Protein 1C55 (pdb70)

Nearest PDB structures (foldseek):
  1c56-assembly1_A  TM=9.780E-01  e=4.643E-08  Tityus serrulatus
  1c55-assembly1_A  TM=9.352E-01  e=1.983E-07  Tityus serrulatus
  6avc-assembly1_A  TM=7.714E-01  e=2.402E-03  Olivierus martensii
  1big-assembly1_A  TM=7.046E-01  e=4.475E-03  Olivierus martensii
  1lir-assembly1_A  TM=6.721E-01  e=3.637E-03  Leiurus hebraeus

Solvent-accessible surface area: 3285 Å² total; per-residue (Å²): 288,43,93,45,38,28,132,75,58,31,75,46,96,176,99,16,92,82,26,4,101,174,69,92,33,155,44,95,33,140,65,97,98,112,85,9,96,5,89,149

Structure (mmCIF, N/CA/C/O backbone):
data_1C55
#
_entry.id   1C55
#
_cell.length_a   1.000
_cell.length_b   1.000
_cell.length_c   1.000
_cell.angle_alpha   90.00
_cell.angle_beta   90.00
_cell.angle_gamma   90.00
#
_symmetry.space_group_name_H-M   'P 1'
#
loop_
_atom_site.group_PDB
_atom_site.id
_atom_site.type_symbol
_atom_site.label_atom_id
_atom_site.label_alt_id
_atom_site.label_comp_id
_atom_site.label_asym_id
_atom_site.label_entity_id
_atom_site.label_seq_id
_atom_site.pdbx_PDB_ins_code
_atom_site.Cartn_x
_atom_site.Cartn_y
_atom_site.Cartn_z
_atom_site.occupancy
_atom_site.B_iso_or_equiv
_atom_site.auth_seq_id
_atom_site.auth_comp_id
_atom_site.auth_asym_id
_atom_site.auth_atom_id
_atom_site.pdbx_PDB_model_num
ATOM 1 N N . TRP A 1 1 ? 10.142 12.760 -2.067 1.00 0.00 1 TRP A N 1
ATOM 2 C CA . TRP A 1 1 ? 9.798 11.498 -2.783 1.00 0.00 1 TRP A CA 1
ATOM 3 C C . TRP A 1 1 ? 8.305 11.182 -2.606 1.00 0.00 1 TRP A C 1
ATOM 4 O O . TRP A 1 1 ? 7.470 11.708 -3.314 1.00 0.00 1 TRP A O 1
ATOM 27 N N . CYS A 1 2 ? 7.954 10.335 -1.671 1.00 0.00 2 CYS A N 1
ATOM 28 C CA . CYS A 1 2 ? 6.510 10.012 -1.473 1.00 0.00 2 CYS A CA 1
ATOM 29 C C . CYS A 1 2 ? 6.145 10.093 0.016 1.00 0.00 2 CYS A C 1
ATOM 30 O O . CYS A 1 2 ? 6.885 10.625 0.819 1.00 0.00 2 CYS A O 1
ATOM 37 N N . SER A 1 3 ? 5.008 9.569 0.388 1.00 0.00 3 SER A N 1
ATOM 38 C CA . SER A 1 3 ? 4.598 9.616 1.822 1.00 0.00 3 SER A CA 1
ATOM 39 C C . SER A 1 3 ? 3.654 8.454 2.141 1.00 0.00 3 SER A C 1
ATOM 40 O O . SER A 1 3 ? 3.916 7.649 3.012 1.00 0.00 3 SER A O 1
ATOM 48 N N . THR A 1 4 ? 2.555 8.361 1.442 1.00 0.00 4 THR A N 1
ATOM 49 C CA . THR A 1 4 ? 1.594 7.251 1.708 1.00 0.00 4 THR A CA 1
ATOM 50 C C . THR A 1 4 ? 2.106 5.947 1.087 1.00 0.00 4 THR A C 1
ATOM 51 O O . THR A 1 4 ? 1.405 5.281 0.350 1.00 0.00 4 THR A O 1
ATOM 62 N N . CYS A 1 5 ? 3.323 5.577 1.380 1.00 0.00 5 CYS A N 1
ATOM 63 C CA . CYS A 1 5 ? 3.878 4.317 0.804 1.00 0.00 5 CYS A CA 1
ATOM 64 C C . CYS A 1 5 ? 4.210 3.328 1.925 1.00 0.00 5 CYS A C 1
ATOM 65 O O . CYS A 1 5 ? 4.727 3.700 2.959 1.00 0.00 5 CYS A O 1
ATOM 72 N N . LEU A 1 6 ? 3.922 2.070 1.727 1.00 0.00 6 LEU A N 1
ATOM 73 C CA . LEU A 1 6 ? 4.229 1.061 2.783 1.00 0.00 6 LEU A CA 1
ATOM 74 C C . LEU A 1 6 ? 5.496 0.290 2.419 1.00 0.00 6 LEU A C 1
ATOM 75 O O . LEU A 1 6 ? 5.836 0.144 1.262 1.00 0.00 6 LEU A O 1
ATOM 91 N N . ASP A 1 7 ? 6.191 -0.215 3.396 1.00 0.00 7 ASP A N 1
ATOM 92 C CA . ASP A 1 7 ? 7.427 -0.989 3.100 1.00 0.00 7 ASP A CA 1
ATOM 93 C C . ASP A 1 7 ? 7.056 -2.431 2.749 1.00 0.00 7 ASP A C 1
ATOM 94 O O . ASP A 1 7 ? 7.907 -3.291 2.630 1.00 0.00 7 ASP A O 1
ATOM 103 N N . LEU A 1 8 ? 5.788 -2.705 2.588 1.00 0.00 8 LEU A N 1
ATOM 104 C CA . LEU A 1 8 ? 5.365 -4.094 2.252 1.00 0.00 8 LEU A CA 1
ATOM 105 C C . LEU A 1 8 ? 5.421 -4.321 0.741 1.00 0.00 8 LEU A C 1
ATOM 106 O O . LEU A 1 8 ? 4.795 -3.618 -0.028 1.00 0.00 8 LEU A O 1
ATOM 122 N N . ALA A 1 9 ? 6.160 -5.304 0.311 1.00 0.00 9 ALA A N 1
ATOM 123 C CA . ALA A 1 9 ? 6.248 -5.586 -1.148 1.00 0.00 9 ALA A CA 1
ATOM 124 C C . ALA A 1 9 ? 4.912 -6.143 -1.641 1.00 0.00 9 ALA A C 1
ATOM 125 O O . ALA A 1 9 ? 4.485 -7.205 -1.233 1.00 0.00 9 ALA A O 1
ATOM 132 N N . CYS A 1 10 ? 4.239 -5.432 -2.502 1.00 0.00 10 CYS A N 1
ATOM 133 C CA . CYS A 1 10 ? 2.923 -5.927 -2.996 1.00 0.00 10 CYS A CA 1
ATOM 134 C C . CYS A 1 10 ? 3.033 -7.386 -3.453 1.00 0.00 10 CYS A C 1
ATOM 135 O O . CYS A 1 10 ? 4.093 -7.980 -3.430 1.00 0.00 10 CYS A O 1
ATOM 142 N N . GLY A 1 11 ? 1.938 -7.963 -3.858 1.00 0.00 11 GLY A N 1
ATOM 143 C CA . GLY A 1 11 ? 1.952 -9.382 -4.309 1.00 0.00 11 GLY A CA 1
ATOM 144 C C . GLY A 1 11 ? 0.618 -10.023 -3.931 1.00 0.00 11 GLY A C 1
ATOM 145 O O . GLY A 1 11 ? 0.147 -10.939 -4.576 1.00 0.00 11 GLY A O 1
ATOM 149 N N . ALA A 1 12 ? 0.003 -9.534 -2.889 1.00 0.00 12 ALA A N 1
ATOM 150 C CA . ALA A 1 12 ? -1.309 -10.090 -2.454 1.00 0.00 12 ALA A CA 1
ATOM 151 C C . ALA A 1 12 ? -2.201 -8.957 -1.936 1.00 0.00 12 ALA A C 1
ATOM 152 O O . ALA A 1 12 ? -1.799 -8.167 -1.105 1.00 0.00 12 ALA A O 1
ATOM 159 N N . SER A 1 13 ? -3.405 -8.865 -2.428 1.00 0.00 13 SER A N 1
ATOM 160 C CA . SER A 1 13 ? -4.320 -7.775 -1.975 1.00 0.00 13 SER A CA 1
ATOM 161 C C . SER A 1 13 ? -4.425 -7.748 -0.445 1.00 0.00 13 SER A C 1
ATOM 162 O O . SER A 1 13 ? -3.966 -6.828 0.203 1.00 0.00 13 SER A O 1
ATOM 170 N N . ARG A 1 14 ? -5.037 -8.743 0.133 1.00 0.00 14 ARG A N 1
ATOM 171 C CA . ARG A 1 14 ? -5.192 -8.777 1.618 1.00 0.00 14 ARG A CA 1
ATOM 172 C C . ARG A 1 14 ? -3.885 -8.393 2.322 1.00 0.00 14 ARG A C 1
ATOM 173 O O . ARG A 1 14 ? -3.892 -7.685 3.309 1.00 0.00 14 ARG A O 1
ATOM 194 N N . GLU A 1 15 ? -2.766 -8.852 1.834 1.00 0.00 15 GLU A N 1
ATOM 195 C CA . GLU A 1 15 ? -1.473 -8.506 2.494 1.00 0.00 15 GLU A CA 1
ATOM 196 C C . GLU A 1 15 ? -1.287 -6.985 2.537 1.00 0.00 15 GLU A C 1
ATOM 197 O O . GLU A 1 15 ? -0.863 -6.432 3.532 1.00 0.00 15 GLU A O 1
ATOM 209 N N . CYS A 1 16 ? -1.603 -6.305 1.469 1.00 0.00 16 CYS A N 1
ATOM 210 C CA . CYS A 1 16 ? -1.446 -4.821 1.456 1.00 0.00 16 CYS A CA 1
ATOM 211 C C . CYS A 1 16 ? -2.737 -4.146 1.928 1.00 0.00 16 CYS A C 1
ATOM 212 O O . CYS A 1 16 ? -2.750 -2.982 2.274 1.00 0.00 16 CYS A O 1
ATOM 219 N N . TYR A 1 17 ? -3.822 -4.870 1.943 1.00 0.00 17 TYR A N 1
ATOM 220 C CA . TYR A 1 17 ? -5.114 -4.274 2.391 1.00 0.00 17 TYR A CA 1
ATOM 221 C C . TYR A 1 17 ? -5.153 -4.202 3.922 1.00 0.00 17 TYR A C 1
ATOM 222 O O . TYR A 1 17 ? -5.527 -3.200 4.499 1.00 0.00 17 TYR A O 1
ATOM 240 N N . ASP A 1 18 ? -4.765 -5.259 4.578 1.00 0.00 18 ASP A N 1
ATOM 241 C CA . ASP A 1 18 ? -4.770 -5.267 6.069 1.00 0.00 18 ASP A CA 1
ATOM 242 C C . ASP A 1 18 ? -3.917 -4.121 6.636 1.00 0.00 18 ASP A C 1
ATOM 243 O O . ASP A 1 18 ? -4.348 -3.422 7.532 1.00 0.00 18 ASP A O 1
ATOM 252 N N . PRO A 1 19 ? -2.727 -3.969 6.108 1.00 0.00 19 PRO A N 1
ATOM 253 C CA . PRO A 1 19 ? -1.814 -2.900 6.595 1.00 0.00 19 PRO A CA 1
ATOM 254 C C . PRO A 1 19 ? -2.312 -1.511 6.182 1.00 0.00 19 PRO A C 1
ATOM 255 O O . PRO A 1 19 ? -2.483 -0.633 7.004 1.00 0.00 19 PRO A O 1
ATOM 266 N N . CYS A 1 20 ? -2.535 -1.305 4.916 1.00 0.00 20 CYS A N 1
ATOM 267 C CA . CYS A 1 20 ? -3.011 0.027 4.445 1.00 0.00 20 CYS A CA 1
ATOM 268 C C . CYS A 1 20 ? -4.274 0.437 5.202 1.00 0.00 20 CYS A C 1
ATOM 269 O O . CYS A 1 20 ? -4.460 1.588 5.547 1.00 0.00 20 CYS A O 1
ATOM 276 N N . PHE A 1 21 ? -5.142 -0.499 5.460 1.00 0.00 21 PHE A N 1
ATOM 277 C CA . PHE A 1 21 ? -6.400 -0.171 6.192 1.00 0.00 21 PHE A CA 1
ATOM 278 C C . PHE A 1 21 ? -6.108 0.054 7.678 1.00 0.00 21 PHE A C 1
ATOM 279 O O . PHE A 1 21 ? -6.787 0.808 8.347 1.00 0.00 21 PHE A O 1
ATOM 296 N N . LYS A 1 22 ? -5.106 -0.597 8.201 1.00 0.00 22 LYS A N 1
ATOM 297 C CA . LYS A 1 22 ? -4.774 -0.423 9.644 1.00 0.00 22 LYS A CA 1
ATOM 298 C C . LYS A 1 22 ? -3.766 0.716 9.834 1.00 0.00 22 LYS A C 1
ATOM 299 O O . LYS A 1 22 ? -3.692 1.321 10.885 1.00 0.00 22 LYS A O 1
ATOM 318 N N . ALA A 1 23 ? -2.981 1.008 8.832 1.00 0.00 23 ALA A N 1
ATOM 319 C CA . ALA A 1 23 ? -1.972 2.101 8.970 1.00 0.00 23 ALA A CA 1
ATOM 320 C C . ALA A 1 23 ? -2.563 3.448 8.544 1.00 0.00 23 ALA A C 1
ATOM 321 O O . ALA A 1 23 ? -2.666 4.367 9.332 1.00 0.00 23 ALA A O 1
ATOM 328 N N . PHE A 1 24 ? -2.945 3.578 7.303 1.00 0.00 24 PHE A N 1
ATOM 329 C CA . PHE A 1 24 ? -3.519 4.872 6.835 1.00 0.00 24 PHE A CA 1
ATOM 330 C C . PHE A 1 24 ? -4.975 5.003 7.289 1.00 0.00 24 PHE A C 1
ATOM 331 O O . PHE A 1 24 ? -5.404 6.050 7.734 1.00 0.00 24 PHE A O 1
ATOM 348 N N . GLY A 1 25 ? -5.738 3.950 7.184 1.00 0.00 25 GLY A N 1
ATOM 349 C CA . GLY A 1 25 ? -7.163 4.020 7.613 1.00 0.00 25 GLY A CA 1
ATOM 350 C C . GLY A 1 25 ? -8.042 3.297 6.592 1.00 0.00 25 GLY A C 1
ATOM 351 O O . GLY A 1 25 ? -8.672 2.303 6.894 1.00 0.00 25 GLY A O 1
ATOM 355 N N . ARG A 1 26 ? -8.093 3.790 5.385 1.00 0.00 26 ARG A N 1
ATOM 356 C CA . ARG A 1 26 ? -8.935 3.129 4.347 1.00 0.00 26 ARG A CA 1
ATOM 357 C C . ARG A 1 26 ? -8.084 2.190 3.485 1.00 0.00 26 ARG A C 1
ATOM 358 O O . ARG A 1 26 ? -6.902 2.401 3.303 1.00 0.00 26 ARG A O 1
ATOM 379 N N . ALA A 1 27 ? -8.680 1.158 2.952 1.00 0.00 27 ALA A N 1
ATOM 380 C CA . ALA A 1 27 ? -7.908 0.209 2.098 1.00 0.00 27 ALA A CA 1
ATOM 381 C C . ALA A 1 27 ? -7.957 0.659 0.636 1.00 0.00 27 ALA A C 1
ATOM 382 O O . ALA A 1 27 ? -8.783 0.212 -0.134 1.00 0.00 27 ALA A O 1
ATOM 389 N N . HIS A 1 28 ? -7.081 1.544 0.248 1.00 0.00 28 HIS A N 1
ATOM 390 C CA . HIS A 1 28 ? -7.080 2.025 -1.164 1.00 0.00 28 HIS A CA 1
ATOM 391 C C . HIS A 1 28 ? -5.654 2.372 -1.601 1.00 0.00 28 HIS A C 1
ATOM 392 O O . HIS A 1 28 ? -5.199 3.486 -1.437 1.00 0.00 28 HIS A O 1
ATOM 406 N N . GLY A 1 29 ? -4.944 1.426 -2.154 1.00 0.00 29 GLY A N 1
ATOM 407 C CA . GLY A 1 29 ? -3.548 1.708 -2.596 1.00 0.00 29 GLY A CA 1
ATOM 408 C C . GLY A 1 29 ? -3.211 0.864 -3.826 1.00 0.00 29 GLY A C 1
ATOM 409 O O . GLY A 1 29 ? -4.046 0.158 -4.357 1.00 0.00 29 GLY A O 1
ATOM 413 N N . LYS A 1 30 ? -1.990 0.935 -4.284 1.00 0.00 30 LYS A N 1
ATOM 414 C CA . LYS A 1 30 ? -1.592 0.142 -5.484 1.00 0.00 30 LYS A CA 1
ATOM 415 C C . LYS A 1 30 ? -0.196 -0.455 -5.283 1.00 0.00 30 LYS A C 1
ATOM 416 O O . LYS A 1 30 ? 0.456 -0.203 -4.292 1.00 0.00 30 LYS A O 1
ATOM 435 N N . CYS A 1 31 ? 0.271 -1.239 -6.218 1.00 0.00 31 CYS A N 1
ATOM 436 C CA . CYS A 1 31 ? 1.631 -1.840 -6.077 1.00 0.00 31 CYS A CA 1
ATOM 437 C C . CYS A 1 31 ? 2.623 -1.093 -6.976 1.00 0.00 31 CYS A C 1
ATOM 438 O O . CYS A 1 31 ? 2.725 -1.361 -8.157 1.00 0.00 31 CYS A O 1
ATOM 445 N N . MET A 1 32 ? 3.357 -0.163 -6.428 1.00 0.00 32 MET A N 1
ATOM 446 C CA . MET A 1 32 ? 4.340 0.591 -7.257 1.00 0.00 32 MET A CA 1
ATOM 447 C C . MET A 1 32 ? 5.769 0.197 -6.872 1.00 0.00 32 MET A C 1
ATOM 448 O O . MET A 1 32 ? 6.082 0.018 -5.712 1.00 0.00 32 MET A O 1
ATOM 462 N N . ASN A 1 33 ? 6.637 0.062 -7.837 1.00 0.00 33 ASN A N 1
ATOM 463 C CA . ASN A 1 33 ? 8.044 -0.320 -7.524 1.00 0.00 33 ASN A CA 1
ATOM 464 C C . ASN A 1 33 ? 8.069 -1.619 -6.713 1.00 0.00 33 ASN A C 1
ATOM 465 O O . ASN A 1 33 ? 8.906 -1.807 -5.854 1.00 0.00 33 ASN A O 1
ATOM 476 N N . ASN A 1 34 ? 7.153 -2.512 -6.981 1.00 0.00 34 ASN A N 1
ATOM 477 C CA . ASN A 1 34 ? 7.111 -3.804 -6.229 1.00 0.00 34 ASN A CA 1
ATOM 478 C C . ASN A 1 34 ? 6.655 -3.561 -4.786 1.00 0.00 34 ASN A C 1
ATOM 479 O O . ASN A 1 34 ? 6.586 -4.472 -3.984 1.00 0.00 34 ASN A O 1
ATOM 490 N N . LYS A 1 35 ? 6.333 -2.340 -4.452 1.00 0.00 35 LYS A N 1
ATOM 491 C CA . LYS A 1 35 ? 5.873 -2.038 -3.067 1.00 0.00 35 LYS A CA 1
ATOM 492 C C . LYS A 1 35 ? 4.468 -1.432 -3.113 1.00 0.00 35 LYS A C 1
ATOM 493 O O . LYS A 1 35 ? 4.161 -0.620 -3.963 1.00 0.00 35 LYS A O 1
ATOM 512 N N . CYS A 1 36 ? 3.610 -1.823 -2.213 1.00 0.00 36 CYS A N 1
ATOM 513 C CA . CYS A 1 36 ? 2.224 -1.273 -2.221 1.00 0.00 36 CYS A CA 1
ATOM 514 C C . CYS A 1 36 ? 2.221 0.199 -1.805 1.00 0.00 36 CYS A C 1
ATOM 515 O O . CYS A 1 36 ? 2.571 0.543 -0.694 1.00 0.00 36 CYS A O 1
ATOM 522 N N . ARG A 1 37 ? 1.819 1.069 -2.690 1.00 0.00 37 ARG A N 1
ATOM 523 C CA . ARG A 1 37 ? 1.781 2.519 -2.353 1.00 0.00 37 ARG A CA 1
ATOM 524 C C . ARG A 1 37 ? 0.336 2.957 -2.103 1.00 0.00 37 ARG A C 1
ATOM 525 O O . ARG A 1 37 ? -0.462 3.047 -3.016 1.00 0.00 37 ARG A O 1
ATOM 546 N N . CYS A 1 38 ? -0.009 3.225 -0.874 1.00 0.00 38 CYS A N 1
ATOM 547 C CA . CYS A 1 38 ? -1.404 3.651 -0.567 1.00 0.00 38 CYS A CA 1
ATOM 548 C C . CYS A 1 38 ? -1.614 5.115 -0.962 1.00 0.00 38 CYS A C 1
ATOM 549 O O . CYS A 1 38 ? -0.806 5.971 -0.663 1.00 0.00 38 CYS A O 1
ATOM 556 N N . TYR A 1 39 ? -2.697 5.407 -1.626 1.00 0.00 39 TYR A N 1
ATOM 557 C CA . TYR A 1 39 ? -2.967 6.815 -2.036 1.00 0.00 39 TYR A CA 1
ATOM 558 C C . TYR A 1 39 ? -4.443 7.148 -1.805 1.00 0.00 39 TYR A C 1
ATOM 559 O O . TYR A 1 39 ? -5.257 6.274 -1.584 1.00 0.00 39 TYR A O 1
ATOM 577 N N . THR A 1 40 ? -4.796 8.403 -1.851 1.00 0.00 40 THR A N 1
ATOM 578 C CA . THR A 1 40 ? -6.222 8.781 -1.631 1.00 0.00 40 THR A CA 1
ATOM 579 C C . THR A 1 40 ? -6.688 9.748 -2.723 1.00 0.00 40 THR A C 1
ATOM 580 O O . THR A 1 40 ? -5.962 9.915 -3.688 1.00 0.00 40 THR A O 1
ATOM 592 N N . TRP A 1 1 ? -10.093 10.231 0.701 1.00 0.00 1 TRP A N 2
ATOM 593 C CA . TRP A 1 1 ? -10.464 9.171 -0.282 1.00 0.00 1 TRP A CA 2
ATOM 594 C C . TRP A 1 1 ? -9.258 8.286 -0.596 1.00 0.00 1 TRP A C 2
ATOM 595 O O . TRP A 1 1 ? -9.314 7.077 -0.496 1.00 0.00 1 TRP A O 2
ATOM 618 N N . CYS A 1 2 ? -8.174 8.886 -0.993 1.00 0.00 2 CYS A N 2
ATOM 619 C CA . CYS A 1 2 ? -6.960 8.098 -1.338 1.00 0.00 2 CYS A CA 2
ATOM 620 C C . CYS A 1 2 ? -5.710 8.928 -1.022 1.00 0.00 2 CYS A C 2
ATOM 621 O O . CYS A 1 2 ? -5.135 9.561 -1.885 1.00 0.00 2 CYS A O 2
ATOM 628 N N . SER A 1 3 ? -5.302 8.942 0.220 1.00 0.00 3 SER A N 2
ATOM 629 C CA . SER A 1 3 ? -4.106 9.745 0.614 1.00 0.00 3 SER A CA 2
ATOM 630 C C . SER A 1 3 ? -2.826 8.906 0.528 1.00 0.00 3 SER A C 2
ATOM 631 O O . SER A 1 3 ? -2.090 8.980 -0.436 1.00 0.00 3 SER A O 2
ATOM 639 N N . THR A 1 4 ? -2.552 8.113 1.531 1.00 0.00 4 THR A N 2
ATOM 640 C CA . THR A 1 4 ? -1.314 7.278 1.504 1.00 0.00 4 THR A CA 2
ATOM 641 C C . THR A 1 4 ? -1.552 5.996 0.701 1.00 0.00 4 THR A C 2
ATOM 642 O O . THR A 1 4 ? -0.777 5.060 0.760 1.00 0.00 4 THR A O 2
ATOM 653 N N . CYS A 1 5 ? -2.614 5.950 -0.054 1.00 0.00 5 CYS A N 2
ATOM 654 C CA . CYS A 1 5 ? -2.897 4.736 -0.872 1.00 0.00 5 CYS A CA 2
ATOM 655 C C . CYS A 1 5 ? -1.889 4.645 -2.020 1.00 0.00 5 CYS A C 2
ATOM 656 O O . CYS A 1 5 ? -1.643 5.609 -2.717 1.00 0.00 5 CYS A O 2
ATOM 663 N N . LEU A 1 6 ? -1.297 3.500 -2.218 1.00 0.00 6 LEU A N 2
ATOM 664 C CA . LEU A 1 6 ? -0.299 3.362 -3.317 1.00 0.00 6 LEU A CA 2
ATOM 665 C C . LEU A 1 6 ? -1.000 3.145 -4.657 1.00 0.00 6 LEU A C 2
ATOM 666 O O . LEU A 1 6 ? -2.117 2.670 -4.718 1.00 0.00 6 LEU A O 2
ATOM 682 N N . ASP A 1 7 ? -0.342 3.474 -5.733 1.00 0.00 7 ASP A N 2
ATOM 683 C CA . ASP A 1 7 ? -0.957 3.270 -7.072 1.00 0.00 7 ASP A CA 2
ATOM 684 C C . ASP A 1 7 ? -0.808 1.803 -7.480 1.00 0.00 7 ASP A C 2
ATOM 685 O O . ASP A 1 7 ? -1.185 1.408 -8.565 1.00 0.00 7 ASP A O 2
ATOM 694 N N . LEU A 1 8 ? -0.256 0.992 -6.615 1.00 0.00 8 LEU A N 2
ATOM 695 C CA . LEU A 1 8 ? -0.076 -0.450 -6.952 1.00 0.00 8 LEU A CA 2
ATOM 696 C C . LEU A 1 8 ? -1.235 -1.276 -6.399 1.00 0.00 8 LEU A C 2
ATOM 697 O O . LEU A 1 8 ? -1.746 -1.013 -5.328 1.00 0.00 8 LEU A O 2
ATOM 713 N N . ALA A 1 9 ? -1.649 -2.279 -7.121 1.00 0.00 9 ALA A N 2
ATOM 714 C CA . ALA A 1 9 ? -2.771 -3.131 -6.641 1.00 0.00 9 ALA A CA 2
ATOM 715 C C . ALA A 1 9 ? -2.314 -3.973 -5.446 1.00 0.00 9 ALA A C 2
ATOM 716 O O . ALA A 1 9 ? -1.167 -4.368 -5.357 1.00 0.00 9 ALA A O 2
ATOM 723 N N . CYS A 1 10 ? -3.196 -4.247 -4.525 1.00 0.00 10 CYS A N 2
ATOM 724 C CA . CYS A 1 10 ? -2.803 -5.058 -3.338 1.00 0.00 10 CYS A CA 2
ATOM 725 C C . CYS A 1 10 ? -3.426 -6.454 -3.414 1.00 0.00 10 CYS A C 2
ATOM 726 O O . CYS A 1 10 ? -4.371 -6.688 -4.141 1.00 0.00 10 CYS A O 2
ATOM 733 N N . GLY A 1 11 ? -2.900 -7.382 -2.664 1.00 0.00 11 GLY A N 2
ATOM 734 C CA . GLY A 1 11 ? -3.452 -8.766 -2.683 1.00 0.00 11 GLY A CA 2
ATOM 735 C C . GLY A 1 11 ? -2.891 -9.540 -1.491 1.00 0.00 11 GLY A C 2
ATOM 736 O O . GLY A 1 11 ? -3.578 -10.321 -0.863 1.00 0.00 11 GLY A O 2
ATOM 740 N N . ALA A 1 12 ? -1.645 -9.321 -1.175 1.00 0.00 12 ALA A N 2
ATOM 741 C CA . ALA A 1 12 ? -1.023 -10.031 -0.022 1.00 0.00 12 ALA A CA 2
ATOM 742 C C . ALA A 1 12 ? -0.173 -9.051 0.790 1.00 0.00 12 ALA A C 2
ATOM 743 O O . ALA A 1 12 ? 0.197 -7.996 0.313 1.00 0.00 12 ALA A O 2
ATOM 750 N N . SER A 1 13 ? 0.136 -9.381 2.014 1.00 0.00 13 SER A N 2
ATOM 751 C CA . SER A 1 13 ? 0.956 -8.456 2.847 1.00 0.00 13 SER A CA 2
ATOM 752 C C . SER A 1 13 ? 2.313 -8.200 2.183 1.00 0.00 13 SER A C 2
ATOM 753 O O . SER A 1 13 ? 2.732 -7.071 2.022 1.00 0.00 13 SER A O 2
ATOM 761 N N . ARG A 1 14 ? 3.004 -9.239 1.800 1.00 0.00 14 ARG A N 2
ATOM 762 C CA . ARG A 1 14 ? 4.336 -9.056 1.151 1.00 0.00 14 ARG A CA 2
ATOM 763 C C . ARG A 1 14 ? 4.204 -8.202 -0.114 1.00 0.00 14 ARG A C 2
ATOM 764 O O . ARG A 1 14 ? 4.961 -7.276 -0.329 1.00 0.00 14 ARG A O 2
ATOM 785 N N . GLU A 1 15 ? 3.254 -8.506 -0.955 1.00 0.00 15 GLU A N 2
ATOM 786 C CA . GLU A 1 15 ? 3.086 -7.709 -2.205 1.00 0.00 15 GLU A CA 2
ATOM 787 C C . GLU A 1 15 ? 3.037 -6.213 -1.884 1.00 0.00 15 GLU A C 2
ATOM 788 O O . GLU A 1 15 ? 3.688 -5.413 -2.525 1.00 0.00 15 GLU A O 2
ATOM 800 N N . CYS A 1 16 ? 2.269 -5.824 -0.902 1.00 0.00 16 CYS A N 2
ATOM 801 C CA . CYS A 1 16 ? 2.186 -4.375 -0.555 1.00 0.00 16 CYS A CA 2
ATOM 802 C C . CYS A 1 16 ? 3.327 -3.989 0.392 1.00 0.00 16 CYS A C 2
ATOM 803 O O . CYS A 1 16 ? 3.662 -2.830 0.535 1.00 0.00 16 CYS A O 2
ATOM 810 N N . TYR A 1 17 ? 3.927 -4.951 1.038 1.00 0.00 17 TYR A N 2
ATOM 811 C CA . TYR A 1 17 ? 5.046 -4.639 1.975 1.00 0.00 17 TYR A CA 2
ATOM 812 C C . TYR A 1 17 ? 6.266 -4.138 1.196 1.00 0.00 17 TYR A C 2
ATOM 813 O O . TYR A 1 17 ? 6.887 -3.157 1.555 1.00 0.00 17 TYR A O 2
ATOM 831 N N . ASP A 1 18 ? 6.612 -4.807 0.132 1.00 0.00 18 ASP A N 2
ATOM 832 C CA . ASP A 1 18 ? 7.790 -4.378 -0.675 1.00 0.00 18 ASP A CA 2
ATOM 833 C C . ASP A 1 18 ? 7.627 -2.926 -1.155 1.00 0.00 18 ASP A C 2
ATOM 834 O O . ASP A 1 18 ? 8.503 -2.110 -0.951 1.00 0.00 18 ASP A O 2
ATOM 843 N N . PRO A 1 19 ? 6.515 -2.651 -1.789 1.00 0.00 19 PRO A N 2
ATOM 844 C CA . PRO A 1 19 ? 6.256 -1.283 -2.312 1.00 0.00 19 PRO A CA 2
ATOM 845 C C . PRO A 1 19 ? 6.019 -0.281 -1.176 1.00 0.00 19 PRO A C 2
ATOM 846 O O . PRO A 1 19 ? 6.693 0.725 -1.076 1.00 0.00 19 PRO A O 2
ATOM 857 N N . CYS A 1 20 ? 5.067 -0.539 -0.324 1.00 0.00 20 CYS A N 2
ATOM 858 C CA . CYS A 1 20 ? 4.794 0.413 0.792 1.00 0.00 20 CYS A CA 2
ATOM 859 C C . CYS A 1 20 ? 6.100 0.774 1.500 1.00 0.00 20 CYS A C 2
ATOM 860 O O . CYS A 1 20 ? 6.232 1.835 2.080 1.00 0.00 20 CYS A O 2
ATOM 867 N N . PHE A 1 21 ? 7.069 -0.098 1.453 1.00 0.00 21 PHE A N 2
ATOM 868 C CA . PHE A 1 21 ? 8.372 0.200 2.122 1.00 0.00 21 PHE A CA 2
ATOM 869 C C . PHE A 1 21 ? 9.275 1.016 1.194 1.00 0.00 21 PHE A C 2
ATOM 870 O O . PHE A 1 21 ? 9.948 1.935 1.617 1.00 0.00 21 PHE A O 2
ATOM 887 N N . LYS A 1 22 ? 9.298 0.687 -0.070 1.00 0.00 22 LYS A N 2
ATOM 888 C CA . LYS A 1 22 ? 10.162 1.446 -1.020 1.00 0.00 22 LYS A CA 2
ATOM 889 C C . LYS A 1 22 ? 9.516 2.791 -1.356 1.00 0.00 22 LYS A C 2
ATOM 890 O O . LYS A 1 22 ? 10.189 3.762 -1.638 1.00 0.00 22 LYS A O 2
ATOM 909 N N . ALA A 1 23 ? 8.213 2.853 -1.333 1.00 0.00 23 ALA A N 2
ATOM 910 C CA . ALA A 1 23 ? 7.520 4.133 -1.657 1.00 0.00 23 ALA A CA 2
ATOM 911 C C . ALA A 1 23 ? 7.494 5.053 -0.432 1.00 0.00 23 ALA A C 2
ATOM 912 O O . ALA A 1 23 ? 7.930 6.185 -0.487 1.00 0.00 23 ALA A O 2
ATOM 919 N N . PHE A 1 24 ? 6.983 4.578 0.671 1.00 0.00 24 PHE A N 2
ATOM 920 C CA . PHE A 1 24 ? 6.928 5.430 1.894 1.00 0.00 24 PHE A CA 2
ATOM 921 C C . PHE A 1 24 ? 8.198 5.248 2.728 1.00 0.00 24 PHE A C 2
ATOM 922 O O . PHE A 1 24 ? 9.015 6.140 2.841 1.00 0.00 24 PHE A O 2
ATOM 939 N N . GLY A 1 25 ? 8.362 4.096 3.317 1.00 0.00 25 GLY A N 2
ATOM 940 C CA . GLY A 1 25 ? 9.568 3.841 4.151 1.00 0.00 25 GLY A CA 2
ATOM 941 C C . GLY A 1 25 ? 9.263 2.703 5.125 1.00 0.00 25 GLY A C 2
ATOM 942 O O . GLY A 1 25 ? 9.993 1.737 5.216 1.00 0.00 25 GLY A O 2
ATOM 946 N N . ARG A 1 26 ? 8.180 2.807 5.846 1.00 0.00 26 ARG A N 2
ATOM 947 C CA . ARG A 1 26 ? 7.816 1.726 6.806 1.00 0.00 26 ARG A CA 2
ATOM 948 C C . ARG A 1 26 ? 6.681 0.878 6.223 1.00 0.00 26 ARG A C 2
ATOM 949 O O . ARG A 1 26 ? 5.615 1.376 5.920 1.00 0.00 26 ARG A O 2
ATOM 970 N N . ALA A 1 27 ? 6.906 -0.395 6.054 1.00 0.00 27 ALA A N 2
ATOM 971 C CA . ALA A 1 27 ? 5.845 -1.272 5.480 1.00 0.00 27 ALA A CA 2
ATOM 972 C C . ALA A 1 27 ? 4.687 -1.448 6.470 1.00 0.00 27 ALA A C 2
ATOM 973 O O . ALA A 1 27 ? 4.436 -2.532 6.959 1.00 0.00 27 ALA A O 2
ATOM 980 N N . HIS A 1 28 ? 3.972 -0.394 6.760 1.00 0.00 28 HIS A N 2
ATOM 981 C CA . HIS A 1 28 ? 2.825 -0.509 7.706 1.00 0.00 28 HIS A CA 2
ATOM 982 C C . HIS A 1 28 ? 1.534 -0.067 7.011 1.00 0.00 28 HIS A C 2
ATOM 983 O O . HIS A 1 28 ? 0.989 0.982 7.296 1.00 0.00 28 HIS A O 2
ATOM 997 N N . GLY A 1 29 ? 1.048 -0.859 6.095 1.00 0.00 29 GLY A N 2
ATOM 998 C CA . GLY A 1 29 ? -0.201 -0.488 5.373 1.00 0.00 29 GLY A CA 2
ATOM 999 C C . GLY A 1 29 ? -1.076 -1.728 5.191 1.00 0.00 29 GLY A C 2
ATOM 1000 O O . GLY A 1 29 ? -0.970 -2.688 5.928 1.00 0.00 29 GLY A O 2
ATOM 1004 N N . LYS A 1 30 ? -1.944 -1.716 4.215 1.00 0.00 30 LYS A N 2
ATOM 1005 C CA . LYS A 1 30 ? -2.828 -2.897 3.992 1.00 0.00 30 LYS A CA 2
ATOM 1006 C C . LYS A 1 30 ? -3.332 -2.931 2.547 1.00 0.00 30 LYS A C 2
ATOM 1007 O O . LYS A 1 30 ? -2.893 -2.173 1.704 1.00 0.00 30 LYS A O 2
ATOM 1026 N N . CYS A 1 31 ? -4.257 -3.806 2.258 1.00 0.00 31 CYS A N 2
ATOM 1027 C CA . CYS A 1 31 ? -4.801 -3.896 0.874 1.00 0.00 31 CYS A CA 2
ATOM 1028 C C . CYS A 1 31 ? -6.223 -3.329 0.833 1.00 0.00 31 CYS A C 2
ATOM 1029 O O . CYS A 1 31 ? -7.181 -4.009 1.143 1.00 0.00 31 CYS A O 2
ATOM 1036 N N . MET A 1 32 ? -6.368 -2.089 0.457 1.00 0.00 32 MET A N 2
ATOM 1037 C CA . MET A 1 32 ? -7.730 -1.483 0.402 1.00 0.00 32 MET A CA 2
ATOM 1038 C C . MET A 1 32 ? -7.978 -0.860 -0.974 1.00 0.00 32 MET A C 2
ATOM 1039 O O . MET A 1 32 ? -7.057 -0.592 -1.719 1.00 0.00 32 MET A O 2
ATOM 1053 N N . ASN A 1 33 ? -9.216 -0.626 -1.314 1.00 0.00 33 ASN A N 2
ATOM 1054 C CA . ASN A 1 33 ? -9.521 -0.018 -2.641 1.00 0.00 33 ASN A CA 2
ATOM 1055 C C . ASN A 1 33 ? -8.744 -0.738 -3.746 1.00 0.00 33 ASN A C 2
ATOM 1056 O O . ASN A 1 33 ? -8.369 -0.147 -4.738 1.00 0.00 33 ASN A O 2
ATOM 1067 N N . ASN A 1 34 ? -8.497 -2.010 -3.581 1.00 0.00 34 ASN A N 2
ATOM 1068 C CA . ASN A 1 34 ? -7.741 -2.766 -4.623 1.00 0.00 34 ASN A CA 2
ATOM 1069 C C . ASN A 1 34 ? -6.299 -2.258 -4.697 1.00 0.00 34 ASN A C 2
ATOM 1070 O O . ASN A 1 34 ? -5.583 -2.530 -5.640 1.00 0.00 34 ASN A O 2
ATOM 1081 N N . LYS A 1 35 ? -5.868 -1.522 -3.709 1.00 0.00 35 LYS A N 2
ATOM 1082 C CA . LYS A 1 35 ? -4.472 -0.996 -3.722 1.00 0.00 35 LYS A CA 2
ATOM 1083 C C . LYS A 1 35 ? -3.854 -1.098 -2.325 1.00 0.00 35 LYS A C 2
ATOM 1084 O O . LYS A 1 35 ? -4.548 -1.238 -1.337 1.00 0.00 35 LYS A O 2
ATOM 1103 N N . CYS A 1 36 ? -2.555 -1.020 -2.235 1.00 0.00 36 CYS A N 2
ATOM 1104 C CA . CYS A 1 36 ? -1.893 -1.104 -0.901 1.00 0.00 36 CYS A CA 2
ATOM 1105 C C . CYS A 1 36 ? -2.009 0.242 -0.179 1.00 0.00 36 CYS A C 2
ATOM 1106 O O . CYS A 1 36 ? -1.372 1.209 -0.545 1.00 0.00 36 CYS A O 2
ATOM 1113 N N . ARG A 1 37 ? -2.825 0.313 0.837 1.00 0.00 37 ARG A N 2
ATOM 1114 C CA . ARG A 1 37 ? -2.989 1.599 1.573 1.00 0.00 37 ARG A CA 2
ATOM 1115 C C . ARG A 1 37 ? -2.099 1.623 2.819 1.00 0.00 37 ARG A C 2
ATOM 1116 O O . ARG A 1 37 ? -2.233 0.803 3.706 1.00 0.00 37 ARG A O 2
ATOM 1137 N N . CYS A 1 38 ? -1.192 2.562 2.895 1.00 0.00 38 CYS A N 2
ATOM 1138 C CA . CYS A 1 38 ? -0.298 2.639 4.088 1.00 0.00 38 CYS A CA 2
ATOM 1139 C C . CYS A 1 38 ? -0.704 3.827 4.966 1.00 0.00 38 CYS A C 2
ATOM 1140 O O . CYS A 1 38 ? -1.262 4.794 4.493 1.00 0.00 38 CYS A O 2
ATOM 1147 N N . TYR A 1 39 ? -0.440 3.762 6.243 1.00 0.00 39 TYR A N 2
ATOM 1148 C CA . TYR A 1 39 ? -0.828 4.897 7.133 1.00 0.00 39 TYR A CA 2
ATOM 1149 C C . TYR A 1 39 ? 0.260 5.162 8.179 1.00 0.00 39 TYR A C 2
ATOM 1150 O O . TYR A 1 39 ? 1.085 4.315 8.461 1.00 0.00 39 TYR A O 2
ATOM 1168 N N . THR A 1 40 ? 0.265 6.335 8.759 1.00 0.00 40 THR A N 2
ATOM 1169 C CA . THR A 1 40 ? 1.297 6.658 9.790 1.00 0.00 40 THR A CA 2
ATOM 1170 C C . THR A 1 40 ? 0.656 7.380 10.979 1.00 0.00 40 THR A C 2
ATOM 1171 O O . THR A 1 40 ? -0.530 7.657 10.911 1.00 0.00 40 THR A O 2
ATOM 1183 N N . TRP A 1 1 ? 3.525 13.794 -5.646 1.00 0.00 1 TRP A N 3
ATOM 1184 C CA . TRP A 1 1 ? 4.542 12.703 -5.631 1.00 0.00 1 TRP A CA 3
ATOM 1185 C C . TRP A 1 1 ? 3.986 11.462 -4.921 1.00 0.00 1 TRP A C 3
ATOM 1186 O O . TRP A 1 1 ? 3.553 10.518 -5.550 1.00 0.00 1 TRP A O 3
ATOM 1209 N N . CYS A 1 2 ? 4.000 11.456 -3.615 1.00 0.00 2 CYS A N 3
ATOM 1210 C CA . CYS A 1 2 ? 3.477 10.274 -2.868 1.00 0.00 2 CYS A CA 3
ATOM 1211 C C . CYS A 1 2 ? 2.900 10.713 -1.519 1.00 0.00 2 CYS A C 3
ATOM 1212 O O . CYS A 1 2 ? 3.572 11.330 -0.718 1.00 0.00 2 CYS A O 3
ATOM 1219 N N . SER A 1 3 ? 1.658 10.404 -1.265 1.00 0.00 3 SER A N 3
ATOM 1220 C CA . SER A 1 3 ? 1.040 10.808 0.030 1.00 0.00 3 SER A CA 3
ATOM 1221 C C . SER A 1 3 ? 0.927 9.605 0.970 1.00 0.00 3 SER A C 3
ATOM 1222 O O . SER A 1 3 ? 1.780 9.372 1.804 1.00 0.00 3 SER A O 3
ATOM 1230 N N . THR A 1 4 ? -0.125 8.844 0.845 1.00 0.00 4 THR A N 3
ATOM 1231 C CA . THR A 1 4 ? -0.302 7.659 1.735 1.00 0.00 4 THR A CA 3
ATOM 1232 C C . THR A 1 4 ? 0.424 6.442 1.156 1.00 0.00 4 THR A C 3
ATOM 1233 O O . THR A 1 4 ? -0.182 5.437 0.843 1.00 0.00 4 THR A O 3
ATOM 1244 N N . CYS A 1 5 ? 1.719 6.525 1.014 1.00 0.00 5 CYS A N 3
ATOM 1245 C CA . CYS A 1 5 ? 2.487 5.372 0.458 1.00 0.00 5 CYS A CA 3
ATOM 1246 C C . CYS A 1 5 ? 3.130 4.580 1.602 1.00 0.00 5 CYS A C 3
ATOM 1247 O O . CYS A 1 5 ? 3.706 5.146 2.509 1.00 0.00 5 CYS A O 3
ATOM 1254 N N . LEU A 1 6 ? 3.033 3.278 1.575 1.00 0.00 6 LEU A N 3
ATOM 1255 C CA . LEU A 1 6 ? 3.640 2.473 2.674 1.00 0.00 6 LEU A CA 3
ATOM 1256 C C . LEU A 1 6 ? 5.094 2.137 2.358 1.00 0.00 6 LEU A C 3
ATOM 1257 O O . LEU A 1 6 ? 5.626 2.506 1.331 1.00 0.00 6 LEU A O 3
ATOM 1273 N N . ASP A 1 7 ? 5.725 1.411 3.234 1.00 0.00 7 ASP A N 3
ATOM 1274 C CA . ASP A 1 7 ? 7.135 1.006 3.002 1.00 0.00 7 ASP A CA 3
ATOM 1275 C C . ASP A 1 7 ? 7.213 -0.520 3.011 1.00 0.00 7 ASP A C 3
ATOM 1276 O O . ASP A 1 7 ? 8.273 -1.101 3.135 1.00 0.00 7 ASP A O 3
ATOM 1285 N N . LEU A 1 8 ? 6.085 -1.172 2.888 1.00 0.00 8 LEU A N 3
ATOM 1286 C CA . LEU A 1 8 ? 6.074 -2.662 2.897 1.00 0.00 8 LEU A CA 3
ATOM 1287 C C . LEU A 1 8 ? 5.953 -3.202 1.473 1.00 0.00 8 LEU A C 3
ATOM 1288 O O . LEU A 1 8 ? 5.675 -2.475 0.540 1.00 0.00 8 LEU A O 3
ATOM 1304 N N . ALA A 1 9 ? 6.175 -4.472 1.302 1.00 0.00 9 ALA A N 3
ATOM 1305 C CA . ALA A 1 9 ? 6.092 -5.067 -0.058 1.00 0.00 9 ALA A CA 3
ATOM 1306 C C . ALA A 1 9 ? 4.645 -5.427 -0.409 1.00 0.00 9 ALA A C 3
ATOM 1307 O O . ALA A 1 9 ? 3.879 -5.854 0.432 1.00 0.00 9 ALA A O 3
ATOM 1314 N N . CYS A 1 10 ? 4.269 -5.257 -1.649 1.00 0.00 10 CYS A N 3
ATOM 1315 C CA . CYS A 1 10 ? 2.874 -5.589 -2.060 1.00 0.00 10 CYS A CA 3
ATOM 1316 C C . CYS A 1 10 ? 2.863 -6.866 -2.906 1.00 0.00 10 CYS A C 3
ATOM 1317 O O . CYS A 1 10 ? 3.896 -7.434 -3.203 1.00 0.00 10 CYS A O 3
ATOM 1324 N N . GLY A 1 11 ? 1.704 -7.324 -3.295 1.00 0.00 11 GLY A N 3
ATOM 1325 C CA . GLY A 1 11 ? 1.631 -8.564 -4.120 1.00 0.00 11 GLY A CA 3
ATOM 1326 C C . GLY A 1 11 ? 0.226 -8.705 -4.711 1.00 0.00 11 GLY A C 3
ATOM 1327 O O . GLY A 1 11 ? 0.058 -9.062 -5.860 1.00 0.00 11 GLY A O 3
ATOM 1331 N N . ALA A 1 12 ? -0.784 -8.427 -3.933 1.00 0.00 12 ALA A N 3
ATOM 1332 C CA . ALA A 1 12 ? -2.179 -8.544 -4.448 1.00 0.00 12 ALA A CA 3
ATOM 1333 C C . ALA A 1 12 ? -3.102 -7.580 -3.699 1.00 0.00 12 ALA A C 3
ATOM 1334 O O . ALA A 1 12 ? -2.798 -7.133 -2.611 1.00 0.00 12 ALA A O 3
ATOM 1341 N N . SER A 1 13 ? -4.229 -7.257 -4.272 1.00 0.00 13 SER A N 3
ATOM 1342 C CA . SER A 1 13 ? -5.171 -6.323 -3.591 1.00 0.00 13 SER A CA 3
ATOM 1343 C C . SER A 1 13 ? -5.322 -6.706 -2.115 1.00 0.00 13 SER A C 3
ATOM 1344 O O . SER A 1 13 ? -5.143 -5.892 -1.231 1.00 0.00 13 SER A O 3
ATOM 1352 N N . ARG A 1 14 ? -5.652 -7.939 -1.842 1.00 0.00 14 ARG A N 3
ATOM 1353 C CA . ARG A 1 14 ? -5.816 -8.374 -0.425 1.00 0.00 14 ARG A CA 3
ATOM 1354 C C . ARG A 1 14 ? -4.519 -8.149 0.361 1.00 0.00 14 ARG A C 3
ATOM 1355 O O . ARG A 1 14 ? -4.539 -7.737 1.507 1.00 0.00 14 ARG A O 3
ATOM 1376 N N . GLU A 1 15 ? -3.394 -8.425 -0.240 1.00 0.00 15 GLU A N 3
ATOM 1377 C CA . GLU A 1 15 ? -2.101 -8.241 0.475 1.00 0.00 15 GLU A CA 3
ATOM 1378 C C . GLU A 1 15 ? -1.922 -6.790 0.927 1.00 0.00 15 GLU A C 3
ATOM 1379 O O . GLU A 1 15 ? -1.539 -6.536 2.047 1.00 0.00 15 GLU A O 3
ATOM 1391 N N . CYS A 1 16 ? -2.192 -5.836 0.077 1.00 0.00 16 CYS A N 3
ATOM 1392 C CA . CYS A 1 16 ? -2.030 -4.411 0.496 1.00 0.00 16 CYS A CA 3
ATOM 1393 C C . CYS A 1 16 ? -3.219 -3.995 1.367 1.00 0.00 16 CYS A C 3
ATOM 1394 O O . CYS A 1 16 ? -3.175 -3.004 2.068 1.00 0.00 16 CYS A O 3
ATOM 1401 N N . TYR A 1 17 ? -4.279 -4.754 1.326 1.00 0.00 17 TYR A N 3
ATOM 1402 C CA . TYR A 1 17 ? -5.478 -4.423 2.148 1.00 0.00 17 TYR A CA 3
ATOM 1403 C C . TYR A 1 17 ? -5.148 -4.550 3.637 1.00 0.00 17 TYR A C 3
ATOM 1404 O O . TYR A 1 17 ? -5.457 -3.684 4.431 1.00 0.00 17 TYR A O 3
ATOM 1422 N N . ASP A 1 18 ? -4.529 -5.632 4.016 1.00 0.00 18 ASP A N 3
ATOM 1423 C CA . ASP A 1 18 ? -4.179 -5.838 5.452 1.00 0.00 18 ASP A CA 3
ATOM 1424 C C . ASP A 1 18 ? -3.318 -4.684 5.991 1.00 0.00 18 ASP A C 3
ATOM 1425 O O . ASP A 1 18 ? -3.648 -4.088 6.997 1.00 0.00 18 ASP A O 3
ATOM 1434 N N . PRO A 1 19 ? -2.234 -4.413 5.311 1.00 0.00 19 PRO A N 3
ATOM 1435 C CA . PRO A 1 19 ? -1.312 -3.327 5.740 1.00 0.00 19 PRO A CA 3
ATOM 1436 C C . PRO A 1 19 ? -1.949 -1.950 5.541 1.00 0.00 19 PRO A C 3
ATOM 1437 O O . PRO A 1 19 ? -2.085 -1.183 6.470 1.00 0.00 19 PRO A O 3
ATOM 1448 N N . CYS A 1 20 ? -2.341 -1.627 4.340 1.00 0.00 20 CYS A N 3
ATOM 1449 C CA . CYS A 1 20 ? -2.967 -0.297 4.101 1.00 0.00 20 CYS A CA 3
ATOM 1450 C C . CYS A 1 20 ? -4.039 -0.047 5.157 1.00 0.00 20 CYS A C 3
ATOM 1451 O O . CYS A 1 20 ? -4.220 1.058 5.633 1.00 0.00 20 CYS A O 3
ATOM 1458 N N . PHE A 1 21 ? -4.746 -1.078 5.528 1.00 0.00 21 PHE A N 3
ATOM 1459 C CA . PHE A 1 21 ? -5.814 -0.928 6.558 1.00 0.00 21 PHE A CA 3
ATOM 1460 C C . PHE A 1 21 ? -5.189 -0.768 7.949 1.00 0.00 21 PHE A C 3
ATOM 1461 O O . PHE A 1 21 ? -5.729 -0.102 8.809 1.00 0.00 21 PHE A O 3
ATOM 1478 N N . LYS A 1 22 ? -4.056 -1.376 8.173 1.00 0.00 22 LYS A N 3
ATOM 1479 C CA . LYS A 1 22 ? -3.396 -1.263 9.506 1.00 0.00 22 LYS A CA 3
ATOM 1480 C C . LYS A 1 22 ? -2.441 -0.066 9.531 1.00 0.00 22 LYS A C 3
ATOM 1481 O O . LYS A 1 22 ? -2.125 0.467 10.576 1.00 0.00 22 LYS A O 3
ATOM 1500 N N . ALA A 1 23 ? -1.973 0.353 8.387 1.00 0.00 23 ALA A N 3
ATOM 1501 C CA . ALA A 1 23 ? -1.029 1.506 8.339 1.00 0.00 23 ALA A CA 3
ATOM 1502 C C . ALA A 1 23 ? -1.792 2.830 8.430 1.00 0.00 23 ALA A C 3
ATOM 1503 O O . ALA A 1 23 ? -1.650 3.574 9.379 1.00 0.00 23 ALA A O 3
ATOM 1510 N N . PHE A 1 24 ? -2.597 3.135 7.448 1.00 0.00 24 PHE A N 3
ATOM 1511 C CA . PHE A 1 24 ? -3.358 4.416 7.490 1.00 0.00 24 PHE A CA 3
ATOM 1512 C C . PHE A 1 24 ? -4.713 4.206 8.167 1.00 0.00 24 PHE A C 3
ATOM 1513 O O . PHE A 1 24 ? -5.126 4.988 9.000 1.00 0.00 24 PHE A O 3
ATOM 1530 N N . GLY A 1 25 ? -5.406 3.154 7.827 1.00 0.00 25 GLY A N 3
ATOM 1531 C CA . GLY A 1 25 ? -6.727 2.902 8.468 1.00 0.00 25 GLY A CA 3
ATOM 1532 C C . GLY A 1 25 ? -7.679 2.243 7.469 1.00 0.00 25 GLY A C 3
ATOM 1533 O O . GLY A 1 25 ? -7.968 1.067 7.556 1.00 0.00 25 GLY A O 3
ATOM 1537 N N . ARG A 1 26 ? -8.176 2.994 6.526 1.00 0.00 26 ARG A N 3
ATOM 1538 C CA . ARG A 1 26 ? -9.118 2.412 5.528 1.00 0.00 26 ARG A CA 3
ATOM 1539 C C . ARG A 1 26 ? -8.347 1.653 4.445 1.00 0.00 26 ARG A C 3
ATOM 1540 O O . ARG A 1 26 ? -7.360 2.130 3.922 1.00 0.00 26 ARG A O 3
ATOM 1561 N N . ALA A 1 27 ? -8.794 0.476 4.098 1.00 0.00 27 ALA A N 3
ATOM 1562 C CA . ALA A 1 27 ? -8.089 -0.304 3.042 1.00 0.00 27 ALA A CA 3
ATOM 1563 C C . ALA A 1 27 ? -8.378 0.304 1.668 1.00 0.00 27 ALA A C 3
ATOM 1564 O O . ALA A 1 27 ? -9.469 0.189 1.146 1.00 0.00 27 ALA A O 3
ATOM 1571 N N . HIS A 1 28 ? -7.412 0.955 1.082 1.00 0.00 28 HIS A N 3
ATOM 1572 C CA . HIS A 1 28 ? -7.640 1.573 -0.255 1.00 0.00 28 HIS A CA 3
ATOM 1573 C C . HIS A 1 28 ? -6.302 1.935 -0.904 1.00 0.00 28 HIS A C 3
ATOM 1574 O O . HIS A 1 28 ? -5.888 3.078 -0.901 1.00 0.00 28 HIS A O 3
ATOM 1588 N N . GLY A 1 29 ? -5.624 0.970 -1.461 1.00 0.00 29 GLY A N 3
ATOM 1589 C CA . GLY A 1 29 ? -4.316 1.260 -2.109 1.00 0.00 29 GLY A CA 3
ATOM 1590 C C . GLY A 1 29 ? -4.026 0.204 -3.175 1.00 0.00 29 GLY A C 3
ATOM 1591 O O . GLY A 1 29 ? -4.887 -0.566 -3.551 1.00 0.00 29 GLY A O 3
ATOM 1595 N N . LYS A 1 30 ? -2.819 0.164 -3.667 1.00 0.00 30 LYS A N 3
ATOM 1596 C CA . LYS A 1 30 ? -2.475 -0.842 -4.714 1.00 0.00 30 LYS A CA 3
ATOM 1597 C C . LYS A 1 30 ? -1.091 -1.445 -4.443 1.00 0.00 30 LYS A C 3
ATOM 1598 O O . LYS A 1 30 ? -0.705 -1.655 -3.310 1.00 0.00 30 LYS A O 3
ATOM 1617 N N . CYS A 1 31 ? -0.344 -1.723 -5.477 1.00 0.00 31 CYS A N 3
ATOM 1618 C CA . CYS A 1 31 ? 1.014 -2.311 -5.291 1.00 0.00 31 CYS A CA 3
ATOM 1619 C C . CYS A 1 31 ? 1.998 -1.641 -6.254 1.00 0.00 31 CYS A C 3
ATOM 1620 O O . CYS A 1 31 ? 2.069 -1.978 -7.419 1.00 0.00 31 CYS A O 3
ATOM 1627 N N . MET A 1 32 ? 2.750 -0.686 -5.778 1.00 0.00 32 MET A N 3
ATOM 1628 C CA . MET A 1 32 ? 3.719 0.014 -6.672 1.00 0.00 32 MET A CA 3
ATOM 1629 C C . MET A 1 32 ? 5.160 -0.271 -6.238 1.00 0.00 32 MET A C 3
ATOM 1630 O O . MET A 1 32 ? 5.447 -0.434 -5.069 1.00 0.00 32 MET A O 3
ATOM 1644 N N . ASN A 1 33 ? 6.068 -0.329 -7.175 1.00 0.00 33 ASN A N 3
ATOM 1645 C CA . ASN A 1 33 ? 7.491 -0.600 -6.824 1.00 0.00 33 ASN A CA 3
ATOM 1646 C C . ASN A 1 33 ? 7.577 -1.772 -5.845 1.00 0.00 33 ASN A C 3
ATOM 1647 O O . ASN A 1 33 ? 8.251 -1.705 -4.837 1.00 0.00 33 ASN A O 3
ATOM 1658 N N . ASN A 1 34 ? 6.895 -2.846 -6.133 1.00 0.00 34 ASN A N 3
ATOM 1659 C CA . ASN A 1 34 ? 6.935 -4.021 -5.217 1.00 0.00 34 ASN A CA 3
ATOM 1660 C C . ASN A 1 34 ? 6.496 -3.598 -3.813 1.00 0.00 34 ASN A C 3
ATOM 1661 O O . ASN A 1 34 ? 6.787 -4.259 -2.838 1.00 0.00 34 ASN A O 3
ATOM 1672 N N . LYS A 1 35 ? 5.801 -2.497 -3.706 1.00 0.00 35 LYS A N 3
ATOM 1673 C CA . LYS A 1 35 ? 5.343 -2.025 -2.365 1.00 0.00 35 LYS A CA 3
ATOM 1674 C C . LYS A 1 35 ? 3.853 -1.670 -2.404 1.00 0.00 35 LYS A C 3
ATOM 1675 O O . LYS A 1 35 ? 3.295 -1.414 -3.453 1.00 0.00 35 LYS A O 3
ATOM 1694 N N . CYS A 1 36 ? 3.206 -1.638 -1.269 1.00 0.00 36 CYS A N 3
ATOM 1695 C CA . CYS A 1 36 ? 1.755 -1.284 -1.249 1.00 0.00 36 CYS A CA 3
ATOM 1696 C C . CYS A 1 36 ? 1.596 0.241 -1.200 1.00 0.00 36 CYS A C 3
ATOM 1697 O O . CYS A 1 36 ? 2.250 0.916 -0.429 1.00 0.00 36 CYS A O 3
ATOM 1704 N N . ARG A 1 37 ? 0.738 0.791 -2.017 1.00 0.00 37 ARG A N 3
ATOM 1705 C CA . ARG A 1 37 ? 0.551 2.272 -2.010 1.00 0.00 37 ARG A CA 3
ATOM 1706 C C . ARG A 1 37 ? -0.931 2.623 -1.869 1.00 0.00 37 ARG A C 3
ATOM 1707 O O . ARG A 1 37 ? -1.767 2.127 -2.595 1.00 0.00 37 ARG A O 3
ATOM 1728 N N . CYS A 1 38 ? -1.263 3.479 -0.942 1.00 0.00 38 CYS A N 3
ATOM 1729 C CA . CYS A 1 38 ? -2.692 3.859 -0.766 1.00 0.00 38 CYS A CA 3
ATOM 1730 C C . CYS A 1 38 ? -2.902 5.323 -1.162 1.00 0.00 38 CYS A C 3
ATOM 1731 O O . CYS A 1 38 ? -1.984 6.119 -1.145 1.00 0.00 38 CYS A O 3
ATOM 1738 N N . TYR A 1 39 ? -4.104 5.683 -1.521 1.00 0.00 39 TYR A N 3
ATOM 1739 C CA . TYR A 1 39 ? -4.372 7.093 -1.919 1.00 0.00 39 TYR A CA 3
ATOM 1740 C C . TYR A 1 39 ? -5.718 7.560 -1.356 1.00 0.00 39 TYR A C 3
ATOM 1741 O O . TYR A 1 39 ? -6.709 6.863 -1.429 1.00 0.00 39 TYR A O 3
ATOM 1759 N N . THR A 1 40 ? -5.756 8.738 -0.796 1.00 0.00 40 THR A N 3
ATOM 1760 C CA . THR A 1 40 ? -7.036 9.258 -0.227 1.00 0.00 40 THR A CA 3
ATOM 1761 C C . THR A 1 40 ? -7.185 10.750 -0.536 1.00 0.00 40 THR A C 3
ATOM 1762 O O . THR A 1 40 ? -6.574 11.544 0.161 1.00 0.00 40 THR A O 3
ATOM 1774 N N . TRP A 1 1 ? 10.942 9.623 1.995 1.00 0.00 1 TRP A N 4
ATOM 1775 C CA . TRP A 1 1 ? 10.505 9.456 0.581 1.00 0.00 1 TRP A CA 4
ATOM 1776 C C . TRP A 1 1 ? 8.973 9.522 0.491 1.00 0.00 1 TRP A C 4
ATOM 1777 O O . TRP A 1 1 ? 8.369 10.505 0.871 1.00 0.00 1 TRP A O 4
ATOM 1800 N N . CYS A 1 2 ? 8.334 8.495 -0.008 1.00 0.00 2 CYS A N 4
ATOM 1801 C CA . CYS A 1 2 ? 6.846 8.531 -0.111 1.00 0.00 2 CYS A CA 4
ATOM 1802 C C . CYS A 1 2 ? 6.228 8.866 1.250 1.00 0.00 2 CYS A C 4
ATOM 1803 O O . CYS A 1 2 ? 6.836 8.674 2.285 1.00 0.00 2 CYS A O 4
ATOM 1810 N N . SER A 1 3 ? 5.022 9.364 1.254 1.00 0.00 3 SER A N 4
ATOM 1811 C CA . SER A 1 3 ? 4.360 9.712 2.544 1.00 0.00 3 SER A CA 4
ATOM 1812 C C . SER A 1 3 ? 3.357 8.622 2.929 1.00 0.00 3 SER A C 4
ATOM 1813 O O . SER A 1 3 ? 3.611 7.809 3.795 1.00 0.00 3 SER A O 4
ATOM 1821 N N . THR A 1 4 ? 2.217 8.601 2.291 1.00 0.00 4 THR A N 4
ATOM 1822 C CA . THR A 1 4 ? 1.195 7.565 2.620 1.00 0.00 4 THR A CA 4
ATOM 1823 C C . THR A 1 4 ? 1.532 6.247 1.918 1.00 0.00 4 THR A C 4
ATOM 1824 O O . THR A 1 4 ? 0.712 5.669 1.233 1.00 0.00 4 THR A O 4
ATOM 1835 N N . CYS A 1 5 ? 2.734 5.768 2.083 1.00 0.00 5 CYS A N 4
ATOM 1836 C CA . CYS A 1 5 ? 3.123 4.487 1.425 1.00 0.00 5 CYS A CA 4
ATOM 1837 C C . CYS A 1 5 ? 3.436 3.422 2.480 1.00 0.00 5 CYS A C 4
ATOM 1838 O O . CYS A 1 5 ? 3.645 3.725 3.639 1.00 0.00 5 CYS A O 4
ATOM 1845 N N . LEU A 1 6 ? 3.470 2.176 2.092 1.00 0.00 6 LEU A N 4
ATOM 1846 C CA . LEU A 1 6 ? 3.771 1.099 3.079 1.00 0.00 6 LEU A CA 4
ATOM 1847 C C . LEU A 1 6 ? 5.126 0.457 2.773 1.00 0.00 6 LEU A C 4
ATOM 1848 O O . LEU A 1 6 ? 5.719 0.695 1.740 1.00 0.00 6 LEU A O 4
ATOM 1864 N N . ASP A 1 7 ? 5.619 -0.353 3.668 1.00 0.00 7 ASP A N 4
ATOM 1865 C CA . ASP A 1 7 ? 6.937 -1.014 3.440 1.00 0.00 7 ASP A CA 4
ATOM 1866 C C . ASP A 1 7 ? 6.743 -2.368 2.754 1.00 0.00 7 ASP A C 4
ATOM 1867 O O . ASP A 1 7 ? 7.663 -3.154 2.643 1.00 0.00 7 ASP A O 4
ATOM 1876 N N . LEU A 1 8 ? 5.554 -2.651 2.299 1.00 0.00 8 LEU A N 4
ATOM 1877 C CA . LEU A 1 8 ? 5.307 -3.960 1.631 1.00 0.00 8 LEU A CA 4
ATOM 1878 C C . LEU A 1 8 ? 5.202 -3.782 0.116 1.00 0.00 8 LEU A C 4
ATOM 1879 O O . LEU A 1 8 ? 4.634 -2.824 -0.377 1.00 0.00 8 LEU A O 4
ATOM 1895 N N . ALA A 1 9 ? 5.746 -4.707 -0.625 1.00 0.00 9 ALA A N 4
ATOM 1896 C CA . ALA A 1 9 ? 5.687 -4.610 -2.109 1.00 0.00 9 ALA A CA 4
ATOM 1897 C C . ALA A 1 9 ? 4.251 -4.829 -2.585 1.00 0.00 9 ALA A C 4
ATOM 1898 O O . ALA A 1 9 ? 3.490 -5.554 -1.975 1.00 0.00 9 ALA A O 4
ATOM 1905 N N . CYS A 1 10 ? 3.868 -4.204 -3.662 1.00 0.00 10 CYS A N 4
ATOM 1906 C CA . CYS A 1 10 ? 2.475 -4.377 -4.157 1.00 0.00 10 CYS A CA 4
ATOM 1907 C C . CYS A 1 10 ? 2.373 -5.595 -5.078 1.00 0.00 10 CYS A C 4
ATOM 1908 O O . CYS A 1 10 ? 3.270 -5.895 -5.839 1.00 0.00 10 CYS A O 4
ATOM 1915 N N . GLY A 1 11 ? 1.275 -6.298 -5.004 1.00 0.00 11 GLY A N 4
ATOM 1916 C CA . GLY A 1 11 ? 1.088 -7.502 -5.861 1.00 0.00 11 GLY A CA 4
ATOM 1917 C C . GLY A 1 11 ? -0.215 -8.197 -5.461 1.00 0.00 11 GLY A C 4
ATOM 1918 O O . GLY A 1 11 ? -0.945 -8.699 -6.291 1.00 0.00 11 GLY A O 4
ATOM 1922 N N . ALA A 1 12 ? -0.512 -8.220 -4.189 1.00 0.00 12 ALA A N 4
ATOM 1923 C CA . ALA A 1 12 ? -1.771 -8.870 -3.724 1.00 0.00 12 ALA A CA 4
ATOM 1924 C C . ALA A 1 12 ? -2.611 -7.862 -2.934 1.00 0.00 12 ALA A C 4
ATOM 1925 O O . ALA A 1 12 ? -2.205 -7.379 -1.896 1.00 0.00 12 ALA A O 4
ATOM 1932 N N . SER A 1 13 ? -3.775 -7.532 -3.424 1.00 0.00 13 SER A N 4
ATOM 1933 C CA . SER A 1 13 ? -4.632 -6.544 -2.705 1.00 0.00 13 SER A CA 4
ATOM 1934 C C . SER A 1 13 ? -4.734 -6.893 -1.216 1.00 0.00 13 SER A C 4
ATOM 1935 O O . SER A 1 13 ? -4.670 -6.028 -0.366 1.00 0.00 13 SER A O 4
ATOM 1943 N N . ARG A 1 14 ? -4.900 -8.147 -0.887 1.00 0.00 14 ARG A N 4
ATOM 1944 C CA . ARG A 1 14 ? -5.013 -8.523 0.553 1.00 0.00 14 ARG A CA 4
ATOM 1945 C C . ARG A 1 14 ? -3.688 -8.267 1.282 1.00 0.00 14 ARG A C 4
ATOM 1946 O O . ARG A 1 14 ? -3.670 -7.931 2.452 1.00 0.00 14 ARG A O 4
ATOM 1967 N N . GLU A 1 15 ? -2.579 -8.409 0.605 1.00 0.00 15 GLU A N 4
ATOM 1968 C CA . GLU A 1 15 ? -1.266 -8.163 1.270 1.00 0.00 15 GLU A CA 4
ATOM 1969 C C . GLU A 1 15 ? -1.104 -6.670 1.556 1.00 0.00 15 GLU A C 4
ATOM 1970 O O . GLU A 1 15 ? -0.548 -6.274 2.561 1.00 0.00 15 GLU A O 4
ATOM 1982 N N . CYS A 1 16 ? -1.599 -5.838 0.683 1.00 0.00 16 CYS A N 4
ATOM 1983 C CA . CYS A 1 16 ? -1.491 -4.370 0.903 1.00 0.00 16 CYS A CA 4
ATOM 1984 C C . CYS A 1 16 ? -2.710 -3.879 1.684 1.00 0.00 16 CYS A C 4
ATOM 1985 O O . CYS A 1 16 ? -2.739 -2.772 2.183 1.00 0.00 16 CYS A O 4
ATOM 1992 N N . TYR A 1 17 ? -3.715 -4.704 1.794 1.00 0.00 17 TYR A N 4
ATOM 1993 C CA . TYR A 1 17 ? -4.938 -4.306 2.545 1.00 0.00 17 TYR A CA 4
ATOM 1994 C C . TYR A 1 17 ? -4.651 -4.320 4.048 1.00 0.00 17 TYR A C 4
ATOM 1995 O O . TYR A 1 17 ? -4.854 -3.343 4.741 1.00 0.00 17 TYR A O 4
ATOM 2013 N N . ASP A 1 18 ? -4.171 -5.422 4.553 1.00 0.00 18 ASP A N 4
ATOM 2014 C CA . ASP A 1 18 ? -3.860 -5.507 6.009 1.00 0.00 18 ASP A CA 4
ATOM 2015 C C . ASP A 1 18 ? -3.078 -4.270 6.485 1.00 0.00 18 ASP A C 4
ATOM 2016 O O . ASP A 1 18 ? -3.428 -3.672 7.483 1.00 0.00 18 ASP A O 4
ATOM 2025 N N . PRO A 1 19 ? -2.033 -3.931 5.767 1.00 0.00 19 PRO A N 4
ATOM 2026 C CA . PRO A 1 19 ? -1.196 -2.759 6.148 1.00 0.00 19 PRO A CA 4
ATOM 2027 C C . PRO A 1 19 ? -1.941 -1.431 5.949 1.00 0.00 19 PRO A C 4
ATOM 2028 O O . PRO A 1 19 ? -2.240 -0.734 6.899 1.00 0.00 19 PRO A O 4
ATOM 2039 N N . CYS A 1 20 ? -2.237 -1.067 4.731 1.00 0.00 20 CYS A N 4
ATOM 2040 C CA . CYS A 1 20 ? -2.950 0.222 4.495 1.00 0.00 20 CYS A CA 4
ATOM 2041 C C . CYS A 1 20 ? -4.193 0.294 5.377 1.00 0.00 20 CYS A C 4
ATOM 2042 O O . CYS A 1 20 ? -4.545 1.336 5.896 1.00 0.00 20 CYS A O 4
ATOM 2049 N N . PHE A 1 21 ? -4.857 -0.813 5.551 1.00 0.00 21 PHE A N 4
ATOM 2050 C CA . PHE A 1 21 ? -6.082 -0.823 6.403 1.00 0.00 21 PHE A CA 4
ATOM 2051 C C . PHE A 1 21 ? -5.714 -0.510 7.855 1.00 0.00 21 PHE A C 4
ATOM 2052 O O . PHE A 1 21 ? -6.377 0.258 8.523 1.00 0.00 21 PHE A O 4
ATOM 2069 N N . LYS A 1 22 ? -4.658 -1.098 8.347 1.00 0.00 22 LYS A N 4
ATOM 2070 C CA . LYS A 1 22 ? -4.244 -0.835 9.755 1.00 0.00 22 LYS A CA 4
ATOM 2071 C C . LYS A 1 22 ? -3.320 0.385 9.814 1.00 0.00 22 LYS A C 4
ATOM 2072 O O . LYS A 1 22 ? -2.952 0.846 10.876 1.00 0.00 22 LYS A O 4
ATOM 2091 N N . ALA A 1 23 ? -2.937 0.905 8.680 1.00 0.00 23 ALA A N 4
ATOM 2092 C CA . ALA A 1 23 ? -2.030 2.088 8.671 1.00 0.00 23 ALA A CA 4
ATOM 2093 C C . ALA A 1 23 ? -2.832 3.395 8.672 1.00 0.00 23 ALA A C 4
ATOM 2094 O O . ALA A 1 23 ? -2.880 4.101 9.660 1.00 0.00 23 ALA A O 4
ATOM 2101 N N . PHE A 1 24 ? -3.446 3.731 7.569 1.00 0.00 24 PHE A N 4
ATOM 2102 C CA . PHE A 1 24 ? -4.226 5.004 7.508 1.00 0.00 24 PHE A CA 4
ATOM 2103 C C . PHE A 1 24 ? -5.683 4.777 7.921 1.00 0.00 24 PHE A C 4
ATOM 2104 O O . PHE A 1 24 ? -6.384 5.701 8.281 1.00 0.00 24 PHE A O 4
ATOM 2121 N N . GLY A 1 25 ? -6.148 3.561 7.862 1.00 0.00 25 GLY A N 4
ATOM 2122 C CA . GLY A 1 25 ? -7.563 3.287 8.242 1.00 0.00 25 GLY A CA 4
ATOM 2123 C C . GLY A 1 25 ? -8.340 2.865 6.994 1.00 0.00 25 GLY A C 4
ATOM 2124 O O . GLY A 1 25 ? -9.124 1.938 7.021 1.00 0.00 25 GLY A O 4
ATOM 2128 N N . ARG A 1 26 ? -8.117 3.534 5.896 1.00 0.00 26 ARG A N 4
ATOM 2129 C CA . ARG A 1 26 ? -8.829 3.169 4.638 1.00 0.00 26 ARG A CA 4
ATOM 2130 C C . ARG A 1 26 ? -7.860 2.451 3.693 1.00 0.00 26 ARG A C 4
ATOM 2131 O O . ARG A 1 26 ? -6.846 2.993 3.300 1.00 0.00 26 ARG A O 4
ATOM 2152 N N . ALA A 1 27 ? -8.154 1.232 3.339 1.00 0.00 27 ALA A N 4
ATOM 2153 C CA . ALA A 1 27 ? -7.236 0.479 2.435 1.00 0.00 27 ALA A CA 4
ATOM 2154 C C . ALA A 1 27 ? -7.469 0.866 0.971 1.00 0.00 27 ALA A C 4
ATOM 2155 O O . ALA A 1 27 ? -8.008 0.100 0.196 1.00 0.00 27 ALA A O 4
ATOM 2162 N N . HIS A 1 28 ? -7.056 2.040 0.581 1.00 0.00 28 HIS A N 4
ATOM 2163 C CA . HIS A 1 28 ? -7.243 2.461 -0.837 1.00 0.00 28 HIS A CA 4
ATOM 2164 C C . HIS A 1 28 ? -5.912 2.953 -1.412 1.00 0.00 28 HIS A C 4
ATOM 2165 O O . HIS A 1 28 ? -5.554 4.107 -1.274 1.00 0.00 28 HIS A O 4
ATOM 2179 N N . GLY A 1 29 ? -5.171 2.086 -2.048 1.00 0.00 29 GLY A N 4
ATOM 2180 C CA . GLY A 1 29 ? -3.860 2.509 -2.618 1.00 0.00 29 GLY A CA 4
ATOM 2181 C C . GLY A 1 29 ? -3.596 1.790 -3.942 1.00 0.00 29 GLY A C 4
ATOM 2182 O O . GLY A 1 29 ? -4.409 1.024 -4.420 1.00 0.00 29 GLY A O 4
ATOM 2186 N N . LYS A 1 30 ? -2.459 2.036 -4.537 1.00 0.00 30 LYS A N 4
ATOM 2187 C CA . LYS A 1 30 ? -2.131 1.375 -5.834 1.00 0.00 30 LYS A CA 4
ATOM 2188 C C . LYS A 1 30 ? -0.800 0.629 -5.731 1.00 0.00 30 LYS A C 4
ATOM 2189 O O . LYS A 1 30 ? -0.258 0.445 -4.658 1.00 0.00 30 LYS A O 4
ATOM 2208 N N . CYS A 1 31 ? -0.270 0.203 -6.842 1.00 0.00 31 CYS A N 4
ATOM 2209 C CA . CYS A 1 31 ? 1.027 -0.530 -6.821 1.00 0.00 31 CYS A CA 4
ATOM 2210 C C . CYS A 1 31 ? 2.055 0.221 -7.672 1.00 0.00 31 CYS A C 4
ATOM 2211 O O . CYS A 1 31 ? 2.018 0.181 -8.886 1.00 0.00 31 CYS A O 4
ATOM 2218 N N . MET A 1 32 ? 2.964 0.914 -7.044 1.00 0.00 32 MET A N 4
ATOM 2219 C CA . MET A 1 32 ? 3.985 1.676 -7.819 1.00 0.00 32 MET A CA 4
ATOM 2220 C C . MET A 1 32 ? 5.396 1.224 -7.433 1.00 0.00 32 MET A C 4
ATOM 2221 O O . MET A 1 32 ? 5.729 1.118 -6.270 1.00 0.00 32 MET A O 4
ATOM 2235 N N . ASN A 1 33 ? 6.229 0.959 -8.402 1.00 0.00 33 ASN A N 4
ATOM 2236 C CA . ASN A 1 33 ? 7.618 0.515 -8.091 1.00 0.00 33 ASN A CA 4
ATOM 2237 C C . ASN A 1 33 ? 7.589 -0.754 -7.235 1.00 0.00 33 ASN A C 4
ATOM 2238 O O . ASN A 1 33 ? 8.300 -0.871 -6.257 1.00 0.00 33 ASN A O 4
ATOM 2249 N N . ASN A 1 34 ? 6.769 -1.706 -7.592 1.00 0.00 34 ASN A N 4
ATOM 2250 C CA . ASN A 1 34 ? 6.695 -2.963 -6.793 1.00 0.00 34 ASN A CA 4
ATOM 2251 C C . ASN A 1 34 ? 6.355 -2.637 -5.337 1.00 0.00 34 ASN A C 4
ATOM 2252 O O . ASN A 1 34 ? 6.649 -3.394 -4.434 1.00 0.00 34 ASN A O 4
ATOM 2263 N N . LYS A 1 35 ? 5.735 -1.512 -5.105 1.00 0.00 35 LYS A N 4
ATOM 2264 C CA . LYS A 1 35 ? 5.369 -1.130 -3.709 1.00 0.00 35 LYS A CA 4
ATOM 2265 C C . LYS A 1 35 ? 3.937 -0.589 -3.672 1.00 0.00 35 LYS A C 4
ATOM 2266 O O . LYS A 1 35 ? 3.469 0.011 -4.618 1.00 0.00 35 LYS A O 4
ATOM 2285 N N . CYS A 1 36 ? 3.234 -0.797 -2.591 1.00 0.00 36 CYS A N 4
ATOM 2286 C CA . CYS A 1 36 ? 1.832 -0.291 -2.514 1.00 0.00 36 CYS A CA 4
ATOM 2287 C C . CYS A 1 36 ? 1.790 1.121 -1.926 1.00 0.00 36 CYS A C 4
ATOM 2288 O O . CYS A 1 36 ? 2.239 1.363 -0.822 1.00 0.00 36 CYS A O 4
ATOM 2295 N N . ARG A 1 37 ? 1.240 2.052 -2.655 1.00 0.00 37 ARG A N 4
ATOM 2296 C CA . ARG A 1 37 ? 1.149 3.450 -2.138 1.00 0.00 37 ARG A CA 4
ATOM 2297 C C . ARG A 1 37 ? -0.322 3.849 -1.978 1.00 0.00 37 ARG A C 4
ATOM 2298 O O . ARG A 1 37 ? -1.069 3.894 -2.935 1.00 0.00 37 ARG A O 4
ATOM 2319 N N . CYS A 1 38 ? -0.745 4.129 -0.775 1.00 0.00 38 CYS A N 4
ATOM 2320 C CA . CYS A 1 38 ? -2.170 4.512 -0.559 1.00 0.00 38 CYS A CA 4
ATOM 2321 C C . CYS A 1 38 ? -2.352 6.022 -0.722 1.00 0.00 38 CYS A C 4
ATOM 2322 O O . CYS A 1 38 ? -1.560 6.810 -0.245 1.00 0.00 38 CYS A O 4
ATOM 2329 N N . TYR A 1 39 ? -3.392 6.429 -1.398 1.00 0.00 39 TYR A N 4
ATOM 2330 C CA . TYR A 1 39 ? -3.626 7.886 -1.598 1.00 0.00 39 TYR A CA 4
ATOM 2331 C C . TYR A 1 39 ? -5.077 8.239 -1.269 1.00 0.00 39 TYR A C 4
ATOM 2332 O O . TYR A 1 39 ? -5.994 7.513 -1.599 1.00 0.00 39 TYR A O 4
ATOM 2350 N N . THR A 1 40 ? -5.292 9.349 -0.619 1.00 0.00 40 THR A N 4
ATOM 2351 C CA . THR A 1 40 ? -6.685 9.749 -0.268 1.00 0.00 40 THR A CA 4
ATOM 2352 C C . THR A 1 40 ? -7.256 10.676 -1.345 1.00 0.00 40 THR A C 4
ATOM 2353 O O . THR A 1 40 ? -6.964 10.453 -2.508 1.00 0.00 40 THR A O 4
ATOM 2365 N N . TRP A 1 1 ? 8.535 9.109 -0.362 1.00 0.00 1 TRP A N 5
ATOM 2366 C CA . TRP A 1 1 ? 8.101 10.076 -1.412 1.00 0.00 1 TRP A CA 5
ATOM 2367 C C . TRP A 1 1 ? 6.657 10.521 -1.160 1.00 0.00 1 TRP A C 5
ATOM 2368 O O . TRP A 1 1 ? 6.407 11.458 -0.428 1.00 0.00 1 TRP A O 5
ATOM 2391 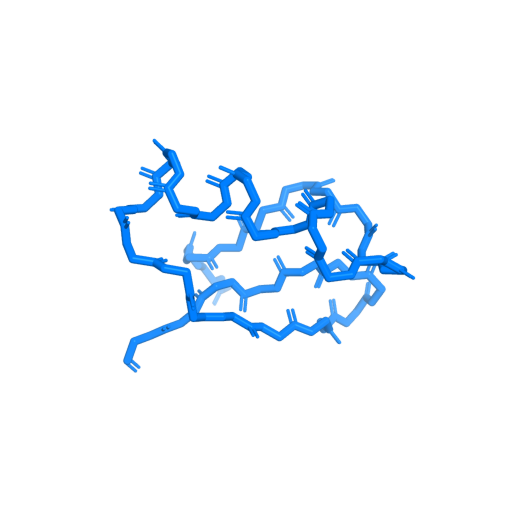N N . CYS A 1 2 ? 5.704 9.860 -1.761 1.00 0.00 2 CYS A N 5
ATOM 2392 C CA . CYS A 1 2 ? 4.280 10.253 -1.552 1.00 0.00 2 CYS A CA 5
ATOM 2393 C C . CYS A 1 2 ? 3.926 10.193 -0.064 1.00 0.00 2 CYS A C 5
ATOM 2394 O O . CYS A 1 2 ? 4.722 9.786 0.759 1.00 0.00 2 CYS A O 5
ATOM 2401 N N . SER A 1 3 ? 2.738 10.603 0.285 1.00 0.00 3 SER A N 5
ATOM 2402 C CA . SER A 1 3 ? 2.331 10.581 1.719 1.00 0.00 3 SER A CA 5
ATOM 2403 C C . SER A 1 3 ? 1.805 9.198 2.114 1.00 0.00 3 SER A C 5
ATOM 2404 O O . SER A 1 3 ? 2.548 8.342 2.552 1.00 0.00 3 SER A O 5
ATOM 2412 N N . THR A 1 4 ? 0.527 8.978 1.975 1.00 0.00 4 THR A N 5
ATOM 2413 C CA . THR A 1 4 ? -0.048 7.656 2.355 1.00 0.00 4 THR A CA 5
ATOM 2414 C C . THR A 1 4 ? 0.601 6.528 1.545 1.00 0.00 4 THR A C 5
ATOM 2415 O O . THR A 1 4 ? 0.088 6.099 0.531 1.00 0.00 4 THR A O 5
ATOM 2426 N N . CYS A 1 5 ? 1.724 6.040 1.992 1.00 0.00 5 CYS A N 5
ATOM 2427 C CA . CYS A 1 5 ? 2.405 4.934 1.259 1.00 0.00 5 CYS A CA 5
ATOM 2428 C C . CYS A 1 5 ? 3.137 4.030 2.252 1.00 0.00 5 CYS A C 5
ATOM 2429 O O . CYS A 1 5 ? 3.585 4.472 3.291 1.00 0.00 5 CYS A O 5
ATOM 2436 N N . LEU A 1 6 ? 3.266 2.769 1.946 1.00 0.00 6 LEU A N 5
ATOM 2437 C CA . LEU A 1 6 ? 3.973 1.856 2.888 1.00 0.00 6 LEU A CA 5
ATOM 2438 C C . LEU A 1 6 ? 5.287 1.370 2.275 1.00 0.00 6 LEU A C 5
ATOM 2439 O O . LEU A 1 6 ? 5.637 1.716 1.164 1.00 0.00 6 LEU A O 5
ATOM 2455 N N . ASP A 1 7 ? 6.014 0.567 2.997 1.00 0.00 7 ASP A N 5
ATOM 2456 C CA . ASP A 1 7 ? 7.307 0.048 2.471 1.00 0.00 7 ASP A CA 5
ATOM 2457 C C . ASP A 1 7 ? 7.169 -1.437 2.130 1.00 0.00 7 ASP A C 5
ATOM 2458 O O . ASP A 1 7 ? 8.139 -2.167 2.086 1.00 0.00 7 ASP A O 5
ATOM 2467 N N . LEU A 1 8 ? 5.968 -1.890 1.897 1.00 0.00 8 LEU A N 5
ATOM 2468 C CA . LEU A 1 8 ? 5.764 -3.330 1.568 1.00 0.00 8 LEU A CA 5
ATOM 2469 C C . LEU A 1 8 ? 5.487 -3.508 0.075 1.00 0.00 8 LEU A C 5
ATOM 2470 O O . LEU A 1 8 ? 4.861 -2.681 -0.556 1.00 0.00 8 LEU A O 5
ATOM 2486 N N . ALA A 1 9 ? 5.948 -4.588 -0.490 1.00 0.00 9 ALA A N 5
ATOM 2487 C CA . ALA A 1 9 ? 5.714 -4.832 -1.940 1.00 0.00 9 ALA A CA 5
ATOM 2488 C C . ALA A 1 9 ? 4.257 -5.238 -2.179 1.00 0.00 9 ALA A C 5
ATOM 2489 O O . ALA A 1 9 ? 3.560 -5.647 -1.272 1.00 0.00 9 ALA A O 5
ATOM 2496 N N . CYS A 1 10 ? 3.791 -5.127 -3.393 1.00 0.00 10 CYS A N 5
ATOM 2497 C CA . CYS A 1 10 ? 2.379 -5.505 -3.685 1.00 0.00 10 CYS A CA 5
ATOM 2498 C C . CYS A 1 10 ? 2.300 -6.967 -4.132 1.00 0.00 10 CYS A C 5
ATOM 2499 O O . CYS A 1 10 ? 3.290 -7.670 -4.174 1.00 0.00 10 CYS A O 5
ATOM 2506 N N . GLY A 1 11 ? 1.127 -7.428 -4.462 1.00 0.00 11 GLY A N 5
ATOM 2507 C CA . GLY A 1 11 ? 0.974 -8.843 -4.901 1.00 0.00 11 GLY A CA 5
ATOM 2508 C C . GLY A 1 11 ? -0.300 -9.423 -4.288 1.00 0.00 11 GLY A C 5
ATOM 2509 O O . GLY A 1 11 ? -1.076 -10.085 -4.948 1.00 0.00 11 GLY A O 5
ATOM 2513 N N . ALA A 1 12 ? -0.524 -9.171 -3.027 1.00 0.00 12 ALA A N 5
ATOM 2514 C CA . ALA A 1 12 ? -1.750 -9.700 -2.366 1.00 0.00 12 ALA A CA 5
ATOM 2515 C C . ALA A 1 12 ? -2.617 -8.540 -1.864 1.00 0.00 12 ALA A C 5
ATOM 2516 O O . ALA A 1 12 ? -2.222 -7.788 -0.994 1.00 0.00 12 ALA A O 5
ATOM 2523 N N . SER A 1 13 ? -3.792 -8.385 -2.410 1.00 0.00 13 SER A N 5
ATOM 2524 C CA . SER A 1 13 ? -4.680 -7.269 -1.969 1.00 0.00 13 SER A CA 5
ATOM 2525 C C . SER A 1 13 ? -4.801 -7.252 -0.443 1.00 0.00 13 SER A C 5
ATOM 2526 O O . SER A 1 13 ? -4.481 -6.275 0.204 1.00 0.00 13 SER A O 5
ATOM 2534 N N . ARG A 1 14 ? -5.268 -8.324 0.135 1.00 0.00 14 ARG A N 5
ATOM 2535 C CA . ARG A 1 14 ? -5.419 -8.369 1.618 1.00 0.00 14 ARG A CA 5
ATOM 2536 C C . ARG A 1 14 ? -4.085 -8.058 2.307 1.00 0.00 14 ARG A C 5
ATOM 2537 O O . ARG A 1 14 ? -4.013 -7.236 3.198 1.00 0.00 14 ARG A O 5
ATOM 2558 N N . GLU A 1 15 ? -3.031 -8.716 1.908 1.00 0.00 15 GLU A N 5
ATOM 2559 C CA . GLU A 1 15 ? -1.706 -8.465 2.549 1.00 0.00 15 GLU A CA 5
ATOM 2560 C C . GLU A 1 15 ? -1.488 -6.965 2.775 1.00 0.00 15 GLU A C 5
ATOM 2561 O O . GLU A 1 15 ? -1.125 -6.539 3.854 1.00 0.00 15 GLU A O 5
ATOM 2573 N N . CYS A 1 16 ? -1.701 -6.159 1.771 1.00 0.00 16 CYS A N 5
ATOM 2574 C CA . CYS A 1 16 ? -1.499 -4.691 1.943 1.00 0.00 16 CYS A CA 5
ATOM 2575 C C . CYS A 1 16 ? -2.760 -4.044 2.522 1.00 0.00 16 CYS A C 5
ATOM 2576 O O . CYS A 1 16 ? -2.729 -2.933 3.014 1.00 0.00 16 CYS A O 5
ATOM 2583 N N . TYR A 1 17 ? -3.866 -4.736 2.484 1.00 0.00 17 TYR A N 5
ATOM 2584 C CA . TYR A 1 17 ? -5.122 -4.165 3.050 1.00 0.00 17 TYR A CA 5
ATOM 2585 C C . TYR A 1 17 ? -5.013 -4.099 4.576 1.00 0.00 17 TYR A C 5
ATOM 2586 O O . TYR A 1 17 ? -5.215 -3.065 5.179 1.00 0.00 17 TYR A O 5
ATOM 2604 N N . ASP A 1 18 ? -4.681 -5.196 5.202 1.00 0.00 18 ASP A N 5
ATOM 2605 C CA . ASP A 1 18 ? -4.543 -5.199 6.686 1.00 0.00 18 ASP A CA 5
ATOM 2606 C C . ASP A 1 18 ? -3.694 -4.003 7.147 1.00 0.00 18 ASP A C 5
ATOM 2607 O O . ASP A 1 18 ? -4.105 -3.255 8.011 1.00 0.00 18 ASP A O 5
ATOM 2616 N N . PRO A 1 19 ? -2.531 -3.857 6.556 1.00 0.00 19 PRO A N 5
ATOM 2617 C CA . PRO A 1 19 ? -1.628 -2.734 6.924 1.00 0.00 19 PRO A CA 5
ATOM 2618 C C . PRO A 1 19 ? -2.204 -1.386 6.473 1.00 0.00 19 PRO A C 5
ATOM 2619 O O . PRO A 1 19 ? -2.443 -0.508 7.279 1.00 0.00 19 PRO A O 5
ATOM 2630 N N . CYS A 1 20 ? -2.431 -1.208 5.199 1.00 0.00 20 CYS A N 5
ATOM 2631 C CA . CYS A 1 20 ? -2.991 0.092 4.726 1.00 0.00 20 CYS A CA 5
ATOM 2632 C C . CYS A 1 20 ? -4.298 0.386 5.466 1.00 0.00 20 CYS A C 5
ATOM 2633 O O . CYS A 1 20 ? -4.623 1.523 5.749 1.00 0.00 20 CYS A O 5
ATOM 2640 N N . PHE A 1 21 ? -5.042 -0.635 5.790 1.00 0.00 21 PHE A N 5
ATOM 2641 C CA . PHE A 1 21 ? -6.326 -0.428 6.520 1.00 0.00 21 PHE A CA 5
ATOM 2642 C C . PHE A 1 21 ? -6.041 -0.056 7.979 1.00 0.00 21 PHE A C 5
ATOM 2643 O O . PHE A 1 21 ? -6.788 0.672 8.603 1.00 0.00 21 PHE A O 5
ATOM 2660 N N . LYS A 1 22 ? -4.962 -0.550 8.524 1.00 0.00 22 LYS A N 5
ATOM 2661 C CA . LYS A 1 22 ? -4.619 -0.225 9.938 1.00 0.00 22 LYS A CA 5
ATOM 2662 C C . LYS A 1 22 ? -3.754 1.038 9.997 1.00 0.00 22 LYS A C 5
ATOM 2663 O O . LYS A 1 22 ? -3.679 1.704 11.009 1.00 0.00 22 LYS A O 5
ATOM 2682 N N . ALA A 1 23 ? -3.093 1.364 8.919 1.00 0.00 23 ALA A N 5
ATOM 2683 C CA . ALA A 1 23 ? -2.224 2.576 8.914 1.00 0.00 23 ALA A CA 5
ATOM 2684 C C . ALA A 1 23 ? -3.025 3.817 8.506 1.00 0.00 23 ALA A C 5
ATOM 2685 O O . ALA A 1 23 ? -3.259 4.703 9.302 1.00 0.00 23 ALA A O 5
ATOM 2692 N N . PHE A 1 24 ? -3.440 3.894 7.270 1.00 0.00 24 PHE A N 5
ATOM 2693 C CA . PHE A 1 24 ? -4.216 5.087 6.819 1.00 0.00 24 PHE A CA 5
ATOM 2694 C C . PHE A 1 24 ? -5.692 4.936 7.191 1.00 0.00 24 PHE A C 5
ATOM 2695 O O . PHE A 1 24 ? -6.318 5.861 7.669 1.00 0.00 24 PHE A O 5
ATOM 2712 N N . GLY A 1 25 ? -6.253 3.779 6.977 1.00 0.00 25 GLY A N 5
ATOM 2713 C CA . GLY A 1 25 ? -7.688 3.571 7.321 1.00 0.00 25 GLY A CA 5
ATOM 2714 C C . GLY A 1 25 ? -8.432 3.034 6.098 1.00 0.00 25 GLY A C 5
ATOM 2715 O O . GLY A 1 25 ? -9.029 1.977 6.138 1.00 0.00 25 GLY A O 5
ATOM 2719 N N . ARG A 1 26 ? -8.395 3.752 5.010 1.00 0.00 26 ARG A N 5
ATOM 2720 C CA . ARG A 1 26 ? -9.095 3.281 3.781 1.00 0.00 26 ARG A CA 5
ATOM 2721 C C . ARG A 1 26 ? -8.201 2.308 3.012 1.00 0.00 26 ARG A C 5
ATOM 2722 O O . ARG A 1 26 ? -7.164 2.680 2.502 1.00 0.00 26 ARG A O 5
ATOM 2743 N N . ALA A 1 27 ? -8.591 1.066 2.919 1.00 0.00 27 ALA A N 5
ATOM 2744 C CA . ALA A 1 27 ? -7.753 0.084 2.174 1.00 0.00 27 ALA A CA 5
ATOM 2745 C C . ALA A 1 27 ? -7.892 0.320 0.667 1.00 0.00 27 ALA A C 5
ATOM 2746 O O . ALA A 1 27 ? -8.233 -0.571 -0.086 1.00 0.00 27 ALA A O 5
ATOM 2753 N N . HIS A 1 28 ? -7.629 1.520 0.225 1.00 0.00 28 HIS A N 5
ATOM 2754 C CA . HIS A 1 28 ? -7.740 1.829 -1.227 1.00 0.00 28 HIS A CA 5
ATOM 2755 C C . HIS A 1 28 ? -6.413 2.405 -1.732 1.00 0.00 28 HIS A C 5
ATOM 2756 O O . HIS A 1 28 ? -6.167 3.595 -1.659 1.00 0.00 28 HIS A O 5
ATOM 2770 N N . GLY A 1 29 ? -5.553 1.565 -2.234 1.00 0.00 29 GLY A N 5
ATOM 2771 C CA . GLY A 1 29 ? -4.240 2.056 -2.733 1.00 0.00 29 GLY A CA 5
ATOM 2772 C C . GLY A 1 29 ? -3.894 1.364 -4.051 1.00 0.00 29 GLY A C 5
ATOM 2773 O O . GLY A 1 29 ? -4.761 0.983 -4.813 1.00 0.00 29 GLY A O 5
ATOM 2777 N N . LYS A 1 30 ? -2.629 1.202 -4.324 1.00 0.00 30 LYS A N 5
ATOM 2778 C CA . LYS A 1 30 ? -2.217 0.537 -5.595 1.00 0.00 30 LYS A CA 5
ATOM 2779 C C . LYS A 1 30 ? -0.763 0.067 -5.501 1.00 0.00 30 LYS A C 5
ATOM 2780 O O . LYS A 1 30 ? -0.023 0.485 -4.637 1.00 0.00 30 LYS A O 5
ATOM 2799 N N . CYS A 1 31 ? -0.347 -0.797 -6.386 1.00 0.00 31 CYS A N 5
ATOM 2800 C CA . CYS A 1 31 ? 1.062 -1.283 -6.344 1.00 0.00 31 CYS A CA 5
ATOM 2801 C C . CYS A 1 31 ? 1.969 -0.325 -7.124 1.00 0.00 31 CYS A C 5
ATOM 2802 O O . CYS A 1 31 ? 2.191 -0.492 -8.307 1.00 0.00 31 CYS A O 5
ATOM 2809 N N . MET A 1 32 ? 2.489 0.679 -6.471 1.00 0.00 32 MET A N 5
ATOM 2810 C CA . MET A 1 32 ? 3.377 1.647 -7.178 1.00 0.00 32 MET A CA 5
ATOM 2811 C C . MET A 1 32 ? 4.836 1.185 -7.106 1.00 0.00 32 MET A C 5
ATOM 2812 O O . MET A 1 32 ? 5.361 0.912 -6.044 1.00 0.00 32 MET A O 5
ATOM 2826 N N . ASN A 1 33 ? 5.494 1.098 -8.231 1.00 0.00 33 ASN A N 5
ATOM 2827 C CA . ASN A 1 33 ? 6.918 0.654 -8.236 1.00 0.00 33 ASN A CA 5
ATOM 2828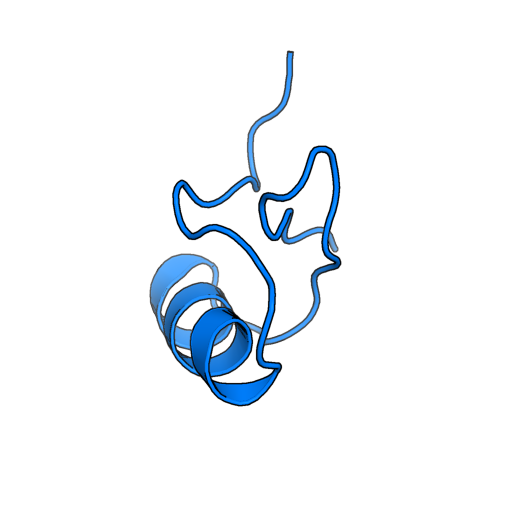 C C . ASN A 1 33 ? 7.062 -0.661 -7.467 1.00 0.00 33 ASN A C 5
ATOM 2829 O O . ASN A 1 33 ? 7.971 -0.837 -6.681 1.00 0.00 33 ASN A O 5
ATOM 2840 N N . ASN A 1 34 ? 6.167 -1.584 -7.691 1.00 0.00 34 ASN A N 5
ATOM 2841 C CA . ASN A 1 34 ? 6.239 -2.893 -6.978 1.00 0.00 34 ASN A CA 5
ATOM 2842 C C . ASN A 1 34 ? 5.983 -2.690 -5.483 1.00 0.00 34 ASN A C 5
ATOM 2843 O O . ASN A 1 34 ? 6.170 -3.585 -4.682 1.00 0.00 34 ASN A O 5
ATOM 2854 N N . LYS A 1 35 ? 5.545 -1.522 -5.103 1.00 0.00 35 LYS A N 5
ATOM 2855 C CA . LYS A 1 35 ? 5.265 -1.261 -3.663 1.00 0.00 35 LYS A CA 5
ATOM 2856 C C . LYS A 1 35 ? 3.786 -0.913 -3.485 1.00 0.00 35 LYS A C 5
ATOM 2857 O O . LYS A 1 35 ? 3.107 -0.568 -4.428 1.00 0.00 35 LYS A O 5
ATOM 2876 N N . CYS A 1 36 ? 3.279 -1.003 -2.288 1.00 0.00 36 CYS A N 5
ATOM 2877 C CA . CYS A 1 36 ? 1.840 -0.676 -2.069 1.00 0.00 36 CYS A CA 5
ATOM 2878 C C . CYS A 1 36 ? 1.671 0.821 -1.788 1.00 0.00 36 CYS A C 5
ATOM 2879 O O . CYS A 1 36 ? 2.244 1.360 -0.861 1.00 0.00 36 CYS A O 5
ATOM 2886 N N . ARG A 1 37 ? 0.891 1.494 -2.592 1.00 0.00 37 ARG A N 5
ATOM 2887 C CA . ARG A 1 37 ? 0.680 2.957 -2.395 1.00 0.00 37 ARG A CA 5
ATOM 2888 C C . ARG A 1 37 ? -0.797 3.243 -2.101 1.00 0.00 37 ARG A C 5
ATOM 2889 O O . ARG A 1 37 ? -1.658 2.991 -2.920 1.00 0.00 37 ARG A O 5
ATOM 2910 N N . CYS A 1 38 ? -1.101 3.773 -0.948 1.00 0.00 38 CYS A N 5
ATOM 2911 C CA . CYS A 1 38 ? -2.527 4.073 -0.626 1.00 0.00 38 CYS A CA 5
ATOM 2912 C C . CYS A 1 38 ? -2.793 5.574 -0.780 1.00 0.00 38 CYS A C 5
ATOM 2913 O O . CYS A 1 38 ? -2.015 6.397 -0.346 1.00 0.00 38 CYS A O 5
ATOM 2920 N N . TYR A 1 39 ? -3.881 5.946 -1.399 1.00 0.00 39 TYR A N 5
ATOM 2921 C CA . TYR A 1 39 ? -4.161 7.402 -1.570 1.00 0.00 39 TYR A CA 5
ATOM 2922 C C . TYR A 1 39 ? -5.620 7.724 -1.242 1.00 0.00 39 TYR A C 5
ATOM 2923 O O . TYR A 1 39 ? -6.500 6.900 -1.389 1.00 0.00 39 TYR A O 5
ATOM 2941 N N . THR A 1 40 ? -5.878 8.924 -0.798 1.00 0.00 40 THR A N 5
ATOM 2942 C CA . THR A 1 40 ? -7.276 9.313 -0.458 1.00 0.00 40 THR A CA 5
ATOM 2943 C C . THR A 1 40 ? -7.606 10.678 -1.068 1.00 0.00 40 THR A C 5
ATOM 2944 O O . THR A 1 40 ? -8.103 11.524 -0.342 1.00 0.00 40 THR A O 5
ATOM 2956 N N . TRP A 1 1 ? 7.760 12.216 -4.529 1.00 0.00 1 TRP A N 6
ATOM 2957 C CA . TRP A 1 1 ? 8.042 10.835 -5.014 1.00 0.00 1 TRP A CA 6
ATOM 2958 C C . TRP A 1 1 ? 7.009 9.854 -4.452 1.00 0.00 1 TRP A C 6
ATOM 2959 O O . TRP A 1 1 ? 5.968 9.632 -5.037 1.00 0.00 1 TRP A O 6
ATOM 2982 N N . CYS A 1 2 ? 7.287 9.266 -3.320 1.00 0.00 2 CYS A N 6
ATOM 2983 C CA . CYS A 1 2 ? 6.319 8.300 -2.722 1.00 0.00 2 CYS A CA 6
ATOM 2984 C C . CYS A 1 2 ? 5.778 8.852 -1.400 1.00 0.00 2 CYS A C 6
ATOM 2985 O O . CYS A 1 2 ? 6.469 8.889 -0.402 1.00 0.00 2 CYS A O 6
ATOM 2992 N N . SER A 1 3 ? 4.547 9.287 -1.388 1.00 0.00 3 SER A N 6
ATOM 2993 C CA . SER A 1 3 ? 3.966 9.843 -0.132 1.00 0.00 3 SER A CA 6
ATOM 2994 C C . SER A 1 3 ? 3.460 8.714 0.774 1.00 0.00 3 SER A C 6
ATOM 2995 O O . SER A 1 3 ? 4.209 8.138 1.537 1.00 0.00 3 SER A O 6
ATOM 3003 N N . THR A 1 4 ? 2.196 8.394 0.702 1.00 0.00 4 THR A N 6
ATOM 3004 C CA . THR A 1 4 ? 1.654 7.305 1.567 1.00 0.00 4 THR A CA 6
ATOM 3005 C C . THR A 1 4 ? 2.169 5.943 1.092 1.00 0.00 4 THR A C 6
ATOM 3006 O O . THR A 1 4 ? 1.505 5.240 0.357 1.00 0.00 4 THR A O 6
ATOM 3017 N N . CYS A 1 5 ? 3.347 5.565 1.509 1.00 0.00 5 CYS A N 6
ATOM 3018 C CA . CYS A 1 5 ? 3.905 4.247 1.084 1.00 0.00 5 CYS A CA 6
ATOM 3019 C C . CYS A 1 5 ? 4.270 3.415 2.319 1.00 0.00 5 CYS A C 6
ATOM 3020 O O . CYS A 1 5 ? 4.904 3.900 3.235 1.00 0.00 5 CYS A O 6
ATOM 3027 N N . LEU A 1 6 ? 3.878 2.168 2.358 1.00 0.00 6 LEU A N 6
ATOM 3028 C CA . LEU A 1 6 ? 4.216 1.326 3.548 1.00 0.00 6 LEU A CA 6
ATOM 3029 C C . LEU A 1 6 ? 5.520 0.561 3.310 1.00 0.00 6 LEU A C 6
ATOM 3030 O O . LEU A 1 6 ? 6.020 0.494 2.205 1.00 0.00 6 LEU A O 6
ATOM 3046 N N . ASP A 1 7 ? 6.064 -0.034 4.338 1.00 0.00 7 ASP A N 6
ATOM 3047 C CA . ASP A 1 7 ? 7.321 -0.815 4.164 1.00 0.00 7 ASP A CA 6
ATOM 3048 C C . ASP A 1 7 ? 6.988 -2.191 3.579 1.00 0.00 7 ASP A C 6
ATOM 3049 O O . ASP A 1 7 ? 7.846 -3.034 3.413 1.00 0.00 7 ASP A O 6
ATOM 3058 N N . LEU A 1 8 ? 5.738 -2.420 3.269 1.00 0.00 8 LEU A N 6
ATOM 3059 C CA . LEU A 1 8 ? 5.332 -3.733 2.698 1.00 0.00 8 LEU A CA 6
ATOM 3060 C C . LEU A 1 8 ? 5.254 -3.646 1.174 1.00 0.00 8 LEU A C 6
ATOM 3061 O O . LEU A 1 8 ? 4.703 -2.714 0.619 1.00 0.00 8 LEU A O 6
ATOM 3077 N N . ALA A 1 9 ? 5.800 -4.614 0.494 1.00 0.00 9 ALA A N 6
ATOM 3078 C CA . ALA A 1 9 ? 5.760 -4.598 -0.994 1.00 0.00 9 ALA A CA 6
ATOM 3079 C C . ALA A 1 9 ? 4.395 -5.090 -1.484 1.00 0.00 9 ALA A C 6
ATOM 3080 O O . ALA A 1 9 ? 3.671 -5.752 -0.767 1.00 0.00 9 ALA A O 6
ATOM 3087 N N . CYS A 1 10 ? 4.033 -4.768 -2.697 1.00 0.00 10 CYS A N 6
ATOM 3088 C CA . CYS A 1 10 ? 2.710 -5.217 -3.220 1.00 0.00 10 CYS A CA 6
ATOM 3089 C C . CYS A 1 10 ? 2.807 -6.644 -3.770 1.00 0.00 10 CYS A C 6
ATOM 3090 O O . CYS A 1 10 ? 3.787 -7.334 -3.573 1.00 0.00 10 CYS A O 6
ATOM 3097 N N . GLY A 1 11 ? 1.789 -7.090 -4.454 1.00 0.00 11 GLY A N 6
ATOM 3098 C CA . GLY A 1 11 ? 1.806 -8.472 -5.014 1.00 0.00 11 GLY A CA 6
ATOM 3099 C C . GLY A 1 11 ? 0.447 -9.125 -4.762 1.00 0.00 11 GLY A C 6
ATOM 3100 O O . GLY A 1 11 ? -0.096 -9.807 -5.609 1.00 0.00 11 GLY A O 6
ATOM 3104 N N . ALA A 1 12 ? -0.110 -8.911 -3.601 1.00 0.00 12 ALA A N 6
ATOM 3105 C CA . ALA A 1 12 ? -1.440 -9.504 -3.284 1.00 0.00 12 ALA A CA 6
ATOM 3106 C C . ALA A 1 12 ? -2.324 -8.451 -2.610 1.00 0.00 12 ALA A C 6
ATOM 3107 O O . ALA A 1 12 ? -2.066 -8.027 -1.501 1.00 0.00 12 ALA A O 6
ATOM 3114 N N . SER A 1 13 ? -3.358 -8.020 -3.276 1.00 0.00 13 SER A N 6
ATOM 3115 C CA . SER A 1 13 ? -4.255 -6.987 -2.682 1.00 0.00 13 SER A CA 6
ATOM 3116 C C . SER A 1 13 ? -4.531 -7.291 -1.207 1.00 0.00 13 SER A C 6
ATOM 3117 O O . SER A 1 13 ? -4.644 -6.398 -0.391 1.00 0.00 13 SER A O 6
ATOM 3125 N N . ARG A 1 14 ? -4.652 -8.542 -0.859 1.00 0.00 14 ARG A N 6
ATOM 3126 C CA . ARG A 1 14 ? -4.935 -8.896 0.562 1.00 0.00 14 ARG A CA 6
ATOM 3127 C C . ARG A 1 14 ? -3.735 -8.561 1.458 1.00 0.00 14 ARG A C 6
ATOM 3128 O O . ARG A 1 14 ? -3.886 -8.006 2.528 1.00 0.00 14 ARG A O 6
ATOM 3149 N N . GLU A 1 15 ? -2.549 -8.901 1.036 1.00 0.00 15 GLU A N 6
ATOM 3150 C CA . GLU A 1 15 ? -1.345 -8.611 1.870 1.00 0.00 15 GLU A CA 6
ATOM 3151 C C . GLU A 1 15 ? -1.213 -7.109 2.139 1.00 0.00 15 GLU A C 6
ATOM 3152 O O . GLU A 1 15 ? -0.870 -6.694 3.228 1.00 0.00 15 GLU A O 6
ATOM 3164 N N . CYS A 1 16 ? -1.470 -6.288 1.158 1.00 0.00 16 CYS A N 6
ATOM 3165 C CA . CYS A 1 16 ? -1.342 -4.818 1.373 1.00 0.00 16 CYS A CA 6
ATOM 3166 C C . CYS A 1 16 ? -2.636 -4.243 1.953 1.00 0.00 16 CYS A C 6
ATOM 3167 O O . CYS A 1 16 ? -2.668 -3.126 2.431 1.00 0.00 16 CYS A O 6
ATOM 3174 N N . TYR A 1 17 ? -3.700 -4.997 1.928 1.00 0.00 17 TYR A N 6
ATOM 3175 C CA . TYR A 1 17 ? -4.982 -4.487 2.493 1.00 0.00 17 TYR A CA 6
ATOM 3176 C C . TYR A 1 17 ? -4.903 -4.470 4.024 1.00 0.00 17 TYR A C 6
ATOM 3177 O O . TYR A 1 17 ? -5.215 -3.485 4.664 1.00 0.00 17 TYR A O 6
ATOM 3195 N N . ASP A 1 18 ? -4.487 -5.558 4.611 1.00 0.00 18 ASP A N 6
ATOM 3196 C CA . ASP A 1 18 ? -4.382 -5.621 6.097 1.00 0.00 18 ASP A CA 6
ATOM 3197 C C . ASP A 1 18 ? -3.563 -4.441 6.641 1.00 0.00 18 ASP A C 6
ATOM 3198 O O . ASP A 1 18 ? -3.991 -3.763 7.554 1.00 0.00 18 ASP A O 6
ATOM 3207 N N . PRO A 1 19 ? -2.402 -4.240 6.070 1.00 0.00 19 PRO A N 6
ATOM 3208 C CA . PRO A 1 19 ? -1.515 -3.137 6.519 1.00 0.00 19 PRO A CA 6
ATOM 3209 C C . PRO A 1 19 ? -2.060 -1.769 6.090 1.00 0.00 19 PRO A C 6
ATOM 3210 O O . PRO A 1 19 ? -2.350 -0.923 6.913 1.00 0.00 19 PRO A O 6
ATOM 3221 N N . CYS A 1 20 ? -2.193 -1.539 4.812 1.00 0.00 20 CYS A N 6
ATOM 3222 C CA . CYS A 1 20 ? -2.706 -0.219 4.343 1.00 0.00 20 CYS A CA 6
ATOM 3223 C C . CYS A 1 20 ? -4.010 0.123 5.064 1.00 0.00 20 CYS A C 6
ATOM 3224 O O . CYS A 1 20 ? -4.325 1.275 5.292 1.00 0.00 20 CYS A O 6
ATOM 3231 N N . PHE A 1 21 ? -4.768 -0.873 5.424 1.00 0.00 21 PHE A N 6
ATOM 3232 C CA . PHE A 1 21 ? -6.057 -0.612 6.129 1.00 0.00 21 PHE A CA 6
ATOM 3233 C C . PHE A 1 21 ? -5.828 -0.472 7.637 1.00 0.00 21 PHE A C 6
ATOM 3234 O O . PHE A 1 21 ? -6.495 0.293 8.306 1.00 0.00 21 PHE A O 6
ATOM 3251 N N . LYS A 1 22 ? -4.893 -1.202 8.180 1.00 0.00 22 LYS A N 6
ATOM 3252 C CA . LYS A 1 22 ? -4.632 -1.104 9.645 1.00 0.00 22 LYS A CA 6
ATOM 3253 C C . LYS A 1 22 ? -3.785 0.133 9.946 1.00 0.00 22 LYS A C 6
ATOM 3254 O O . LYS A 1 22 ? -3.789 0.649 11.047 1.00 0.00 22 LYS A O 6
ATOM 3273 N N . ALA A 1 23 ? -3.055 0.612 8.977 1.00 0.00 23 ALA A N 6
ATOM 3274 C CA . ALA A 1 23 ? -2.205 1.814 9.207 1.00 0.00 23 ALA A CA 6
ATOM 3275 C C . ALA A 1 23 ? -2.993 3.092 8.912 1.00 0.00 23 ALA A C 6
ATOM 3276 O O . ALA A 1 23 ? -3.138 3.952 9.759 1.00 0.00 23 ALA A O 6
ATOM 3283 N N . PHE A 1 24 ? -3.497 3.229 7.717 1.00 0.00 24 PHE A N 6
ATOM 3284 C CA . PHE A 1 24 ? -4.266 4.459 7.373 1.00 0.00 24 PHE A CA 6
ATOM 3285 C C . PHE A 1 24 ? -5.705 4.352 7.885 1.00 0.00 24 PHE A C 6
ATOM 3286 O O . PHE A 1 24 ? -6.015 4.765 8.985 1.00 0.00 24 PHE A O 6
ATOM 3303 N N . GLY A 1 25 ? -6.585 3.800 7.098 1.00 0.00 25 GLY A N 6
ATOM 3304 C CA . GLY A 1 25 ? -7.998 3.666 7.537 1.00 0.00 25 GLY A CA 6
ATOM 3305 C C . GLY A 1 25 ? -8.840 3.147 6.372 1.00 0.00 25 GLY A C 6
ATOM 3306 O O . GLY A 1 25 ? -9.662 2.266 6.531 1.00 0.00 25 GLY A O 6
ATOM 3310 N N . ARG A 1 26 ? -8.636 3.681 5.199 1.00 0.00 26 ARG A N 6
ATOM 3311 C CA . ARG A 1 26 ? -9.417 3.213 4.019 1.00 0.00 26 ARG A CA 6
ATOM 3312 C C . ARG A 1 26 ? -8.552 2.291 3.157 1.00 0.00 26 ARG A C 6
ATOM 3313 O O . ARG A 1 26 ? -7.560 2.706 2.593 1.00 0.00 26 ARG A O 6
ATOM 3334 N N . ALA A 1 27 ? -8.918 1.044 3.054 1.00 0.00 27 ALA A N 6
ATOM 3335 C CA . ALA A 1 27 ? -8.112 0.098 2.231 1.00 0.00 27 ALA A CA 6
ATOM 3336 C C . ALA A 1 27 ? -8.219 0.461 0.747 1.00 0.00 27 ALA A C 6
ATOM 3337 O O . ALA A 1 27 ? -9.089 -0.013 0.044 1.00 0.00 27 ALA A O 6
ATOM 3344 N N . HIS A 1 28 ? -7.339 1.297 0.267 1.00 0.00 28 HIS A N 6
ATOM 3345 C CA . HIS A 1 28 ? -7.386 1.689 -1.172 1.00 0.00 28 HIS A CA 6
ATOM 3346 C C . HIS A 1 28 ? -6.072 2.363 -1.578 1.00 0.00 28 HIS A C 6
ATOM 3347 O O . HIS A 1 28 ? -5.684 3.378 -1.028 1.00 0.00 28 HIS A O 6
ATOM 3361 N N . GLY A 1 29 ? -5.381 1.805 -2.535 1.00 0.00 29 GLY A N 6
ATOM 3362 C CA . GLY A 1 29 ? -4.094 2.411 -2.972 1.00 0.00 29 GLY A CA 6
ATOM 3363 C C . GLY A 1 29 ? -3.618 1.746 -4.263 1.00 0.00 29 GLY A C 6
ATOM 3364 O O . GLY A 1 29 ? -4.391 1.484 -5.164 1.00 0.00 29 GLY A O 6
ATOM 3368 N N . LYS A 1 30 ? -2.347 1.471 -4.355 1.00 0.00 30 LYS A N 6
ATOM 3369 C CA . LYS A 1 30 ? -1.808 0.822 -5.585 1.00 0.00 30 LYS A CA 6
ATOM 3370 C C . LYS A 1 30 ? -0.397 0.287 -5.321 1.00 0.00 30 LYS A C 6
ATOM 3371 O O . LYS A 1 30 ? 0.108 0.363 -4.219 1.00 0.00 30 LYS A O 6
ATOM 3390 N N . CYS A 1 31 ? 0.243 -0.250 -6.322 1.00 0.00 31 CYS A N 6
ATOM 3391 C CA . CYS A 1 31 ? 1.619 -0.785 -6.120 1.00 0.00 31 CYS A CA 6
ATOM 3392 C C . CYS A 1 31 ? 2.626 0.014 -6.957 1.00 0.00 31 CYS A C 6
ATOM 3393 O O . CYS A 1 31 ? 2.458 0.195 -8.147 1.00 0.00 31 CYS A O 6
ATOM 3400 N N . MET A 1 32 ? 3.676 0.482 -6.340 1.00 0.00 32 MET A N 6
ATOM 3401 C CA . MET A 1 32 ? 4.706 1.257 -7.088 1.00 0.00 32 MET A CA 6
ATOM 3402 C C . MET A 1 32 ? 6.101 0.774 -6.686 1.00 0.00 32 MET A C 6
ATOM 3403 O O . MET A 1 32 ? 6.427 0.697 -5.518 1.00 0.00 32 MET A O 6
ATOM 3417 N N . ASN A 1 33 ? 6.926 0.440 -7.641 1.00 0.00 33 ASN A N 6
ATOM 3418 C CA . ASN A 1 33 ? 8.295 -0.046 -7.305 1.00 0.00 33 ASN A CA 6
ATOM 3419 C C . ASN A 1 33 ? 8.205 -1.212 -6.317 1.00 0.00 33 ASN A C 6
ATOM 3420 O O . ASN A 1 33 ? 8.894 -1.247 -5.318 1.00 0.00 33 ASN A O 6
ATOM 3431 N N . ASN A 1 34 ? 7.353 -2.162 -6.588 1.00 0.00 34 ASN A N 6
ATOM 3432 C CA . ASN A 1 34 ? 7.205 -3.325 -5.665 1.00 0.00 34 ASN A CA 6
ATOM 3433 C C . ASN A 1 34 ? 6.760 -2.844 -4.280 1.00 0.00 34 ASN A C 6
ATOM 3434 O O . ASN A 1 34 ? 6.805 -3.577 -3.311 1.00 0.00 34 ASN A O 6
ATOM 3445 N N . LYS A 1 35 ? 6.323 -1.617 -4.182 1.00 0.00 35 LYS A N 6
ATOM 3446 C CA . LYS A 1 35 ? 5.866 -1.086 -2.864 1.00 0.00 35 LYS A CA 6
ATOM 3447 C C . LYS A 1 35 ? 4.390 -0.690 -2.953 1.00 0.00 35 LYS A C 6
ATOM 3448 O O . LYS A 1 35 ? 3.923 -0.240 -3.979 1.00 0.00 35 LYS A O 6
ATOM 3467 N N . CYS A 1 36 ? 3.646 -0.862 -1.894 1.00 0.00 36 CYS A N 6
ATOM 3468 C CA . CYS A 1 36 ? 2.198 -0.501 -1.944 1.00 0.00 36 CYS A CA 6
ATOM 3469 C C . CYS A 1 36 ? 1.979 0.964 -1.554 1.00 0.00 36 CYS A C 6
ATOM 3470 O O . CYS A 1 36 ? 2.438 1.424 -0.524 1.00 0.00 36 CYS A O 6
ATOM 3477 N N . ARG A 1 37 ? 1.272 1.694 -2.376 1.00 0.00 37 ARG A N 6
ATOM 3478 C CA . ARG A 1 37 ? 1.007 3.130 -2.075 1.00 0.00 37 ARG A CA 6
ATOM 3479 C C . ARG A 1 37 ? -0.491 3.351 -1.843 1.00 0.00 37 ARG A C 6
ATOM 3480 O O . ARG A 1 37 ? -1.315 2.976 -2.653 1.00 0.00 37 ARG A O 6
ATOM 3501 N N . CYS A 1 38 ? -0.853 3.961 -0.748 1.00 0.00 38 CYS A N 6
ATOM 3502 C CA . CYS A 1 38 ? -2.300 4.207 -0.477 1.00 0.00 38 CYS A CA 6
ATOM 3503 C C . CYS A 1 38 ? -2.590 5.710 -0.521 1.00 0.00 38 CYS A C 6
ATOM 3504 O O . CYS A 1 38 ? -1.704 6.523 -0.360 1.00 0.00 38 CYS A O 6
ATOM 3511 N N . TYR A 1 39 ? -3.820 6.092 -0.742 1.00 0.00 39 TYR A N 6
ATOM 3512 C CA . TYR A 1 39 ? -4.135 7.551 -0.795 1.00 0.00 39 TYR A CA 6
ATOM 3513 C C . TYR A 1 39 ? -5.444 7.851 -0.057 1.00 0.00 39 TYR A C 6
ATOM 3514 O O . TYR A 1 39 ? -6.322 7.017 0.038 1.00 0.00 39 TYR A O 6
ATOM 3532 N N . THR A 1 40 ? -5.578 9.042 0.464 1.00 0.00 40 THR A N 6
ATOM 3533 C CA . THR A 1 40 ? -6.826 9.404 1.194 1.00 0.00 40 THR A CA 6
ATOM 3534 C C . THR A 1 40 ? -7.662 10.375 0.355 1.00 0.00 40 THR A C 6
ATOM 3535 O O . THR A 1 40 ? -8.832 10.095 0.150 1.00 0.00 40 THR A O 6
ATOM 3547 N N . TRP A 1 1 ? -9.096 12.878 -3.735 1.00 0.00 1 TRP A N 7
ATOM 3548 C CA . TRP A 1 1 ? -9.432 11.447 -3.477 1.00 0.00 1 TRP A CA 7
ATOM 3549 C C . TRP A 1 1 ? -8.730 10.963 -2.205 1.00 0.00 1 TRP A C 7
ATOM 3550 O O . TRP A 1 1 ? -9.334 10.845 -1.158 1.00 0.00 1 TRP A O 7
ATOM 3573 N N . CYS A 1 2 ? -7.458 10.682 -2.286 1.00 0.00 2 CYS A N 7
ATOM 3574 C CA . CYS A 1 2 ? -6.724 10.209 -1.078 1.00 0.00 2 CYS A CA 7
ATOM 3575 C C . CYS A 1 2 ? -5.261 10.662 -1.135 1.00 0.00 2 CYS A C 7
ATOM 3576 O O . CYS A 1 2 ? -4.926 11.625 -1.795 1.00 0.00 2 CYS A O 7
ATOM 3583 N N . SER A 1 3 ? -4.389 9.977 -0.448 1.00 0.00 3 SER A N 7
ATOM 3584 C CA . SER A 1 3 ? -2.952 10.377 -0.466 1.00 0.00 3 SER A CA 7
ATOM 3585 C C . SER A 1 3 ? -2.052 9.182 -0.131 1.00 0.00 3 SER A C 7
ATOM 3586 O O . SER A 1 3 ? -0.957 9.058 -0.642 1.00 0.00 3 SER A O 7
ATOM 3594 N N . THR A 1 4 ? -2.499 8.308 0.731 1.00 0.00 4 THR A N 7
ATOM 3595 C CA . THR A 1 4 ? -1.658 7.133 1.102 1.00 0.00 4 THR A CA 7
ATOM 3596 C C . THR A 1 4 ? -1.838 5.994 0.092 1.00 0.00 4 THR A C 7
ATOM 3597 O O . THR A 1 4 ? -1.370 4.891 0.299 1.00 0.00 4 THR A O 7
ATOM 3608 N N . CYS A 1 5 ? -2.510 6.247 -0.997 1.00 0.00 5 CYS A N 7
ATOM 3609 C CA . CYS A 1 5 ? -2.711 5.170 -2.011 1.00 0.00 5 CYS A CA 7
ATOM 3610 C C . CYS A 1 5 ? -1.498 5.089 -2.943 1.00 0.00 5 CYS A C 7
ATOM 3611 O O . CYS A 1 5 ? -1.227 5.997 -3.703 1.00 0.00 5 CYS A O 7
ATOM 3618 N N . LEU A 1 6 ? -0.768 4.007 -2.895 1.00 0.00 6 LEU A N 7
ATOM 3619 C CA . LEU A 1 6 ? 0.423 3.873 -3.785 1.00 0.00 6 LEU A CA 7
ATOM 3620 C C . LEU A 1 6 ? -0.025 3.651 -5.230 1.00 0.00 6 LEU A C 7
ATOM 3621 O O . LEU A 1 6 ? -1.200 3.657 -5.536 1.00 0.00 6 LEU A O 7
ATOM 3637 N N . ASP A 1 7 ? 0.906 3.442 -6.117 1.00 0.00 7 ASP A N 7
ATOM 3638 C CA . ASP A 1 7 ? 0.538 3.205 -7.539 1.00 0.00 7 ASP A CA 7
ATOM 3639 C C . ASP A 1 7 ? 0.901 1.773 -7.930 1.00 0.00 7 ASP A C 7
ATOM 3640 O O . ASP A 1 7 ? 1.118 1.470 -9.087 1.00 0.00 7 ASP A O 7
ATOM 3649 N N . LEU A 1 8 ? 0.974 0.889 -6.970 1.00 0.00 8 LEU A N 7
ATOM 3650 C CA . LEU A 1 8 ? 1.327 -0.524 -7.286 1.00 0.00 8 LEU A CA 7
ATOM 3651 C C . LEU A 1 8 ? 0.161 -1.458 -6.961 1.00 0.00 8 LEU A C 7
ATOM 3652 O O . LEU A 1 8 ? -0.566 -1.262 -6.004 1.00 0.00 8 LEU A O 7
ATOM 3668 N N . ALA A 1 9 ? -0.015 -2.474 -7.758 1.00 0.00 9 ALA A N 7
ATOM 3669 C CA . ALA A 1 9 ? -1.125 -3.440 -7.519 1.00 0.00 9 ALA A CA 7
ATOM 3670 C C . ALA A 1 9 ? -0.809 -4.315 -6.303 1.00 0.00 9 ALA A C 7
ATOM 3671 O O . ALA A 1 9 ? 0.246 -4.912 -6.216 1.00 0.00 9 ALA A O 7
ATOM 3678 N N . CYS A 1 10 ? -1.709 -4.395 -5.360 1.00 0.00 10 CYS A N 7
ATOM 3679 C CA . CYS A 1 10 ? -1.445 -5.233 -4.153 1.00 0.00 10 CYS A CA 7
ATOM 3680 C C . CYS A 1 10 ? -1.334 -6.708 -4.550 1.00 0.00 10 CYS A C 7
ATOM 3681 O O . CYS A 1 10 ? -1.500 -7.064 -5.700 1.00 0.00 10 CYS A O 7
ATOM 3688 N N . GLY A 1 11 ? -1.055 -7.569 -3.609 1.00 0.00 11 GLY A N 7
ATOM 3689 C CA . GLY A 1 11 ? -0.935 -9.018 -3.940 1.00 0.00 11 GLY A CA 7
ATOM 3690 C C . GLY A 1 11 ? -0.091 -9.718 -2.874 1.00 0.00 11 GLY A C 7
ATOM 3691 O O . GLY A 1 11 ? -0.578 -10.543 -2.125 1.00 0.00 11 GLY A O 7
ATOM 3695 N N . ALA A 1 12 ? 1.171 -9.396 -2.797 1.00 0.00 12 ALA A N 7
ATOM 3696 C CA . ALA A 1 12 ? 2.043 -10.041 -1.776 1.00 0.00 12 ALA A CA 7
ATOM 3697 C C . ALA A 1 12 ? 2.312 -9.065 -0.628 1.00 0.00 12 ALA A C 7
ATOM 3698 O O . ALA A 1 12 ? 2.449 -7.875 -0.833 1.00 0.00 12 ALA A O 7
ATOM 3705 N N . SER A 1 13 ? 2.382 -9.556 0.578 1.00 0.00 13 SER A N 7
ATOM 3706 C CA . SER A 1 13 ? 2.636 -8.651 1.736 1.00 0.00 13 SER A CA 7
ATOM 3707 C C . SER A 1 13 ? 4.034 -8.037 1.636 1.00 0.00 13 SER A C 7
ATOM 3708 O O . SER A 1 13 ? 4.193 -6.832 1.638 1.00 0.00 13 SER A O 7
ATOM 3716 N N . ARG A 1 14 ? 5.049 -8.852 1.552 1.00 0.00 14 ARG A N 7
ATOM 3717 C CA . ARG A 1 14 ? 6.433 -8.307 1.455 1.00 0.00 14 ARG A CA 7
ATOM 3718 C C . ARG A 1 14 ? 6.559 -7.398 0.231 1.00 0.00 14 ARG A C 7
ATOM 3719 O O . ARG A 1 14 ? 7.333 -6.461 0.220 1.00 0.00 14 ARG A O 7
ATOM 3740 N N . GLU A 1 15 ? 5.803 -7.662 -0.800 1.00 0.00 15 GLU A N 7
ATOM 3741 C CA . GLU A 1 15 ? 5.885 -6.803 -2.017 1.00 0.00 15 GLU A CA 7
ATOM 3742 C C . GLU A 1 15 ? 5.456 -5.372 -1.677 1.00 0.00 15 GLU A C 7
ATOM 3743 O O . GLU A 1 15 ? 6.223 -4.439 -1.805 1.00 0.00 15 GLU A O 7
ATOM 3755 N N . CYS A 1 16 ? 4.238 -5.193 -1.240 1.00 0.00 16 CYS A N 7
ATOM 3756 C CA . CYS A 1 16 ? 3.763 -3.822 -0.887 1.00 0.00 16 CYS A CA 7
ATOM 3757 C C . CYS A 1 16 ? 4.510 -3.305 0.346 1.00 0.00 16 CYS A C 7
ATOM 3758 O O . CYS A 1 16 ? 4.425 -2.145 0.695 1.00 0.00 16 CYS A O 7
ATOM 3765 N N . TYR A 1 17 ? 5.254 -4.156 1.000 1.00 0.00 17 TYR A N 7
ATOM 3766 C CA . TYR A 1 17 ? 6.020 -3.712 2.200 1.00 0.00 17 TYR A CA 7
ATOM 3767 C C . TYR A 1 17 ? 7.250 -2.922 1.744 1.00 0.00 17 TYR A C 7
ATOM 3768 O O . TYR A 1 17 ? 7.612 -1.920 2.328 1.00 0.00 17 TYR A O 7
ATOM 3786 N N . ASP A 1 18 ? 7.881 -3.362 0.690 1.00 0.00 18 ASP A N 7
ATOM 3787 C CA . ASP A 1 18 ? 9.076 -2.640 0.168 1.00 0.00 18 ASP A CA 7
ATOM 3788 C C . ASP A 1 18 ? 8.743 -1.166 -0.102 1.00 0.00 18 ASP A C 7
ATOM 3789 O O . ASP A 1 18 ? 9.442 -0.282 0.354 1.00 0.00 18 ASP A O 7
ATOM 3798 N N . PRO A 1 19 ? 7.684 -0.945 -0.844 1.00 0.00 19 PRO A N 7
ATOM 3799 C CA . PRO A 1 19 ? 7.266 0.441 -1.182 1.00 0.00 19 PRO A CA 7
ATOM 3800 C C . PRO A 1 19 ? 6.791 1.197 0.063 1.00 0.00 19 PRO A C 7
ATOM 3801 O O . PRO A 1 19 ? 7.321 2.235 0.408 1.00 0.00 19 PRO A O 7
ATOM 3812 N N . CYS A 1 20 ? 5.797 0.693 0.739 1.00 0.00 20 CYS A N 7
ATOM 3813 C CA . CYS A 1 20 ? 5.293 1.394 1.956 1.00 0.00 20 CYS A CA 7
ATOM 3814 C C . CYS A 1 20 ? 6.419 1.556 2.979 1.00 0.00 20 CYS A C 7
ATOM 3815 O O . CYS A 1 20 ? 6.463 2.516 3.722 1.00 0.00 20 CYS A O 7
ATOM 3822 N N . PHE A 1 21 ? 7.325 0.622 3.025 1.00 0.00 21 PHE A N 7
ATOM 3823 C CA . PHE A 1 21 ? 8.445 0.717 4.004 1.00 0.00 21 PHE A CA 7
ATOM 3824 C C . PHE A 1 21 ? 9.382 1.871 3.639 1.00 0.00 21 PHE A C 7
ATOM 3825 O O . PHE A 1 21 ? 9.939 2.525 4.499 1.00 0.00 21 PHE A O 7
ATOM 3842 N N . LYS A 1 22 ? 9.570 2.123 2.372 1.00 0.00 22 LYS A N 7
ATOM 3843 C CA . LYS A 1 22 ? 10.481 3.230 1.962 1.00 0.00 22 LYS A CA 7
ATOM 3844 C C . LYS A 1 22 ? 9.706 4.545 1.833 1.00 0.00 22 LYS A C 7
ATOM 3845 O O . LYS A 1 22 ? 10.265 5.618 1.946 1.00 0.00 22 LYS A O 7
ATOM 3864 N N . ALA A 1 23 ? 8.425 4.474 1.597 1.00 0.00 23 ALA A N 7
ATOM 3865 C CA . ALA A 1 23 ? 7.626 5.726 1.461 1.00 0.00 23 ALA A CA 7
ATOM 3866 C C . ALA A 1 23 ? 7.137 6.195 2.834 1.00 0.00 23 ALA A C 7
ATOM 3867 O O . ALA A 1 23 ? 7.491 7.260 3.298 1.00 0.00 23 ALA A O 7
ATOM 3874 N N . PHE A 1 24 ? 6.322 5.411 3.484 1.00 0.00 24 PHE A N 7
ATOM 3875 C CA . PHE A 1 24 ? 5.806 5.817 4.823 1.00 0.00 24 PHE A CA 7
ATOM 3876 C C . PHE A 1 24 ? 6.731 5.314 5.933 1.00 0.00 24 PHE A C 7
ATOM 3877 O O . PHE A 1 24 ? 6.781 5.873 7.011 1.00 0.00 24 PHE A O 7
ATOM 3894 N N . GLY A 1 25 ? 7.466 4.265 5.683 1.00 0.00 25 GLY A N 7
ATOM 3895 C CA . GLY A 1 25 ? 8.386 3.739 6.731 1.00 0.00 25 GLY A CA 7
ATOM 3896 C C . GLY A 1 25 ? 7.761 2.513 7.398 1.00 0.00 25 GLY A C 7
ATOM 3897 O O . GLY A 1 25 ? 8.388 1.481 7.531 1.00 0.00 25 GLY A O 7
ATOM 3901 N N . ARG A 1 26 ? 6.532 2.617 7.824 1.00 0.00 26 ARG A N 7
ATOM 3902 C CA . ARG A 1 26 ? 5.875 1.452 8.486 1.00 0.00 26 ARG A CA 7
ATOM 3903 C C . ARG A 1 26 ? 5.138 0.595 7.452 1.00 0.00 26 ARG A C 7
ATOM 3904 O O . ARG A 1 26 ? 4.043 0.914 7.032 1.00 0.00 26 ARG A O 7
ATOM 3925 N N . ALA A 1 27 ? 5.730 -0.494 7.043 1.00 0.00 27 ALA A N 7
ATOM 3926 C CA . ALA A 1 27 ? 5.064 -1.374 6.042 1.00 0.00 27 ALA A CA 7
ATOM 3927 C C . ALA A 1 27 ? 3.714 -1.859 6.579 1.00 0.00 27 ALA A C 7
ATOM 3928 O O . ALA A 1 27 ? 3.603 -2.940 7.122 1.00 0.00 27 ALA A O 7
ATOM 3935 N N . HIS A 1 28 ? 2.688 -1.067 6.430 1.00 0.00 28 HIS A N 7
ATOM 3936 C CA . HIS A 1 28 ? 1.344 -1.480 6.929 1.00 0.00 28 HIS A CA 7
ATOM 3937 C C . HIS A 1 28 ? 0.251 -0.763 6.130 1.00 0.00 28 HIS A C 7
ATOM 3938 O O . HIS A 1 28 ? -0.039 0.396 6.355 1.00 0.00 28 HIS A O 7
ATOM 3952 N N . GLY A 1 29 ? -0.353 -1.441 5.193 1.00 0.00 29 GLY A N 7
ATOM 3953 C CA . GLY A 1 29 ? -1.418 -0.793 4.379 1.00 0.00 29 GLY A CA 7
ATOM 3954 C C . GLY A 1 29 ? -2.462 -1.831 3.966 1.00 0.00 29 GLY A C 7
ATOM 3955 O O . GLY A 1 29 ? -2.362 -2.996 4.295 1.00 0.00 29 GLY A O 7
ATOM 3959 N N . LYS A 1 30 ? -3.465 -1.411 3.247 1.00 0.00 30 LYS A N 7
ATOM 3960 C CA . LYS A 1 30 ? -4.528 -2.362 2.805 1.00 0.00 30 LYS A CA 7
ATOM 3961 C C . LYS A 1 30 ? -4.676 -2.313 1.282 1.00 0.00 30 LYS A C 7
ATOM 3962 O O . LYS A 1 30 ? -4.413 -1.307 0.661 1.00 0.00 30 LYS A O 7
ATOM 3981 N N . CYS A 1 31 ? -5.093 -3.388 0.673 1.00 0.00 31 CYS A N 7
ATOM 3982 C CA . CYS A 1 31 ? -5.244 -3.380 -0.811 1.00 0.00 31 CYS A CA 7
ATOM 3983 C C . CYS A 1 31 ? -6.579 -2.751 -1.218 1.00 0.00 31 CYS A C 7
ATOM 3984 O O . CYS A 1 31 ? -7.639 -3.277 -0.939 1.00 0.00 31 CYS A O 7
ATOM 3991 N N . MET A 1 32 ? -6.531 -1.632 -1.887 1.00 0.00 32 MET A N 7
ATOM 3992 C CA . MET A 1 32 ? -7.786 -0.965 -2.332 1.00 0.00 32 MET A CA 7
ATOM 3993 C C . MET A 1 32 ? -7.695 -0.647 -3.826 1.00 0.00 32 MET A C 7
ATOM 3994 O O . MET A 1 32 ? -6.634 -0.355 -4.341 1.00 0.00 32 MET A O 7
ATOM 4008 N N . ASN A 1 33 ? -8.792 -0.706 -4.529 1.00 0.00 33 ASN A N 7
ATOM 4009 C CA . ASN A 1 33 ? -8.750 -0.410 -5.989 1.00 0.00 33 ASN A CA 7
ATOM 4010 C C . ASN A 1 33 ? -7.677 -1.268 -6.665 1.00 0.00 33 ASN A C 7
ATOM 4011 O O . ASN A 1 33 ? -7.035 -0.846 -7.605 1.00 0.00 33 ASN A O 7
ATOM 4022 N N . ASN A 1 34 ? -7.477 -2.468 -6.187 1.00 0.00 34 ASN A N 7
ATOM 4023 C CA . ASN A 1 34 ? -6.443 -3.361 -6.795 1.00 0.00 34 ASN A CA 7
ATOM 4024 C C . ASN A 1 34 ? -5.039 -2.857 -6.444 1.00 0.00 34 ASN A C 7
ATOM 4025 O O . ASN A 1 34 ? -4.046 -3.397 -6.890 1.00 0.00 34 ASN A O 7
ATOM 4036 N N . LYS A 1 35 ? -4.950 -1.827 -5.646 1.00 0.00 35 LYS A N 7
ATOM 4037 C CA . LYS A 1 35 ? -3.610 -1.289 -5.266 1.00 0.00 35 LYS A CA 7
ATOM 4038 C C . LYS A 1 35 ? -3.424 -1.346 -3.747 1.00 0.00 35 LYS A C 7
ATOM 4039 O O . LYS A 1 35 ? -4.343 -1.638 -3.010 1.00 0.00 35 LYS A O 7
ATOM 4058 N N . CYS A 1 36 ? -2.238 -1.071 -3.274 1.00 0.00 36 CYS A N 7
ATOM 4059 C CA . CYS A 1 36 ? -1.991 -1.111 -1.800 1.00 0.00 36 CYS A CA 7
ATOM 4060 C C . CYS A 1 36 ? -2.140 0.290 -1.191 1.00 0.00 36 CYS A C 7
ATOM 4061 O O . CYS A 1 36 ? -1.595 1.255 -1.688 1.00 0.00 36 CYS A O 7
ATOM 4068 N N . ARG A 1 37 ? -2.872 0.404 -0.112 1.00 0.00 37 ARG A N 7
ATOM 4069 C CA . ARG A 1 37 ? -3.054 1.736 0.538 1.00 0.00 37 ARG A CA 7
ATOM 4070 C C . ARG A 1 37 ? -2.507 1.694 1.967 1.00 0.00 37 ARG A C 7
ATOM 4071 O O . ARG A 1 37 ? -2.962 0.929 2.791 1.00 0.00 37 ARG A O 7
ATOM 4092 N N . CYS A 1 38 ? -1.526 2.497 2.268 1.00 0.00 38 CYS A N 7
ATOM 4093 C CA . CYS A 1 38 ? -0.950 2.476 3.644 1.00 0.00 38 CYS A CA 7
ATOM 4094 C C . CYS A 1 38 ? -1.695 3.439 4.572 1.00 0.00 38 CYS A C 7
ATOM 4095 O O . CYS A 1 38 ? -2.405 4.322 4.134 1.00 0.00 38 CYS A O 7
ATOM 4102 N N . TYR A 1 39 ? -1.529 3.276 5.857 1.00 0.00 39 TYR A N 7
ATOM 4103 C CA . TYR A 1 39 ? -2.217 4.182 6.821 1.00 0.00 39 TYR A CA 7
ATOM 4104 C C . TYR A 1 39 ? -1.210 5.180 7.410 1.00 0.00 39 TYR A C 7
ATOM 4105 O O . TYR A 1 39 ? -0.060 4.855 7.631 1.00 0.00 39 TYR A O 7
ATOM 4123 N N . THR A 1 40 ? -1.629 6.389 7.664 1.00 0.00 40 THR A N 7
ATOM 4124 C CA . THR A 1 40 ? -0.689 7.396 8.237 1.00 0.00 40 THR A CA 7
ATOM 4125 C C . THR A 1 40 ? -1.336 8.111 9.427 1.00 0.00 40 THR A C 7
ATOM 4126 O O . THR A 1 40 ? -2.518 7.905 9.645 1.00 0.00 40 THR A O 7
ATOM 4138 N N . TRP A 1 1 ? 8.257 13.261 -1.026 1.00 0.00 1 TRP A N 8
ATOM 4139 C CA . TRP A 1 1 ? 8.528 11.827 -1.346 1.00 0.00 1 TRP A CA 8
ATOM 4140 C C . TRP A 1 1 ? 7.273 10.990 -1.097 1.00 0.00 1 TRP A C 8
ATOM 4141 O O . TRP A 1 1 ? 6.366 11.412 -0.409 1.00 0.00 1 TRP A O 8
ATOM 4164 N N . CYS A 1 2 ? 7.214 9.809 -1.654 1.00 0.00 2 CYS A N 8
ATOM 4165 C CA . CYS A 1 2 ? 6.016 8.943 -1.452 1.00 0.00 2 CYS A CA 8
ATOM 4166 C C . CYS A 1 2 ? 5.522 9.047 -0.007 1.00 0.00 2 CYS A C 8
ATOM 4167 O O . CYS A 1 2 ? 6.130 8.522 0.903 1.00 0.00 2 CYS A O 8
ATOM 4174 N N . SER A 1 3 ? 4.427 9.720 0.211 1.00 0.00 3 SER A N 8
ATOM 4175 C CA . SER A 1 3 ? 3.903 9.852 1.599 1.00 0.00 3 SER A CA 8
ATOM 4176 C C . SER A 1 3 ? 3.174 8.570 2.006 1.00 0.00 3 SER A C 8
ATOM 4177 O O . SER A 1 3 ? 3.763 7.653 2.543 1.00 0.00 3 SER A O 8
ATOM 4185 N N . THR A 1 4 ? 1.896 8.498 1.752 1.00 0.00 4 THR A N 8
ATOM 4186 C CA . THR A 1 4 ? 1.133 7.273 2.121 1.00 0.00 4 THR A CA 8
ATOM 4187 C C . THR A 1 4 ? 1.662 6.069 1.339 1.00 0.00 4 THR A C 8
ATOM 4188 O O . THR A 1 4 ? 1.111 5.685 0.327 1.00 0.00 4 THR A O 8
ATOM 4199 N N . CYS A 1 5 ? 2.726 5.471 1.799 1.00 0.00 5 CYS A N 8
ATOM 4200 C CA . CYS A 1 5 ? 3.288 4.291 1.078 1.00 0.00 5 CYS A CA 8
ATOM 4201 C C . CYS A 1 5 ? 3.819 3.267 2.086 1.00 0.00 5 CYS A C 8
ATOM 4202 O O . CYS A 1 5 ? 4.390 3.621 3.098 1.00 0.00 5 CYS A O 8
ATOM 4209 N N . LEU A 1 6 ? 3.639 2.000 1.820 1.00 0.00 6 LEU A N 8
ATOM 4210 C CA . LEU A 1 6 ? 4.142 0.964 2.770 1.00 0.00 6 LEU A CA 8
ATOM 4211 C C . LEU A 1 6 ? 5.486 0.414 2.291 1.00 0.00 6 LEU A C 8
ATOM 4212 O O . LEU A 1 6 ? 5.904 0.646 1.174 1.00 0.00 6 LEU A O 8
ATOM 4228 N N . ASP A 1 7 ? 6.162 -0.320 3.128 1.00 0.00 7 ASP A N 8
ATOM 4229 C CA . ASP A 1 7 ? 7.475 -0.897 2.726 1.00 0.00 7 ASP A CA 8
ATOM 4230 C C . ASP A 1 7 ? 7.277 -2.327 2.220 1.00 0.00 7 ASP A C 8
ATOM 4231 O O . ASP A 1 7 ? 8.221 -3.070 2.037 1.00 0.00 7 ASP A O 8
ATOM 4240 N N . LEU A 1 8 ? 6.050 -2.720 2.001 1.00 0.00 8 LEU A N 8
ATOM 4241 C CA . LEU A 1 8 ? 5.784 -4.107 1.517 1.00 0.00 8 LEU A CA 8
ATOM 4242 C C . LEU A 1 8 ? 5.754 -4.156 -0.010 1.00 0.00 8 LEU A C 8
ATOM 4243 O O . LEU A 1 8 ? 5.122 -3.343 -0.657 1.00 0.00 8 LEU A O 8
ATOM 4259 N N . ALA A 1 9 ? 6.414 -5.118 -0.589 1.00 0.00 9 ALA A N 8
ATOM 4260 C CA . ALA A 1 9 ? 6.406 -5.237 -2.073 1.00 0.00 9 ALA A CA 8
ATOM 4261 C C . ALA A 1 9 ? 5.031 -5.734 -2.525 1.00 0.00 9 ALA A C 8
ATOM 4262 O O . ALA A 1 9 ? 4.535 -6.730 -2.038 1.00 0.00 9 ALA A O 8
ATOM 4269 N N . CYS A 1 10 ? 4.401 -5.046 -3.435 1.00 0.00 10 CYS A N 8
ATOM 4270 C CA . CYS A 1 10 ? 3.051 -5.488 -3.884 1.00 0.00 10 CYS A CA 8
ATOM 4271 C C . CYS A 1 10 ? 3.109 -6.889 -4.495 1.00 0.00 10 CYS A C 8
ATOM 4272 O O . CYS A 1 10 ? 3.999 -7.220 -5.253 1.00 0.00 10 CYS A O 8
ATOM 4279 N N . GLY A 1 11 ? 2.154 -7.709 -4.159 1.00 0.00 11 GLY A N 8
ATOM 4280 C CA . GLY A 1 11 ? 2.114 -9.099 -4.693 1.00 0.00 11 GLY A CA 8
ATOM 4281 C C . GLY A 1 11 ? 0.807 -9.751 -4.241 1.00 0.00 11 GLY A C 8
ATOM 4282 O O . GLY A 1 11 ? 0.193 -10.511 -4.963 1.00 0.00 11 GLY A O 8
ATOM 4286 N N . ALA A 1 12 ? 0.374 -9.441 -3.047 1.00 0.00 12 ALA A N 8
ATOM 4287 C CA . ALA A 1 12 ? -0.902 -10.015 -2.532 1.00 0.00 12 ALA A CA 8
ATOM 4288 C C . ALA A 1 12 ? -1.792 -8.884 -2.000 1.00 0.00 12 ALA A C 8
ATOM 4289 O O . ALA A 1 12 ? -1.525 -8.303 -0.965 1.00 0.00 12 ALA A O 8
ATOM 4296 N N . SER A 1 13 ? -2.837 -8.559 -2.713 1.00 0.00 13 SER A N 8
ATOM 4297 C CA . SER A 1 13 ? -3.741 -7.456 -2.270 1.00 0.00 13 SER A CA 8
ATOM 4298 C C . SER A 1 13 ? -4.036 -7.555 -0.770 1.00 0.00 13 SER A C 8
ATOM 4299 O O . SER A 1 13 ? -4.113 -6.558 -0.078 1.00 0.00 13 SER A O 8
ATOM 4307 N N . ARG A 1 14 ? -4.206 -8.744 -0.260 1.00 0.00 14 ARG A N 8
ATOM 4308 C CA . ARG A 1 14 ? -4.499 -8.892 1.197 1.00 0.00 14 ARG A CA 8
ATOM 4309 C C . ARG A 1 14 ? -3.287 -8.460 2.026 1.00 0.00 14 ARG A C 8
ATOM 4310 O O . ARG A 1 14 ? -3.403 -7.693 2.962 1.00 0.00 14 ARG A O 8
ATOM 4331 N N . GLU A 1 15 ? -2.127 -8.951 1.690 1.00 0.00 15 GLU A N 8
ATOM 4332 C CA . GLU A 1 15 ? -0.903 -8.579 2.455 1.00 0.00 15 GLU A CA 8
ATOM 4333 C C . GLU A 1 15 ? -0.824 -7.062 2.639 1.00 0.00 15 GLU A C 8
ATOM 4334 O O . GLU A 1 15 ? -0.546 -6.575 3.714 1.00 0.00 15 GLU A O 8
ATOM 4346 N N . CYS A 1 16 ? -1.061 -6.312 1.598 1.00 0.00 16 CYS A N 8
ATOM 4347 C CA . CYS A 1 16 ? -0.996 -4.826 1.721 1.00 0.00 16 CYS A CA 8
ATOM 4348 C C . CYS A 1 16 ? -2.306 -4.290 2.307 1.00 0.00 16 CYS A C 8
ATOM 4349 O O . CYS A 1 16 ? -2.369 -3.184 2.805 1.00 0.00 16 CYS A O 8
ATOM 4356 N N . TYR A 1 17 ? -3.352 -5.070 2.250 1.00 0.00 17 TYR A N 8
ATOM 4357 C CA . TYR A 1 17 ? -4.664 -4.619 2.801 1.00 0.00 17 TYR A CA 8
ATOM 4358 C C . TYR A 1 17 ? -4.610 -4.581 4.336 1.00 0.00 17 TYR A C 8
ATOM 4359 O O . TYR A 1 17 ? -5.007 -3.615 4.956 1.00 0.00 17 TYR A O 8
ATOM 4377 N N . ASP A 1 18 ? -4.119 -5.620 4.951 1.00 0.00 18 ASP A N 8
ATOM 4378 C CA . ASP A 1 18 ? -4.036 -5.637 6.441 1.00 0.00 18 ASP A CA 8
ATOM 4379 C C . ASP A 1 18 ? -3.326 -4.378 6.967 1.00 0.00 18 ASP A C 8
ATOM 4380 O O . ASP A 1 18 ? -3.834 -3.694 7.836 1.00 0.00 18 ASP A O 8
ATOM 4389 N N . PRO A 1 19 ? -2.164 -4.120 6.425 1.00 0.00 19 PRO A N 8
ATOM 4390 C CA . PRO A 1 19 ? -1.361 -2.941 6.845 1.00 0.00 19 PRO A CA 8
ATOM 4391 C C . PRO A 1 19 ? -1.978 -1.634 6.332 1.00 0.00 19 PRO A C 8
ATOM 4392 O O . PRO A 1 19 ? -2.281 -0.739 7.096 1.00 0.00 19 PRO A O 8
ATOM 4403 N N . CYS A 1 20 ? -2.157 -1.516 5.047 1.00 0.00 20 CYS A N 8
ATOM 4404 C CA . CYS A 1 20 ? -2.743 -0.265 4.484 1.00 0.00 20 CYS A CA 8
ATOM 4405 C C . CYS A 1 20 ? -4.053 0.066 5.197 1.00 0.00 20 CYS A C 8
ATOM 4406 O O . CYS A 1 20 ? -4.373 1.214 5.436 1.00 0.00 20 CYS A O 8
ATOM 4413 N N . PHE A 1 21 ? -4.810 -0.938 5.537 1.00 0.00 21 PHE A N 8
ATOM 4414 C CA . PHE A 1 21 ? -6.107 -0.697 6.233 1.00 0.00 21 PHE A CA 8
ATOM 4415 C C . PHE A 1 21 ? -5.864 -0.203 7.662 1.00 0.00 21 PHE A C 8
ATOM 4416 O O . PHE A 1 21 ? -6.578 0.641 8.165 1.00 0.00 21 PHE A O 8
ATOM 4433 N N . LYS A 1 22 ? -4.868 -0.727 8.322 1.00 0.00 22 LYS A N 8
ATOM 4434 C CA . LYS A 1 22 ? -4.589 -0.290 9.723 1.00 0.00 22 LYS A CA 8
ATOM 4435 C C . LYS A 1 22 ? -3.713 0.968 9.739 1.00 0.00 22 LYS A C 8
ATOM 4436 O O . LYS A 1 22 ? -3.809 1.788 10.631 1.00 0.00 22 LYS A O 8
ATOM 4455 N N . ALA A 1 23 ? -2.854 1.123 8.770 1.00 0.00 23 ALA A N 8
ATOM 4456 C CA . ALA A 1 23 ? -1.970 2.326 8.746 1.00 0.00 23 ALA A CA 8
ATOM 4457 C C . ALA A 1 23 ? -2.774 3.582 8.404 1.00 0.00 23 ALA A C 8
ATOM 4458 O O . ALA A 1 23 ? -2.882 4.495 9.199 1.00 0.00 23 ALA A O 8
ATOM 4465 N N . PHE A 1 24 ? -3.332 3.642 7.226 1.00 0.00 24 PHE A N 8
ATOM 4466 C CA . PHE A 1 24 ? -4.119 4.848 6.838 1.00 0.00 24 PHE A CA 8
ATOM 4467 C C . PHE A 1 24 ? -5.582 4.687 7.255 1.00 0.00 24 PHE A C 8
ATOM 4468 O O . PHE A 1 24 ? -6.250 5.642 7.597 1.00 0.00 24 PHE A O 8
ATOM 4485 N N . GLY A 1 25 ? -6.084 3.485 7.223 1.00 0.00 25 GLY A N 8
ATOM 4486 C CA . GLY A 1 25 ? -7.505 3.255 7.608 1.00 0.00 25 GLY A CA 8
ATOM 4487 C C . GLY A 1 25 ? -8.174 2.406 6.530 1.00 0.00 25 GLY A C 8
ATOM 4488 O O . GLY A 1 25 ? -8.495 1.254 6.741 1.00 0.00 25 GLY A O 8
ATOM 4492 N N . ARG A 1 26 ? -8.371 2.963 5.367 1.00 0.00 26 ARG A N 8
ATOM 4493 C CA . ARG A 1 26 ? -9.002 2.184 4.266 1.00 0.00 26 ARG A CA 8
ATOM 4494 C C . ARG A 1 26 ? -7.910 1.548 3.403 1.00 0.00 26 ARG A C 8
ATOM 4495 O O . ARG A 1 26 ? -6.877 2.140 3.162 1.00 0.00 26 ARG A O 8
ATOM 4516 N N . ALA A 1 27 ? -8.118 0.341 2.952 1.00 0.00 27 ALA A N 8
ATOM 4517 C CA . ALA A 1 27 ? -7.074 -0.330 2.123 1.00 0.00 27 ALA A CA 8
ATOM 4518 C C . ALA A 1 27 ? -7.256 -0.014 0.636 1.00 0.00 27 ALA A C 8
ATOM 4519 O O . ALA A 1 27 ? -7.253 -0.899 -0.198 1.00 0.00 27 ALA A O 8
ATOM 4526 N N . HIS A 1 28 ? -7.397 1.236 0.289 1.00 0.00 28 HIS A N 8
ATOM 4527 C CA . HIS A 1 28 ? -7.558 1.590 -1.151 1.00 0.00 28 HIS A CA 8
ATOM 4528 C C . HIS A 1 28 ? -6.232 2.122 -1.703 1.00 0.00 28 HIS A C 8
ATOM 4529 O O . HIS A 1 28 ? -5.948 3.302 -1.635 1.00 0.00 28 HIS A O 8
ATOM 4543 N N . GLY A 1 29 ? -5.415 1.256 -2.241 1.00 0.00 29 GLY A N 8
ATOM 4544 C CA . GLY A 1 29 ? -4.102 1.705 -2.788 1.00 0.00 29 GLY A CA 8
ATOM 4545 C C . GLY A 1 29 ? -3.746 0.876 -4.023 1.00 0.00 29 GLY A C 8
ATOM 4546 O O . GLY A 1 29 ? -4.608 0.436 -4.757 1.00 0.00 29 GLY A O 8
ATOM 4550 N N . LYS A 1 30 ? -2.478 0.660 -4.261 1.00 0.00 30 LYS A N 8
ATOM 4551 C CA . LYS A 1 30 ? -2.074 -0.141 -5.457 1.00 0.00 30 LYS A CA 8
ATOM 4552 C C . LYS A 1 30 ? -0.628 -0.638 -5.316 1.00 0.00 30 LYS A C 8
ATOM 4553 O O . LYS A 1 30 ? -0.194 -1.022 -4.249 1.00 0.00 30 LYS A O 8
ATOM 4572 N N . CYS A 1 31 ? 0.115 -0.633 -6.392 1.00 0.00 31 CYS A N 8
ATOM 4573 C CA . CYS A 1 31 ? 1.531 -1.103 -6.340 1.00 0.00 31 CYS A CA 8
ATOM 4574 C C . CYS A 1 31 ? 2.428 -0.139 -7.124 1.00 0.00 31 CYS A C 8
ATOM 4575 O O . CYS A 1 31 ? 2.516 -0.205 -8.334 1.00 0.00 31 CYS A O 8
ATOM 4582 N N . MET A 1 32 ? 3.095 0.753 -6.447 1.00 0.00 32 MET A N 8
ATOM 4583 C CA . MET A 1 32 ? 3.987 1.713 -7.162 1.00 0.00 32 MET A CA 8
ATOM 4584 C C . MET A 1 32 ? 5.443 1.245 -7.075 1.00 0.00 32 MET A C 8
ATOM 4585 O O . MET A 1 32 ? 6.008 1.136 -6.005 1.00 0.00 32 MET A O 8
ATOM 4599 N N . ASN A 1 33 ? 6.053 0.966 -8.195 1.00 0.00 33 ASN A N 8
ATOM 4600 C CA . ASN A 1 33 ? 7.473 0.504 -8.182 1.00 0.00 33 ASN A CA 8
ATOM 4601 C C . ASN A 1 33 ? 7.612 -0.782 -7.357 1.00 0.00 33 ASN A C 8
ATOM 4602 O O . ASN A 1 33 ? 8.418 -0.865 -6.452 1.00 0.00 33 ASN A O 8
ATOM 4613 N N . ASN A 1 34 ? 6.832 -1.784 -7.669 1.00 0.00 34 ASN A N 8
ATOM 4614 C CA . ASN A 1 34 ? 6.914 -3.071 -6.913 1.00 0.00 34 ASN A CA 8
ATOM 4615 C C . ASN A 1 34 ? 6.617 -2.843 -5.428 1.00 0.00 34 ASN A C 8
ATOM 4616 O O . ASN A 1 34 ? 6.885 -3.685 -4.594 1.00 0.00 34 ASN A O 8
ATOM 4627 N N . LYS A 1 35 ? 6.055 -1.718 -5.094 1.00 0.00 35 LYS A N 8
ATOM 4628 C CA . LYS A 1 35 ? 5.729 -1.443 -3.664 1.00 0.00 35 LYS A CA 8
ATOM 4629 C C . LYS A 1 35 ? 4.257 -1.047 -3.536 1.00 0.00 35 LYS A C 8
ATOM 4630 O O . LYS A 1 35 ? 3.712 -0.377 -4.387 1.00 0.00 35 LYS A O 8
ATOM 4649 N N . CYS A 1 36 ? 3.601 -1.463 -2.490 1.00 0.00 36 CYS A N 8
ATOM 4650 C CA . CYS A 1 36 ? 2.159 -1.114 -2.332 1.00 0.00 36 CYS A CA 8
ATOM 4651 C C . CYS A 1 36 ? 1.993 0.350 -1.920 1.00 0.00 36 CYS A C 8
ATOM 4652 O O . CYS A 1 36 ? 2.560 0.800 -0.944 1.00 0.00 36 CYS A O 8
ATOM 4659 N N . ARG A 1 37 ? 1.204 1.093 -2.647 1.00 0.00 37 ARG A N 8
ATOM 4660 C CA . ARG A 1 37 ? 0.986 2.521 -2.285 1.00 0.00 37 ARG A CA 8
ATOM 4661 C C . ARG A 1 37 ? -0.497 2.745 -1.973 1.00 0.00 37 ARG A C 8
ATOM 4662 O O . ARG A 1 37 ? -1.364 2.225 -2.647 1.00 0.00 37 ARG A O 8
ATOM 4683 N N . CYS A 1 38 ? -0.800 3.497 -0.953 1.00 0.00 38 CYS A N 8
ATOM 4684 C CA . CYS A 1 38 ? -2.232 3.720 -0.610 1.00 0.00 38 CYS A CA 8
ATOM 4685 C C . CYS A 1 38 ? -2.580 5.209 -0.647 1.00 0.00 38 CYS A C 8
ATOM 4686 O O . CYS A 1 38 ? -1.837 6.044 -0.170 1.00 0.00 38 CYS A O 8
ATOM 4693 N N . TYR A 1 39 ? -3.712 5.545 -1.202 1.00 0.00 39 TYR A N 8
ATOM 4694 C CA . TYR A 1 39 ? -4.118 6.977 -1.261 1.00 0.00 39 TYR A CA 8
ATOM 4695 C C . TYR A 1 39 ? -5.622 7.109 -1.000 1.00 0.00 39 TYR A C 8
ATOM 4696 O O . TYR A 1 39 ? -6.289 6.153 -0.654 1.00 0.00 39 TYR A O 8
ATOM 4714 N N . THR A 1 40 ? -6.160 8.285 -1.162 1.00 0.00 40 THR A N 8
ATOM 4715 C CA . THR A 1 40 ? -7.619 8.477 -0.923 1.00 0.00 40 THR A CA 8
ATOM 4716 C C . THR A 1 40 ? -8.312 8.918 -2.215 1.00 0.00 40 THR A C 8
ATOM 4717 O O . THR A 1 40 ? -7.825 9.848 -2.837 1.00 0.00 40 THR A O 8
ATOM 4729 N N . TRP A 1 1 ? 3.582 12.002 -5.369 1.00 0.00 1 TRP A N 9
ATOM 4730 C CA . TRP A 1 1 ? 4.864 11.240 -5.407 1.00 0.00 1 TRP A CA 9
ATOM 4731 C C . TRP A 1 1 ? 4.682 9.851 -4.782 1.00 0.00 1 TRP A C 9
ATOM 4732 O O . TRP A 1 1 ? 4.259 8.919 -5.436 1.00 0.00 1 TRP A O 9
ATOM 4755 N N . CYS A 1 2 ? 5.004 9.702 -3.524 1.00 0.00 2 CYS A N 9
ATOM 4756 C CA . CYS A 1 2 ? 4.852 8.372 -2.869 1.00 0.00 2 CYS A CA 9
ATOM 4757 C C . CYS A 1 2 ? 4.813 8.530 -1.348 1.00 0.00 2 CYS A C 9
ATOM 4758 O O . CYS A 1 2 ? 5.668 8.033 -0.641 1.00 0.00 2 CYS A O 9
ATOM 4765 N N . SER A 1 3 ? 3.829 9.215 -0.839 1.00 0.00 3 SER A N 9
ATOM 4766 C CA . SER A 1 3 ? 3.736 9.401 0.637 1.00 0.00 3 SER A CA 9
ATOM 4767 C C . SER A 1 3 ? 2.990 8.222 1.266 1.00 0.00 3 SER A C 9
ATOM 4768 O O . SER A 1 3 ? 3.346 7.741 2.323 1.00 0.00 3 SER A O 9
ATOM 4776 N N . THR A 1 4 ? 1.957 7.754 0.621 1.00 0.00 4 THR A N 9
ATOM 4777 C CA . THR A 1 4 ? 1.186 6.605 1.178 1.00 0.00 4 THR A CA 9
ATOM 4778 C C . THR A 1 4 ? 1.756 5.283 0.659 1.00 0.00 4 THR A C 9
ATOM 4779 O O . THR A 1 4 ? 1.026 4.391 0.275 1.00 0.00 4 THR A O 9
ATOM 4790 N N . CYS A 1 5 ? 3.054 5.147 0.644 1.00 0.00 5 CYS A N 9
ATOM 4791 C CA . CYS A 1 5 ? 3.660 3.877 0.147 1.00 0.00 5 CYS A CA 9
ATOM 4792 C C . CYS A 1 5 ? 4.204 3.059 1.321 1.00 0.00 5 CYS A C 9
ATOM 4793 O O . CYS A 1 5 ? 5.184 3.423 1.938 1.00 0.00 5 CYS A O 9
ATOM 4800 N N . LEU A 1 6 ? 3.579 1.955 1.634 1.00 0.00 6 LEU A N 9
ATOM 4801 C CA . LEU A 1 6 ? 4.072 1.121 2.768 1.00 0.00 6 LEU A CA 9
ATOM 4802 C C . LEU A 1 6 ? 5.354 0.394 2.366 1.00 0.00 6 LEU A C 9
ATOM 4803 O O . LEU A 1 6 ? 5.793 0.467 1.236 1.00 0.00 6 LEU A O 9
ATOM 4819 N N . ASP A 1 7 ? 5.955 -0.311 3.281 1.00 0.00 7 ASP A N 9
ATOM 4820 C CA . ASP A 1 7 ? 7.207 -1.044 2.949 1.00 0.00 7 ASP A CA 9
ATOM 4821 C C . ASP A 1 7 ? 6.890 -2.509 2.646 1.00 0.00 7 ASP A C 9
ATOM 4822 O O . ASP A 1 7 ? 7.690 -3.390 2.892 1.00 0.00 7 ASP A O 9
ATOM 4831 N N . LEU A 1 8 ? 5.727 -2.778 2.117 1.00 0.00 8 LEU A N 9
ATOM 4832 C CA . LEU A 1 8 ? 5.368 -4.192 1.803 1.00 0.00 8 LEU A CA 9
ATOM 4833 C C . LEU A 1 8 ? 5.222 -4.380 0.296 1.00 0.00 8 LEU A C 9
ATOM 4834 O O . LEU A 1 8 ? 4.968 -3.448 -0.442 1.00 0.00 8 LEU A O 9
ATOM 4850 N N . ALA A 1 9 ? 5.384 -5.588 -0.160 1.00 0.00 9 ALA A N 9
ATOM 4851 C CA . ALA A 1 9 ? 5.262 -5.864 -1.619 1.00 0.00 9 ALA A CA 9
ATOM 4852 C C . ALA A 1 9 ? 3.792 -6.050 -1.997 1.00 0.00 9 ALA A C 9
ATOM 4853 O O . ALA A 1 9 ? 2.933 -6.164 -1.145 1.00 0.00 9 ALA A O 9
ATOM 4860 N N . CYS A 1 10 ? 3.492 -6.081 -3.266 1.00 0.00 10 CYS A N 9
ATOM 4861 C CA . CYS A 1 10 ? 2.073 -6.259 -3.687 1.00 0.00 10 CYS A CA 9
ATOM 4862 C C . CYS A 1 10 ? 1.848 -7.679 -4.212 1.00 0.00 10 CYS A C 9
ATOM 4863 O O . CYS A 1 10 ? 2.737 -8.507 -4.199 1.00 0.00 10 CYS A O 9
ATOM 4870 N N . GLY A 1 11 ? 0.661 -7.964 -4.671 1.00 0.00 11 GLY A N 9
ATOM 4871 C CA . GLY A 1 11 ? 0.368 -9.328 -5.193 1.00 0.00 11 GLY A CA 9
ATOM 4872 C C . GLY A 1 11 ? -0.932 -9.839 -4.570 1.00 0.00 11 GLY A C 9
ATOM 4873 O O . GLY A 1 11 ? -1.846 -10.243 -5.260 1.00 0.00 11 GLY A O 9
ATOM 4877 N N . ALA A 1 12 ? -1.023 -9.816 -3.268 1.00 0.00 12 ALA A N 9
ATOM 4878 C CA . ALA A 1 12 ? -2.266 -10.293 -2.596 1.00 0.00 12 ALA A CA 9
ATOM 4879 C C . ALA A 1 12 ? -2.975 -9.119 -1.912 1.00 0.00 12 ALA A C 9
ATOM 4880 O O . ALA A 1 12 ? -2.405 -8.430 -1.090 1.00 0.00 12 ALA A O 9
ATOM 4887 N N . SER A 1 13 ? -4.212 -8.884 -2.253 1.00 0.00 13 SER A N 9
ATOM 4888 C CA . SER A 1 13 ? -4.958 -7.752 -1.633 1.00 0.00 13 SER A CA 9
ATOM 4889 C C . SER A 1 13 ? -4.846 -7.800 -0.105 1.00 0.00 13 SER A C 9
ATOM 4890 O O . SER A 1 13 ? -4.283 -6.919 0.514 1.00 0.00 13 SER A O 9
ATOM 4898 N N . ARG A 1 14 ? -5.386 -8.817 0.508 1.00 0.00 14 ARG A N 9
ATOM 4899 C CA . ARG A 1 14 ? -5.320 -8.915 1.996 1.00 0.00 14 ARG A CA 9
ATOM 4900 C C . ARG A 1 14 ? -3.891 -8.672 2.490 1.00 0.00 14 ARG A C 9
ATOM 4901 O O . ARG A 1 14 ? -3.679 -8.110 3.546 1.00 0.00 14 ARG A O 9
ATOM 4922 N N . GLU A 1 15 ? -2.910 -9.089 1.740 1.00 0.00 15 GLU A N 9
ATOM 4923 C CA . GLU A 1 15 ? -1.503 -8.878 2.174 1.00 0.00 15 GLU A CA 9
ATOM 4924 C C . GLU A 1 15 ? -1.233 -7.384 2.390 1.00 0.00 15 GLU A C 9
ATOM 4925 O O . GLU A 1 15 ? -0.756 -6.976 3.430 1.00 0.00 15 GLU A O 9
ATOM 4937 N N . CYS A 1 16 ? -1.540 -6.565 1.420 1.00 0.00 16 CYS A N 9
ATOM 4938 C CA . CYS A 1 16 ? -1.304 -5.098 1.580 1.00 0.00 16 CYS A CA 9
ATOM 4939 C C . CYS A 1 16 ? -2.520 -4.438 2.240 1.00 0.00 16 CYS A C 9
ATOM 4940 O O . CYS A 1 16 ? -2.421 -3.379 2.826 1.00 0.00 16 CYS A O 9
ATOM 4947 N N . TYR A 1 17 ? -3.664 -5.061 2.152 1.00 0.00 17 TYR A N 9
ATOM 4948 C CA . TYR A 1 17 ? -4.888 -4.477 2.776 1.00 0.00 17 TYR A CA 9
ATOM 4949 C C . TYR A 1 17 ? -4.753 -4.475 4.304 1.00 0.00 17 TYR A C 9
ATOM 4950 O O . TYR A 1 17 ? -5.073 -3.506 4.964 1.00 0.00 17 TYR A O 9
ATOM 4968 N N . ASP A 1 18 ? -4.285 -5.553 4.872 1.00 0.00 18 ASP A N 9
ATOM 4969 C CA . ASP A 1 18 ? -4.136 -5.607 6.354 1.00 0.00 18 ASP A CA 9
ATOM 4970 C C . ASP A 1 18 ? -3.255 -4.451 6.856 1.00 0.00 18 ASP A C 9
ATOM 4971 O O . ASP A 1 18 ? -3.650 -3.724 7.745 1.00 0.00 18 ASP A O 9
ATOM 4980 N N . PRO A 1 19 ? -2.088 -4.312 6.273 1.00 0.00 19 PRO A N 9
ATOM 4981 C CA . PRO A 1 19 ? -1.162 -3.222 6.683 1.00 0.00 19 PRO A CA 9
ATOM 4982 C C . PRO A 1 19 ? -1.725 -1.853 6.296 1.00 0.00 19 PRO A C 9
ATOM 4983 O O . PRO A 1 19 ? -1.887 -0.981 7.126 1.00 0.00 19 PRO A O 9
ATOM 4994 N N . CYS A 1 20 ? -2.024 -1.655 5.044 1.00 0.00 20 CYS A N 9
ATOM 4995 C CA . CYS A 1 20 ? -2.574 -0.339 4.612 1.00 0.00 20 CYS A CA 9
ATOM 4996 C C . CYS A 1 20 ? -3.772 0.031 5.485 1.00 0.00 20 CYS A C 9
ATOM 4997 O O . CYS A 1 20 ? -4.036 1.189 5.739 1.00 0.00 20 CYS A O 9
ATOM 5004 N N . PHE A 1 21 ? -4.495 -0.949 5.953 1.00 0.00 21 PHE A N 9
ATOM 5005 C CA . PHE A 1 21 ? -5.675 -0.656 6.818 1.00 0.00 21 PHE A CA 9
ATOM 5006 C C . PHE A 1 21 ? -5.206 -0.155 8.186 1.00 0.00 21 PHE A C 9
ATOM 5007 O O . PHE A 1 21 ? -5.742 0.788 8.732 1.00 0.00 21 PHE A O 9
ATOM 5024 N N . LYS A 1 22 ? -4.206 -0.782 8.741 1.00 0.00 22 LYS A N 9
ATOM 5025 C CA . LYS A 1 22 ? -3.696 -0.348 10.072 1.00 0.00 22 LYS A CA 9
ATOM 5026 C C . LYS A 1 22 ? -2.806 0.887 9.917 1.00 0.00 22 LYS A C 9
ATOM 5027 O O . LYS A 1 22 ? -2.464 1.544 10.881 1.00 0.00 22 LYS A O 9
ATOM 5046 N N . ALA A 1 23 ? -2.420 1.202 8.711 1.00 0.00 23 ALA A N 9
ATOM 5047 C CA . ALA A 1 23 ? -1.544 2.388 8.494 1.00 0.00 23 ALA A CA 9
ATOM 5048 C C . ALA A 1 23 ? -2.382 3.648 8.258 1.00 0.00 23 ALA A C 9
ATOM 5049 O O . ALA A 1 23 ? -2.476 4.509 9.110 1.00 0.00 23 ALA A O 9
ATOM 5056 N N . PHE A 1 24 ? -2.985 3.768 7.106 1.00 0.00 24 PHE A N 9
ATOM 5057 C CA . PHE A 1 24 ? -3.805 4.982 6.819 1.00 0.00 24 PHE A CA 9
ATOM 5058 C C . PHE A 1 24 ? -5.256 4.769 7.260 1.00 0.00 24 PHE A C 9
ATOM 5059 O O . PHE A 1 24 ? -5.988 5.711 7.491 1.00 0.00 24 PHE A O 9
ATOM 5076 N N . GLY A 1 25 ? -5.680 3.541 7.372 1.00 0.00 25 GLY A N 9
ATOM 5077 C CA . GLY A 1 25 ? -7.084 3.272 7.791 1.00 0.00 25 GLY A CA 9
ATOM 5078 C C . GLY A 1 25 ? -7.893 2.811 6.578 1.00 0.00 25 GLY A C 9
ATOM 5079 O O . GLY A 1 25 ? -8.593 1.819 6.627 1.00 0.00 25 GLY A O 9
ATOM 5083 N N . ARG A 1 26 ? -7.799 3.522 5.487 1.00 0.00 26 ARG A N 9
ATOM 5084 C CA . ARG A 1 26 ? -8.559 3.122 4.267 1.00 0.00 26 ARG A CA 9
ATOM 5085 C C . ARG A 1 26 ? -7.808 2.019 3.520 1.00 0.00 26 ARG A C 9
ATOM 5086 O O . ARG A 1 26 ? -6.754 2.243 2.960 1.00 0.00 26 ARG A O 9
ATOM 5107 N N . ALA A 1 27 ? -8.340 0.828 3.508 1.00 0.00 27 ALA A N 9
ATOM 5108 C CA . ALA A 1 27 ? -7.652 -0.285 2.796 1.00 0.00 27 ALA A CA 9
ATOM 5109 C C . ALA A 1 27 ? -7.935 -0.208 1.294 1.00 0.00 27 ALA A C 9
ATOM 5110 O O . ALA A 1 27 ? -8.869 -0.803 0.795 1.00 0.00 27 ALA A O 9
ATOM 5117 N N . HIS A 1 28 ? -7.131 0.523 0.573 1.00 0.00 28 HIS A N 9
ATOM 5118 C CA . HIS A 1 28 ? -7.345 0.645 -0.897 1.00 0.00 28 HIS A CA 9
ATOM 5119 C C . HIS A 1 28 ? -6.123 1.297 -1.549 1.00 0.00 28 HIS A C 9
ATOM 5120 O O . HIS A 1 28 ? -5.871 2.478 -1.386 1.00 0.00 28 HIS A O 9
ATOM 5134 N N . GLY A 1 29 ? -5.357 0.535 -2.280 1.00 0.00 29 GLY A N 9
ATOM 5135 C CA . GLY A 1 29 ? -4.150 1.109 -2.931 1.00 0.00 29 GLY A CA 9
ATOM 5136 C C . GLY A 1 29 ? -3.764 0.277 -4.152 1.00 0.00 29 GLY A C 9
ATOM 5137 O O . GLY A 1 29 ? -4.546 -0.496 -4.668 1.00 0.00 29 GLY A O 9
ATOM 5141 N N . LYS A 1 30 ? -2.556 0.438 -4.614 1.00 0.00 30 LYS A N 9
ATOM 5142 C CA . LYS A 1 30 ? -2.092 -0.334 -5.802 1.00 0.00 30 LYS A CA 9
ATOM 5143 C C . LYS A 1 30 ? -0.718 -0.939 -5.522 1.00 0.00 30 LYS A C 9
ATOM 5144 O O . LYS A 1 30 ? -0.344 -1.161 -4.388 1.00 0.00 30 LYS A O 9
ATOM 5163 N N . CYS A 1 31 ? 0.044 -1.196 -6.547 1.00 0.00 31 CYS A N 9
ATOM 5164 C CA . CYS A 1 31 ? 1.400 -1.770 -6.336 1.00 0.00 31 CYS A CA 9
ATOM 5165 C C . CYS A 1 31 ? 2.447 -0.864 -6.988 1.00 0.00 31 CYS A C 9
ATOM 5166 O O . CYS A 1 31 ? 2.544 -0.783 -8.197 1.00 0.00 31 CYS A O 9
ATOM 5173 N N . MET A 1 32 ? 3.220 -0.168 -6.200 1.00 0.00 32 MET A N 9
ATOM 5174 C CA . MET A 1 32 ? 4.245 0.744 -6.783 1.00 0.00 32 MET A CA 9
ATOM 5175 C C . MET A 1 32 ? 5.650 0.149 -6.636 1.00 0.00 32 MET A C 9
ATOM 5176 O O . MET A 1 32 ? 6.065 -0.233 -5.560 1.00 0.00 32 MET A O 9
ATOM 5190 N N . ASN A 1 33 ? 6.385 0.079 -7.712 1.00 0.00 33 ASN A N 9
ATOM 5191 C CA . ASN A 1 33 ? 7.769 -0.478 -7.644 1.00 0.00 33 ASN A CA 9
ATOM 5192 C C . ASN A 1 33 ? 7.778 -1.805 -6.879 1.00 0.00 33 ASN A C 9
ATOM 5193 O O . ASN A 1 33 ? 8.607 -2.029 -6.021 1.00 0.00 33 ASN A O 9
ATOM 5204 N N . ASN A 1 34 ? 6.860 -2.684 -7.185 1.00 0.00 34 ASN A N 9
ATOM 5205 C CA . ASN A 1 34 ? 6.807 -4.004 -6.482 1.00 0.00 34 ASN A CA 9
ATOM 5206 C C . ASN A 1 34 ? 6.299 -3.830 -5.047 1.00 0.00 34 ASN A C 9
ATOM 5207 O O . ASN A 1 34 ? 6.148 -4.788 -4.314 1.00 0.00 34 ASN A O 9
ATOM 5218 N N . LYS A 1 35 ? 6.024 -2.620 -4.642 1.00 0.00 35 LYS A N 9
ATOM 5219 C CA . LYS A 1 35 ? 5.519 -2.396 -3.257 1.00 0.00 35 LYS A CA 9
ATOM 5220 C C . LYS A 1 35 ? 4.030 -2.053 -3.300 1.00 0.00 35 LYS A C 9
ATOM 5221 O O . LYS A 1 35 ? 3.394 -2.162 -4.326 1.00 0.00 35 LYS A O 9
ATOM 5240 N N . CYS A 1 36 ? 3.467 -1.642 -2.196 1.00 0.00 36 CYS A N 9
ATOM 5241 C CA . CYS A 1 36 ? 2.016 -1.295 -2.187 1.00 0.00 36 CYS A CA 9
ATOM 5242 C C . CYS A 1 36 ? 1.823 0.164 -1.762 1.00 0.00 36 CYS A C 9
ATOM 5243 O O . CYS A 1 36 ? 2.411 0.623 -0.803 1.00 0.00 36 CYS A O 9
ATOM 5250 N N . ARG A 1 37 ? 1.006 0.897 -2.469 1.00 0.00 37 ARG A N 9
ATOM 5251 C CA . ARG A 1 37 ? 0.780 2.326 -2.103 1.00 0.00 37 ARG A CA 9
ATOM 5252 C C . ARG A 1 37 ? -0.720 2.639 -2.098 1.00 0.00 37 ARG A C 9
ATOM 5253 O O . ARG A 1 37 ? -1.403 2.467 -3.088 1.00 0.00 37 ARG A O 9
ATOM 5274 N N . CYS A 1 38 ? -1.236 3.097 -0.989 1.00 0.00 38 CYS A N 9
ATOM 5275 C CA . CYS A 1 38 ? -2.691 3.419 -0.921 1.00 0.00 38 CYS A CA 9
ATOM 5276 C C . CYS A 1 38 ? -2.921 4.905 -1.202 1.00 0.00 38 CYS A C 9
ATOM 5277 O O . CYS A 1 38 ? -2.011 5.707 -1.134 1.00 0.00 38 CYS A O 9
ATOM 5284 N N . TYR A 1 39 ? -4.130 5.279 -1.523 1.00 0.00 39 TYR A N 9
ATOM 5285 C CA . TYR A 1 39 ? -4.404 6.718 -1.813 1.00 0.00 39 TYR A CA 9
ATOM 5286 C C . TYR A 1 39 ? -5.575 7.228 -0.968 1.00 0.00 39 TYR A C 9
ATOM 5287 O O . TYR A 1 39 ? -6.422 6.471 -0.535 1.00 0.00 39 TYR A O 9
ATOM 5305 N N . THR A 1 40 ? -5.625 8.513 -0.730 1.00 0.00 40 THR A N 9
ATOM 5306 C CA . THR A 1 40 ? -6.734 9.084 0.087 1.00 0.00 40 THR A CA 9
ATOM 5307 C C . THR A 1 40 ? -7.326 10.313 -0.609 1.00 0.00 40 THR A C 9
ATOM 5308 O O . THR A 1 40 ? -6.581 10.999 -1.289 1.00 0.00 40 THR A O 9
ATOM 5320 N N . TRP A 1 1 ? 8.666 4.676 -0.029 1.00 0.00 1 TRP A N 10
ATOM 5321 C CA . TRP A 1 1 ? 9.643 5.708 -0.481 1.00 0.00 1 TRP A CA 10
ATOM 5322 C C . TRP A 1 1 ? 8.971 7.079 -0.559 1.00 0.00 1 TRP A C 10
ATOM 5323 O O . TRP A 1 1 ? 9.447 7.977 -1.223 1.00 0.00 1 TRP A O 10
ATOM 5346 N N . CYS A 1 2 ? 7.871 7.253 0.117 1.00 0.00 2 CYS A N 10
ATOM 5347 C CA . CYS A 1 2 ? 7.188 8.573 0.074 1.00 0.00 2 CYS A CA 10
ATOM 5348 C C . CYS A 1 2 ? 6.250 8.726 1.276 1.00 0.00 2 CYS A C 10
ATOM 5349 O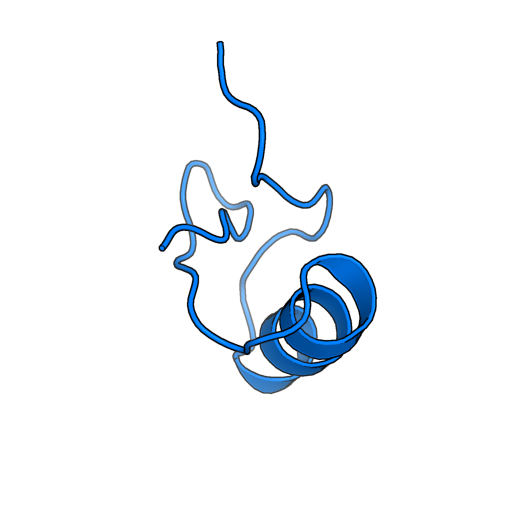 O . CYS A 1 2 ? 6.468 8.146 2.320 1.00 0.00 2 CYS A O 10
ATOM 5356 N N . SER A 1 3 ? 5.215 9.507 1.141 1.00 0.00 3 SER A N 10
ATOM 5357 C CA . SER A 1 3 ? 4.275 9.699 2.281 1.00 0.00 3 SER A CA 10
ATOM 5358 C C . SER A 1 3 ? 3.321 8.507 2.407 1.00 0.00 3 SER A C 10
ATOM 5359 O O . SER A 1 3 ? 3.415 7.718 3.327 1.00 0.00 3 SER A O 10
ATOM 5367 N N . THR A 1 4 ? 2.395 8.379 1.497 1.00 0.00 4 THR A N 10
ATOM 5368 C CA . THR A 1 4 ? 1.427 7.248 1.572 1.00 0.00 4 THR A CA 10
ATOM 5369 C C . THR A 1 4 ? 1.997 6.001 0.884 1.00 0.00 4 THR A C 10
ATOM 5370 O O . THR A 1 4 ? 1.293 5.279 0.208 1.00 0.00 4 THR A O 10
ATOM 5381 N N . CYS A 1 5 ? 3.267 5.742 1.056 1.00 0.00 5 CYS A N 10
ATOM 5382 C CA . CYS A 1 5 ? 3.877 4.539 0.417 1.00 0.00 5 CYS A CA 10
ATOM 5383 C C . CYS A 1 5 ? 4.040 3.421 1.451 1.00 0.00 5 CYS A C 10
ATOM 5384 O O . CYS A 1 5 ? 4.791 3.546 2.397 1.00 0.00 5 CYS A O 10
ATOM 5391 N N . LEU A 1 6 ? 3.349 2.327 1.278 1.00 0.00 6 LEU A N 10
ATOM 5392 C CA . LEU A 1 6 ? 3.479 1.208 2.255 1.00 0.00 6 LEU A CA 10
ATOM 5393 C C . LEU A 1 6 ? 4.817 0.498 2.065 1.00 0.00 6 LEU A C 10
ATOM 5394 O O . LEU A 1 6 ? 5.439 0.589 1.025 1.00 0.00 6 LEU A O 10
ATOM 5410 N N . ASP A 1 7 ? 5.259 -0.221 3.056 1.00 0.00 7 ASP A N 10
ATOM 5411 C CA . ASP A 1 7 ? 6.548 -0.949 2.921 1.00 0.00 7 ASP A CA 10
ATOM 5412 C C . ASP A 1 7 ? 6.284 -2.340 2.346 1.00 0.00 7 ASP A C 10
ATOM 5413 O O . ASP A 1 7 ? 7.101 -3.233 2.450 1.00 0.00 7 ASP A O 10
ATOM 5422 N N . LEU A 1 8 ? 5.140 -2.532 1.743 1.00 0.00 8 LEU A N 10
ATOM 5423 C CA . LEU A 1 8 ? 4.821 -3.871 1.169 1.00 0.00 8 LEU A CA 10
ATOM 5424 C C . LEU A 1 8 ? 4.754 -3.805 -0.355 1.00 0.00 8 LEU A C 10
ATOM 5425 O O . LEU A 1 8 ? 4.414 -2.792 -0.934 1.00 0.00 8 LEU A O 10
ATOM 5441 N N . ALA A 1 9 ? 5.081 -4.884 -1.007 1.00 0.00 9 ALA A N 10
ATOM 5442 C CA . ALA A 1 9 ? 5.047 -4.899 -2.494 1.00 0.00 9 ALA A CA 10
ATOM 5443 C C . ALA A 1 9 ? 3.601 -4.924 -2.998 1.00 0.00 9 ALA A C 10
ATOM 5444 O O . ALA A 1 9 ? 2.686 -5.255 -2.270 1.00 0.00 9 ALA A O 10
ATOM 5451 N N . CYS A 1 10 ? 3.387 -4.578 -4.239 1.00 0.00 10 CYS A N 10
ATOM 5452 C CA . CYS A 1 10 ? 1.998 -4.584 -4.778 1.00 0.00 10 CYS A CA 10
ATOM 5453 C C . CYS A 1 10 ? 1.777 -5.812 -5.670 1.00 0.00 10 CYS A C 10
ATOM 5454 O O . CYS A 1 10 ? 2.669 -6.612 -5.876 1.00 0.00 10 CYS A O 10
ATOM 5461 N N . GLY A 1 11 ? 0.594 -5.968 -6.193 1.00 0.00 11 GLY A N 10
ATOM 5462 C CA . GLY A 1 11 ? 0.315 -7.144 -7.062 1.00 0.00 11 GLY A CA 10
ATOM 5463 C C . GLY A 1 11 ? -0.836 -7.950 -6.459 1.00 0.00 11 GLY A C 10
ATOM 5464 O O . GLY A 1 11 ? -1.524 -8.680 -7.143 1.00 0.00 11 GLY A O 10
ATOM 5468 N N . ALA A 1 12 ? -1.051 -7.814 -5.179 1.00 0.00 12 ALA A N 10
ATOM 5469 C CA . ALA A 1 12 ? -2.160 -8.560 -4.521 1.00 0.00 12 ALA A CA 10
ATOM 5470 C C . ALA A 1 12 ? -3.066 -7.576 -3.777 1.00 0.00 12 ALA A C 10
ATOM 5471 O O . ALA A 1 12 ? -2.670 -6.950 -2.814 1.00 0.00 12 ALA A O 10
ATOM 5478 N N . SER A 1 13 ? -4.274 -7.423 -4.233 1.00 0.00 13 SER A N 10
ATOM 5479 C CA . SER A 1 13 ? -5.210 -6.467 -3.578 1.00 0.00 13 SER A CA 10
ATOM 5480 C C . SER A 1 13 ? -5.278 -6.689 -2.061 1.00 0.00 13 SER A C 10
ATOM 5481 O O . SER A 1 13 ? -5.067 -5.776 -1.286 1.00 0.00 13 SER A O 10
ATOM 5489 N N . ARG A 1 14 ? -5.594 -7.880 -1.626 1.00 0.00 14 ARG A N 10
ATOM 5490 C CA . ARG A 1 14 ? -5.702 -8.129 -0.155 1.00 0.00 14 ARG A CA 10
ATOM 5491 C C . ARG A 1 14 ? -4.359 -7.902 0.555 1.00 0.00 14 ARG A C 10
ATOM 5492 O O . ARG A 1 14 ? -4.320 -7.570 1.724 1.00 0.00 14 ARG A O 10
ATOM 5513 N N . GLU A 1 15 ? -3.262 -8.073 -0.132 1.00 0.00 15 GLU A N 10
ATOM 5514 C CA . GLU A 1 15 ? -1.938 -7.859 0.522 1.00 0.00 15 GLU A CA 10
ATOM 5515 C C . GLU A 1 15 ? -1.777 -6.388 0.908 1.00 0.00 15 GLU A C 10
ATOM 5516 O O . GLU A 1 15 ? -1.294 -6.067 1.974 1.00 0.00 15 GLU A O 10
ATOM 5528 N N . CYS A 1 16 ? -2.185 -5.492 0.050 1.00 0.00 16 CYS A N 10
ATOM 5529 C CA . CYS A 1 16 ? -2.063 -4.041 0.375 1.00 0.00 16 CYS A CA 10
ATOM 5530 C C . CYS A 1 16 ? -3.272 -3.598 1.203 1.00 0.00 16 CYS A C 10
ATOM 5531 O O . CYS A 1 16 ? -3.289 -2.532 1.785 1.00 0.00 16 CYS A O 10
ATOM 5538 N N . TYR A 1 17 ? -4.282 -4.422 1.259 1.00 0.00 17 TYR A N 10
ATOM 5539 C CA . TYR A 1 17 ? -5.500 -4.075 2.047 1.00 0.00 17 TYR A CA 10
ATOM 5540 C C . TYR A 1 17 ? -5.202 -4.181 3.547 1.00 0.00 17 TYR A C 10
ATOM 5541 O O . TYR A 1 17 ? -5.610 -3.350 4.334 1.00 0.00 17 TYR A O 10
ATOM 5559 N N . ASP A 1 18 ? -4.489 -5.201 3.941 1.00 0.00 18 ASP A N 10
ATOM 5560 C CA . ASP A 1 18 ? -4.152 -5.379 5.384 1.00 0.00 18 ASP A CA 10
ATOM 5561 C C . ASP A 1 18 ? -3.304 -4.208 5.907 1.00 0.00 18 ASP A C 10
ATOM 5562 O O . ASP A 1 18 ? -3.612 -3.632 6.933 1.00 0.00 18 ASP A O 10
ATOM 5571 N N . PRO A 1 19 ? -2.250 -3.902 5.193 1.00 0.00 19 PRO A N 10
ATOM 5572 C CA . PRO A 1 19 ? -1.343 -2.802 5.611 1.00 0.00 19 PRO A CA 10
ATOM 5573 C C . PRO A 1 19 ? -2.011 -1.431 5.456 1.00 0.00 19 PRO A C 10
ATOM 5574 O O . PRO A 1 19 ? -2.172 -0.705 6.417 1.00 0.00 19 PRO A O 10
ATOM 5585 N N . CYS A 1 20 ? -2.402 -1.062 4.267 1.00 0.00 20 CYS A N 10
ATOM 5586 C CA . CYS A 1 20 ? -3.052 0.268 4.091 1.00 0.00 20 CYS A CA 10
ATOM 5587 C C . CYS A 1 20 ? -4.116 0.454 5.166 1.00 0.00 20 CYS A C 10
ATOM 5588 O O . CYS A 1 20 ? -4.367 1.549 5.632 1.00 0.00 20 CYS A O 10
ATOM 5595 N N . PHE A 1 21 ? -4.745 -0.619 5.555 1.00 0.00 21 PHE A N 10
ATOM 5596 C CA . PHE A 1 21 ? -5.807 -0.529 6.595 1.00 0.00 21 PHE A CA 10
ATOM 5597 C C . PHE A 1 21 ? -5.203 -0.182 7.959 1.00 0.00 21 PHE A C 10
ATOM 5598 O O . PHE A 1 21 ? -5.747 0.614 8.697 1.00 0.00 21 PHE A O 10
ATOM 5615 N N . LYS A 1 22 ? -4.089 -0.768 8.310 1.00 0.00 22 LYS A N 10
ATOM 5616 C CA . LYS A 1 22 ? -3.480 -0.454 9.630 1.00 0.00 22 LYS A CA 10
ATOM 5617 C C . LYS A 1 22 ? -2.511 0.725 9.498 1.00 0.00 22 LYS A C 10
ATOM 5618 O O . LYS A 1 22 ? -2.306 1.483 10.425 1.00 0.00 22 LYS A O 10
ATOM 5637 N N . ALA A 1 23 ? -1.911 0.874 8.351 1.00 0.00 23 ALA A N 10
ATOM 5638 C CA . ALA A 1 23 ? -0.945 1.992 8.142 1.00 0.00 23 ALA A CA 10
ATOM 5639 C C . ALA A 1 23 ? -1.671 3.340 8.131 1.00 0.00 23 ALA A C 10
ATOM 5640 O O . ALA A 1 23 ? -1.483 4.162 9.006 1.00 0.00 23 ALA A O 10
ATOM 5647 N N . PHE A 1 24 ? -2.492 3.582 7.145 1.00 0.00 24 PHE A N 10
ATOM 5648 C CA . PHE A 1 24 ? -3.214 4.886 7.089 1.00 0.00 24 PHE A CA 10
ATOM 5649 C C . PHE A 1 24 ? -4.561 4.787 7.806 1.00 0.00 24 PHE A C 10
ATOM 5650 O O . PHE A 1 24 ? -4.734 5.300 8.893 1.00 0.00 24 PHE A O 10
ATOM 5667 N N . GLY A 1 25 ? -5.517 4.131 7.210 1.00 0.00 25 GLY A N 10
ATOM 5668 C CA . GLY A 1 25 ? -6.847 4.003 7.861 1.00 0.00 25 GLY A CA 10
ATOM 5669 C C . GLY A 1 25 ? -7.841 3.393 6.874 1.00 0.00 25 GLY A C 10
ATOM 5670 O O . GLY A 1 25 ? -8.451 2.376 7.140 1.00 0.00 25 GLY A O 10
ATOM 5674 N N . ARG A 1 26 ? -8.007 4.004 5.734 1.00 0.00 26 ARG A N 10
ATOM 5675 C CA . ARG A 1 26 ? -8.959 3.455 4.728 1.00 0.00 26 ARG A CA 10
ATOM 5676 C C . ARG A 1 26 ? -8.204 2.596 3.711 1.00 0.00 26 ARG A C 10
ATOM 5677 O O . ARG A 1 26 ? -7.404 3.088 2.940 1.00 0.00 26 ARG A O 10
ATOM 5698 N N . ALA A 1 27 ? -8.447 1.314 3.708 1.00 0.00 27 ALA A N 10
ATOM 5699 C CA . ALA A 1 27 ? -7.739 0.423 2.746 1.00 0.00 27 ALA A CA 10
ATOM 5700 C C . ALA A 1 27 ? -8.139 0.770 1.309 1.00 0.00 27 ALA A C 10
ATOM 5701 O O . ALA A 1 27 ? -9.113 0.267 0.788 1.00 0.00 27 ALA A O 10
ATOM 5708 N N . HIS A 1 28 ? -7.392 1.625 0.665 1.00 0.00 28 HIS A N 10
ATOM 5709 C CA . HIS A 1 28 ? -7.727 2.001 -0.740 1.00 0.00 28 HIS A CA 10
ATOM 5710 C C . HIS A 1 28 ? -6.528 2.692 -1.393 1.00 0.00 28 HIS A C 10
ATOM 5711 O O . HIS A 1 28 ? -6.225 3.838 -1.108 1.00 0.00 28 HIS A O 10
ATOM 5725 N N . GLY A 1 29 ? -5.830 2.008 -2.260 1.00 0.00 29 GLY A N 10
ATOM 5726 C CA . GLY A 1 29 ? -4.649 2.641 -2.903 1.00 0.00 29 GLY A CA 10
ATOM 5727 C C . GLY A 1 29 ? -4.297 1.936 -4.211 1.00 0.00 29 GLY A C 10
ATOM 5728 O O . GLY A 1 29 ? -5.123 1.303 -4.839 1.00 0.00 29 GLY A O 10
ATOM 5732 N N . LYS A 1 30 ? -3.064 2.056 -4.624 1.00 0.00 30 LYS A N 10
ATOM 5733 C CA . LYS A 1 30 ? -2.625 1.412 -5.893 1.00 0.00 30 LYS A CA 10
ATOM 5734 C C . LYS A 1 30 ? -1.191 0.897 -5.753 1.00 0.00 30 LYS A C 10
ATOM 5735 O O . LYS A 1 30 ? -0.677 0.755 -4.663 1.00 0.00 30 LYS A O 10
ATOM 5754 N N . CYS A 1 31 ? -0.542 0.620 -6.850 1.00 0.00 31 CYS A N 10
ATOM 5755 C CA . CYS A 1 31 ? 0.859 0.115 -6.782 1.00 0.00 31 CYS A CA 10
ATOM 5756 C C . CYS A 1 31 ? 1.843 1.207 -7.221 1.00 0.00 31 CYS A C 10
ATOM 5757 O O . CYS A 1 31 ? 1.843 1.638 -8.357 1.00 0.00 31 CYS A O 10
ATOM 5764 N N . MET A 1 32 ? 2.683 1.653 -6.327 1.00 0.00 32 MET A N 10
ATOM 5765 C CA . MET A 1 32 ? 3.670 2.712 -6.687 1.00 0.00 32 MET A CA 10
ATOM 5766 C C . MET A 1 32 ? 5.097 2.164 -6.620 1.00 0.00 32 MET A C 10
ATOM 5767 O O . MET A 1 32 ? 5.639 1.946 -5.554 1.00 0.00 32 MET A O 10
ATOM 5781 N N . ASN A 1 33 ? 5.714 1.950 -7.749 1.00 0.00 33 ASN A N 10
ATOM 5782 C CA . ASN A 1 33 ? 7.111 1.430 -7.750 1.00 0.00 33 ASN A CA 10
ATOM 5783 C C . ASN A 1 33 ? 7.190 0.066 -7.053 1.00 0.00 33 ASN A C 10
ATOM 5784 O O . ASN A 1 33 ? 7.959 -0.124 -6.132 1.00 0.00 33 ASN A O 10
ATOM 5795 N N . ASN A 1 34 ? 6.409 -0.883 -7.493 1.00 0.00 34 ASN A N 10
ATOM 5796 C CA . ASN A 1 34 ? 6.444 -2.241 -6.868 1.00 0.00 34 ASN A CA 10
ATOM 5797 C C . ASN A 1 34 ? 5.966 -2.186 -5.416 1.00 0.00 34 ASN A C 10
ATOM 5798 O O . ASN A 1 34 ? 6.032 -3.163 -4.700 1.00 0.00 34 ASN A O 10
ATOM 5809 N N . LYS A 1 35 ? 5.475 -1.060 -4.978 1.00 0.00 35 LYS A N 10
ATOM 5810 C CA . LYS A 1 35 ? 4.982 -0.959 -3.574 1.00 0.00 35 LYS A CA 10
ATOM 5811 C C . LYS A 1 35 ? 3.577 -0.357 -3.567 1.00 0.00 35 LYS A C 10
ATOM 5812 O O . LYS A 1 35 ? 3.310 0.621 -4.228 1.00 0.00 35 LYS A O 10
ATOM 5831 N N . CYS A 1 36 ? 2.672 -0.944 -2.841 1.00 0.00 36 CYS A N 10
ATOM 5832 C CA . CYS A 1 36 ? 1.277 -0.413 -2.821 1.00 0.00 36 CYS A CA 10
ATOM 5833 C C . CYS A 1 36 ? 1.199 0.932 -2.097 1.00 0.00 36 CYS A C 10
ATOM 5834 O O . CYS A 1 36 ? 1.688 1.088 -0.995 1.00 0.00 36 CYS A O 10
ATOM 5841 N N . ARG A 1 37 ? 0.565 1.901 -2.703 1.00 0.00 37 ARG A N 10
ATOM 5842 C CA . ARG A 1 37 ? 0.432 3.230 -2.044 1.00 0.00 37 ARG A CA 10
ATOM 5843 C C . ARG A 1 37 ? -1.052 3.568 -1.879 1.00 0.00 37 ARG A C 10
ATOM 5844 O O . ARG A 1 37 ? -1.879 3.139 -2.656 1.00 0.00 37 ARG A O 10
ATOM 5865 N N . CYS A 1 38 ? -1.399 4.319 -0.869 1.00 0.00 38 CYS A N 10
ATOM 5866 C CA . CYS A 1 38 ? -2.836 4.666 -0.659 1.00 0.00 38 CYS A CA 10
ATOM 5867 C C . CYS A 1 38 ? -3.074 6.154 -0.915 1.00 0.00 38 CYS A C 10
ATOM 5868 O O . CYS A 1 38 ? -2.171 6.961 -0.823 1.00 0.00 38 CYS A O 10
ATOM 5875 N N . TYR A 1 39 ? -4.286 6.525 -1.228 1.00 0.00 39 TYR A N 10
ATOM 5876 C CA . TYR A 1 39 ? -4.575 7.966 -1.480 1.00 0.00 39 TYR A CA 10
ATOM 5877 C C . TYR A 1 39 ? -5.306 8.575 -0.279 1.00 0.00 39 TYR A C 10
ATOM 5878 O O . TYR A 1 39 ? -5.827 7.871 0.565 1.00 0.00 39 TYR A O 10
ATOM 5896 N N . THR A 1 40 ? -5.347 9.876 -0.196 1.00 0.00 40 THR A N 10
ATOM 5897 C CA . THR A 1 40 ? -6.042 10.529 0.951 1.00 0.00 40 THR A CA 10
ATOM 5898 C C . THR A 1 40 ? -6.982 11.626 0.445 1.00 0.00 40 THR A C 10
ATOM 5899 O O . THR A 1 40 ? -7.518 12.347 1.271 1.00 0.00 40 THR A O 10
ATOM 5911 N N . TRP A 1 1 ? -5.051 8.156 -5.191 1.00 0.00 1 TRP A N 11
ATOM 5912 C CA . TRP A 1 1 ? -6.477 8.099 -4.754 1.00 0.00 1 TRP A CA 11
ATOM 5913 C C . TRP A 1 1 ? -6.636 8.776 -3.387 1.00 0.00 1 TRP A C 11
ATOM 5914 O O . TRP A 1 1 ? -6.926 9.952 -3.298 1.00 0.00 1 TRP A O 11
ATOM 5937 N N . CYS A 1 2 ? -6.451 8.040 -2.323 1.00 0.00 2 CYS A N 11
ATOM 5938 C CA . CYS A 1 2 ? -6.595 8.644 -0.968 1.00 0.00 2 CYS A CA 11
ATOM 5939 C C . CYS A 1 2 ? -5.312 9.387 -0.579 1.00 0.00 2 CYS A C 11
ATOM 5940 O O . CYS A 1 2 ? -4.565 9.839 -1.424 1.00 0.00 2 CYS A O 11
ATOM 5947 N N . SER A 1 3 ? -5.051 9.511 0.693 1.00 0.00 3 SER A N 11
ATOM 5948 C CA . SER A 1 3 ? -3.817 10.218 1.133 1.00 0.00 3 SER A CA 11
ATOM 5949 C C . SER A 1 3 ? -2.624 9.259 1.108 1.00 0.00 3 SER A C 11
ATOM 5950 O O . SER A 1 3 ? -1.781 9.324 0.234 1.00 0.00 3 SER A O 11
ATOM 5958 N N . THR A 1 4 ? -2.541 8.373 2.063 1.00 0.00 4 THR A N 11
ATOM 5959 C CA . THR A 1 4 ? -1.396 7.417 2.097 1.00 0.00 4 THR A CA 11
ATOM 5960 C C . THR A 1 4 ? -1.728 6.133 1.326 1.00 0.00 4 THR A C 11
ATOM 5961 O O . THR A 1 4 ? -2.021 5.109 1.910 1.00 0.00 4 THR A O 11
ATOM 5972 N N . CYS A 1 5 ? -1.674 6.176 0.021 1.00 0.00 5 CYS A N 11
ATOM 5973 C CA . CYS A 1 5 ? -1.975 4.948 -0.780 1.00 0.00 5 CYS A CA 11
ATOM 5974 C C . CYS A 1 5 ? -1.107 4.913 -2.042 1.00 0.00 5 CYS A C 11
ATOM 5975 O O . CYS A 1 5 ? -0.846 5.927 -2.659 1.00 0.00 5 CYS A O 11
ATOM 5982 N N . LEU A 1 6 ? -0.656 3.749 -2.430 1.00 0.00 6 LEU A N 11
ATOM 5983 C CA . LEU A 1 6 ? 0.197 3.644 -3.650 1.00 0.00 6 LEU A CA 11
ATOM 5984 C C . LEU A 1 6 ? -0.657 3.295 -4.869 1.00 0.00 6 LEU A C 11
ATOM 5985 O O . LEU A 1 6 ? -1.798 2.894 -4.747 1.00 0.00 6 LEU A O 11
ATOM 6001 N N . ASP A 1 7 ? -0.111 3.433 -6.045 1.00 0.00 7 ASP A N 11
ATOM 6002 C CA . ASP A 1 7 ? -0.888 3.098 -7.269 1.00 0.00 7 ASP A CA 11
ATOM 6003 C C . ASP A 1 7 ? -0.644 1.637 -7.652 1.00 0.00 7 ASP A C 11
ATOM 6004 O O . ASP A 1 7 ? -0.936 1.215 -8.753 1.00 0.00 7 ASP A O 11
ATOM 6013 N N . LEU A 1 8 ? -0.104 0.862 -6.750 1.00 0.00 8 LEU A N 11
ATOM 6014 C CA . LEU A 1 8 ? 0.164 -0.572 -7.062 1.00 0.00 8 LEU A CA 11
ATOM 6015 C C . LEU A 1 8 ? -1.057 -1.429 -6.725 1.00 0.00 8 LEU A C 11
ATOM 6016 O O . LEU A 1 8 ? -1.872 -1.073 -5.898 1.00 0.00 8 LEU A O 11
ATOM 6032 N N . ALA A 1 9 ? -1.181 -2.562 -7.358 1.00 0.00 9 ALA A N 11
ATOM 6033 C CA . ALA A 1 9 ? -2.338 -3.455 -7.075 1.00 0.00 9 ALA A CA 11
ATOM 6034 C C . ALA A 1 9 ? -2.003 -4.366 -5.890 1.00 0.00 9 ALA A C 11
ATOM 6035 O O . ALA A 1 9 ? -0.851 -4.632 -5.613 1.00 0.00 9 ALA A O 11
ATOM 6042 N N . CYS A 1 10 ? -2.993 -4.843 -5.184 1.00 0.00 10 CYS A N 11
ATOM 6043 C CA . CYS A 1 10 ? -2.705 -5.727 -4.017 1.00 0.00 10 CYS A CA 11
ATOM 6044 C C . CYS A 1 10 ? -2.767 -7.201 -4.430 1.00 0.00 10 CYS A C 11
ATOM 6045 O O . CYS A 1 10 ? -3.594 -7.603 -5.224 1.00 0.00 10 CYS A O 11
ATOM 6052 N N . GLY A 1 11 ? -1.890 -8.005 -3.894 1.00 0.00 11 GLY A N 11
ATOM 6053 C CA . GLY A 1 11 ? -1.878 -9.453 -4.243 1.00 0.00 11 GLY A CA 11
ATOM 6054 C C . GLY A 1 11 ? -0.773 -10.143 -3.443 1.00 0.00 11 GLY A C 11
ATOM 6055 O O . GLY A 1 11 ? -0.904 -11.276 -3.026 1.00 0.00 11 GLY A O 11
ATOM 6059 N N . ALA A 1 12 ? 0.314 -9.456 -3.219 1.00 0.00 12 ALA A N 11
ATOM 6060 C CA . ALA A 1 12 ? 1.434 -10.052 -2.439 1.00 0.00 12 ALA A CA 11
ATOM 6061 C C . ALA A 1 12 ? 1.863 -9.084 -1.331 1.00 0.00 12 ALA A C 11
ATOM 6062 O O . ALA A 1 12 ? 2.441 -8.047 -1.588 1.00 0.00 12 ALA A O 11
ATOM 6069 N N . SER A 1 13 ? 1.573 -9.412 -0.102 1.00 0.00 13 SER A N 11
ATOM 6070 C CA . SER A 1 13 ? 1.949 -8.511 1.027 1.00 0.00 13 SER A CA 11
ATOM 6071 C C . SER A 1 13 ? 3.392 -8.017 0.877 1.00 0.00 13 SER A C 11
ATOM 6072 O O . SER A 1 13 ? 3.675 -6.849 1.051 1.00 0.00 13 SER A O 11
ATOM 6080 N N . ARG A 1 14 ? 4.308 -8.893 0.564 1.00 0.00 14 ARG A N 11
ATOM 6081 C CA . ARG A 1 14 ? 5.728 -8.457 0.418 1.00 0.00 14 ARG A CA 11
ATOM 6082 C C . ARG A 1 14 ? 5.877 -7.500 -0.769 1.00 0.00 14 ARG A C 11
ATOM 6083 O O . ARG A 1 14 ? 6.755 -6.661 -0.794 1.00 0.00 14 ARG A O 11
ATOM 6104 N N . GLU A 1 15 ? 5.026 -7.616 -1.752 1.00 0.00 15 GLU A N 11
ATOM 6105 C CA . GLU A 1 15 ? 5.123 -6.708 -2.933 1.00 0.00 15 GLU A CA 11
ATOM 6106 C C . GLU A 1 15 ? 4.712 -5.286 -2.540 1.00 0.00 15 GLU A C 11
ATOM 6107 O O . GLU A 1 15 ? 5.349 -4.322 -2.911 1.00 0.00 15 GLU A O 11
ATOM 6119 N N . CYS A 1 16 ? 3.656 -5.147 -1.786 1.00 0.00 16 CYS A N 11
ATOM 6120 C CA . CYS A 1 16 ? 3.215 -3.786 -1.365 1.00 0.00 16 CYS A CA 11
ATOM 6121 C C . CYS A 1 16 ? 3.885 -3.412 -0.039 1.00 0.00 16 CYS A C 11
ATOM 6122 O O . CYS A 1 16 ? 3.829 -2.280 0.401 1.00 0.00 16 CYS A O 11
ATOM 6129 N N . TYR A 1 17 ? 4.526 -4.358 0.594 1.00 0.00 17 TYR A N 11
ATOM 6130 C CA . TYR A 1 17 ? 5.212 -4.072 1.887 1.00 0.00 17 TYR A CA 11
ATOM 6131 C C . TYR A 1 17 ? 6.562 -3.397 1.622 1.00 0.00 17 TYR A C 11
ATOM 6132 O O . TYR A 1 17 ? 6.968 -2.492 2.324 1.00 0.00 17 TYR A O 11
ATOM 6150 N N . ASP A 1 18 ? 7.254 -3.837 0.609 1.00 0.00 18 ASP A N 11
ATOM 6151 C CA . ASP A 1 18 ? 8.577 -3.237 0.280 1.00 0.00 18 ASP A CA 11
ATOM 6152 C C . ASP A 1 18 ? 8.428 -1.766 -0.143 1.00 0.00 18 ASP A C 11
ATOM 6153 O O . ASP A 1 18 ? 9.163 -0.917 0.323 1.00 0.00 18 ASP A O 11
ATOM 6162 N N . PRO A 1 19 ? 7.489 -1.507 -1.022 1.00 0.00 19 PRO A N 11
ATOM 6163 C CA . PRO A 1 19 ? 7.271 -0.118 -1.507 1.00 0.00 19 PRO A CA 11
ATOM 6164 C C . PRO A 1 19 ? 6.653 0.761 -0.414 1.00 0.00 19 PRO A C 11
ATOM 6165 O O . PRO A 1 19 ? 7.213 1.768 -0.029 1.00 0.00 19 PRO A O 11
ATOM 6176 N N . CYS A 1 20 ? 5.506 0.393 0.091 1.00 0.00 20 CYS A N 11
ATOM 6177 C CA . CYS A 1 20 ? 4.868 1.219 1.158 1.00 0.00 20 CYS A CA 11
ATOM 6178 C C . CYS A 1 20 ? 5.881 1.490 2.270 1.00 0.00 20 CYS A C 11
ATOM 6179 O O . CYS A 1 20 ? 5.876 2.533 2.896 1.00 0.00 20 CYS A O 11
ATOM 6186 N N . PHE A 1 21 ? 6.754 0.551 2.509 1.00 0.00 21 PHE A N 11
ATOM 6187 C CA . PHE A 1 21 ? 7.783 0.731 3.574 1.00 0.00 21 PHE A CA 11
ATOM 6188 C C . PHE A 1 21 ? 8.886 1.675 3.088 1.00 0.00 21 PHE A C 11
ATOM 6189 O O . PHE A 1 21 ? 9.434 2.449 3.847 1.00 0.00 21 PHE A O 11
ATOM 6206 N N . LYS A 1 22 ? 9.218 1.613 1.828 1.00 0.00 22 LYS A N 11
ATOM 6207 C CA . LYS A 1 22 ? 10.288 2.502 1.292 1.00 0.00 22 LYS A CA 11
ATOM 6208 C C . LYS A 1 22 ? 9.728 3.896 0.988 1.00 0.00 22 LYS A C 11
ATOM 6209 O O . LYS A 1 22 ? 10.424 4.887 1.079 1.00 0.00 22 LYS A O 11
ATOM 6228 N N . ALA A 1 23 ? 8.481 3.978 0.611 1.00 0.00 23 ALA A N 11
ATOM 6229 C CA . ALA A 1 23 ? 7.885 5.307 0.284 1.00 0.00 23 ALA A CA 11
ATOM 6230 C C . ALA A 1 23 ? 7.365 6.001 1.546 1.00 0.00 23 ALA A C 11
ATOM 6231 O O . ALA A 1 23 ? 7.862 7.036 1.944 1.00 0.00 23 ALA A O 11
ATOM 6238 N N . PHE A 1 24 ? 6.364 5.448 2.173 1.00 0.00 24 PHE A N 11
ATOM 6239 C CA . PHE A 1 24 ? 5.812 6.089 3.399 1.00 0.00 24 PHE A CA 11
ATOM 6240 C C . PHE A 1 24 ? 6.836 6.032 4.536 1.00 0.00 24 PHE A C 11
ATOM 6241 O O . PHE A 1 24 ? 7.235 7.046 5.073 1.00 0.00 24 PHE A O 11
ATOM 6258 N N . GLY A 1 25 ? 7.269 4.859 4.906 1.00 0.00 25 GLY A N 11
ATOM 6259 C CA . GLY A 1 25 ? 8.270 4.756 6.005 1.00 0.00 25 GLY A CA 11
ATOM 6260 C C . GLY A 1 25 ? 7.992 3.513 6.849 1.00 0.00 25 GLY A C 11
ATOM 6261 O O . GLY A 1 25 ? 8.895 2.907 7.391 1.00 0.00 25 GLY A O 11
ATOM 6265 N N . ARG A 1 26 ? 6.753 3.129 6.972 1.00 0.00 26 ARG A N 11
ATOM 6266 C CA . ARG A 1 26 ? 6.427 1.926 7.790 1.00 0.00 26 ARG A CA 11
ATOM 6267 C C . ARG A 1 26 ? 5.568 0.946 6.984 1.00 0.00 26 ARG A C 11
ATOM 6268 O O . ARG A 1 26 ? 4.686 1.340 6.247 1.00 0.00 26 ARG A O 11
ATOM 6289 N N . ALA A 1 27 ? 5.815 -0.328 7.126 1.00 0.00 27 ALA A N 11
ATOM 6290 C CA . ALA A 1 27 ? 5.010 -1.334 6.374 1.00 0.00 27 ALA A CA 11
ATOM 6291 C C . ALA A 1 27 ? 3.708 -1.625 7.125 1.00 0.00 27 ALA A C 11
ATOM 6292 O O . ALA A 1 27 ? 3.666 -2.443 8.022 1.00 0.00 27 ALA A O 11
ATOM 6299 N N . HIS A 1 28 ? 2.646 -0.956 6.769 1.00 0.00 28 HIS A N 11
ATOM 6300 C CA . HIS A 1 28 ? 1.348 -1.187 7.467 1.00 0.00 28 HIS A CA 11
ATOM 6301 C C . HIS A 1 28 ? 0.198 -0.651 6.608 1.00 0.00 28 HIS A C 11
ATOM 6302 O O . HIS A 1 28 ? -0.266 0.457 6.797 1.00 0.00 28 HIS A O 11
ATOM 6316 N N . GLY A 1 29 ? -0.258 -1.421 5.655 1.00 0.00 29 GLY A N 11
ATOM 6317 C CA . GLY A 1 29 ? -1.367 -0.937 4.784 1.00 0.00 29 GLY A CA 11
ATOM 6318 C C . GLY A 1 29 ? -2.316 -2.083 4.439 1.00 0.00 29 GLY A C 11
ATOM 6319 O O . GLY A 1 29 ? -2.180 -3.190 4.922 1.00 0.00 29 GLY A O 11
ATOM 6323 N N . LYS A 1 30 ? -3.284 -1.817 3.603 1.00 0.00 30 LYS A N 11
ATOM 6324 C CA . LYS A 1 30 ? -4.259 -2.879 3.216 1.00 0.00 30 LYS A CA 11
ATOM 6325 C C . LYS A 1 30 ? -4.515 -2.850 1.705 1.00 0.00 30 LYS A C 11
ATOM 6326 O O . LYS A 1 30 ? -3.886 -2.112 0.974 1.00 0.00 30 LYS A O 11
ATOM 6345 N N . CYS A 1 31 ? -5.439 -3.646 1.233 1.00 0.00 31 CYS A N 11
ATOM 6346 C CA . CYS A 1 31 ? -5.741 -3.662 -0.230 1.00 0.00 31 CYS A CA 11
ATOM 6347 C C . CYS A 1 31 ? -7.074 -2.954 -0.494 1.00 0.00 31 CYS A C 11
ATOM 6348 O O . CYS A 1 31 ? -8.127 -3.560 -0.459 1.00 0.00 31 CYS A O 11
ATOM 6355 N N . MET A 1 32 ? -7.037 -1.678 -0.759 1.00 0.00 32 MET A N 11
ATOM 6356 C CA . MET A 1 32 ? -8.300 -0.935 -1.026 1.00 0.00 32 MET A CA 11
ATOM 6357 C C . MET A 1 32 ? -8.442 -0.659 -2.524 1.00 0.00 32 MET A C 11
ATOM 6358 O O . MET A 1 32 ? -7.478 -0.369 -3.203 1.00 0.00 32 MET A O 11
ATOM 6372 N N . ASN A 1 33 ? -9.634 -0.750 -3.047 1.00 0.00 33 ASN A N 11
ATOM 6373 C CA . ASN A 1 33 ? -9.822 -0.495 -4.502 1.00 0.00 33 ASN A CA 11
ATOM 6374 C C . ASN A 1 33 ? -8.808 -1.316 -5.301 1.00 0.00 33 ASN A C 11
ATOM 6375 O O . ASN A 1 33 ? -8.175 -0.825 -6.213 1.00 0.00 33 ASN A O 11
ATOM 6386 N N . ASN A 1 34 ? -8.642 -2.563 -4.952 1.00 0.00 34 ASN A N 11
ATOM 6387 C CA . ASN A 1 34 ? -7.660 -3.418 -5.678 1.00 0.00 34 ASN A CA 11
ATOM 6388 C C . ASN A 1 34 ? -6.263 -2.795 -5.593 1.00 0.00 34 ASN A C 11
ATOM 6389 O O . ASN A 1 34 ? -5.364 -3.162 -6.322 1.00 0.00 34 ASN A O 11
ATOM 6400 N N . LYS A 1 35 ? -6.077 -1.855 -4.706 1.00 0.00 35 LYS A N 11
ATOM 6401 C CA . LYS A 1 35 ? -4.741 -1.205 -4.572 1.00 0.00 35 LYS A CA 11
ATOM 6402 C C . LYS A 1 35 ? -4.265 -1.272 -3.118 1.00 0.00 35 LYS A C 11
ATOM 6403 O O . LYS A 1 35 ? -5.055 -1.370 -2.202 1.00 0.00 35 LYS A O 11
ATOM 6422 N N . CYS A 1 36 ? -2.980 -1.223 -2.901 1.00 0.00 36 CYS A N 11
ATOM 6423 C CA . CYS A 1 36 ? -2.457 -1.286 -1.506 1.00 0.00 36 CYS A CA 11
ATOM 6424 C C . CYS A 1 36 ? -2.483 0.105 -0.864 1.00 0.00 36 CYS A C 11
ATOM 6425 O O . CYS A 1 36 ? -1.913 1.046 -1.380 1.00 0.00 36 CYS A O 11
ATOM 6432 N N . ARG A 1 37 ? -3.141 0.245 0.256 1.00 0.00 37 ARG A N 11
ATOM 6433 C CA . ARG A 1 37 ? -3.198 1.582 0.919 1.00 0.00 37 ARG A CA 11
ATOM 6434 C C . ARG A 1 37 ? -2.628 1.506 2.336 1.00 0.00 37 ARG A C 11
ATOM 6435 O O . ARG A 1 37 ? -3.075 0.728 3.155 1.00 0.00 37 ARG A O 11
ATOM 6456 N N . CYS A 1 38 ? -1.653 2.318 2.636 1.00 0.00 38 CYS A N 11
ATOM 6457 C CA . CYS A 1 38 ? -1.066 2.300 4.005 1.00 0.00 38 CYS A CA 11
ATOM 6458 C C . CYS A 1 38 ? -1.791 3.322 4.885 1.00 0.00 38 CYS A C 11
ATOM 6459 O O . CYS A 1 38 ? -2.050 4.434 4.470 1.00 0.00 38 CYS A O 11
ATOM 6466 N N . TYR A 1 39 ? -2.132 2.955 6.090 1.00 0.00 39 TYR A N 11
ATOM 6467 C CA . TYR A 1 39 ? -2.854 3.912 6.980 1.00 0.00 39 TYR A CA 11
ATOM 6468 C C . TYR A 1 39 ? -1.903 4.504 8.027 1.00 0.00 39 TYR A C 11
ATOM 6469 O O . TYR A 1 39 ? -0.897 3.915 8.370 1.00 0.00 39 TYR A O 11
ATOM 6487 N N . THR A 1 40 ? -2.218 5.664 8.538 1.00 0.00 40 THR A N 11
ATOM 6488 C CA . THR A 1 40 ? -1.339 6.294 9.565 1.00 0.00 40 THR A CA 11
ATOM 6489 C C . THR A 1 40 ? -2.153 6.656 10.810 1.00 0.00 40 THR A C 11
ATOM 6490 O O . THR A 1 40 ? -1.600 6.589 11.895 1.00 0.00 40 THR A O 11
ATOM 6502 N N . TRP A 1 1 ? -10.631 10.493 -1.046 1.00 0.00 1 TRP A N 12
ATOM 6503 C CA . TRP A 1 1 ? -10.559 9.720 -2.319 1.00 0.00 1 TRP A CA 12
ATOM 6504 C C . TRP A 1 1 ? -9.333 8.802 -2.305 1.00 0.00 1 TRP A C 12
ATOM 6505 O O . TRP A 1 1 ? -9.446 7.596 -2.205 1.00 0.00 1 TRP A O 12
ATOM 6528 N N . CYS A 1 2 ? -8.164 9.370 -2.408 1.00 0.00 2 CYS A N 12
ATOM 6529 C CA . CYS A 1 2 ? -6.926 8.544 -2.404 1.00 0.00 2 CYS A CA 12
ATOM 6530 C C . CYS A 1 2 ? -5.776 9.335 -1.776 1.00 0.00 2 CYS A C 12
ATOM 6531 O O . CYS A 1 2 ? -5.333 10.334 -2.309 1.00 0.00 2 CYS A O 12
ATOM 6538 N N . SER A 1 3 ? -5.293 8.905 -0.642 1.00 0.00 3 SER A N 12
ATOM 6539 C CA . SER A 1 3 ? -4.179 9.642 0.018 1.00 0.00 3 SER A CA 12
ATOM 6540 C C . SER A 1 3 ? -2.885 8.826 -0.039 1.00 0.00 3 SER A C 12
ATOM 6541 O O . SER A 1 3 ? -2.006 9.090 -0.835 1.00 0.00 3 SER A O 12
ATOM 6549 N N . THR A 1 4 ? -2.758 7.842 0.808 1.00 0.00 4 THR A N 12
ATOM 6550 C CA . THR A 1 4 ? -1.517 7.014 0.813 1.00 0.00 4 THR A CA 12
ATOM 6551 C C . THR A 1 4 ? -1.626 5.877 -0.207 1.00 0.00 4 THR A C 12
ATOM 6552 O O . THR A 1 4 ? -1.257 4.752 0.062 1.00 0.00 4 THR A O 12
ATOM 6563 N N . CYS A 1 5 ? -2.128 6.162 -1.378 1.00 0.00 5 CYS A N 12
ATOM 6564 C CA . CYS A 1 5 ? -2.257 5.096 -2.415 1.00 0.00 5 CYS A CA 12
ATOM 6565 C C . CYS A 1 5 ? -0.893 4.812 -3.054 1.00 0.00 5 CYS A C 12
ATOM 6566 O O . CYS A 1 5 ? -0.128 5.713 -3.334 1.00 0.00 5 CYS A O 12
ATOM 6573 N N . LEU A 1 6 ? -0.582 3.565 -3.280 1.00 0.00 6 LEU A N 12
ATOM 6574 C CA . LEU A 1 6 ? 0.733 3.221 -3.895 1.00 0.00 6 LEU A CA 12
ATOM 6575 C C . LEU A 1 6 ? 0.565 2.917 -5.382 1.00 0.00 6 LEU A C 12
ATOM 6576 O O . LEU A 1 6 ? -0.524 2.669 -5.859 1.00 0.00 6 LEU A O 12
ATOM 6592 N N . ASP A 1 7 ? 1.642 2.917 -6.113 1.00 0.00 7 ASP A N 12
ATOM 6593 C CA . ASP A 1 7 ? 1.555 2.609 -7.564 1.00 0.00 7 ASP A CA 12
ATOM 6594 C C . ASP A 1 7 ? 1.653 1.094 -7.763 1.00 0.00 7 ASP A C 12
ATOM 6595 O O . ASP A 1 7 ? 1.846 0.611 -8.861 1.00 0.00 7 ASP A O 12
ATOM 6604 N N . LEU A 1 8 ? 1.530 0.342 -6.699 1.00 0.00 8 LEU A N 12
ATOM 6605 C CA . LEU A 1 8 ? 1.625 -1.143 -6.816 1.00 0.00 8 LEU A CA 12
ATOM 6606 C C . LEU A 1 8 ? 0.297 -1.807 -6.441 1.00 0.00 8 LEU A C 12
ATOM 6607 O O . LEU A 1 8 ? -0.415 -1.360 -5.559 1.00 0.00 8 LEU A O 12
ATOM 6623 N N . ALA A 1 9 ? -0.034 -2.877 -7.110 1.00 0.00 9 ALA A N 12
ATOM 6624 C CA . ALA A 1 9 ? -1.307 -3.590 -6.811 1.00 0.00 9 ALA A CA 12
ATOM 6625 C C . ALA A 1 9 ? -1.196 -4.330 -5.474 1.00 0.00 9 ALA A C 12
ATOM 6626 O O . ALA A 1 9 ? -0.120 -4.499 -4.936 1.00 0.00 9 ALA A O 12
ATOM 6633 N N . CYS A 1 10 ? -2.299 -4.775 -4.936 1.00 0.00 10 CYS A N 12
ATOM 6634 C CA . CYS A 1 10 ? -2.246 -5.505 -3.638 1.00 0.00 10 CYS A CA 12
ATOM 6635 C C . CYS A 1 10 ? -2.424 -7.009 -3.875 1.00 0.00 10 CYS A C 12
ATOM 6636 O O . CYS A 1 10 ? -2.594 -7.452 -4.993 1.00 0.00 10 CYS A O 12
ATOM 6643 N N . GLY A 1 11 ? -2.390 -7.795 -2.834 1.00 0.00 11 GLY A N 12
ATOM 6644 C CA . GLY A 1 11 ? -2.561 -9.266 -3.010 1.00 0.00 11 GLY A CA 12
ATOM 6645 C C . GLY A 1 11 ? -1.351 -10.004 -2.430 1.00 0.00 11 GLY A C 12
ATOM 6646 O O . GLY A 1 11 ? -1.304 -11.218 -2.416 1.00 0.00 11 GLY A O 12
ATOM 6650 N N . ALA A 1 12 ? -0.372 -9.286 -1.951 1.00 0.00 12 ALA A N 12
ATOM 6651 C CA . ALA A 1 12 ? 0.829 -9.957 -1.372 1.00 0.00 12 ALA A CA 12
ATOM 6652 C C . ALA A 1 12 ? 1.451 -9.080 -0.282 1.00 0.00 12 ALA A C 12
ATOM 6653 O O . ALA A 1 12 ? 2.159 -8.133 -0.560 1.00 0.00 12 ALA A O 12
ATOM 6660 N N . SER A 1 13 ? 1.186 -9.389 0.958 1.00 0.00 13 SER A N 12
ATOM 6661 C CA . SER A 1 13 ? 1.751 -8.578 2.076 1.00 0.00 13 SER A CA 12
ATOM 6662 C C . SER A 1 13 ? 3.218 -8.220 1.808 1.00 0.00 13 SER A C 12
ATOM 6663 O O . SER A 1 13 ? 3.592 -7.063 1.812 1.00 0.00 13 SER A O 12
ATOM 6671 N N . ARG A 1 14 ? 4.052 -9.198 1.582 1.00 0.00 14 ARG A N 12
ATOM 6672 C CA . ARG A 1 14 ? 5.495 -8.907 1.324 1.00 0.00 14 ARG A CA 12
ATOM 6673 C C . ARG A 1 14 ? 5.642 -7.902 0.179 1.00 0.00 14 ARG A C 12
ATOM 6674 O O . ARG A 1 14 ? 6.372 -6.934 0.274 1.00 0.00 14 ARG A O 12
ATOM 6695 N N . GLU A 1 15 ? 4.962 -8.135 -0.907 1.00 0.00 15 GLU A N 12
ATOM 6696 C CA . GLU A 1 15 ? 5.064 -7.209 -2.071 1.00 0.00 15 GLU A CA 12
ATOM 6697 C C . GLU A 1 15 ? 4.643 -5.789 -1.682 1.00 0.00 15 GLU A C 12
ATOM 6698 O O . GLU A 1 15 ? 5.248 -4.821 -2.096 1.00 0.00 15 GLU A O 12
ATOM 6710 N N . CYS A 1 16 ? 3.603 -5.651 -0.908 1.00 0.00 16 CYS A N 12
ATOM 6711 C CA . CYS A 1 16 ? 3.144 -4.285 -0.520 1.00 0.00 16 CYS A CA 12
ATOM 6712 C C . CYS A 1 16 ? 3.869 -3.794 0.736 1.00 0.00 16 CYS A C 12
ATOM 6713 O O . CYS A 1 16 ? 3.838 -2.623 1.061 1.00 0.00 16 CYS A O 12
ATOM 6720 N N . TYR A 1 17 ? 4.519 -4.672 1.445 1.00 0.00 17 TYR A N 12
ATOM 6721 C CA . TYR A 1 17 ? 5.242 -4.246 2.679 1.00 0.00 17 TYR A CA 12
ATOM 6722 C C . TYR A 1 17 ? 6.505 -3.458 2.309 1.00 0.00 17 TYR A C 12
ATOM 6723 O O . TYR A 1 17 ? 6.762 -2.392 2.832 1.00 0.00 17 TYR A O 12
ATOM 6741 N N . ASP A 1 18 ? 7.296 -3.985 1.418 1.00 0.00 18 ASP A N 12
ATOM 6742 C CA . ASP A 1 18 ? 8.550 -3.286 1.013 1.00 0.00 18 ASP A CA 12
ATOM 6743 C C . ASP A 1 18 ? 8.269 -1.875 0.466 1.00 0.00 18 ASP A C 12
ATOM 6744 O O . ASP A 1 18 ? 8.936 -0.931 0.842 1.00 0.00 18 ASP A O 12
ATOM 6753 N N . PRO A 1 19 ? 7.310 -1.772 -0.422 1.00 0.00 19 PRO A N 12
ATOM 6754 C CA . PRO A 1 19 ? 6.980 -0.454 -1.037 1.00 0.00 19 PRO A CA 12
ATOM 6755 C C . PRO A 1 19 ? 6.338 0.511 -0.034 1.00 0.00 19 PRO A C 12
ATOM 6756 O O . PRO A 1 19 ? 6.800 1.619 0.153 1.00 0.00 19 PRO A O 12
ATOM 6767 N N . CYS A 1 20 ? 5.273 0.111 0.596 1.00 0.00 20 CYS A N 12
ATOM 6768 C CA . CYS A 1 20 ? 4.598 1.019 1.566 1.00 0.00 20 CYS A CA 12
ATOM 6769 C C . CYS A 1 20 ? 5.617 1.599 2.543 1.00 0.00 20 CYS A C 12
ATOM 6770 O O . CYS A 1 20 ? 5.539 2.749 2.931 1.00 0.00 20 CYS A O 12
ATOM 6777 N N . PHE A 1 21 ? 6.572 0.811 2.945 1.00 0.00 21 PHE A N 12
ATOM 6778 C CA . PHE A 1 21 ? 7.596 1.316 3.908 1.00 0.00 21 PHE A CA 12
ATOM 6779 C C . PHE A 1 21 ? 8.637 2.182 3.192 1.00 0.00 21 PHE A C 12
ATOM 6780 O O . PHE A 1 21 ? 9.226 3.069 3.778 1.00 0.00 21 PHE A O 12
ATOM 6797 N N . LYS A 1 22 ? 8.878 1.929 1.936 1.00 0.00 22 LYS A N 12
ATOM 6798 C CA . LYS A 1 22 ? 9.890 2.736 1.196 1.00 0.00 22 LYS A CA 12
ATOM 6799 C C . LYS A 1 22 ? 9.289 4.069 0.739 1.00 0.00 22 LYS A C 12
ATOM 6800 O O . LYS A 1 22 ? 9.923 5.102 0.816 1.00 0.00 22 LYS A O 12
ATOM 6819 N N . ALA A 1 23 ? 8.078 4.053 0.254 1.00 0.00 23 ALA A N 12
ATOM 6820 C CA . ALA A 1 23 ? 7.447 5.321 -0.218 1.00 0.00 23 ALA A CA 12
ATOM 6821 C C . ALA A 1 23 ? 7.048 6.212 0.964 1.00 0.00 23 ALA A C 12
ATOM 6822 O O . ALA A 1 23 ? 7.429 7.363 1.040 1.00 0.00 23 ALA A O 12
ATOM 6829 N N . PHE A 1 24 ? 6.274 5.699 1.881 1.00 0.00 24 PHE A N 12
ATOM 6830 C CA . PHE A 1 24 ? 5.850 6.535 3.040 1.00 0.00 24 PHE A CA 12
ATOM 6831 C C . PHE A 1 24 ? 6.884 6.462 4.164 1.00 0.00 24 PHE A C 12
ATOM 6832 O O . PHE A 1 24 ? 7.449 7.460 4.566 1.00 0.00 24 PHE A O 12
ATOM 6849 N N . GLY A 1 25 ? 7.138 5.291 4.675 1.00 0.00 25 GLY A N 12
ATOM 6850 C CA . GLY A 1 25 ? 8.137 5.164 5.771 1.00 0.00 25 GLY A CA 12
ATOM 6851 C C . GLY A 1 25 ? 7.676 4.091 6.756 1.00 0.00 25 GLY A C 12
ATOM 6852 O O . GLY A 1 25 ? 8.428 3.645 7.598 1.00 0.00 25 GLY A O 12
ATOM 6856 N N . ARG A 1 26 ? 6.446 3.669 6.656 1.00 0.00 26 ARG A N 12
ATOM 6857 C CA . ARG A 1 26 ? 5.942 2.620 7.587 1.00 0.00 26 ARG A CA 12
ATOM 6858 C C . ARG A 1 26 ? 5.136 1.575 6.813 1.00 0.00 26 ARG A C 12
ATOM 6859 O O . ARG A 1 26 ? 4.291 1.903 6.003 1.00 0.00 26 ARG A O 12
ATOM 6880 N N . ALA A 1 27 ? 5.393 0.320 7.054 1.00 0.00 27 ALA A N 12
ATOM 6881 C CA . ALA A 1 27 ? 4.645 -0.747 6.330 1.00 0.00 27 ALA A CA 12
ATOM 6882 C C . ALA A 1 27 ? 3.310 -1.025 7.026 1.00 0.00 27 ALA A C 12
ATOM 6883 O O . ALA A 1 27 ? 3.192 -1.934 7.824 1.00 0.00 27 ALA A O 12
ATOM 6890 N N . HIS A 1 28 ? 2.304 -0.250 6.727 1.00 0.00 28 HIS A N 12
ATOM 6891 C CA . HIS A 1 28 ? 0.974 -0.466 7.367 1.00 0.00 28 HIS A CA 12
ATOM 6892 C C . HIS A 1 28 ? -0.133 0.097 6.473 1.00 0.00 28 HIS A C 12
ATOM 6893 O O . HIS A 1 28 ? -0.305 1.298 6.365 1.00 0.00 28 HIS A O 12
ATOM 6907 N N . GLY A 1 29 ? -0.883 -0.754 5.826 1.00 0.00 29 GLY A N 12
ATOM 6908 C CA . GLY A 1 29 ? -1.966 -0.248 4.939 1.00 0.00 29 GLY A CA 12
ATOM 6909 C C . GLY A 1 29 ? -2.898 -1.385 4.523 1.00 0.00 29 GLY A C 12
ATOM 6910 O O . GLY A 1 29 ? -2.851 -2.478 5.054 1.00 0.00 29 GLY A O 12
ATOM 6914 N N . LYS A 1 30 ? -3.746 -1.123 3.567 1.00 0.00 30 LYS A N 12
ATOM 6915 C CA . LYS A 1 30 ? -4.699 -2.166 3.086 1.00 0.00 30 LYS A CA 12
ATOM 6916 C C . LYS A 1 30 ? -4.694 -2.205 1.553 1.00 0.00 30 LYS A C 12
ATOM 6917 O O . LYS A 1 30 ? -3.731 -1.817 0.923 1.00 0.00 30 LYS A O 12
ATOM 6936 N N . CYS A 1 31 ? -5.757 -2.664 0.946 1.00 0.00 31 CYS A N 12
ATOM 6937 C CA . CYS A 1 31 ? -5.795 -2.714 -0.547 1.00 0.00 31 CYS A CA 12
ATOM 6938 C C . CYS A 1 31 ? -6.980 -1.903 -1.083 1.00 0.00 31 CYS A C 12
ATOM 6939 O O . CYS A 1 31 ? -8.084 -2.399 -1.197 1.00 0.00 31 CYS A O 12
ATOM 6946 N N . MET A 1 32 ? -6.758 -0.662 -1.417 1.00 0.00 32 MET A N 12
ATOM 6947 C CA . MET A 1 32 ? -7.868 0.180 -1.952 1.00 0.00 32 MET A CA 12
ATOM 6948 C C . MET A 1 32 ? -7.791 0.243 -3.482 1.00 0.00 32 MET A C 12
ATOM 6949 O O . MET A 1 32 ? -6.765 0.565 -4.047 1.00 0.00 32 MET A O 12
ATOM 6963 N N . ASN A 1 33 ? -8.867 -0.060 -4.158 1.00 0.00 33 ASN A N 12
ATOM 6964 C CA . ASN A 1 33 ? -8.848 -0.015 -5.651 1.00 0.00 33 ASN A CA 12
ATOM 6965 C C . ASN A 1 33 ? -7.820 -1.010 -6.193 1.00 0.00 33 ASN A C 12
ATOM 6966 O O . ASN A 1 33 ? -7.014 -0.681 -7.042 1.00 0.00 33 ASN A O 12
ATOM 6977 N N . ASN A 1 34 ? -7.829 -2.219 -5.703 1.00 0.00 34 ASN A N 12
ATOM 6978 C CA . ASN A 1 34 ? -6.837 -3.225 -6.185 1.00 0.00 34 ASN A CA 12
ATOM 6979 C C . ASN A 1 34 ? -5.419 -2.689 -5.979 1.00 0.00 34 ASN A C 12
ATOM 6980 O O . ASN A 1 34 ? -4.464 -3.190 -6.539 1.00 0.00 34 ASN A O 12
ATOM 6991 N N . LYS A 1 35 ? -5.278 -1.676 -5.167 1.00 0.00 35 LYS A N 12
ATOM 6992 C CA . LYS A 1 35 ? -3.929 -1.100 -4.903 1.00 0.00 35 LYS A CA 12
ATOM 6993 C C . LYS A 1 35 ? -3.686 -1.057 -3.394 1.00 0.00 35 LYS A C 12
ATOM 6994 O O . LYS A 1 35 ? -4.615 -1.077 -2.611 1.00 0.00 35 LYS A O 12
ATOM 7013 N N . CYS A 1 36 ? -2.455 -1.011 -2.973 1.00 0.00 36 CYS A N 12
ATOM 7014 C CA . CYS A 1 36 ? -2.185 -0.982 -1.507 1.00 0.00 36 CYS A CA 12
ATOM 7015 C C . CYS A 1 36 ? -2.169 0.456 -0.979 1.00 0.00 36 CYS A C 12
ATOM 7016 O O . CYS A 1 36 ? -1.463 1.307 -1.482 1.00 0.00 36 CYS A O 12
ATOM 7023 N N . ARG A 1 37 ? -2.944 0.727 0.038 1.00 0.00 37 ARG A N 12
ATOM 7024 C CA . ARG A 1 37 ? -2.982 2.103 0.613 1.00 0.00 37 ARG A CA 12
ATOM 7025 C C . ARG A 1 37 ? -2.557 2.061 2.083 1.00 0.00 37 ARG A C 12
ATOM 7026 O O . ARG A 1 37 ? -3.087 1.299 2.867 1.00 0.00 37 ARG A O 12
ATOM 7047 N N . CYS A 1 38 ? -1.603 2.864 2.465 1.00 0.00 38 CYS A N 12
ATOM 7048 C CA . CYS A 1 38 ? -1.153 2.849 3.886 1.00 0.00 38 CYS A CA 12
ATOM 7049 C C . CYS A 1 38 ? -1.615 4.114 4.610 1.00 0.00 38 CYS A C 12
ATOM 7050 O O . CYS A 1 38 ? -2.347 4.918 4.071 1.00 0.00 38 CYS A O 12
ATOM 7057 N N . TYR A 1 39 ? -1.197 4.293 5.834 1.00 0.00 39 TYR A N 12
ATOM 7058 C CA . TYR A 1 39 ? -1.617 5.506 6.596 1.00 0.00 39 TYR A CA 12
ATOM 7059 C C . TYR A 1 39 ? -0.512 6.571 6.557 1.00 0.00 39 TYR A C 12
ATOM 7060 O O . TYR A 1 39 ? 0.656 6.262 6.425 1.00 0.00 39 TYR A O 12
ATOM 7078 N N . THR A 1 40 ? -0.872 7.820 6.682 1.00 0.00 40 THR A N 12
ATOM 7079 C CA . THR A 1 40 ? 0.159 8.899 6.663 1.00 0.00 40 THR A CA 12
ATOM 7080 C C . THR A 1 40 ? 0.186 9.625 8.010 1.00 0.00 40 THR A C 12
ATOM 7081 O O . THR A 1 40 ? 1.228 10.160 8.351 1.00 0.00 40 THR A O 12
ATOM 7093 N N . TRP A 1 1 ? 9.628 10.915 -3.833 1.00 0.00 1 TRP A N 13
ATOM 7094 C CA . TRP A 1 1 ? 8.617 10.572 -4.873 1.00 0.00 1 TRP A CA 13
ATOM 7095 C C . TRP A 1 1 ? 7.303 10.124 -4.216 1.00 0.00 1 TRP A C 13
ATOM 7096 O O . TRP A 1 1 ? 6.505 10.938 -3.797 1.00 0.00 1 TRP A O 13
ATOM 7119 N N . CYS A 1 2 ? 7.066 8.841 -4.120 1.00 0.00 2 CYS A N 13
ATOM 7120 C CA . CYS A 1 2 ? 5.798 8.372 -3.488 1.00 0.00 2 CYS A CA 13
ATOM 7121 C C . CYS A 1 2 ? 5.777 8.757 -2.004 1.00 0.00 2 CYS A C 13
ATOM 7122 O O . CYS A 1 2 ? 6.784 8.703 -1.327 1.00 0.00 2 CYS A O 13
ATOM 7129 N N . SER A 1 3 ? 4.641 9.144 -1.495 1.00 0.00 3 SER A N 13
ATOM 7130 C CA . SER A 1 3 ? 4.565 9.530 -0.057 1.00 0.00 3 SER A CA 13
ATOM 7131 C C . SER A 1 3 ? 3.904 8.416 0.759 1.00 0.00 3 SER A C 13
ATOM 7132 O O . SER A 1 3 ? 4.460 7.925 1.722 1.00 0.00 3 SER A O 13
ATOM 7140 N N . THR A 1 4 ? 2.720 8.016 0.382 1.00 0.00 4 THR A N 13
ATOM 7141 C CA . THR A 1 4 ? 2.020 6.937 1.137 1.00 0.00 4 THR A CA 13
ATOM 7142 C C . THR A 1 4 ? 2.635 5.573 0.812 1.00 0.00 4 THR A C 13
ATOM 7143 O O . THR A 1 4 ? 1.955 4.661 0.386 1.00 0.00 4 THR A O 13
ATOM 7154 N N . CYS A 1 5 ? 3.916 5.426 1.017 1.00 0.00 5 CYS A N 13
ATOM 7155 C CA . CYS A 1 5 ? 4.577 4.119 0.728 1.00 0.00 5 CYS A CA 13
ATOM 7156 C C . CYS A 1 5 ? 4.837 3.365 2.037 1.00 0.00 5 CYS A C 13
ATOM 7157 O O . CYS A 1 5 ? 5.546 3.836 2.903 1.00 0.00 5 CYS A O 13
ATOM 7164 N N . LEU A 1 6 ? 4.263 2.202 2.190 1.00 0.00 6 LEU A N 13
ATOM 7165 C CA . LEU A 1 6 ? 4.475 1.426 3.449 1.00 0.00 6 LEU A CA 13
ATOM 7166 C C . LEU A 1 6 ? 5.753 0.590 3.354 1.00 0.00 6 LEU A C 13
ATOM 7167 O O . LEU A 1 6 ? 6.372 0.498 2.313 1.00 0.00 6 LEU A O 13
ATOM 7183 N N . ASP A 1 7 ? 6.147 -0.026 4.433 1.00 0.00 7 ASP A N 13
ATOM 7184 C CA . ASP A 1 7 ? 7.380 -0.863 4.403 1.00 0.00 7 ASP A CA 13
ATOM 7185 C C . ASP A 1 7 ? 7.013 -2.314 4.079 1.00 0.00 7 ASP A C 13
ATOM 7186 O O . ASP A 1 7 ? 7.819 -3.214 4.210 1.00 0.00 7 ASP A O 13
ATOM 7195 N N . LEU A 1 8 ? 5.800 -2.545 3.656 1.00 0.00 8 LEU A N 13
ATOM 7196 C CA . LEU A 1 8 ? 5.379 -3.936 3.323 1.00 0.00 8 LEU A CA 13
ATOM 7197 C C . LEU A 1 8 ? 5.426 -4.159 1.810 1.00 0.00 8 LEU A C 13
ATOM 7198 O O . LEU A 1 8 ? 5.097 -3.285 1.032 1.00 0.00 8 LEU A O 13
ATOM 7214 N N . ALA A 1 9 ? 5.824 -5.327 1.391 1.00 0.00 9 ALA A N 13
ATOM 7215 C CA . ALA A 1 9 ? 5.883 -5.616 -0.068 1.00 0.00 9 ALA A CA 13
ATOM 7216 C C . ALA A 1 9 ? 4.463 -5.792 -0.609 1.00 0.00 9 ALA A C 13
ATOM 7217 O O . ALA A 1 9 ? 3.576 -6.233 0.094 1.00 0.00 9 ALA A O 13
ATOM 7224 N N . CYS A 1 10 ? 4.232 -5.448 -1.844 1.00 0.00 10 CYS A N 13
ATOM 7225 C CA . CYS A 1 10 ? 2.855 -5.599 -2.400 1.00 0.00 10 CYS A CA 13
ATOM 7226 C C . CYS A 1 10 ? 2.777 -6.792 -3.355 1.00 0.00 10 CYS A C 13
ATOM 7227 O O . CYS A 1 10 ? 3.776 -7.369 -3.735 1.00 0.00 10 CYS A O 13
ATOM 7234 N N . GLY A 1 11 ? 1.587 -7.162 -3.743 1.00 0.00 11 GLY A N 13
ATOM 7235 C CA . GLY A 1 11 ? 1.418 -8.315 -4.672 1.00 0.00 11 GLY A CA 13
ATOM 7236 C C . GLY A 1 11 ? -0.074 -8.588 -4.855 1.00 0.00 11 GLY A C 13
ATOM 7237 O O . GLY A 1 11 ? -0.545 -8.818 -5.951 1.00 0.00 11 GLY A O 13
ATOM 7241 N N . ALA A 1 12 ? -0.822 -8.554 -3.787 1.00 0.00 12 ALA A N 13
ATOM 7242 C CA . ALA A 1 12 ? -2.287 -8.803 -3.892 1.00 0.00 12 ALA A CA 13
ATOM 7243 C C . ALA A 1 12 ? -3.063 -7.656 -3.238 1.00 0.00 12 ALA A C 13
ATOM 7244 O O . ALA A 1 12 ? -2.697 -7.161 -2.187 1.00 0.00 12 ALA A O 13
ATOM 7251 N N . SER A 1 13 ? -4.134 -7.230 -3.850 1.00 0.00 13 SER A N 13
ATOM 7252 C CA . SER A 1 13 ? -4.931 -6.117 -3.261 1.00 0.00 13 SER A CA 13
ATOM 7253 C C . SER A 1 13 ? -5.113 -6.351 -1.761 1.00 0.00 13 SER A C 13
ATOM 7254 O O . SER A 1 13 ? -5.032 -5.436 -0.965 1.00 0.00 13 SER A O 13
ATOM 7262 N N . ARG A 1 14 ? -5.350 -7.573 -1.369 1.00 0.00 14 ARG A N 13
ATOM 7263 C CA . ARG A 1 14 ? -5.529 -7.872 0.079 1.00 0.00 14 ARG A CA 13
ATOM 7264 C C . ARG A 1 14 ? -4.218 -7.614 0.824 1.00 0.00 14 ARG A C 13
ATOM 7265 O O . ARG A 1 14 ? -4.211 -7.218 1.973 1.00 0.00 14 ARG A O 13
ATOM 7286 N N . GLU A 1 15 ? -3.108 -7.828 0.171 1.00 0.00 15 GLU A N 13
ATOM 7287 C CA . GLU A 1 15 ? -1.796 -7.590 0.829 1.00 0.00 15 GLU A CA 13
ATOM 7288 C C . GLU A 1 15 ? -1.678 -6.121 1.238 1.00 0.00 15 GLU A C 13
ATOM 7289 O O . GLU A 1 15 ? -1.227 -5.800 2.318 1.00 0.00 15 GLU A O 13
ATOM 7301 N N . CYS A 1 16 ? -2.083 -5.228 0.378 1.00 0.00 16 CYS A N 13
ATOM 7302 C CA . CYS A 1 16 ? -2.001 -3.774 0.713 1.00 0.00 16 CYS A CA 13
ATOM 7303 C C . CYS A 1 16 ? -3.297 -3.312 1.386 1.00 0.00 16 CYS A C 13
ATOM 7304 O O . CYS A 1 16 ? -3.316 -2.342 2.118 1.00 0.00 16 CYS A O 13
ATOM 7311 N N . TYR A 1 17 ? -4.377 -4.002 1.146 1.00 0.00 17 TYR A N 13
ATOM 7312 C CA . TYR A 1 17 ? -5.672 -3.611 1.775 1.00 0.00 17 TYR A CA 13
ATOM 7313 C C . TYR A 1 17 ? -5.620 -3.895 3.280 1.00 0.00 17 TYR A C 13
ATOM 7314 O O . TYR A 1 17 ? -6.085 -3.115 4.086 1.00 0.00 17 TYR A O 13
ATOM 7332 N N . ASP A 1 18 ? -5.053 -5.005 3.662 1.00 0.00 18 ASP A N 13
ATOM 7333 C CA . ASP A 1 18 ? -4.963 -5.340 5.111 1.00 0.00 18 ASP A CA 13
ATOM 7334 C C . ASP A 1 18 ? -4.206 -4.245 5.875 1.00 0.00 18 ASP A C 13
ATOM 7335 O O . ASP A 1 18 ? -4.702 -3.719 6.851 1.00 0.00 18 ASP A O 13
ATOM 7344 N N . PRO A 1 19 ? -3.019 -3.945 5.409 1.00 0.00 19 PRO A N 13
ATOM 7345 C CA . PRO A 1 19 ? -2.177 -2.909 6.067 1.00 0.00 19 PRO A CA 13
ATOM 7346 C C . PRO A 1 19 ? -2.764 -1.506 5.874 1.00 0.00 19 PRO A C 13
ATOM 7347 O O . PRO A 1 19 ? -3.068 -0.817 6.827 1.00 0.00 19 PRO A O 13
ATOM 7358 N N . CYS A 1 20 ? -2.923 -1.074 4.656 1.00 0.00 20 CYS A N 13
ATOM 7359 C CA . CYS A 1 20 ? -3.487 0.286 4.423 1.00 0.00 20 CYS A CA 13
ATOM 7360 C C . CYS A 1 20 ? -4.785 0.451 5.208 1.00 0.00 20 CYS A C 13
ATOM 7361 O O . CYS A 1 20 ? -5.120 1.526 5.665 1.00 0.00 20 CYS A O 13
ATOM 7368 N N . PHE A 1 21 ? -5.516 -0.615 5.365 1.00 0.00 21 PHE A N 13
ATOM 7369 C CA . PHE A 1 21 ? -6.800 -0.540 6.117 1.00 0.00 21 PHE A CA 13
ATOM 7370 C C . PHE A 1 21 ? -6.534 -0.332 7.610 1.00 0.00 21 PHE A C 13
ATOM 7371 O O . PHE A 1 21 ? -7.236 0.399 8.278 1.00 0.00 21 PHE A O 13
ATOM 7388 N N . LYS A 1 22 ? -5.530 -0.976 8.140 1.00 0.00 22 LYS A N 13
ATOM 7389 C CA . LYS A 1 22 ? -5.225 -0.818 9.591 1.00 0.00 22 LYS A CA 13
ATOM 7390 C C . LYS A 1 22 ? -4.232 0.328 9.814 1.00 0.00 22 LYS A C 13
ATOM 7391 O O . LYS A 1 22 ? -4.299 1.038 10.798 1.00 0.00 22 LYS A O 13
ATOM 7410 N N . ALA A 1 23 ? -3.303 0.500 8.916 1.00 0.00 23 ALA A N 13
ATOM 7411 C CA . ALA A 1 23 ? -2.292 1.584 9.078 1.00 0.00 23 ALA A CA 13
ATOM 7412 C C . ALA A 1 23 ? -2.921 2.957 8.827 1.00 0.00 23 ALA A C 13
ATOM 7413 O O . ALA A 1 23 ? -2.918 3.814 9.687 1.00 0.00 23 ALA A O 13
ATOM 7420 N N . PHE A 1 24 ? -3.455 3.179 7.656 1.00 0.00 24 PHE A N 13
ATOM 7421 C CA . PHE A 1 24 ? -4.073 4.506 7.365 1.00 0.00 24 PHE A CA 13
ATOM 7422 C C . PHE A 1 24 ? -5.541 4.513 7.796 1.00 0.00 24 PHE A C 13
ATOM 7423 O O . PHE A 1 24 ? -5.896 5.050 8.827 1.00 0.00 24 PHE A O 13
ATOM 7440 N N . GLY A 1 25 ? -6.395 3.926 7.007 1.00 0.00 25 GLY A N 13
ATOM 7441 C CA . GLY A 1 25 ? -7.842 3.901 7.352 1.00 0.00 25 GLY A CA 13
ATOM 7442 C C . GLY A 1 25 ? -8.656 3.808 6.062 1.00 0.00 25 GLY A C 13
ATOM 7443 O O . GLY A 1 25 ? -9.723 3.229 6.026 1.00 0.00 25 GLY A O 13
ATOM 7447 N N . ARG A 1 26 ? -8.151 4.372 4.997 1.00 0.00 26 ARG A N 13
ATOM 7448 C CA . ARG A 1 26 ? -8.882 4.317 3.699 1.00 0.00 26 ARG A CA 13
ATOM 7449 C C . ARG A 1 26 ? -8.270 3.235 2.806 1.00 0.00 26 ARG A C 13
ATOM 7450 O O . ARG A 1 26 ? -7.566 3.523 1.860 1.00 0.00 26 ARG A O 13
ATOM 7471 N N . AL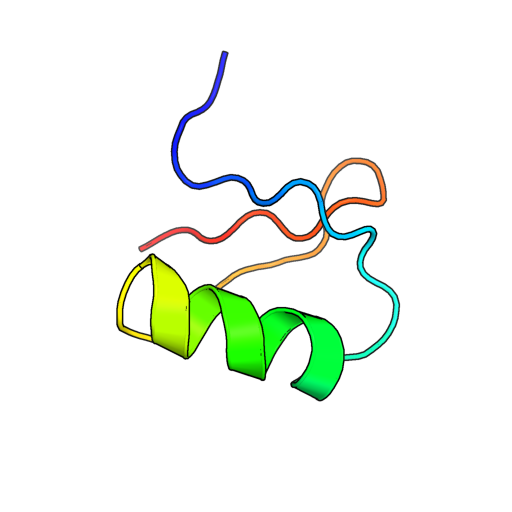A A 1 27 ? -8.531 1.992 3.105 1.00 0.00 27 ALA A N 13
ATOM 7472 C CA . ALA A 1 27 ? -7.963 0.889 2.279 1.00 0.00 27 ALA A CA 13
ATOM 7473 C C . ALA A 1 27 ? -8.184 1.172 0.790 1.00 0.00 27 ALA A C 13
ATOM 7474 O O . ALA A 1 27 ? -9.190 0.801 0.219 1.00 0.00 27 ALA A O 13
ATOM 7481 N N . HIS A 1 28 ? -7.248 1.824 0.158 1.00 0.00 28 HIS A N 13
ATOM 7482 C CA . HIS A 1 28 ? -7.398 2.130 -1.292 1.00 0.00 28 HIS A CA 13
ATOM 7483 C C . HIS A 1 28 ? -6.041 2.541 -1.869 1.00 0.00 28 HIS A C 13
ATOM 7484 O O . HIS A 1 28 ? -5.691 3.709 -1.909 1.00 0.00 28 HIS A O 13
ATOM 7498 N N . GLY A 1 29 ? -5.265 1.584 -2.302 1.00 0.00 29 GLY A N 13
ATOM 7499 C CA . GLY A 1 29 ? -3.926 1.913 -2.858 1.00 0.00 29 GLY A CA 13
ATOM 7500 C C . GLY A 1 29 ? -3.573 0.954 -3.994 1.00 0.00 29 GLY A C 13
ATOM 7501 O O . GLY A 1 29 ? -4.416 0.545 -4.767 1.00 0.00 29 GLY A O 13
ATOM 7505 N N . LYS A 1 30 ? -2.321 0.604 -4.097 1.00 0.00 30 LYS A N 13
ATOM 7506 C CA . LYS A 1 30 ? -1.875 -0.314 -5.181 1.00 0.00 30 LYS A CA 13
ATOM 7507 C C . LYS A 1 30 ? -0.545 -0.970 -4.794 1.00 0.00 30 LYS A C 13
ATOM 7508 O O . LYS A 1 30 ? -0.152 -0.969 -3.645 1.00 0.00 30 LYS A O 13
ATOM 7527 N N . CYS A 1 31 ? 0.158 -1.516 -5.750 1.00 0.00 31 CYS A N 13
ATOM 7528 C CA . CYS A 1 31 ? 1.471 -2.155 -5.444 1.00 0.00 31 CYS A CA 13
ATOM 7529 C C . CYS A 1 31 ? 2.586 -1.398 -6.175 1.00 0.00 31 CYS A C 13
ATOM 7530 O O . CYS A 1 31 ? 2.846 -1.632 -7.338 1.00 0.00 31 CYS A O 13
ATOM 7537 N N . MET A 1 32 ? 3.239 -0.483 -5.506 1.00 0.00 32 MET A N 13
ATOM 7538 C CA . MET A 1 32 ? 4.325 0.297 -6.171 1.00 0.00 32 MET A CA 13
ATOM 7539 C C . MET A 1 32 ? 5.691 -0.063 -5.580 1.00 0.00 32 MET A C 13
ATOM 7540 O O . MET A 1 32 ? 5.803 -0.444 -4.432 1.00 0.00 32 MET A O 13
ATOM 7554 N N . ASN A 1 33 ? 6.733 0.066 -6.357 1.00 0.00 33 ASN A N 13
ATOM 7555 C CA . ASN A 1 33 ? 8.097 -0.258 -5.845 1.00 0.00 33 ASN A CA 13
ATOM 7556 C C . ASN A 1 33 ? 8.079 -1.580 -5.077 1.00 0.00 33 ASN A C 13
ATOM 7557 O O . ASN A 1 33 ? 8.641 -1.693 -4.006 1.00 0.00 33 A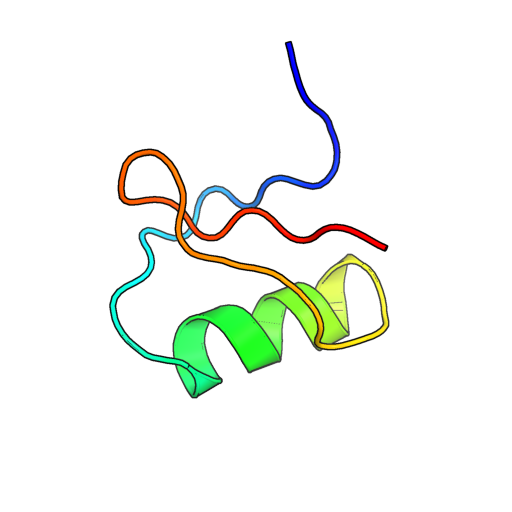SN A O 13
ATOM 7568 N N . ASN A 1 34 ? 7.436 -2.581 -5.610 1.00 0.00 34 ASN A N 13
ATOM 7569 C CA . ASN A 1 34 ? 7.387 -3.890 -4.900 1.00 0.00 34 ASN A CA 13
ATOM 7570 C C . ASN A 1 34 ? 6.828 -3.698 -3.490 1.00 0.00 34 ASN A C 13
ATOM 7571 O O . ASN A 1 34 ? 6.977 -4.541 -2.629 1.00 0.00 34 ASN A O 13
ATOM 7582 N N . LYS A 1 35 ? 6.178 -2.592 -3.256 1.00 0.00 35 LYS A N 13
ATOM 7583 C CA . LYS A 1 35 ? 5.595 -2.331 -1.911 1.00 0.00 35 LYS A CA 13
ATOM 7584 C C . LYS A 1 35 ? 4.151 -1.847 -2.067 1.00 0.00 35 LYS A C 13
ATOM 7585 O O . LYS A 1 35 ? 3.701 -1.550 -3.156 1.00 0.00 35 LYS A O 13
ATOM 7604 N N . CYS A 1 36 ? 3.421 -1.764 -0.992 1.00 0.00 36 CYS A N 13
ATOM 7605 C CA . CYS A 1 36 ? 2.007 -1.302 -1.088 1.00 0.00 36 CYS A CA 13
ATOM 7606 C C . CYS A 1 36 ? 1.943 0.228 -1.073 1.00 0.00 36 CYS A C 13
ATOM 7607 O O . CYS A 1 36 ? 2.585 0.875 -0.270 1.00 0.00 36 CYS A O 13
ATOM 7614 N N . ARG A 1 37 ? 1.175 0.815 -1.954 1.00 0.00 37 ARG A N 13
ATOM 7615 C CA . ARG A 1 37 ? 1.081 2.302 -1.978 1.00 0.00 37 ARG A CA 13
ATOM 7616 C C . ARG A 1 37 ? -0.389 2.737 -1.939 1.00 0.00 37 ARG A C 13
ATOM 7617 O O . ARG A 1 37 ? -1.212 2.233 -2.671 1.00 0.00 37 ARG A O 13
ATOM 7638 N N . CYS A 1 38 ? -0.722 3.676 -1.097 1.00 0.00 38 CYS A N 13
ATOM 7639 C CA . CYS A 1 38 ? -2.137 4.140 -1.027 1.00 0.00 38 CYS A CA 13
ATOM 7640 C C . CYS A 1 38 ? -2.221 5.623 -1.382 1.00 0.00 38 CYS A C 13
ATOM 7641 O O . CYS A 1 38 ? -1.292 6.375 -1.164 1.00 0.00 38 CYS A O 13
ATOM 7648 N N . TYR A 1 39 ? -3.328 6.054 -1.923 1.00 0.00 39 TYR A N 13
ATOM 7649 C CA . TYR A 1 39 ? -3.453 7.498 -2.282 1.00 0.00 39 TYR A CA 13
ATOM 7650 C C . TYR A 1 39 ? -4.633 8.129 -1.542 1.00 0.00 39 TYR A C 13
ATOM 7651 O O . TYR A 1 39 ? -5.714 7.576 -1.484 1.00 0.00 39 TYR A O 13
ATOM 7669 N N . THR A 1 40 ? -4.430 9.284 -0.969 1.00 0.00 40 THR A N 13
ATOM 7670 C CA . THR A 1 40 ? -5.533 9.956 -0.224 1.00 0.00 40 THR A CA 13
ATOM 7671 C C . THR A 1 40 ? -5.640 11.425 -0.645 1.00 0.00 40 THR A C 13
ATOM 7672 O O . THR A 1 40 ? -4.792 11.866 -1.402 1.00 0.00 40 THR A O 13
ATOM 7684 N N . TRP A 1 1 ? -8.713 9.705 -4.080 1.00 0.00 1 TRP A N 14
ATOM 7685 C CA . TRP A 1 1 ? -9.120 10.725 -3.071 1.00 0.00 1 TRP A CA 14
ATOM 7686 C C . TRP A 1 1 ? -8.496 10.398 -1.711 1.00 0.00 1 TRP A C 14
ATOM 7687 O O . TRP A 1 1 ? -8.405 11.238 -0.838 1.00 0.00 1 TRP A O 14
ATOM 7710 N N . CYS A 1 2 ? -8.074 9.179 -1.530 1.00 0.00 2 CYS A N 14
ATOM 7711 C CA . CYS A 1 2 ? -7.460 8.780 -0.232 1.00 0.00 2 CYS A CA 14
ATOM 7712 C C . CYS A 1 2 ? -6.233 9.650 0.073 1.00 0.00 2 CYS A C 14
ATOM 7713 O O . CYS A 1 2 ? -6.221 10.836 -0.186 1.00 0.00 2 CYS A O 14
ATOM 7720 N N . SER A 1 3 ? -5.204 9.074 0.629 1.00 0.00 3 SER A N 14
ATOM 7721 C CA . SER A 1 3 ? -3.993 9.882 0.954 1.00 0.00 3 SER A CA 14
ATOM 7722 C C . SER A 1 3 ? -2.720 9.160 0.499 1.00 0.00 3 SER A C 14
ATOM 7723 O O . SER A 1 3 ? -2.275 9.313 -0.621 1.00 0.00 3 SER A O 14
ATOM 7731 N N . THR A 1 4 ? -2.126 8.382 1.362 1.00 0.00 4 THR A N 14
ATOM 7732 C CA . THR A 1 4 ? -0.877 7.661 0.981 1.00 0.00 4 THR A CA 14
ATOM 7733 C C . THR A 1 4 ? -1.206 6.328 0.304 1.00 0.00 4 THR A C 14
ATOM 7734 O O . THR A 1 4 ? -1.058 5.270 0.885 1.00 0.00 4 THR A O 14
ATOM 7745 N N . CYS A 1 5 ? -1.642 6.371 -0.925 1.00 0.00 5 CYS A N 14
ATOM 7746 C CA . CYS A 1 5 ? -1.969 5.110 -1.648 1.00 0.00 5 CYS A CA 14
ATOM 7747 C C . CYS A 1 5 ? -0.995 4.920 -2.812 1.00 0.00 5 CYS A C 14
ATOM 7748 O O . CYS A 1 5 ? -0.836 5.790 -3.645 1.00 0.00 5 CYS A O 14
ATOM 7755 N N . LEU A 1 6 ? -0.336 3.797 -2.878 1.00 0.00 6 LEU A N 14
ATOM 7756 C CA . LEU A 1 6 ? 0.627 3.576 -3.993 1.00 0.00 6 LEU A CA 14
ATOM 7757 C C . LEU A 1 6 ? -0.122 3.298 -5.293 1.00 0.00 6 LEU A C 14
ATOM 7758 O O . LEU A 1 6 ? -1.213 2.762 -5.291 1.00 0.00 6 LEU A O 14
ATOM 7774 N N . ASP A 1 7 ? 0.459 3.647 -6.405 1.00 0.00 7 ASP A N 14
ATOM 7775 C CA . ASP A 1 7 ? -0.215 3.389 -7.706 1.00 0.00 7 ASP A CA 14
ATOM 7776 C C . ASP A 1 7 ? -0.080 1.908 -8.069 1.00 0.00 7 ASP A C 14
ATOM 7777 O O . ASP A 1 7 ? -0.522 1.473 -9.115 1.00 0.00 7 ASP A O 14
ATOM 7786 N N . LEU A 1 8 ? 0.526 1.130 -7.211 1.00 0.00 8 LEU A N 14
ATOM 7787 C CA . LEU A 1 8 ? 0.686 -0.322 -7.507 1.00 0.00 8 LEU A CA 14
ATOM 7788 C C . LEU A 1 8 ? -0.489 -1.104 -6.924 1.00 0.00 8 LEU A C 14
ATOM 7789 O O . LEU A 1 8 ? -1.035 -0.753 -5.898 1.00 0.00 8 LEU A O 14
ATOM 7805 N N . ALA A 1 9 ? -0.887 -2.156 -7.578 1.00 0.00 9 ALA A N 14
ATOM 7806 C CA . ALA A 1 9 ? -2.035 -2.956 -7.071 1.00 0.00 9 ALA A CA 14
ATOM 7807 C C . ALA A 1 9 ? -1.604 -3.828 -5.889 1.00 0.00 9 ALA A C 14
ATOM 7808 O O . ALA A 1 9 ? -0.435 -3.927 -5.571 1.00 0.00 9 ALA A O 14
ATOM 7815 N N . CYS A 1 10 ? -2.540 -4.463 -5.238 1.00 0.00 10 CYS A N 14
ATOM 7816 C CA . CYS A 1 10 ? -2.185 -5.333 -4.081 1.00 0.00 10 CYS A CA 14
ATOM 7817 C C . CYS A 1 10 ? -2.273 -6.809 -4.490 1.00 0.00 10 CYS A C 14
ATOM 7818 O O . CYS A 1 10 ? -2.637 -7.133 -5.603 1.00 0.00 10 CYS A O 14
ATOM 7825 N N . GLY A 1 11 ? -1.947 -7.705 -3.599 1.00 0.00 11 GLY A N 14
ATOM 7826 C CA . GLY A 1 11 ? -2.017 -9.154 -3.941 1.00 0.00 11 GLY A CA 14
ATOM 7827 C C . GLY A 1 11 ? -0.959 -9.920 -3.145 1.00 0.00 11 GLY A C 14
ATOM 7828 O O . GLY A 1 11 ? -1.140 -11.071 -2.802 1.00 0.00 11 GLY A O 14
ATOM 7832 N N . ALA A 1 12 ? 0.144 -9.290 -2.847 1.00 0.00 12 ALA A N 14
ATOM 7833 C CA . ALA A 1 12 ? 1.213 -9.982 -2.070 1.00 0.00 12 ALA A CA 14
ATOM 7834 C C . ALA A 1 12 ? 1.917 -8.986 -1.141 1.00 0.00 12 ALA A C 14
ATOM 7835 O O . ALA A 1 12 ? 2.468 -7.995 -1.579 1.00 0.00 12 ALA A O 14
ATOM 7842 N N . SER A 1 13 ? 1.894 -9.240 0.139 1.00 0.00 13 SER A N 14
ATOM 7843 C CA . SER A 1 13 ? 2.551 -8.308 1.104 1.00 0.00 13 SER A CA 14
ATOM 7844 C C . SER A 1 13 ? 3.960 -7.936 0.630 1.00 0.00 13 SER A C 14
ATOM 7845 O O . SER A 1 13 ? 4.353 -6.788 0.679 1.00 0.00 13 SER A O 14
ATOM 7853 N N . ARG A 1 14 ? 4.726 -8.891 0.182 1.00 0.00 14 ARG A N 14
ATOM 7854 C CA . ARG A 1 14 ? 6.110 -8.576 -0.281 1.00 0.00 14 ARG A CA 14
ATOM 7855 C C . ARG A 1 14 ? 6.076 -7.542 -1.412 1.00 0.00 14 ARG A C 14
ATOM 7856 O O . ARG A 1 14 ? 6.902 -6.653 -1.476 1.00 0.00 14 ARG A O 14
ATOM 7877 N N . GLU A 1 15 ? 5.134 -7.653 -2.308 1.00 0.00 15 GLU A N 14
ATOM 7878 C CA . GLU A 1 15 ? 5.058 -6.677 -3.435 1.00 0.00 15 GLU A CA 14
ATOM 7879 C C . GLU A 1 15 ? 4.702 -5.281 -2.914 1.00 0.00 15 GLU A C 14
ATOM 7880 O O . GLU A 1 15 ? 5.261 -4.291 -3.339 1.00 0.00 15 GLU A O 14
ATOM 7892 N N . CYS A 1 16 ? 3.777 -5.194 -1.998 1.00 0.00 16 CYS A N 14
ATOM 7893 C CA . CYS A 1 16 ? 3.390 -3.859 -1.452 1.00 0.00 16 CYS A CA 14
ATOM 7894 C C . CYS A 1 16 ? 4.284 -3.499 -0.263 1.00 0.00 16 CYS A C 14
ATOM 7895 O O . CYS A 1 16 ? 4.298 -2.376 0.200 1.00 0.00 16 CYS A O 14
ATOM 7902 N N . TYR A 1 17 ? 5.029 -4.446 0.233 1.00 0.00 17 TYR A N 14
ATOM 7903 C CA . TYR A 1 17 ? 5.925 -4.169 1.391 1.00 0.00 17 TYR A CA 14
ATOM 7904 C C . TYR A 1 17 ? 7.186 -3.443 0.912 1.00 0.00 17 TYR A C 14
ATOM 7905 O O . TYR A 1 17 ? 7.593 -2.445 1.474 1.00 0.00 17 TYR A O 14
ATOM 7923 N N . ASP A 1 18 ? 7.801 -3.936 -0.127 1.00 0.00 18 ASP A N 14
ATOM 7924 C CA . ASP A 1 18 ? 9.030 -3.280 -0.656 1.00 0.00 18 ASP A CA 14
ATOM 7925 C C . ASP A 1 18 ? 8.769 -1.802 -0.983 1.00 0.00 18 ASP A C 14
ATOM 7926 O O . ASP A 1 18 ? 9.534 -0.943 -0.594 1.00 0.00 18 ASP A O 14
ATOM 7935 N N . PRO A 1 19 ? 7.703 -1.553 -1.703 1.00 0.00 19 PRO A N 14
ATOM 7936 C CA . PRO A 1 19 ? 7.359 -0.162 -2.095 1.00 0.00 19 PRO A CA 14
ATOM 7937 C C . PRO A 1 19 ? 6.860 0.644 -0.895 1.00 0.00 19 PRO A C 14
ATOM 7938 O O . PRO A 1 19 ? 7.393 1.684 -0.572 1.00 0.00 19 PRO A O 14
ATOM 7949 N N . CYS A 1 20 ? 5.842 0.181 -0.231 1.00 0.00 20 CYS A N 14
ATOM 7950 C CA . CYS A 1 20 ? 5.324 0.937 0.941 1.00 0.00 20 CYS A CA 14
ATOM 7951 C C . CYS A 1 20 ? 6.473 1.246 1.898 1.00 0.00 20 CYS A C 14
ATOM 7952 O O . CYS A 1 20 ? 6.581 2.333 2.429 1.00 0.00 20 CYS A O 14
ATOM 7959 N N . PHE A 1 21 ? 7.337 0.293 2.112 1.00 0.00 21 PHE A N 14
ATOM 7960 C CA . PHE A 1 21 ? 8.488 0.524 3.033 1.00 0.00 21 PHE A CA 14
ATOM 7961 C C . PHE A 1 21 ? 9.443 1.560 2.436 1.00 0.00 21 PHE A C 14
ATOM 7962 O O . PHE A 1 21 ? 10.009 2.374 3.138 1.00 0.00 21 PHE A O 14
ATOM 7979 N N . LYS A 1 22 ? 9.625 1.538 1.145 1.00 0.00 22 LYS A N 14
ATOM 7980 C CA . LYS A 1 22 ? 10.541 2.524 0.504 1.00 0.00 22 LYS A CA 14
ATOM 7981 C C . LYS A 1 22 ? 9.765 3.781 0.102 1.00 0.00 22 LYS A C 14
ATOM 7982 O O . LYS A 1 22 ? 10.007 4.860 0.605 1.00 0.00 22 LYS A O 14
ATOM 8001 N N . ALA A 1 23 ? 8.834 3.645 -0.799 1.00 0.00 23 ALA A N 14
ATOM 8002 C CA . ALA A 1 23 ? 8.036 4.824 -1.238 1.00 0.00 23 ALA A CA 14
ATOM 8003 C C . ALA A 1 23 ? 7.643 5.684 -0.032 1.00 0.00 23 ALA A C 14
ATOM 8004 O O . ALA A 1 23 ? 7.892 6.874 -0.003 1.00 0.00 23 ALA A O 14
ATOM 8011 N N . PHE A 1 24 ? 7.032 5.098 0.964 1.00 0.00 24 PHE A N 14
ATOM 8012 C CA . PHE A 1 24 ? 6.629 5.896 2.160 1.00 0.00 24 PHE A CA 14
ATOM 8013 C C . PHE A 1 24 ? 7.754 5.898 3.199 1.00 0.00 24 PHE A C 14
ATOM 8014 O O . PHE A 1 24 ? 8.385 6.907 3.442 1.00 0.00 24 PHE A O 14
ATOM 8031 N N . GLY A 1 25 ? 8.010 4.776 3.815 1.00 0.00 25 GLY A N 14
ATOM 8032 C CA . GLY A 1 25 ? 9.094 4.718 4.836 1.00 0.00 25 GLY A CA 14
ATOM 8033 C C . GLY A 1 25 ? 8.761 3.643 5.871 1.00 0.00 25 GLY A C 14
ATOM 8034 O O . GLY A 1 25 ? 9.616 3.185 6.603 1.00 0.00 25 GLY A O 14
ATOM 8038 N N . ARG A 1 26 ? 7.524 3.235 5.935 1.00 0.00 26 ARG A N 14
ATOM 8039 C CA . ARG A 1 26 ? 7.133 2.185 6.921 1.00 0.00 26 ARG A CA 14
ATOM 8040 C C . ARG A 1 26 ? 6.240 1.142 6.246 1.00 0.00 26 ARG A C 14
ATOM 8041 O O . ARG A 1 26 ? 5.279 1.472 5.579 1.00 0.00 26 ARG A O 14
ATOM 8062 N N . ALA A 1 27 ? 6.547 -0.114 6.414 1.00 0.00 27 ALA A N 14
ATOM 8063 C CA . ALA A 1 27 ? 5.714 -1.176 5.780 1.00 0.00 27 ALA A CA 14
ATOM 8064 C C . ALA A 1 27 ? 4.449 -1.426 6.607 1.00 0.00 27 ALA A C 14
ATOM 8065 O O . ALA A 1 27 ? 4.456 -2.191 7.551 1.00 0.00 27 ALA A O 14
ATOM 8072 N N . HIS A 1 28 ? 3.363 -0.789 6.260 1.00 0.00 28 HIS A N 14
ATOM 8073 C CA . HIS A 1 28 ? 2.100 -0.997 7.027 1.00 0.00 28 HIS A CA 14
ATOM 8074 C C . HIS A 1 28 ? 0.920 -0.363 6.287 1.00 0.00 28 HIS A C 14
ATOM 8075 O O . HIS A 1 28 ? 0.605 0.796 6.475 1.00 0.00 28 HIS A O 14
ATOM 8089 N N . GLY A 1 29 ? 0.266 -1.114 5.444 1.00 0.00 29 GLY A N 14
ATOM 8090 C CA . GLY A 1 29 ? -0.890 -0.552 4.694 1.00 0.00 29 GLY A CA 14
ATOM 8091 C C . GLY A 1 29 ? -1.899 -1.659 4.384 1.00 0.00 29 GLY A C 14
ATOM 8092 O O . GLY A 1 29 ? -1.783 -2.774 4.855 1.00 0.00 29 GLY A O 14
ATOM 8096 N N . LYS A 1 30 ? -2.889 -1.354 3.592 1.00 0.00 30 LYS A N 14
ATOM 8097 C CA . LYS A 1 30 ? -3.916 -2.376 3.240 1.00 0.00 30 LYS A CA 14
ATOM 8098 C C . LYS A 1 30 ? -4.169 -2.371 1.731 1.00 0.00 30 LYS A C 14
ATOM 8099 O O . LYS A 1 30 ? -3.513 -1.672 0.984 1.00 0.00 30 LYS A O 14
ATOM 8118 N N . CYS A 1 31 ? -5.123 -3.136 1.277 1.00 0.00 31 CYS A N 14
ATOM 8119 C CA . CYS A 1 31 ? -5.422 -3.160 -0.183 1.00 0.00 31 CYS A CA 14
ATOM 8120 C C . CYS A 1 31 ? -6.830 -2.607 -0.434 1.00 0.00 31 CYS A C 14
ATOM 8121 O O . CYS A 1 31 ? -7.792 -3.016 0.185 1.00 0.00 31 CYS A O 14
ATOM 8128 N N . MET A 1 32 ? -6.949 -1.682 -1.344 1.00 0.00 32 MET A N 14
ATOM 8129 C CA . MET A 1 32 ? -8.282 -1.091 -1.655 1.00 0.00 32 MET A CA 14
ATOM 8130 C C . MET A 1 32 ? -8.499 -1.094 -3.171 1.00 0.00 32 MET A C 14
ATOM 8131 O O . MET A 1 32 ? -7.657 -0.653 -3.926 1.00 0.00 32 MET A O 14
ATOM 8145 N N . ASN A 1 33 ? -9.615 -1.595 -3.625 1.00 0.00 33 ASN A N 14
ATOM 8146 C CA . ASN A 1 33 ? -9.865 -1.628 -5.094 1.00 0.00 33 ASN A CA 14
ATOM 8147 C C . ASN A 1 33 ? -8.651 -2.223 -5.811 1.00 0.00 33 ASN A C 14
ATOM 8148 O O . ASN A 1 33 ? -8.219 -1.731 -6.834 1.00 0.00 33 ASN A O 14
ATOM 8159 N N . ASN A 1 34 ? -8.097 -3.278 -5.275 1.00 0.00 34 ASN A N 14
ATOM 8160 C CA . ASN A 1 34 ? -6.906 -3.914 -5.914 1.00 0.00 34 ASN A CA 14
ATOM 8161 C C . ASN A 1 34 ? -5.679 -3.003 -5.786 1.00 0.00 34 ASN A C 14
ATOM 8162 O O . ASN A 1 34 ? -4.649 -3.256 -6.377 1.00 0.00 34 ASN A O 14
ATOM 8173 N N . LYS A 1 35 ? -5.778 -1.948 -5.022 1.00 0.00 35 LYS A N 14
ATOM 8174 C CA . LYS A 1 35 ? -4.611 -1.027 -4.864 1.00 0.00 35 LYS A CA 14
ATOM 8175 C C . LYS A 1 35 ? -4.110 -1.049 -3.412 1.00 0.00 35 LYS A C 14
ATOM 8176 O O . LYS A 1 35 ? -4.886 -1.035 -2.483 1.00 0.00 35 LYS A O 14
ATOM 8195 N N . CYS A 1 36 ? -2.821 -1.085 -3.208 1.00 0.00 36 CYS A N 14
ATOM 8196 C CA . CYS A 1 36 ? -2.290 -1.112 -1.811 1.00 0.00 36 CYS A CA 14
ATOM 8197 C C . CYS A 1 36 ? -2.244 0.303 -1.221 1.00 0.00 36 CYS A C 14
ATOM 8198 O O . CYS A 1 36 ? -1.830 1.245 -1.870 1.00 0.00 36 CYS A O 14
ATOM 8205 N N . ARG A 1 37 ? -2.662 0.458 0.009 1.00 0.00 37 ARG A N 14
ATOM 8206 C CA . ARG A 1 37 ? -2.640 1.809 0.643 1.00 0.00 37 ARG A CA 14
ATOM 8207 C C . ARG A 1 37 ? -1.943 1.741 2.007 1.00 0.00 37 ARG A C 14
ATOM 8208 O O . ARG A 1 37 ? -2.222 0.877 2.812 1.00 0.00 37 ARG A O 14
ATOM 8229 N N . CYS A 1 38 ? -1.045 2.646 2.279 1.00 0.00 38 CYS A N 14
ATOM 8230 C CA . CYS A 1 38 ? -0.348 2.620 3.596 1.00 0.00 38 CYS A CA 14
ATOM 8231 C C . CYS A 1 38 ? -0.780 3.820 4.442 1.00 0.00 38 CYS A C 14
ATOM 8232 O O . CYS A 1 38 ? -1.312 4.788 3.936 1.00 0.00 38 CYS A O 14
ATOM 8239 N N . TYR A 1 39 ? -0.562 3.765 5.728 1.00 0.00 39 TYR A N 14
ATOM 8240 C CA . TYR A 1 39 ? -0.969 4.906 6.599 1.00 0.00 39 TYR A CA 14
ATOM 8241 C C . TYR A 1 39 ? 0.107 5.191 7.651 1.00 0.00 39 TYR A C 14
ATOM 8242 O O . TYR A 1 39 ? 0.823 4.307 8.077 1.00 0.00 39 TYR A O 14
ATOM 8260 N N . THR A 1 40 ? 0.224 6.422 8.073 1.00 0.00 40 THR A N 14
ATOM 8261 C CA . THR A 1 40 ? 1.252 6.767 9.096 1.00 0.00 40 THR A CA 14
ATOM 8262 C C . THR A 1 40 ? 0.577 7.128 10.422 1.00 0.00 40 THR A C 14
ATOM 8263 O O . THR A 1 40 ? 1.197 6.927 11.454 1.00 0.00 40 THR A O 14
ATOM 8275 N N . TRP A 1 1 ? -9.725 12.488 -4.170 1.00 0.00 1 TRP A N 15
ATOM 8276 C CA . TRP A 1 1 ? -9.887 11.042 -3.840 1.00 0.00 1 TRP A CA 15
ATOM 8277 C C . TRP A 1 1 ? -8.911 10.646 -2.723 1.00 0.00 1 TRP A C 15
ATOM 8278 O O . TRP A 1 1 ? -9.086 11.022 -1.580 1.00 0.00 1 TRP A O 15
ATOM 8301 N N . CYS A 1 2 ? -7.883 9.899 -3.032 1.00 0.00 2 CYS A N 15
ATOM 8302 C CA . CYS A 1 2 ? -6.916 9.503 -1.971 1.00 0.00 2 CYS A CA 15
ATOM 8303 C C . CYS A 1 2 ? -5.535 10.087 -2.282 1.00 0.00 2 CYS A C 15
ATOM 8304 O O . CYS A 1 2 ? -5.369 10.853 -3.210 1.00 0.00 2 CYS A O 15
ATOM 8311 N N . SER A 1 3 ? -4.544 9.729 -1.516 1.00 0.00 3 SER A N 15
ATOM 8312 C CA . SER A 1 3 ? -3.177 10.262 -1.771 1.00 0.00 3 SER A CA 15
ATOM 8313 C C . SER A 1 3 ? -2.157 9.123 -1.723 1.00 0.00 3 SER A C 15
ATOM 8314 O O . SER A 1 3 ? -1.581 8.747 -2.725 1.00 0.00 3 SER A O 15
ATOM 8322 N N . THR A 1 4 ? -1.936 8.568 -0.565 1.00 0.00 4 THR A N 15
ATOM 8323 C CA . THR A 1 4 ? -0.959 7.449 -0.449 1.00 0.00 4 THR A CA 15
ATOM 8324 C C . THR A 1 4 ? -1.515 6.191 -1.125 1.00 0.00 4 THR A C 15
ATOM 8325 O O . THR A 1 4 ? -1.720 5.174 -0.492 1.00 0.00 4 THR A O 15
ATOM 8336 N N . CYS A 1 5 ? -1.766 6.254 -2.405 1.00 0.00 5 CYS A N 15
ATOM 8337 C CA . CYS A 1 5 ? -2.314 5.062 -3.118 1.00 0.00 5 CYS A CA 15
ATOM 8338 C C . CYS A 1 5 ? -1.279 4.509 -4.104 1.00 0.00 5 CYS A C 15
ATOM 8339 O O . CYS A 1 5 ? -0.941 5.148 -5.080 1.00 0.00 5 CYS A O 15
ATOM 8346 N N . LEU A 1 6 ? -0.777 3.325 -3.865 1.00 0.00 6 LEU A N 15
ATOM 8347 C CA . LEU A 1 6 ? 0.229 2.747 -4.803 1.00 0.00 6 LEU A CA 15
ATOM 8348 C C . LEU A 1 6 ? -0.453 2.314 -6.101 1.00 0.00 6 LEU A C 15
ATOM 8349 O O . LEU A 1 6 ? -1.660 2.376 -6.231 1.00 0.00 6 LEU A O 15
ATOM 8365 N N . ASP A 1 7 ? 0.309 1.866 -7.057 1.00 0.00 7 ASP A N 15
ATOM 8366 C CA . ASP A 1 7 ? -0.294 1.419 -8.342 1.00 0.00 7 ASP A CA 15
ATOM 8367 C C . ASP A 1 7 ? -0.324 -0.109 -8.397 1.00 0.00 7 ASP A C 15
ATOM 8368 O O . ASP A 1 7 ? -0.669 -0.697 -9.403 1.00 0.00 7 ASP A O 15
ATOM 8377 N N . LEU A 1 8 ? 0.036 -0.759 -7.323 1.00 0.00 8 LEU A N 15
ATOM 8378 C CA . LEU A 1 8 ? 0.025 -2.250 -7.322 1.00 0.00 8 LEU A CA 15
ATOM 8379 C C . LEU A 1 8 ? -1.222 -2.765 -6.604 1.00 0.00 8 LEU A C 15
ATOM 8380 O O . LEU A 1 8 ? -1.778 -2.105 -5.749 1.00 0.00 8 LEU A O 15
ATOM 8396 N N . ALA A 1 9 ? -1.666 -3.939 -6.949 1.00 0.00 9 ALA A N 15
ATOM 8397 C CA . ALA A 1 9 ? -2.879 -4.498 -6.291 1.00 0.00 9 ALA A CA 15
ATOM 8398 C C . ALA A 1 9 ? -2.488 -5.217 -4.998 1.00 0.00 9 ALA A C 15
ATOM 8399 O O . ALA A 1 9 ? -1.352 -5.606 -4.813 1.00 0.00 9 ALA A O 15
ATOM 8406 N N . CYS A 1 10 ? -3.417 -5.393 -4.098 1.00 0.00 10 CYS A N 15
ATOM 8407 C CA . CYS A 1 10 ? -3.083 -6.085 -2.819 1.00 0.00 10 CYS A CA 15
ATOM 8408 C C . CYS A 1 10 ? -3.302 -7.594 -2.957 1.00 0.00 10 CYS A C 15
ATOM 8409 O O . CYS A 1 10 ? -3.501 -8.106 -4.041 1.00 0.00 10 CYS A O 15
ATOM 8416 N N . GLY A 1 11 ? -3.263 -8.308 -1.868 1.00 0.00 11 GLY A N 15
ATOM 8417 C CA . GLY A 1 11 ? -3.466 -9.784 -1.936 1.00 0.00 11 GLY A CA 15
ATOM 8418 C C . GLY A 1 11 ? -2.257 -10.495 -1.327 1.00 0.00 11 GLY A C 15
ATOM 8419 O O . GLY A 1 11 ? -2.348 -11.620 -0.875 1.00 0.00 11 GLY A O 15
ATOM 8423 N N . ALA A 1 12 ? -1.123 -9.850 -1.312 1.00 0.00 12 ALA A N 15
ATOM 8424 C CA . ALA A 1 12 ? 0.092 -10.490 -0.731 1.00 0.00 12 ALA A CA 15
ATOM 8425 C C . ALA A 1 12 ? 0.775 -9.529 0.247 1.00 0.00 12 ALA A C 15
ATOM 8426 O O . ALA A 1 12 ? 1.244 -8.473 -0.130 1.00 0.00 12 ALA A O 15
ATOM 8433 N N . SER A 1 13 ? 0.829 -9.885 1.500 1.00 0.00 13 SER A N 15
ATOM 8434 C CA . SER A 1 13 ? 1.474 -8.994 2.506 1.00 0.00 13 SER A CA 15
ATOM 8435 C C . SER A 1 13 ? 2.890 -8.611 2.063 1.00 0.00 13 SER A C 15
ATOM 8436 O O . SER A 1 13 ? 3.302 -7.475 2.189 1.00 0.00 13 SER A O 15
ATOM 8444 N N . ARG A 1 14 ? 3.642 -9.549 1.553 1.00 0.00 14 ARG A N 15
ATOM 8445 C CA . ARG A 1 14 ? 5.033 -9.232 1.113 1.00 0.00 14 ARG A CA 15
ATOM 8446 C C . ARG A 1 14 ? 5.017 -8.426 -0.190 1.00 0.00 14 ARG A C 15
ATOM 8447 O O . ARG A 1 14 ? 5.940 -7.694 -0.488 1.00 0.00 14 ARG A O 15
ATOM 8468 N N . GLU A 1 15 ? 3.980 -8.557 -0.970 1.00 0.00 15 GLU A N 15
ATOM 8469 C CA . GLU A 1 15 ? 3.916 -7.798 -2.253 1.00 0.00 15 GLU A CA 15
ATOM 8470 C C . GLU A 1 15 ? 3.747 -6.300 -1.983 1.00 0.00 15 GLU A C 15
ATOM 8471 O O . GLU A 1 15 ? 4.373 -5.473 -2.615 1.00 0.00 15 GLU A O 15
ATOM 8483 N N . CYS A 1 16 ? 2.904 -5.943 -1.055 1.00 0.00 16 CYS A N 15
ATOM 8484 C CA . CYS A 1 16 ? 2.696 -4.497 -0.754 1.00 0.00 16 CYS A CA 15
ATOM 8485 C C . CYS A 1 16 ? 3.696 -4.021 0.303 1.00 0.00 16 CYS A C 15
ATOM 8486 O O . CYS A 1 16 ? 3.909 -2.838 0.481 1.00 0.00 16 CYS A O 15
ATOM 8493 N N . TYR A 1 17 ? 4.317 -4.932 1.003 1.00 0.00 17 TYR A N 15
ATOM 8494 C CA . TYR A 1 17 ? 5.308 -4.528 2.042 1.00 0.00 17 TYR A CA 15
ATOM 8495 C C . TYR A 1 17 ? 6.594 -4.033 1.374 1.00 0.00 17 TYR A C 15
ATOM 8496 O O . TYR A 1 17 ? 7.141 -3.009 1.735 1.00 0.00 17 TYR A O 15
ATOM 8514 N N . ASP A 1 18 ? 7.074 -4.753 0.399 1.00 0.00 18 ASP A N 15
ATOM 8515 C CA . ASP A 1 18 ? 8.321 -4.334 -0.304 1.00 0.00 18 ASP A CA 15
ATOM 8516 C C . ASP A 1 18 ? 8.177 -2.916 -0.873 1.00 0.00 18 ASP A C 15
ATOM 8517 O O . ASP A 1 18 ? 9.030 -2.078 -0.656 1.00 0.00 18 ASP A O 15
ATOM 8526 N N . PRO A 1 19 ? 7.105 -2.691 -1.591 1.00 0.00 19 PRO A N 15
ATOM 8527 C CA . PRO A 1 19 ? 6.869 -1.356 -2.198 1.00 0.00 19 PRO A CA 15
ATOM 8528 C C . PRO A 1 19 ? 6.534 -0.317 -1.124 1.00 0.00 19 PRO A C 15
ATOM 8529 O O . PRO A 1 19 ? 7.246 0.650 -0.945 1.00 0.00 19 PRO A O 15
ATOM 8540 N N . CYS A 1 20 ? 5.461 -0.507 -0.406 1.00 0.00 20 CYS A N 15
ATOM 8541 C CA . CYS A 1 20 ? 5.097 0.479 0.651 1.00 0.00 20 CYS A CA 15
ATOM 8542 C C . CYS A 1 20 ? 6.338 0.828 1.470 1.00 0.00 20 CYS A C 15
ATOM 8543 O O . CYS A 1 20 ? 6.445 1.898 2.037 1.00 0.00 20 CYS A O 15
ATOM 8550 N N . PHE A 1 21 ? 7.280 -0.070 1.526 1.00 0.00 21 PHE A N 15
ATOM 8551 C CA . PHE A 1 21 ? 8.526 0.200 2.302 1.00 0.00 21 PHE A CA 15
ATOM 8552 C C . PHE A 1 21 ? 9.455 1.126 1.510 1.00 0.00 21 PHE A C 15
ATOM 8553 O O . PHE A 1 21 ? 9.931 2.122 2.016 1.00 0.00 21 PHE A O 15
ATOM 8570 N N . LYS A 1 22 ? 9.719 0.804 0.271 1.00 0.00 22 LYS A N 15
ATOM 8571 C CA . LYS A 1 22 ? 10.620 1.667 -0.547 1.00 0.00 22 LYS A CA 15
ATOM 8572 C C . LYS A 1 22 ? 9.929 2.990 -0.880 1.00 0.00 22 LYS A C 15
ATOM 8573 O O . LYS A 1 22 ? 10.570 3.996 -1.110 1.00 0.00 22 LYS A O 15
ATOM 8592 N N . ALA A 1 23 ? 8.626 2.995 -0.914 1.00 0.00 23 ALA A N 15
ATOM 8593 C CA . ALA A 1 23 ? 7.895 4.252 -1.240 1.00 0.00 23 ALA A CA 15
ATOM 8594 C C . ALA A 1 23 ? 7.898 5.206 -0.041 1.00 0.00 23 ALA A C 15
ATOM 8595 O O . ALA A 1 23 ? 8.489 6.266 -0.084 1.00 0.00 23 ALA A O 15
ATOM 8602 N N . PHE A 1 24 ? 7.238 4.845 1.027 1.00 0.00 24 PHE A N 15
ATOM 8603 C CA . PHE A 1 24 ? 7.202 5.743 2.219 1.00 0.00 24 PHE A CA 15
ATOM 8604 C C . PHE A 1 24 ? 8.357 5.426 3.172 1.00 0.00 24 PHE A C 15
ATOM 8605 O O . PHE A 1 24 ? 9.340 6.138 3.231 1.00 0.00 24 PHE A O 15
ATOM 8622 N N . GLY A 1 25 ? 8.243 4.365 3.920 1.00 0.00 25 GLY A N 15
ATOM 8623 C CA . GLY A 1 25 ? 9.325 3.998 4.872 1.00 0.00 25 GLY A CA 15
ATOM 8624 C C . GLY A 1 25 ? 8.809 2.910 5.813 1.00 0.00 25 GLY A C 15
ATOM 8625 O O . GLY A 1 25 ? 9.339 1.818 5.866 1.00 0.00 25 GLY A O 15
ATOM 8629 N N . ARG A 1 26 ? 7.769 3.195 6.547 1.00 0.00 26 ARG A N 15
ATOM 8630 C CA . ARG A 1 26 ? 7.207 2.172 7.472 1.00 0.00 26 ARG A CA 15
ATOM 8631 C C . ARG A 1 26 ? 6.176 1.324 6.726 1.00 0.00 26 ARG A C 15
ATOM 8632 O O . ARG A 1 26 ? 5.015 1.673 6.648 1.00 0.00 26 ARG A O 15
ATOM 8653 N N . ALA A 1 27 ? 6.590 0.223 6.165 1.00 0.00 27 ALA A N 15
ATOM 8654 C CA . ALA A 1 27 ? 5.631 -0.636 5.413 1.00 0.00 27 ALA A CA 15
ATOM 8655 C C . ALA A 1 27 ? 4.381 -0.910 6.255 1.00 0.00 27 ALA A C 15
ATOM 8656 O O . ALA A 1 27 ? 4.304 -1.888 6.971 1.00 0.00 27 ALA A O 15
ATOM 8663 N N . HIS A 1 28 ? 3.399 -0.055 6.167 1.00 0.00 28 HIS A N 15
ATOM 8664 C CA . HIS A 1 28 ? 2.149 -0.264 6.953 1.00 0.00 28 HIS A CA 15
ATOM 8665 C C . HIS A 1 28 ? 0.983 0.455 6.271 1.00 0.00 28 HIS A C 15
ATOM 8666 O O . HIS A 1 28 ? 0.936 1.670 6.215 1.00 0.00 28 HIS A O 15
ATOM 8680 N N . GLY A 1 29 ? 0.044 -0.282 5.743 1.00 0.00 29 GLY A N 15
ATOM 8681 C CA . GLY A 1 29 ? -1.108 0.366 5.058 1.00 0.00 29 GLY A CA 15
ATOM 8682 C C . GLY A 1 29 ? -2.262 -0.627 4.916 1.00 0.00 29 GLY A C 15
ATOM 8683 O O . GLY A 1 29 ? -2.506 -1.440 5.785 1.00 0.00 29 GLY A O 15
ATOM 8687 N N . LYS A 1 30 ? -2.980 -0.561 3.826 1.00 0.00 30 LYS A N 15
ATOM 8688 C CA . LYS A 1 30 ? -4.127 -1.498 3.634 1.00 0.00 30 LYS A CA 15
ATOM 8689 C C . LYS A 1 30 ? -4.407 -1.731 2.145 1.00 0.00 30 LYS A C 15
ATOM 8690 O O . LYS A 1 30 ? -3.734 -1.205 1.281 1.00 0.00 30 LYS A O 15
ATOM 8709 N N . CYS A 1 31 ? -5.409 -2.519 1.847 1.00 0.00 31 CYS A N 15
ATOM 8710 C CA . CYS A 1 31 ? -5.758 -2.797 0.422 1.00 0.00 31 CYS A CA 15
ATOM 8711 C C . CYS A 1 31 ? -7.036 -2.041 0.041 1.00 0.00 31 CYS A C 15
ATOM 8712 O O . CYS A 1 31 ? -8.133 -2.537 0.204 1.00 0.00 31 CYS A O 15
ATOM 8719 N N . MET A 1 32 ? -6.902 -0.843 -0.461 1.00 0.00 32 MET A N 15
ATOM 8720 C CA . MET A 1 32 ? -8.109 -0.054 -0.846 1.00 0.00 32 MET A CA 15
ATOM 8721 C C . MET A 1 32 ? -8.363 -0.158 -2.353 1.00 0.00 32 MET A C 15
ATOM 8722 O O . MET A 1 32 ? -7.447 -0.126 -3.151 1.00 0.00 32 MET A O 15
ATOM 8736 N N . ASN A 1 33 ? -9.603 -0.272 -2.747 1.00 0.00 33 ASN A N 15
ATOM 8737 C CA . ASN A 1 33 ? -9.916 -0.367 -4.202 1.00 0.00 33 ASN A CA 15
ATOM 8738 C C . ASN A 1 33 ? -9.016 -1.406 -4.872 1.00 0.00 33 ASN A C 15
ATOM 8739 O O . ASN A 1 33 ? -8.435 -1.161 -5.911 1.00 0.00 33 ASN A O 15
ATOM 8750 N N . ASN A 1 34 ? -8.888 -2.562 -4.276 1.00 0.00 34 ASN A N 15
ATOM 8751 C CA . ASN A 1 34 ? -8.018 -3.623 -4.866 1.00 0.00 34 ASN A CA 15
ATOM 8752 C C . ASN A 1 34 ? -6.573 -3.126 -4.978 1.00 0.00 34 ASN A C 15
ATOM 8753 O O . ASN A 1 34 ? -5.735 -3.755 -5.594 1.00 0.00 34 ASN A O 15
ATOM 8764 N N . LYS A 1 35 ? -6.273 -2.008 -4.377 1.00 0.00 35 LYS A N 15
ATOM 8765 C CA . LYS A 1 35 ? -4.884 -1.476 -4.440 1.00 0.00 35 LYS A CA 15
ATOM 8766 C C . LYS A 1 35 ? -4.320 -1.362 -3.024 1.00 0.00 35 LYS A C 15
ATOM 8767 O O . LYS A 1 35 ? -5.055 -1.315 -2.058 1.00 0.00 35 LYS A O 15
ATOM 8786 N N . CYS A 1 36 ? -3.026 -1.330 -2.886 1.00 0.00 36 CYS A N 15
ATOM 8787 C CA . CYS A 1 36 ? -2.436 -1.236 -1.523 1.00 0.00 36 CYS A CA 15
ATOM 8788 C C . CYS A 1 36 ? -2.116 0.218 -1.164 1.00 0.00 36 CYS A C 15
ATOM 8789 O O . CYS A 1 36 ? -1.298 0.865 -1.792 1.00 0.00 36 CYS A O 15
ATOM 8796 N N . ARG A 1 37 ? -2.752 0.729 -0.144 1.00 0.00 37 ARG A N 15
ATOM 8797 C CA . ARG A 1 37 ? -2.487 2.131 0.282 1.00 0.00 37 ARG A CA 15
ATOM 8798 C C . ARG A 1 37 ? -1.595 2.116 1.523 1.00 0.00 37 ARG A C 15
ATOM 8799 O O . ARG A 1 37 ? -1.417 1.090 2.147 1.00 0.00 37 ARG A O 15
ATOM 8820 N N . CYS A 1 38 ? -1.033 3.232 1.893 1.00 0.00 38 CYS A N 15
ATOM 8821 C CA . CYS A 1 38 ? -0.157 3.248 3.101 1.00 0.00 38 CYS A CA 15
ATOM 8822 C C . CYS A 1 38 ? -0.240 4.603 3.807 1.00 0.00 38 CYS A C 15
ATOM 8823 O O . CYS A 1 38 ? -0.567 5.608 3.208 1.00 0.00 38 CYS A O 15
ATOM 8830 N N . TYR A 1 39 ? 0.058 4.637 5.078 1.00 0.00 39 TYR A N 15
ATOM 8831 C CA . TYR A 1 39 ? 0.001 5.929 5.822 1.00 0.00 39 TYR A CA 15
ATOM 8832 C C . TYR A 1 39 ? 1.350 6.655 5.715 1.00 0.00 39 TYR A C 15
ATOM 8833 O O . TYR A 1 39 ? 2.236 6.233 4.998 1.00 0.00 39 TYR A O 15
ATOM 8851 N N . THR A 1 40 ? 1.514 7.738 6.425 1.00 0.00 40 THR A N 15
ATOM 8852 C CA . THR A 1 40 ? 2.807 8.480 6.363 1.00 0.00 40 THR A CA 15
ATOM 8853 C C . THR A 1 40 ? 3.246 8.896 7.768 1.00 0.00 40 THR A C 15
ATOM 8854 O O . THR A 1 40 ? 3.373 8.023 8.611 1.00 0.00 40 THR A O 15
ATOM 8866 N N . TRP A 1 1 ? 9.215 10.686 -4.855 1.00 0.00 1 TRP A N 16
ATOM 8867 C CA . TRP A 1 1 ? 9.086 9.226 -4.584 1.00 0.00 1 TRP A CA 16
ATOM 8868 C C . TRP A 1 1 ? 7.615 8.872 -4.320 1.00 0.00 1 TRP A C 16
ATOM 8869 O O . TRP A 1 1 ? 6.761 9.106 -5.152 1.00 0.00 1 TRP A O 16
ATOM 8892 N N . CYS A 1 2 ? 7.302 8.313 -3.178 1.00 0.00 2 CYS A N 16
ATOM 8893 C CA . CYS A 1 2 ? 5.879 7.963 -2.899 1.00 0.00 2 CYS A CA 16
ATOM 8894 C C . CYS A 1 2 ? 5.253 9.005 -1.962 1.00 0.00 2 CYS A C 16
ATOM 8895 O O . CYS A 1 2 ? 5.820 10.048 -1.706 1.00 0.00 2 CYS A O 16
ATOM 8902 N N . SER A 1 3 ? 4.093 8.717 -1.446 1.00 0.00 3 SER A N 16
ATOM 8903 C CA . SER A 1 3 ? 3.423 9.669 -0.517 1.00 0.00 3 SER A CA 16
ATOM 8904 C C . SER A 1 3 ? 2.608 8.878 0.508 1.00 0.00 3 SER A C 16
ATOM 8905 O O . SER A 1 3 ? 2.995 8.737 1.651 1.00 0.00 3 SER A O 16
ATOM 8913 N N . THR A 1 4 ? 1.489 8.346 0.099 1.00 0.00 4 THR A N 16
ATOM 8914 C CA . THR A 1 4 ? 0.655 7.545 1.039 1.00 0.00 4 THR A CA 16
ATOM 8915 C C . THR A 1 4 ? 1.068 6.071 0.965 1.00 0.00 4 THR A C 16
ATOM 8916 O O . THR A 1 4 ? 0.277 5.181 1.208 1.00 0.00 4 THR A O 16
ATOM 8927 N N . CYS A 1 5 ? 2.300 5.809 0.618 1.00 0.00 5 CYS A N 16
ATOM 8928 C CA . CYS A 1 5 ? 2.764 4.395 0.520 1.00 0.00 5 CYS A CA 16
ATOM 8929 C C . CYS A 1 5 ? 3.307 3.918 1.872 1.00 0.00 5 CYS A C 16
ATOM 8930 O O . CYS A 1 5 ? 3.912 4.672 2.608 1.00 0.00 5 CYS A O 16
ATOM 8937 N N . LEU A 1 6 ? 3.108 2.671 2.198 1.00 0.00 6 LEU A N 16
ATOM 8938 C CA . LEU A 1 6 ? 3.629 2.155 3.497 1.00 0.00 6 LEU A CA 16
ATOM 8939 C C . LEU A 1 6 ? 5.055 1.636 3.308 1.00 0.00 6 LEU A C 16
ATOM 8940 O O . LEU A 1 6 ? 5.565 1.589 2.207 1.00 0.00 6 LEU A O 16
ATOM 8956 N N . ASP A 1 7 ? 5.702 1.236 4.367 1.00 0.00 7 ASP A N 16
ATOM 8957 C CA . ASP A 1 7 ? 7.090 0.713 4.230 1.00 0.00 7 ASP A CA 16
ATOM 8958 C C . ASP A 1 7 ? 7.053 -0.789 3.937 1.00 0.00 7 ASP A C 16
ATOM 8959 O O . ASP A 1 7 ? 7.902 -1.539 4.377 1.00 0.00 7 ASP A O 16
ATOM 8968 N N . LEU A 1 8 ? 6.071 -1.233 3.198 1.00 0.00 8 LEU A N 16
ATOM 8969 C CA . LEU A 1 8 ? 5.974 -2.685 2.878 1.00 0.00 8 LEU A CA 16
ATOM 8970 C C . LEU A 1 8 ? 5.921 -2.889 1.364 1.00 0.00 8 LEU A C 16
ATOM 8971 O O . LEU A 1 8 ? 5.325 -2.113 0.641 1.00 0.00 8 LEU A O 16
ATOM 8987 N N . ALA A 1 9 ? 6.539 -3.928 0.881 1.00 0.00 9 ALA A N 16
ATOM 8988 C CA . ALA A 1 9 ? 6.525 -4.184 -0.586 1.00 0.00 9 ALA A CA 16
ATOM 8989 C C . ALA A 1 9 ? 5.201 -4.834 -0.992 1.00 0.00 9 ALA A C 16
ATOM 8990 O O . ALA A 1 9 ? 4.572 -5.518 -0.209 1.00 0.00 9 ALA A O 16
ATOM 8997 N N . CYS A 1 10 ? 4.770 -4.626 -2.206 1.00 0.00 10 CYS A N 16
ATOM 8998 C CA . CYS A 1 10 ? 3.484 -5.237 -2.646 1.00 0.00 10 CYS A CA 16
ATOM 8999 C C . CYS A 1 10 ? 3.697 -6.709 -3.001 1.00 0.00 10 CYS A C 16
ATOM 9000 O O . CYS A 1 10 ? 4.748 -7.271 -2.761 1.00 0.00 10 CYS A O 16
ATOM 9007 N N . GLY A 1 11 ? 2.709 -7.340 -3.569 1.00 0.00 11 GLY A N 16
ATOM 9008 C CA . GLY A 1 11 ? 2.856 -8.775 -3.937 1.00 0.00 11 GLY A CA 16
ATOM 9009 C C . GLY A 1 11 ? 1.499 -9.472 -3.831 1.00 0.00 11 GLY A C 16
ATOM 9010 O O . GLY A 1 11 ? 1.250 -10.465 -4.483 1.00 0.00 11 GLY A O 16
ATOM 9014 N N . ALA A 1 12 ? 0.617 -8.960 -3.014 1.00 0.00 12 ALA A N 16
ATOM 9015 C CA . ALA A 1 12 ? -0.723 -9.599 -2.872 1.00 0.00 12 ALA A CA 16
ATOM 9016 C C . ALA A 1 12 ? -1.774 -8.559 -2.469 1.00 0.00 12 ALA A C 16
ATOM 9017 O O . ALA A 1 12 ? -1.531 -7.696 -1.645 1.00 0.00 12 ALA A O 16
ATOM 9024 N N . SER A 1 13 ? -2.945 -8.637 -3.039 1.00 0.00 13 SER A N 16
ATOM 9025 C CA . SER A 1 13 ? -4.012 -7.660 -2.686 1.00 0.00 13 SER A CA 16
ATOM 9026 C C . SER A 1 13 ? -4.168 -7.590 -1.165 1.00 0.00 13 SER A C 16
ATOM 9027 O O . SER A 1 13 ? -4.354 -6.532 -0.596 1.00 0.00 13 SER A O 16
ATOM 9035 N N . ARG A 1 14 ? -4.090 -8.713 -0.503 1.00 0.00 14 ARG A N 16
ATOM 9036 C CA . ARG A 1 14 ? -4.230 -8.716 0.980 1.00 0.00 14 ARG A CA 16
ATOM 9037 C C . ARG A 1 14 ? -2.915 -8.281 1.632 1.00 0.00 14 ARG A C 16
ATOM 9038 O O . ARG A 1 14 ? -2.876 -7.920 2.792 1.00 0.00 14 ARG A O 16
ATOM 9059 N N . GLU A 1 15 ? -1.837 -8.306 0.893 1.00 0.00 15 GLU A N 16
ATOM 9060 C CA . GLU A 1 15 ? -0.528 -7.886 1.472 1.00 0.00 15 GLU A CA 16
ATOM 9061 C C . GLU A 1 15 ? -0.550 -6.383 1.761 1.00 0.00 15 GLU A C 16
ATOM 9062 O O . GLU A 1 15 ? -0.198 -5.943 2.838 1.00 0.00 15 GLU A O 16
ATOM 9074 N N . CYS A 1 16 ? -0.968 -5.593 0.809 1.00 0.00 16 CYS A N 16
ATOM 9075 C CA . CYS A 1 16 ? -1.021 -4.117 1.034 1.00 0.00 16 CYS A CA 16
ATOM 9076 C C . CYS A 1 16 ? -2.351 -3.735 1.692 1.00 0.00 16 CYS A C 16
ATOM 9077 O O . CYS A 1 16 ? -2.477 -2.691 2.300 1.00 0.00 16 CYS A O 16
ATOM 9084 N N . TYR A 1 17 ? -3.344 -4.573 1.571 1.00 0.00 17 TYR A N 16
ATOM 9085 C CA . TYR A 1 17 ? -4.666 -4.261 2.186 1.00 0.00 17 TYR A CA 16
ATOM 9086 C C . TYR A 1 17 ? -4.568 -4.341 3.711 1.00 0.00 17 TYR A C 16
ATOM 9087 O O . TYR A 1 17 ? -4.926 -3.419 4.416 1.00 0.00 17 TYR A O 16
ATOM 9105 N N . ASP A 1 18 ? -4.080 -5.436 4.222 1.00 0.00 18 ASP A N 16
ATOM 9106 C CA . ASP A 1 18 ? -3.951 -5.578 5.700 1.00 0.00 18 ASP A CA 16
ATOM 9107 C C . ASP A 1 18 ? -3.289 -4.333 6.305 1.00 0.00 18 ASP A C 16
ATOM 9108 O O . ASP A 1 18 ? -3.811 -3.746 7.232 1.00 0.00 18 ASP A O 16
ATOM 9117 N N . PRO A 1 19 ? -2.156 -3.968 5.760 1.00 0.00 19 PRO A N 16
ATOM 9118 C CA . PRO A 1 19 ? -1.422 -2.781 6.263 1.00 0.00 19 PRO A CA 16
ATOM 9119 C C . PRO A 1 19 ? -2.151 -1.491 5.877 1.00 0.00 19 PRO A C 16
ATOM 9120 O O . PRO A 1 19 ? -2.521 -0.701 6.723 1.00 0.00 19 PRO A O 16
ATOM 9131 N N . CYS A 1 20 ? -2.365 -1.271 4.609 1.00 0.00 20 CYS A N 16
ATOM 9132 C CA . CYS A 1 20 ? -3.074 -0.033 4.181 1.00 0.00 20 CYS A CA 16
ATOM 9133 C C . CYS A 1 20 ? -4.392 0.088 4.945 1.00 0.00 20 CYS A C 16
ATOM 9134 O O . CYS A 1 20 ? -4.842 1.170 5.269 1.00 0.00 20 CYS A O 16
ATOM 9141 N N . PHE A 1 21 ? -5.006 -1.023 5.243 1.00 0.00 21 PHE A N 16
ATOM 9142 C CA . PHE A 1 21 ? -6.294 -0.988 5.995 1.00 0.00 21 PHE A CA 16
ATOM 9143 C C . PHE A 1 21 ? -6.052 -0.479 7.419 1.00 0.00 21 PHE A C 16
ATOM 9144 O O . PHE A 1 21 ? -6.821 0.299 7.948 1.00 0.00 21 PHE A O 16
ATOM 9161 N N . LYS A 1 22 ? -4.987 -0.907 8.044 1.00 0.00 22 LYS A N 16
ATOM 9162 C CA . LYS A 1 22 ? -4.700 -0.438 9.432 1.00 0.00 22 LYS A CA 16
ATOM 9163 C C . LYS A 1 22 ? -3.947 0.895 9.390 1.00 0.00 22 LYS A C 16
ATOM 9164 O O . LYS A 1 22 ? -4.269 1.825 10.103 1.00 0.00 22 LYS A O 16
ATOM 9183 N N . ALA A 1 23 ? -2.944 0.993 8.559 1.00 0.00 23 ALA A N 16
ATOM 9184 C CA . ALA A 1 23 ? -2.166 2.263 8.470 1.00 0.00 23 ALA A CA 16
ATOM 9185 C C . ALA A 1 23 ? -3.089 3.429 8.101 1.00 0.00 23 ALA A C 16
ATOM 9186 O O . ALA A 1 23 ? -3.312 4.328 8.887 1.00 0.00 23 ALA A O 16
ATOM 9193 N N . PHE A 1 24 ? -3.625 3.423 6.911 1.00 0.00 24 PHE A N 16
ATOM 9194 C CA . PHE A 1 24 ? -4.530 4.534 6.497 1.00 0.00 24 PHE A CA 16
ATOM 9195 C C . PHE A 1 24 ? -5.966 4.244 6.947 1.00 0.00 24 PHE A C 16
ATOM 9196 O O . PHE A 1 24 ? -6.545 4.985 7.717 1.00 0.00 24 PHE A O 16
ATOM 9213 N N . GLY A 1 25 ? -6.545 3.173 6.477 1.00 0.00 25 GLY A N 16
ATOM 9214 C CA . GLY A 1 25 ? -7.942 2.844 6.885 1.00 0.00 25 GLY A CA 16
ATOM 9215 C C . GLY A 1 25 ? -8.743 2.394 5.663 1.00 0.00 25 GLY A C 16
ATOM 9216 O O . GLY A 1 25 ? -9.350 1.342 5.658 1.00 0.00 25 GLY A O 16
ATOM 9220 N N . ARG A 1 26 ? -8.748 3.184 4.625 1.00 0.00 26 ARG A N 16
ATOM 9221 C CA . ARG A 1 26 ? -9.509 2.800 3.402 1.00 0.00 26 ARG A CA 16
ATOM 9222 C C . ARG A 1 26 ? -8.645 1.911 2.505 1.00 0.00 26 ARG A C 16
ATOM 9223 O O . ARG A 1 26 ? -8.051 2.367 1.548 1.00 0.00 26 ARG A O 16
ATOM 9244 N N . ALA A 1 27 ? -8.570 0.644 2.810 1.00 0.00 27 ALA A N 16
ATOM 9245 C CA . ALA A 1 27 ? -7.745 -0.279 1.980 1.00 0.00 27 ALA A CA 16
ATOM 9246 C C . ALA A 1 27 ? -7.993 -0.018 0.492 1.00 0.00 27 ALA A C 16
ATOM 9247 O O . ALA A 1 27 ? -8.898 -0.571 -0.102 1.00 0.00 27 ALA A O 16
ATOM 9254 N N . HIS A 1 28 ? -7.198 0.819 -0.113 1.00 0.00 28 HIS A N 16
ATOM 9255 C CA . HIS A 1 28 ? -7.385 1.118 -1.562 1.00 0.00 28 HIS A CA 16
ATOM 9256 C C . HIS A 1 28 ? -6.104 1.724 -2.132 1.00 0.00 28 HIS A C 16
ATOM 9257 O O . HIS A 1 28 ? -5.967 2.927 -2.228 1.00 0.00 28 HIS A O 16
ATOM 9271 N N . GLY A 1 29 ? -5.157 0.907 -2.499 1.00 0.00 29 GLY A N 16
ATOM 9272 C CA . GLY A 1 29 ? -3.888 1.458 -3.044 1.00 0.00 29 GLY A CA 16
ATOM 9273 C C . GLY A 1 29 ? -3.383 0.604 -4.203 1.00 0.00 29 GLY A C 16
ATOM 9274 O O . GLY A 1 29 ? -4.071 -0.265 -4.701 1.00 0.00 29 GLY A O 16
ATOM 9278 N N . LYS A 1 30 ? -2.179 0.856 -4.635 1.00 0.00 30 LYS A N 16
ATOM 9279 C CA . LYS A 1 30 ? -1.607 0.072 -5.767 1.00 0.00 30 LYS A CA 16
ATOM 9280 C C . LYS A 1 30 ? -0.126 -0.219 -5.510 1.00 0.00 30 LYS A C 16
ATOM 9281 O O . LYS A 1 30 ? 0.509 0.425 -4.699 1.00 0.00 30 LYS A O 16
ATOM 9300 N N . CYS A 1 31 ? 0.430 -1.184 -6.192 1.00 0.00 31 CYS A N 16
ATOM 9301 C CA . CYS A 1 31 ? 1.871 -1.512 -5.979 1.00 0.00 31 CYS A CA 16
ATOM 9302 C C . CYS A 1 31 ? 2.757 -0.636 -6.870 1.00 0.00 31 CYS A C 16
ATOM 9303 O O . CYS A 1 31 ? 2.911 -0.888 -8.048 1.00 0.00 31 CYS A O 16
ATOM 9310 N N . MET A 1 32 ? 3.350 0.384 -6.312 1.00 0.00 32 MET A N 16
ATOM 9311 C CA . MET A 1 32 ? 4.238 1.264 -7.125 1.00 0.00 32 MET A CA 16
ATOM 9312 C C . MET A 1 32 ? 5.659 1.238 -6.547 1.00 0.00 32 MET A C 16
ATOM 9313 O O . MET A 1 32 ? 5.849 1.112 -5.353 1.00 0.00 32 MET A O 16
ATOM 9327 N N . ASN A 1 33 ? 6.657 1.352 -7.380 1.00 0.00 33 ASN A N 16
ATOM 9328 C CA . ASN A 1 33 ? 8.056 1.329 -6.867 1.00 0.00 33 ASN A CA 16
ATOM 9329 C C . ASN A 1 33 ? 8.257 0.122 -5.943 1.00 0.00 33 ASN A C 16
ATOM 9330 O O . ASN A 1 33 ? 9.028 0.165 -5.006 1.00 0.00 33 ASN A O 16
ATOM 9341 N N . ASN A 1 34 ? 7.567 -0.955 -6.210 1.00 0.00 34 ASN A N 16
ATOM 9342 C CA . ASN A 1 34 ? 7.708 -2.178 -5.362 1.00 0.00 34 ASN A CA 16
ATOM 9343 C C . ASN A 1 34 ? 7.091 -1.954 -3.977 1.00 0.00 34 ASN A C 16
ATOM 9344 O O . ASN A 1 34 ? 7.191 -2.791 -3.103 1.00 0.00 34 ASN A O 16
ATOM 9355 N N . LYS A 1 35 ? 6.446 -0.839 -3.774 1.00 0.00 35 LYS A N 16
ATOM 9356 C CA . LYS A 1 35 ? 5.816 -0.569 -2.448 1.00 0.00 35 LYS A CA 16
ATOM 9357 C C . LYS A 1 35 ? 4.314 -0.330 -2.627 1.00 0.00 35 LYS A C 16
ATOM 9358 O O . LYS A 1 35 ? 3.875 0.134 -3.661 1.00 0.00 35 LYS A O 16
ATOM 9377 N N . CYS A 1 36 ? 3.518 -0.635 -1.635 1.00 0.00 36 CYS A N 16
ATOM 9378 C CA . CYS A 1 36 ? 2.049 -0.411 -1.778 1.00 0.00 36 CYS A CA 16
ATOM 9379 C C . CYS A 1 36 ? 1.730 1.080 -1.646 1.00 0.00 36 CYS A C 16
ATOM 9380 O O . CYS A 1 36 ? 2.109 1.725 -0.686 1.00 0.00 36 CYS A O 16
ATOM 9387 N N . ARG A 1 37 ? 1.031 1.630 -2.600 1.00 0.00 37 ARG A N 16
ATOM 9388 C CA . ARG A 1 37 ? 0.680 3.077 -2.532 1.00 0.00 37 ARG A CA 16
ATOM 9389 C C . ARG A 1 37 ? -0.836 3.237 -2.409 1.00 0.00 37 ARG A C 16
ATOM 9390 O O . ARG A 1 37 ? -1.579 2.872 -3.299 1.00 0.00 37 ARG A O 16
ATOM 9411 N N . CYS A 1 38 ? -1.306 3.779 -1.319 1.00 0.00 38 CYS A N 16
ATOM 9412 C CA . CYS A 1 38 ? -2.776 3.954 -1.163 1.00 0.00 38 CYS A CA 16
ATOM 9413 C C . CYS A 1 38 ? -3.162 5.419 -1.377 1.00 0.00 38 CYS A C 16
ATOM 9414 O O . CYS A 1 38 ? -2.431 6.321 -1.021 1.00 0.00 38 CYS A O 16
ATOM 9421 N N . TYR A 1 39 ? -4.305 5.661 -1.961 1.00 0.00 39 TYR A N 16
ATOM 9422 C CA . TYR A 1 39 ? -4.736 7.068 -2.199 1.00 0.00 39 TYR A CA 16
ATOM 9423 C C . TYR A 1 39 ? -6.233 7.216 -1.918 1.00 0.00 39 TYR A C 16
ATOM 9424 O O . TYR A 1 39 ? -7.015 6.321 -2.173 1.00 0.00 39 TYR A O 16
ATOM 9442 N N . THR A 1 40 ? -6.636 8.338 -1.385 1.00 0.00 40 THR A N 16
ATOM 9443 C CA . THR A 1 40 ? -8.081 8.543 -1.078 1.00 0.00 40 THR A CA 16
ATOM 9444 C C . THR A 1 40 ? -8.654 9.666 -1.947 1.00 0.00 40 THR A C 16
ATOM 9445 O O . THR A 1 40 ? -8.396 9.656 -3.140 1.00 0.00 40 THR A O 16
ATOM 9457 N N . TRP A 1 1 ? -9.054 13.578 -2.555 1.00 0.00 1 TRP A N 17
ATOM 9458 C CA . TRP A 1 1 ? -9.170 12.213 -3.145 1.00 0.00 1 TRP A CA 17
ATOM 9459 C C . TRP A 1 1 ? -8.441 11.193 -2.264 1.00 0.00 1 TRP A C 17
ATOM 9460 O O . TRP A 1 1 ? -8.998 10.665 -1.322 1.00 0.00 1 TRP A O 17
ATOM 9483 N N . CYS A 1 2 ? -7.199 10.914 -2.557 1.00 0.00 2 CYS A N 17
ATOM 9484 C CA . CYS A 1 2 ? -6.440 9.932 -1.730 1.00 0.00 2 CYS A CA 17
ATOM 9485 C C . CYS A 1 2 ? -5.077 10.516 -1.352 1.00 0.00 2 CYS A C 17
ATOM 9486 O O . CYS A 1 2 ? -4.654 11.519 -1.889 1.00 0.00 2 CYS A O 17
ATOM 9493 N N . SER A 1 3 ? -4.387 9.903 -0.429 1.00 0.00 3 SER A N 17
ATOM 9494 C CA . SER A 1 3 ? -3.057 10.441 -0.024 1.00 0.00 3 SER A CA 17
ATOM 9495 C C . SER A 1 3 ? -2.001 9.333 -0.025 1.00 0.00 3 SER A C 17
ATOM 9496 O O . SER A 1 3 ? -1.257 9.171 -0.973 1.00 0.00 3 SER A O 17
ATOM 9504 N N . THR A 1 4 ? -1.920 8.580 1.038 1.00 0.00 4 THR A N 17
ATOM 9505 C CA . THR A 1 4 ? -0.901 7.494 1.107 1.00 0.00 4 THR A CA 17
ATOM 9506 C C . THR A 1 4 ? -1.462 6.180 0.552 1.00 0.00 4 THR A C 17
ATOM 9507 O O . THR A 1 4 ? -1.686 5.234 1.281 1.00 0.00 4 THR A O 17
ATOM 9518 N N . CYS A 1 5 ? -1.677 6.111 -0.733 1.00 0.00 5 CYS A N 17
ATOM 9519 C CA . CYS A 1 5 ? -2.208 4.853 -1.339 1.00 0.00 5 CYS A CA 17
ATOM 9520 C C . CYS A 1 5 ? -1.439 4.531 -2.624 1.00 0.00 5 CYS A C 17
ATOM 9521 O O . CYS A 1 5 ? -1.185 5.397 -3.437 1.00 0.00 5 CYS A O 17
ATOM 9528 N N . LEU A 1 6 ? -1.052 3.296 -2.804 1.00 0.00 6 LEU A N 17
ATOM 9529 C CA . LEU A 1 6 ? -0.283 2.926 -4.029 1.00 0.00 6 LEU A CA 17
ATOM 9530 C C . LEU A 1 6 ? -1.220 2.618 -5.197 1.00 0.00 6 LEU A C 17
ATOM 9531 O O . LEU A 1 6 ? -2.421 2.527 -5.043 1.00 0.00 6 LEU A O 17
ATOM 9547 N N . ASP A 1 7 ? -0.665 2.440 -6.363 1.00 0.00 7 ASP A N 17
ATOM 9548 C CA . ASP A 1 7 ? -1.499 2.118 -7.553 1.00 0.00 7 ASP A CA 17
ATOM 9549 C C . ASP A 1 7 ? -1.366 0.628 -7.874 1.00 0.00 7 ASP A C 17
ATOM 9550 O O . ASP A 1 7 ? -1.747 0.172 -8.934 1.00 0.00 7 ASP A O 17
ATOM 9559 N N . LEU A 1 8 ? -0.819 -0.133 -6.962 1.00 0.00 8 LEU A N 17
ATOM 9560 C CA . LEU A 1 8 ? -0.650 -1.594 -7.210 1.00 0.00 8 LEU A CA 17
ATOM 9561 C C . LEU A 1 8 ? -1.699 -2.392 -6.438 1.00 0.00 8 LEU A C 17
ATOM 9562 O O . LEU A 1 8 ? -2.118 -2.014 -5.361 1.00 0.00 8 LEU A O 17
ATOM 9578 N N . ALA A 1 9 ? -2.121 -3.498 -6.981 1.00 0.00 9 ALA A N 17
ATOM 9579 C CA . ALA A 1 9 ? -3.139 -4.330 -6.285 1.00 0.00 9 ALA A CA 17
ATOM 9580 C C . ALA A 1 9 ? -2.513 -5.010 -5.064 1.00 0.00 9 ALA A C 17
ATOM 9581 O O . ALA A 1 9 ? -1.316 -5.205 -4.998 1.00 0.00 9 ALA A O 17
ATOM 9588 N N . CYS A 1 10 ? -3.310 -5.372 -4.095 1.00 0.00 10 CYS A N 17
ATOM 9589 C CA . CYS A 1 10 ? -2.747 -6.038 -2.885 1.00 0.00 10 CYS A CA 17
ATOM 9590 C C . CYS A 1 10 ? -2.805 -7.560 -3.042 1.00 0.00 10 CYS A C 17
ATOM 9591 O O . CYS A 1 10 ? -3.158 -8.074 -4.086 1.00 0.00 10 CYS A O 17
ATOM 9598 N N . GLY A 1 11 ? -2.458 -8.285 -2.015 1.00 0.00 11 GLY A N 17
ATOM 9599 C CA . GLY A 1 11 ? -2.489 -9.772 -2.106 1.00 0.00 11 GLY A CA 17
ATOM 9600 C C . GLY A 1 11 ? -1.325 -10.352 -1.301 1.00 0.00 11 GLY A C 17
ATOM 9601 O O . GLY A 1 11 ? -1.348 -11.496 -0.892 1.00 0.00 11 GLY A O 17
ATOM 9605 N N . ALA A 1 12 ? -0.309 -9.568 -1.070 1.00 0.00 12 ALA A N 17
ATOM 9606 C CA . ALA A 1 12 ? 0.859 -10.068 -0.290 1.00 0.00 12 ALA A CA 17
ATOM 9607 C C . ALA A 1 12 ? 1.462 -8.931 0.540 1.00 0.00 12 ALA A C 17
ATOM 9608 O O . ALA A 1 12 ? 2.021 -7.992 0.010 1.00 0.00 12 ALA A O 17
ATOM 9615 N N . SER A 1 13 ? 1.352 -9.007 1.839 1.00 0.00 13 SER A N 17
ATOM 9616 C CA . SER A 1 13 ? 1.918 -7.929 2.701 1.00 0.00 13 SER A CA 17
ATOM 9617 C C . SER A 1 13 ? 3.304 -7.520 2.195 1.00 0.00 13 SER A C 17
ATOM 9618 O O . SER A 1 13 ? 3.593 -6.352 2.025 1.00 0.00 13 SER A O 17
ATOM 9626 N N . ARG A 1 14 ? 4.162 -8.471 1.950 1.00 0.00 14 ARG A N 17
ATOM 9627 C CA . ARG A 1 14 ? 5.525 -8.128 1.452 1.00 0.00 14 ARG A CA 17
ATOM 9628 C C . ARG A 1 14 ? 5.424 -7.429 0.095 1.00 0.00 14 ARG A C 17
ATOM 9629 O O . ARG A 1 14 ? 6.077 -6.434 -0.152 1.00 0.00 14 ARG A O 17
ATOM 9650 N N . GLU A 1 15 ? 4.609 -7.940 -0.786 1.00 0.00 15 GLU A N 17
ATOM 9651 C CA . GLU A 1 15 ? 4.466 -7.299 -2.123 1.00 0.00 15 GLU A CA 17
ATOM 9652 C C . GLU A 1 15 ? 4.283 -5.788 -1.960 1.00 0.00 15 GLU A C 17
ATOM 9653 O O . GLU A 1 15 ? 4.960 -5.000 -2.589 1.00 0.00 15 GLU A O 17
ATOM 9665 N N . CYS A 1 16 ? 3.376 -5.379 -1.116 1.00 0.00 16 CYS A N 17
ATOM 9666 C CA . CYS A 1 16 ? 3.156 -3.919 -0.911 1.00 0.00 16 CYS A CA 17
ATOM 9667 C C . CYS A 1 16 ? 4.187 -3.374 0.081 1.00 0.00 16 CYS A C 17
ATOM 9668 O O . CYS A 1 16 ? 4.359 -2.180 0.224 1.00 0.00 16 CYS A O 17
ATOM 9675 N N . TYR A 1 17 ? 4.880 -4.247 0.760 1.00 0.00 17 TYR A N 17
ATOM 9676 C CA . TYR A 1 17 ? 5.909 -3.791 1.737 1.00 0.00 17 TYR A CA 17
ATOM 9677 C C . TYR A 1 17 ? 7.119 -3.233 0.986 1.00 0.00 17 TYR A C 17
ATOM 9678 O O . TYR A 1 17 ? 7.523 -2.104 1.185 1.00 0.00 17 TYR A O 17
ATOM 9696 N N . ASP A 1 18 ? 7.693 -4.016 0.116 1.00 0.00 18 ASP A N 17
ATOM 9697 C CA . ASP A 1 18 ? 8.871 -3.538 -0.661 1.00 0.00 18 ASP A CA 17
ATOM 9698 C C . ASP A 1 18 ? 8.622 -2.123 -1.199 1.00 0.00 18 ASP A C 17
ATOM 9699 O O . ASP A 1 18 ? 9.414 -1.227 -0.977 1.00 0.00 18 ASP A O 17
ATOM 9708 N N . PRO A 1 19 ? 7.527 -1.967 -1.899 1.00 0.00 19 PRO A N 17
ATOM 9709 C CA . PRO A 1 19 ? 7.181 -0.646 -2.480 1.00 0.00 19 PRO A CA 17
ATOM 9710 C C . PRO A 1 19 ? 6.789 0.346 -1.382 1.00 0.00 19 PRO A C 17
ATOM 9711 O O . PRO A 1 19 ? 7.395 1.388 -1.233 1.00 0.00 19 PRO A O 17
ATOM 9722 N N . CYS A 1 20 ? 5.786 0.035 -0.608 1.00 0.00 20 CYS A N 17
ATOM 9723 C CA . CYS A 1 20 ? 5.373 0.970 0.476 1.00 0.00 20 CYS A CA 17
ATOM 9724 C C . CYS A 1 20 ? 6.587 1.318 1.336 1.00 0.00 20 CYS A C 17
ATOM 9725 O O . CYS A 1 20 ? 6.707 2.413 1.850 1.00 0.00 20 CYS A O 17
ATOM 9732 N N . PHE A 1 21 ? 7.496 0.392 1.482 1.00 0.00 21 PHE A N 17
ATOM 9733 C CA . PHE A 1 21 ? 8.714 0.667 2.296 1.00 0.00 21 PHE A CA 17
ATOM 9734 C C . PHE A 1 21 ? 9.512 1.799 1.650 1.00 0.00 21 PHE A C 17
ATOM 9735 O O . PHE A 1 21 ? 9.925 2.736 2.305 1.00 0.00 21 PHE A O 17
ATOM 9752 N N . LYS A 1 22 ? 9.725 1.721 0.364 1.00 0.00 22 LYS A N 17
ATOM 9753 C CA . LYS A 1 22 ? 10.488 2.793 -0.333 1.00 0.00 22 LYS A CA 17
ATOM 9754 C C . LYS A 1 22 ? 9.557 3.960 -0.674 1.00 0.00 22 LYS A C 17
ATOM 9755 O O . LYS A 1 22 ? 9.888 5.112 -0.469 1.00 0.00 22 LYS A O 17
ATOM 9774 N N . ALA A 1 23 ? 8.394 3.672 -1.191 1.00 0.00 23 ALA A N 17
ATOM 9775 C CA . ALA A 1 23 ? 7.443 4.764 -1.542 1.00 0.00 23 ALA A CA 17
ATOM 9776 C C . ALA A 1 23 ? 7.315 5.747 -0.377 1.00 0.00 23 ALA A C 17
ATOM 9777 O O . ALA A 1 23 ? 7.769 6.872 -0.449 1.00 0.00 23 ALA A O 17
ATOM 9784 N N . PHE A 1 24 ? 6.699 5.332 0.696 1.00 0.00 24 PHE A N 17
ATOM 9785 C CA . PHE A 1 24 ? 6.542 6.245 1.864 1.00 0.00 24 PHE A CA 17
ATOM 9786 C C . PHE A 1 24 ? 7.729 6.093 2.818 1.00 0.00 24 PHE A C 17
ATOM 9787 O O . PHE A 1 24 ? 8.476 7.023 3.049 1.00 0.00 24 PHE A O 17
ATOM 9804 N N . GLY A 1 25 ? 7.908 4.927 3.375 1.00 0.00 25 GLY A N 17
ATOM 9805 C CA . GLY A 1 25 ? 9.043 4.716 4.313 1.00 0.00 25 GLY A CA 17
ATOM 9806 C C . GLY A 1 25 ? 8.734 3.533 5.232 1.00 0.00 25 GLY A C 17
ATOM 9807 O O . GLY A 1 25 ? 9.224 2.438 5.035 1.00 0.00 25 GLY A O 17
ATOM 9811 N N . ARG A 1 26 ? 7.926 3.742 6.235 1.00 0.00 26 ARG A N 17
ATOM 9812 C CA . ARG A 1 26 ? 7.589 2.626 7.166 1.00 0.00 26 ARG A CA 17
ATOM 9813 C C . ARG A 1 26 ? 6.586 1.673 6.510 1.00 0.00 26 ARG A C 17
ATOM 9814 O O . ARG A 1 26 ? 5.422 1.989 6.358 1.00 0.00 26 ARG A O 17
ATOM 9835 N N . ALA A 1 27 ? 7.029 0.508 6.123 1.00 0.00 27 ALA A N 17
ATOM 9836 C CA . ALA A 1 27 ? 6.104 -0.467 5.477 1.00 0.00 27 ALA A CA 17
ATOM 9837 C C . ALA A 1 27 ? 4.958 -0.827 6.428 1.00 0.00 27 ALA A C 17
ATOM 9838 O O . ALA A 1 27 ? 5.078 -1.709 7.255 1.00 0.00 27 ALA A O 17
ATOM 9845 N N . HIS A 1 28 ? 3.848 -0.151 6.311 1.00 0.00 28 HIS A N 17
ATOM 9846 C CA . HIS A 1 28 ? 2.688 -0.448 7.201 1.00 0.00 28 HIS A CA 17
ATOM 9847 C C . HIS A 1 28 ? 1.400 0.088 6.568 1.00 0.00 28 HIS A C 17
ATOM 9848 O O . HIS A 1 28 ? 1.111 1.267 6.632 1.00 0.00 28 HIS A O 17
ATOM 9862 N N . GLY A 1 29 ? 0.629 -0.763 5.946 1.00 0.00 29 GLY A N 17
ATOM 9863 C CA . GLY A 1 29 ? -0.629 -0.287 5.304 1.00 0.00 29 GLY A CA 17
ATOM 9864 C C . GLY A 1 29 ? -1.633 -1.435 5.186 1.00 0.00 29 GLY A C 17
ATOM 9865 O O . GLY A 1 29 ? -1.496 -2.464 5.818 1.00 0.00 29 GLY A O 17
ATOM 9869 N N . LYS A 1 30 ? -2.644 -1.261 4.376 1.00 0.00 30 LYS A N 17
ATOM 9870 C CA . LYS A 1 30 ? -3.668 -2.333 4.206 1.00 0.00 30 LYS A CA 17
ATOM 9871 C C . LYS A 1 30 ? -4.047 -2.472 2.729 1.00 0.00 30 LYS A C 17
ATOM 9872 O O . LYS A 1 30 ? -3.374 -1.962 1.855 1.00 0.00 30 LYS A O 17
ATOM 9891 N N . CYS A 1 31 ? -5.123 -3.154 2.443 1.00 0.00 31 CYS A N 17
ATOM 9892 C CA . CYS A 1 31 ? -5.545 -3.317 1.022 1.00 0.00 31 CYS A CA 17
ATOM 9893 C C . CYS A 1 31 ? -6.954 -2.751 0.823 1.00 0.00 31 CYS A C 17
ATOM 9894 O O . CYS A 1 31 ? -7.936 -3.344 1.225 1.00 0.00 31 CYS A O 17
ATOM 9901 N N . MET A 1 32 ? -7.058 -1.613 0.197 1.00 0.00 32 MET A N 17
ATOM 9902 C CA . MET A 1 32 ? -8.399 -1.007 -0.040 1.00 0.00 32 MET A CA 17
ATOM 9903 C C . MET A 1 32 ? -8.765 -1.123 -1.521 1.00 0.00 32 MET A C 17
ATOM 9904 O O . MET A 1 32 ? -7.941 -0.915 -2.390 1.00 0.00 32 MET A O 17
ATOM 9918 N N . ASN A 1 33 ? -9.990 -1.455 -1.819 1.00 0.00 33 ASN A N 17
ATOM 9919 C CA . ASN A 1 33 ? -10.395 -1.582 -3.247 1.00 0.00 33 ASN A CA 17
ATOM 9920 C C . ASN A 1 33 ? -9.368 -2.424 -4.011 1.00 0.00 33 ASN A C 17
ATOM 9921 O O . ASN A 1 33 ? -8.902 -2.045 -5.066 1.00 0.00 33 ASN A O 17
ATOM 9932 N N . ASN A 1 34 ? -9.012 -3.564 -3.480 1.00 0.00 34 ASN A N 17
ATOM 9933 C CA . ASN A 1 34 ? -8.015 -4.437 -4.169 1.00 0.00 34 ASN A CA 17
ATOM 9934 C C . ASN A 1 34 ? -6.691 -3.694 -4.355 1.00 0.00 34 ASN A C 17
ATOM 9935 O O . ASN A 1 34 ? -5.841 -4.108 -5.116 1.00 0.00 34 ASN A O 17
ATOM 9946 N N . LYS A 1 35 ? -6.511 -2.603 -3.665 1.00 0.00 35 LYS A N 17
ATOM 9947 C CA . LYS A 1 35 ? -5.239 -1.835 -3.802 1.00 0.00 35 LYS A CA 17
ATOM 9948 C C . LYS A 1 35 ? -4.586 -1.652 -2.429 1.00 0.00 35 LYS A C 17
ATOM 9949 O O . LYS A 1 35 ? -5.246 -1.364 -1.452 1.00 0.00 35 LYS A O 17
ATOM 9968 N N . CYS A 1 36 ? -3.296 -1.826 -2.345 1.00 0.00 36 CYS A N 17
ATOM 9969 C CA . CYS A 1 36 ? -2.607 -1.673 -1.030 1.00 0.00 36 CYS A CA 17
ATOM 9970 C C . CYS A 1 36 ? -2.511 -0.197 -0.635 1.00 0.00 36 CYS A C 17
ATOM 9971 O O . CYS A 1 36 ? -1.909 0.603 -1.323 1.00 0.00 36 CYS A O 17
ATOM 9978 N N . ARG A 1 37 ? -3.092 0.166 0.476 1.00 0.00 37 ARG A N 17
ATOM 9979 C CA . ARG A 1 37 ? -3.026 1.586 0.925 1.00 0.00 37 ARG A CA 17
ATOM 9980 C C . ARG A 1 37 ? -2.130 1.694 2.161 1.00 0.00 37 ARG A C 17
ATOM 9981 O O . ARG A 1 37 ? -2.259 0.932 3.099 1.00 0.00 37 ARG A O 17
ATOM 10002 N N . CYS A 1 38 ? -1.218 2.626 2.169 1.00 0.00 38 CYS A N 17
ATOM 10003 C CA . CYS A 1 38 ? -0.314 2.768 3.345 1.00 0.00 38 CYS A CA 17
ATOM 10004 C C . CYS A 1 38 ? -0.728 3.968 4.201 1.00 0.00 38 CYS A C 17
ATOM 10005 O O . CYS A 1 38 ? -1.223 4.960 3.704 1.00 0.00 38 CYS A O 17
ATOM 10012 N N . TYR A 1 39 ? -0.522 3.883 5.487 1.00 0.00 39 TYR A N 17
ATOM 10013 C CA . TYR A 1 39 ? -0.894 5.015 6.382 1.00 0.00 39 TYR A CA 17
ATOM 10014 C C . TYR A 1 39 ? 0.189 5.213 7.449 1.00 0.00 39 TYR A C 17
ATOM 10015 O O . TYR A 1 39 ? 1.079 4.401 7.601 1.00 0.00 39 TYR A O 17
ATOM 10033 N N . THR A 1 40 ? 0.123 6.287 8.186 1.00 0.00 40 THR A N 17
ATOM 10034 C CA . THR A 1 40 ? 1.152 6.531 9.236 1.00 0.00 40 THR A CA 17
ATOM 10035 C C . THR A 1 40 ? 0.487 6.689 10.607 1.00 0.00 40 THR A C 17
ATOM 10036 O O . THR A 1 40 ? -0.720 6.865 10.642 1.00 0.00 40 THR A O 17
ATOM 10048 N N . TRP A 1 1 ? 8.181 12.638 -0.053 1.00 0.00 1 TRP A N 18
ATOM 10049 C CA . TRP A 1 1 ? 8.300 12.278 -1.495 1.00 0.00 1 TRP A CA 18
ATOM 10050 C C . TRP A 1 1 ? 7.241 11.235 -1.874 1.00 0.00 1 TRP A C 18
ATOM 10051 O O . TRP A 1 1 ? 6.647 11.295 -2.931 1.00 0.00 1 TRP A O 18
ATOM 10074 N N . CYS A 1 2 ? 7.005 10.277 -1.017 1.00 0.00 2 CYS A N 18
ATOM 10075 C CA . CYS A 1 2 ? 5.990 9.228 -1.328 1.00 0.00 2 CYS A CA 18
ATOM 10076 C C . CYS A 1 2 ? 4.633 9.602 -0.728 1.00 0.00 2 CYS A C 18
ATOM 10077 O O . CYS A 1 2 ? 4.544 10.058 0.395 1.00 0.00 2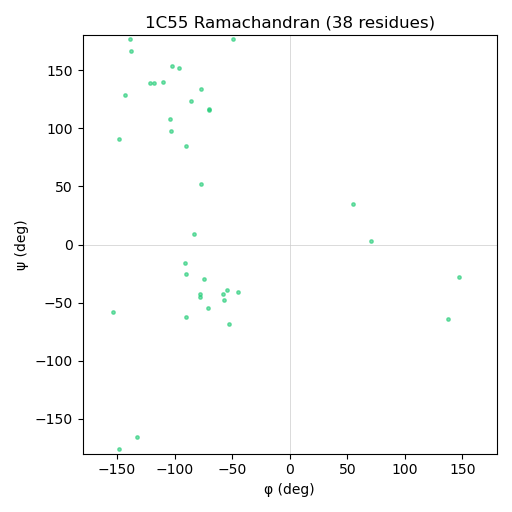 CYS A O 18
ATOM 10084 N N . SER A 1 3 ? 3.575 9.407 -1.467 1.00 0.00 3 SER A N 18
ATOM 10085 C CA . SER A 1 3 ? 2.223 9.746 -0.938 1.00 0.00 3 SER A CA 18
ATOM 10086 C C . SER A 1 3 ? 1.842 8.768 0.180 1.00 0.00 3 SER A C 18
ATOM 10087 O O . SER A 1 3 ? 2.629 8.493 1.064 1.00 0.00 3 SER A O 18
ATOM 10095 N N . THR A 1 4 ? 0.648 8.238 0.156 1.00 0.00 4 THR A N 18
ATOM 10096 C CA . THR A 1 4 ? 0.242 7.280 1.227 1.00 0.00 4 THR A CA 18
ATOM 10097 C C . THR A 1 4 ? 0.709 5.866 0.872 1.00 0.00 4 THR A C 18
ATOM 10098 O O . THR A 1 4 ? -0.070 5.027 0.468 1.00 0.00 4 THR A O 18
ATOM 10109 N N . CYS A 1 5 ? 1.978 5.597 1.018 1.00 0.00 5 CYS A N 18
ATOM 10110 C CA . CYS A 1 5 ? 2.493 4.236 0.687 1.00 0.00 5 CYS A CA 18
ATOM 10111 C C . CYS A 1 5 ? 3.026 3.548 1.949 1.00 0.00 5 CYS A C 18
ATOM 10112 O O . CYS A 1 5 ? 3.212 4.171 2.975 1.00 0.00 5 CYS A O 18
ATOM 10119 N N . LEU A 1 6 ? 3.265 2.265 1.883 1.00 0.00 6 LEU A N 18
ATOM 10120 C CA . LEU A 1 6 ? 3.780 1.540 3.083 1.00 0.00 6 LEU A CA 18
ATOM 10121 C C . LEU A 1 6 ? 5.156 0.938 2.795 1.00 0.00 6 LEU A C 18
ATOM 10122 O O . LEU A 1 6 ? 5.664 1.018 1.694 1.00 0.00 6 LEU A O 18
ATOM 10138 N N . ASP A 1 7 ? 5.756 0.326 3.779 1.00 0.00 7 ASP A N 18
ATOM 10139 C CA . ASP A 1 7 ? 7.094 -0.295 3.567 1.00 0.00 7 ASP A CA 18
ATOM 10140 C C . ASP A 1 7 ? 6.928 -1.793 3.296 1.00 0.00 7 ASP A C 18
ATOM 10141 O O . ASP A 1 7 ? 7.887 -2.538 3.260 1.00 0.00 7 ASP A O 18
ATOM 10150 N N . LEU A 1 8 ? 5.714 -2.237 3.109 1.00 0.00 8 LEU A N 18
ATOM 10151 C CA . LEU A 1 8 ? 5.482 -3.687 2.844 1.00 0.00 8 LEU A CA 18
ATOM 10152 C C . LEU A 1 8 ? 5.340 -3.937 1.342 1.00 0.00 8 LEU A C 18
ATOM 10153 O O . LEU A 1 8 ? 4.908 -3.081 0.595 1.00 0.00 8 LEU A O 18
ATOM 10169 N N . ALA A 1 9 ? 5.703 -5.106 0.897 1.00 0.00 9 ALA A N 18
ATOM 10170 C CA . ALA A 1 9 ? 5.595 -5.423 -0.554 1.00 0.00 9 ALA A CA 18
ATOM 10171 C C . ALA A 1 9 ? 4.131 -5.679 -0.932 1.00 0.00 9 ALA A C 18
ATOM 10172 O O . ALA A 1 9 ? 3.352 -6.159 -0.133 1.00 0.00 9 ALA A O 18
ATOM 10179 N N . CYS A 1 10 ? 3.749 -5.360 -2.141 1.00 0.00 10 CYS A N 18
ATOM 10180 C CA . CYS A 1 10 ? 2.332 -5.585 -2.557 1.00 0.00 10 CYS A CA 18
ATOM 10181 C C . CYS A 1 10 ? 2.213 -6.857 -3.399 1.00 0.00 10 CYS A C 18
ATOM 10182 O O . CYS A 1 10 ? 3.136 -7.641 -3.497 1.00 0.00 10 CYS A O 18
ATOM 10189 N N . GLY A 1 11 ? 1.077 -7.062 -4.009 1.00 0.00 11 GLY A N 18
ATOM 10190 C CA . GLY A 1 11 ? 0.885 -8.279 -4.847 1.00 0.00 11 GLY A CA 18
ATOM 10191 C C . GLY A 1 11 ? -0.609 -8.595 -4.956 1.00 0.00 11 GLY A C 18
ATOM 10192 O O . GLY A 1 11 ? -1.038 -9.308 -5.842 1.00 0.00 11 GLY A O 18
ATOM 10196 N N . ALA A 1 12 ? -1.405 -8.072 -4.063 1.00 0.00 12 ALA A N 18
ATOM 10197 C CA . ALA A 1 12 ? -2.870 -8.347 -4.121 1.00 0.00 12 ALA A CA 18
ATOM 10198 C C . ALA A 1 12 ? -3.645 -7.275 -3.351 1.00 0.00 12 ALA A C 18
ATOM 10199 O O . ALA A 1 12 ? -3.128 -6.641 -2.449 1.00 0.00 12 ALA A O 18
ATOM 10206 N N . SER A 1 13 ? -4.886 -7.071 -3.699 1.00 0.00 13 SER A N 18
ATOM 10207 C CA . SER A 1 13 ? -5.703 -6.045 -2.991 1.00 0.00 13 SER A CA 18
ATOM 10208 C C . SER A 1 13 ? -5.821 -6.397 -1.506 1.00 0.00 13 SER A C 18
ATOM 10209 O O . SER A 1 13 ? -5.648 -5.559 -0.643 1.00 0.00 13 SER A O 18
ATOM 10217 N N . ARG A 1 14 ? -6.116 -7.631 -1.203 1.00 0.00 14 ARG A N 18
ATOM 10218 C CA . ARG A 1 14 ? -6.248 -8.036 0.226 1.00 0.00 14 ARG A CA 18
ATOM 10219 C C . ARG A 1 14 ? -4.918 -7.848 0.959 1.00 0.00 14 ARG A C 18
ATOM 10220 O O . ARG A 1 14 ? -4.885 -7.589 2.145 1.00 0.00 14 ARG A O 18
ATOM 10241 N N . GLU A 1 15 ? -3.820 -7.979 0.265 1.00 0.00 15 GLU A N 18
ATOM 10242 C CA . GLU A 1 15 ? -2.496 -7.810 0.929 1.00 0.00 15 GLU A CA 18
ATOM 10243 C C . GLU A 1 15 ? -2.321 -6.367 1.405 1.00 0.00 15 GLU A C 18
ATOM 10244 O O . GLU A 1 15 ? -1.914 -6.120 2.522 1.00 0.00 15 GLU A O 18
ATOM 10256 N N . CYS A 1 16 ? -2.618 -5.411 0.568 1.00 0.00 16 CYS A N 18
ATOM 10257 C CA . CYS A 1 16 ? -2.459 -3.987 0.985 1.00 0.00 16 CYS A CA 18
ATOM 10258 C C . CYS A 1 16 ? -3.720 -3.497 1.705 1.00 0.00 16 CYS A C 18
ATOM 10259 O O . CYS A 1 16 ? -3.690 -2.524 2.433 1.00 0.00 16 CYS A O 18
ATOM 10266 N N . TYR A 1 17 ? -4.827 -4.161 1.513 1.00 0.00 17 TYR A N 18
ATOM 10267 C CA . TYR A 1 17 ? -6.083 -3.726 2.193 1.00 0.00 17 TYR A CA 18
ATOM 10268 C C . TYR A 1 17 ? -5.954 -3.920 3.707 1.00 0.00 17 TYR A C 18
ATOM 10269 O O . TYR A 1 17 ? -6.295 -3.054 4.488 1.00 0.00 17 TYR A O 18
ATOM 10287 N N . ASP A 1 18 ? -5.462 -5.053 4.121 1.00 0.00 18 ASP A N 18
ATOM 10288 C CA . ASP A 1 18 ? -5.305 -5.319 5.579 1.00 0.00 18 ASP A CA 18
ATOM 10289 C C . ASP A 1 18 ? -4.436 -4.232 6.235 1.00 0.00 18 ASP A C 18
ATOM 10290 O O . ASP A 1 18 ? -4.851 -3.602 7.188 1.00 0.00 18 ASP A O 18
ATOM 10299 N N . PRO A 1 19 ? -3.254 -4.055 5.707 1.00 0.00 19 PRO A N 18
ATOM 10300 C CA . PRO A 1 19 ? -2.316 -3.042 6.256 1.00 0.00 19 PRO A CA 18
ATOM 10301 C C . PRO A 1 19 ? -2.803 -1.618 5.970 1.00 0.00 19 PRO A C 18
ATOM 10302 O O . PRO A 1 19 ? -2.964 -0.816 6.867 1.00 0.00 19 PRO A O 18
ATOM 10313 N N . CYS A 1 20 ? -3.031 -1.295 4.728 1.00 0.00 20 CYS A N 18
ATOM 10314 C CA . CYS A 1 20 ? -3.498 0.079 4.393 1.00 0.00 20 CYS A CA 18
ATOM 10315 C C . CYS A 1 20 ? -4.728 0.430 5.225 1.00 0.00 20 CYS A C 18
ATOM 10316 O O . CYS A 1 20 ? -4.901 1.554 5.654 1.00 0.00 20 CYS A O 18
ATOM 10323 N N . PHE A 1 21 ? -5.585 -0.524 5.457 1.00 0.00 21 PHE A N 18
ATOM 10324 C CA . PHE A 1 21 ? -6.806 -0.238 6.264 1.00 0.00 21 PHE A CA 18
ATOM 10325 C C . PHE A 1 21 ? -6.430 -0.017 7.732 1.00 0.00 21 PHE A C 18
ATOM 10326 O O . PHE A 1 21 ? -7.051 0.760 8.430 1.00 0.00 21 PHE A O 18
ATOM 10343 N N . LYS A 1 22 ? -5.418 -0.692 8.206 1.00 0.00 22 LYS A N 18
ATOM 10344 C CA . LYS A 1 22 ? -5.007 -0.512 9.628 1.00 0.00 22 LYS A CA 18
ATOM 10345 C C . LYS A 1 22 ? -3.967 0.607 9.743 1.00 0.00 22 LYS A C 18
ATOM 10346 O O . LYS A 1 22 ? -3.791 1.198 10.790 1.00 0.00 22 LYS A O 18
ATOM 10365 N N . ALA A 1 23 ? -3.275 0.901 8.675 1.00 0.00 23 ALA A N 18
ATOM 10366 C CA . ALA A 1 23 ? -2.246 1.981 8.725 1.00 0.00 23 ALA A CA 18
ATOM 10367 C C . ALA A 1 23 ? -2.882 3.330 8.381 1.00 0.00 23 ALA A C 18
ATOM 10368 O O . ALA A 1 23 ? -3.028 4.192 9.225 1.00 0.00 23 ALA A O 18
ATOM 10375 N N . PHE A 1 24 ? -3.265 3.518 7.149 1.00 0.00 24 PHE A N 18
ATOM 10376 C CA . PHE A 1 24 ? -3.897 4.809 6.755 1.00 0.00 24 PHE A CA 18
ATOM 10377 C C . PHE A 1 24 ? -5.354 4.837 7.220 1.00 0.00 24 PHE A C 18
ATOM 10378 O O . PHE A 1 24 ? -5.884 5.869 7.581 1.00 0.00 24 PHE A O 18
ATOM 10395 N N . GLY A 1 25 ? -6.005 3.706 7.211 1.00 0.00 25 GLY A N 18
ATOM 10396 C CA . GLY A 1 25 ? -7.427 3.658 7.649 1.00 0.00 25 GLY A CA 18
ATOM 10397 C C . GLY A 1 25 ? -8.309 3.273 6.463 1.00 0.00 25 GLY A C 18
ATOM 10398 O O . GLY A 1 25 ? -9.319 2.616 6.614 1.00 0.00 25 GLY A O 18
ATOM 10402 N N . ARG A 1 26 ? -7.934 3.677 5.281 1.00 0.00 26 ARG A N 18
ATOM 10403 C CA . ARG A 1 26 ? -8.750 3.333 4.082 1.00 0.00 26 ARG A CA 18
ATOM 10404 C C . ARG A 1 26 ? -8.001 2.306 3.229 1.00 0.00 26 ARG A C 18
ATOM 10405 O O . ARG A 1 26 ? -6.809 2.412 3.020 1.00 0.00 26 ARG A O 18
ATOM 10426 N N . ALA A 1 27 ? -8.685 1.312 2.735 1.00 0.00 27 ALA A N 18
ATOM 10427 C CA . ALA A 1 27 ? -7.999 0.286 1.900 1.00 0.00 27 ALA A CA 18
ATOM 10428 C C . ALA A 1 27 ? -7.995 0.718 0.430 1.00 0.00 27 ALA A C 18
ATOM 10429 O O . ALA A 1 27 ? -8.117 -0.094 -0.466 1.00 0.00 27 ALA A O 18
ATOM 10436 N N . HIS A 1 28 ? -7.854 1.991 0.179 1.00 0.00 28 HIS A N 18
ATOM 10437 C CA . HIS A 1 28 ? -7.839 2.482 -1.230 1.00 0.00 28 HIS A CA 18
ATOM 10438 C C . HIS A 1 28 ? -6.395 2.614 -1.725 1.00 0.00 28 HIS A C 18
ATOM 10439 O O . HIS A 1 28 ? -5.792 3.667 -1.637 1.00 0.00 28 HIS A O 18
ATOM 10453 N N . GLY A 1 29 ? -5.831 1.554 -2.240 1.00 0.00 29 GLY A N 18
ATOM 10454 C CA . GLY A 1 29 ? -4.426 1.630 -2.728 1.00 0.00 29 GLY A CA 18
ATOM 10455 C C . GLY A 1 29 ? -4.195 0.609 -3.841 1.00 0.00 29 GLY A C 18
ATOM 10456 O O . GLY A 1 29 ? -5.117 -0.008 -4.338 1.00 0.00 29 GLY A O 18
ATOM 10460 N N . LYS A 1 30 ? -2.965 0.434 -4.236 1.00 0.00 30 LYS A N 18
ATOM 10461 C CA . LYS A 1 30 ? -2.654 -0.538 -5.321 1.00 0.00 30 LYS A CA 18
ATOM 10462 C C . LYS A 1 30 ? -1.309 -1.215 -5.049 1.00 0.00 30 LYS A C 18
ATOM 10463 O O . LYS A 1 30 ? -0.753 -1.108 -3.974 1.00 0.00 30 LYS A O 18
ATOM 10482 N N . CYS A 1 31 ? -0.777 -1.902 -6.022 1.00 0.00 31 CYS A N 18
ATOM 10483 C CA . CYS A 1 31 ? 0.538 -2.578 -5.831 1.00 0.00 31 CYS A CA 18
ATOM 10484 C C . CYS A 1 31 ? 1.558 -1.999 -6.814 1.00 0.00 31 CYS A C 18
ATOM 10485 O O . CYS A 1 31 ? 1.630 -2.404 -7.957 1.00 0.00 31 CYS A O 18
ATOM 10492 N N . MET A 1 32 ? 2.340 -1.049 -6.382 1.00 0.00 32 MET A N 18
ATOM 10493 C CA . MET A 1 32 ? 3.347 -0.441 -7.298 1.00 0.00 32 MET A CA 18
ATOM 10494 C C . MET A 1 32 ? 4.723 -0.406 -6.628 1.00 0.00 32 MET A C 18
ATOM 10495 O O . MET A 1 32 ? 4.839 -0.497 -5.422 1.00 0.00 32 MET A O 18
ATOM 10509 N N . ASN A 1 33 ? 5.764 -0.275 -7.403 1.00 0.00 33 ASN A N 18
ATOM 10510 C CA . ASN A 1 33 ? 7.132 -0.234 -6.814 1.00 0.00 33 ASN A CA 18
ATOM 10511 C C . ASN A 1 33 ? 7.359 -1.459 -5.924 1.00 0.00 33 ASN A C 18
ATOM 10512 O O . ASN A 1 33 ? 8.033 -1.390 -4.915 1.00 0.00 33 ASN A O 18
ATOM 10523 N N . ASN A 1 34 ? 6.794 -2.579 -6.292 1.00 0.00 34 ASN A N 18
ATOM 10524 C CA . ASN A 1 34 ? 6.964 -3.819 -5.478 1.00 0.00 34 ASN A CA 18
ATOM 10525 C C . ASN A 1 34 ? 6.410 -3.617 -4.064 1.00 0.00 34 ASN A C 18
ATOM 10526 O O . ASN A 1 34 ? 6.620 -4.428 -3.184 1.00 0.00 34 ASN A O 18
ATOM 10537 N N . LYS A 1 35 ? 5.695 -2.549 -3.841 1.00 0.00 35 LYS A N 18
ATOM 10538 C CA . LYS A 1 35 ? 5.122 -2.308 -2.485 1.00 0.00 35 LYS A CA 18
ATOM 10539 C C . LYS A 1 35 ? 3.713 -1.725 -2.608 1.00 0.00 35 LYS A C 18
ATOM 10540 O O . LYS A 1 35 ? 3.352 -1.163 -3.623 1.00 0.00 35 LYS A O 18
ATOM 10559 N N . CYS A 1 36 ? 2.911 -1.856 -1.586 1.00 0.00 36 CYS A N 18
ATOM 10560 C CA . CYS A 1 36 ? 1.527 -1.308 -1.661 1.00 0.00 36 CYS A CA 18
ATOM 10561 C C . CYS A 1 36 ? 1.573 0.219 -1.656 1.00 0.00 36 CYS A C 18
ATOM 10562 O O . CYS A 1 36 ? 2.219 0.828 -0.827 1.00 0.00 36 CYS A O 18
ATOM 10569 N N . ARG A 1 37 ? 0.898 0.844 -2.579 1.00 0.00 37 ARG A N 18
ATOM 10570 C CA . ARG A 1 37 ? 0.912 2.331 -2.625 1.00 0.00 37 ARG A CA 18
ATOM 10571 C C . ARG A 1 37 ? -0.514 2.876 -2.517 1.00 0.00 37 ARG A C 18
ATOM 10572 O O . ARG A 1 37 ? -1.216 3.005 -3.500 1.00 0.00 37 ARG A O 18
ATOM 10593 N N . CYS A 1 38 ? -0.945 3.197 -1.329 1.00 0.00 38 CYS A N 18
ATOM 10594 C CA . CYS A 1 38 ? -2.323 3.738 -1.160 1.00 0.00 38 CYS A CA 18
ATOM 10595 C C . CYS A 1 38 ? -2.350 5.214 -1.554 1.00 0.00 38 CYS A C 18
ATOM 10596 O O . CYS A 1 38 ? -1.448 5.965 -1.239 1.00 0.00 38 CYS A O 18
ATOM 10603 N N . TYR A 1 39 ? -3.371 5.639 -2.246 1.00 0.00 39 TYR A N 18
ATOM 10604 C CA . TYR A 1 39 ? -3.436 7.070 -2.660 1.00 0.00 39 TYR A CA 18
ATOM 10605 C C . TYR A 1 39 ? -4.750 7.707 -2.200 1.00 0.00 39 TYR A C 18
ATOM 10606 O O . TYR A 1 39 ? -5.755 7.042 -2.041 1.00 0.00 39 TYR A O 18
ATOM 10624 N N . THR A 1 40 ? -4.746 8.994 -1.984 1.00 0.00 40 THR A N 18
ATOM 10625 C CA . THR A 1 40 ? -5.989 9.681 -1.533 1.00 0.00 40 THR A CA 18
ATOM 10626 C C . THR A 1 40 ? -6.406 10.743 -2.554 1.00 0.00 40 THR A C 18
ATOM 10627 O O . THR A 1 40 ? -5.705 11.736 -2.668 1.00 0.00 40 THR A O 18
ATOM 10639 N N . TRP A 1 1 ? -7.085 14.187 -2.830 1.00 0.00 1 TRP A N 19
ATOM 10640 C CA . TRP A 1 1 ? -7.710 13.082 -3.611 1.00 0.00 1 TRP A CA 19
ATOM 10641 C C . TRP A 1 1 ? -7.614 11.765 -2.836 1.00 0.00 1 TRP A C 19
ATOM 10642 O O . TRP A 1 1 ? -8.597 11.254 -2.339 1.00 0.00 1 TRP A O 19
ATOM 10665 N N . CYS A 1 2 ? -6.439 11.207 -2.740 1.00 0.00 2 CYS A N 19
ATOM 10666 C CA . CYS A 1 2 ? -6.288 9.918 -2.007 1.00 0.00 2 CYS A CA 19
ATOM 10667 C C . CYS A 1 2 ? -5.297 10.074 -0.849 1.00 0.00 2 CYS A C 19
ATOM 10668 O O . CYS A 1 2 ? -4.635 11.084 -0.717 1.00 0.00 2 CYS A O 19
ATOM 10675 N N . SER A 1 3 ? -5.197 9.082 -0.004 1.00 0.00 3 SER A N 19
ATOM 10676 C CA . SER A 1 3 ? -4.257 9.175 1.150 1.00 0.00 3 SER A CA 19
ATOM 10677 C C . SER A 1 3 ? -2.987 8.351 0.879 1.00 0.00 3 SER A C 19
ATOM 10678 O O . SER A 1 3 ? -2.257 8.620 -0.054 1.00 0.00 3 SER A O 19
ATOM 10686 N N . THR A 1 4 ? -2.710 7.358 1.687 1.00 0.00 4 THR A N 19
ATOM 10687 C CA . THR A 1 4 ? -1.482 6.540 1.467 1.00 0.00 4 THR A CA 19
ATOM 10688 C C . THR A 1 4 ? -1.773 5.371 0.521 1.00 0.00 4 THR A C 19
ATOM 10689 O O . THR A 1 4 ? -1.420 4.240 0.792 1.00 0.00 4 THR A O 19
ATOM 10700 N N . CYS A 1 5 ? -2.403 5.633 -0.590 1.00 0.00 5 CYS A N 19
ATOM 10701 C CA . CYS A 1 5 ? -2.701 4.534 -1.552 1.00 0.00 5 CYS A CA 19
ATOM 10702 C C . CYS A 1 5 ? -1.692 4.567 -2.703 1.00 0.00 5 CYS A C 19
ATOM 10703 O O . CYS A 1 5 ? -1.518 5.575 -3.358 1.00 0.00 5 CYS A O 19
ATOM 10710 N N . LEU A 1 6 ? -1.020 3.477 -2.950 1.00 0.00 6 LEU A N 19
ATOM 10711 C CA . LEU A 1 6 ? -0.019 3.457 -4.055 1.00 0.00 6 LEU A CA 19
ATOM 10712 C C . LEU A 1 6 ? -0.685 3.062 -5.375 1.00 0.00 6 LEU A C 19
ATOM 10713 O O . LEU A 1 6 ? -1.890 2.933 -5.462 1.00 0.00 6 LEU A O 19
ATOM 10729 N N . ASP A 1 7 ? 0.093 2.869 -6.404 1.00 0.00 7 ASP A N 19
ATOM 10730 C CA . ASP A 1 7 ? -0.491 2.481 -7.719 1.00 0.00 7 ASP A CA 19
ATOM 10731 C C . ASP A 1 7 ? -0.376 0.968 -7.922 1.00 0.00 7 ASP A C 19
ATOM 10732 O O . ASP A 1 7 ? -0.711 0.445 -8.966 1.00 0.00 7 ASP A O 19
ATOM 10741 N N . LEU A 1 8 ? 0.096 0.262 -6.931 1.00 0.00 8 LEU A N 19
ATOM 10742 C CA . LEU A 1 8 ? 0.232 -1.217 -7.068 1.00 0.00 8 LEU A CA 19
ATOM 10743 C C . LEU A 1 8 ? -1.009 -1.916 -6.511 1.00 0.00 8 LEU A C 19
ATOM 10744 O O . LEU A 1 8 ? -1.433 -1.662 -5.401 1.00 0.00 8 LEU A O 19
ATOM 10760 N N . ALA A 1 9 ? -1.593 -2.797 -7.275 1.00 0.00 9 ALA A N 19
ATOM 10761 C CA . ALA A 1 9 ? -2.804 -3.515 -6.790 1.00 0.00 9 ALA A CA 19
ATOM 10762 C C . ALA A 1 9 ? -2.411 -4.540 -5.723 1.00 0.00 9 ALA A C 19
ATOM 10763 O O . ALA A 1 9 ? -1.590 -5.404 -5.956 1.00 0.00 9 ALA A O 19
ATOM 10770 N N . CYS A 1 10 ? -2.985 -4.449 -4.554 1.00 0.00 10 CYS A N 19
ATOM 10771 C CA . CYS A 1 10 ? -2.629 -5.424 -3.480 1.00 0.00 10 CYS A CA 19
ATOM 10772 C C . CYS A 1 10 ? -2.797 -6.858 -3.985 1.00 0.00 10 CYS A C 19
ATOM 10773 O O . CYS A 1 10 ? -3.836 -7.236 -4.490 1.00 0.00 10 CYS A O 19
ATOM 10780 N N . GLY A 1 11 ? -1.777 -7.656 -3.844 1.00 0.00 11 GLY A N 19
ATOM 10781 C CA . GLY A 1 11 ? -1.857 -9.071 -4.303 1.00 0.00 11 GLY A CA 19
ATOM 10782 C C . GLY A 1 11 ? -0.924 -9.927 -3.444 1.00 0.00 11 GLY A C 19
ATOM 10783 O O . GLY A 1 11 ? -1.254 -11.032 -3.063 1.00 0.00 11 GLY A O 19
ATOM 10787 N N . ALA A 1 12 ? 0.237 -9.417 -3.130 1.00 0.00 12 ALA A N 19
ATOM 10788 C CA . ALA A 1 12 ? 1.194 -10.191 -2.287 1.00 0.00 12 ALA A CA 19
ATOM 10789 C C . ALA A 1 12 ? 1.751 -9.293 -1.178 1.00 0.00 12 ALA A C 19
ATOM 10790 O O . ALA A 1 12 ? 2.092 -8.149 -1.408 1.00 0.00 12 ALA A O 19
ATOM 10797 N N . SER A 1 13 ? 1.842 -9.795 0.023 1.00 0.00 13 SER A N 19
ATOM 10798 C CA . SER A 1 13 ? 2.371 -8.960 1.142 1.00 0.00 13 SER A CA 19
ATOM 10799 C C . SER A 1 13 ? 3.762 -8.424 0.795 1.00 0.00 13 SER A C 19
ATOM 10800 O O . SER A 1 13 ? 4.045 -7.254 0.956 1.00 0.00 13 SER A O 19
ATOM 10808 N N . ARG A 1 14 ? 4.632 -9.272 0.325 1.00 0.00 14 ARG A N 19
ATOM 10809 C CA . ARG A 1 14 ? 6.006 -8.813 -0.026 1.00 0.00 14 ARG A CA 19
ATOM 10810 C C . ARG A 1 14 ? 5.953 -7.790 -1.164 1.00 0.00 14 ARG A C 19
ATOM 10811 O O . ARG A 1 14 ? 6.703 -6.835 -1.187 1.00 0.00 14 ARG A O 19
ATOM 10832 N N . GLU A 1 15 ? 5.072 -7.979 -2.108 1.00 0.00 15 GLU A N 19
ATOM 10833 C CA . GLU A 1 15 ? 4.980 -7.010 -3.236 1.00 0.00 15 GLU A CA 19
ATOM 10834 C C . GLU A 1 15 ? 4.656 -5.614 -2.700 1.00 0.00 15 GLU A C 19
ATOM 10835 O O . GLU A 1 15 ? 5.167 -4.621 -3.178 1.00 0.00 15 GLU A O 19
ATOM 10847 N N . CYS A 1 16 ? 3.810 -5.534 -1.709 1.00 0.00 16 CYS A N 19
ATOM 10848 C CA . CYS A 1 16 ? 3.451 -4.203 -1.137 1.00 0.00 16 CYS A CA 19
ATOM 10849 C C . CYS A 1 16 ? 4.416 -3.837 -0.005 1.00 0.00 16 CYS A C 19
ATOM 10850 O O . CYS A 1 16 ? 4.423 -2.723 0.481 1.00 0.00 16 CYS A O 19
ATOM 10857 N N . TYR A 1 17 ? 5.234 -4.765 0.414 1.00 0.00 17 TYR A N 19
ATOM 10858 C CA . TYR A 1 17 ? 6.203 -4.474 1.511 1.00 0.00 17 TYR A CA 19
ATOM 10859 C C . TYR A 1 17 ? 7.400 -3.689 0.965 1.00 0.00 17 TYR A C 19
ATOM 10860 O O . TYR A 1 17 ? 7.842 -2.720 1.551 1.00 0.00 17 TYR A O 19
ATOM 10878 N N . ASP A 1 18 ? 7.926 -4.102 -0.155 1.00 0.00 18 ASP A N 19
ATOM 10879 C CA . ASP A 1 18 ? 9.094 -3.388 -0.747 1.00 0.00 18 ASP A CA 19
ATOM 10880 C C . ASP A 1 18 ? 8.742 -1.932 -1.080 1.00 0.00 18 ASP A C 19
ATOM 10881 O O . ASP A 1 18 ? 9.489 -1.029 -0.761 1.00 0.00 18 ASP A O 19
ATOM 10890 N N . PRO A 1 19 ? 7.622 -1.754 -1.733 1.00 0.00 19 PRO A N 19
ATOM 10891 C CA . PRO A 1 19 ? 7.187 -0.393 -2.136 1.00 0.00 19 PRO A CA 19
ATOM 10892 C C . PRO A 1 19 ? 6.663 0.412 -0.939 1.00 0.00 19 PRO A C 19
ATOM 10893 O O . PRO A 1 19 ? 7.158 1.480 -0.638 1.00 0.00 19 PRO A O 19
ATOM 10904 N N . CYS A 1 20 ? 5.663 -0.083 -0.261 1.00 0.00 20 CYS A N 19
ATOM 10905 C CA . CYS A 1 20 ? 5.107 0.668 0.903 1.00 0.00 20 CYS A CA 19
ATOM 10906 C C . CYS A 1 20 ? 6.236 1.086 1.843 1.00 0.00 20 CYS A C 19
ATOM 10907 O O . CYS A 1 20 ? 6.202 2.143 2.441 1.00 0.00 20 CYS A O 19
ATOM 10914 N N . PHE A 1 21 ? 7.238 0.265 1.972 1.00 0.00 21 PHE A N 19
ATOM 10915 C CA . PHE A 1 21 ? 8.374 0.617 2.873 1.00 0.00 21 PHE A CA 19
ATOM 10916 C C . PHE A 1 21 ? 9.333 1.568 2.157 1.00 0.00 21 PHE A C 19
ATOM 10917 O O . PHE A 1 21 ? 9.898 2.464 2.753 1.00 0.00 21 PHE A O 19
ATOM 10934 N N . LYS A 1 22 ? 9.517 1.381 0.879 1.00 0.00 22 LYS A N 19
ATOM 10935 C CA . LYS A 1 22 ? 10.436 2.274 0.118 1.00 0.00 22 LYS A CA 19
ATOM 10936 C C . LYS A 1 22 ? 9.741 3.604 -0.187 1.00 0.00 22 LYS A C 19
ATOM 10937 O O . LYS A 1 22 ? 10.376 4.592 -0.497 1.00 0.00 22 LYS A O 19
ATOM 10956 N N . ALA A 1 23 ? 8.438 3.635 -0.100 1.00 0.00 23 ALA A N 19
ATOM 10957 C CA . ALA A 1 23 ? 7.701 4.899 -0.384 1.00 0.00 23 ALA A CA 19
ATOM 10958 C C . ALA A 1 23 ? 7.552 5.723 0.898 1.00 0.00 23 ALA A C 19
ATOM 10959 O O . ALA A 1 23 ? 8.093 6.805 1.016 1.00 0.00 23 ALA A O 19
ATOM 10966 N N . PHE A 1 24 ? 6.824 5.221 1.857 1.00 0.00 24 PHE A N 19
ATOM 10967 C CA . PHE A 1 24 ? 6.644 5.980 3.129 1.00 0.00 24 PHE A CA 19
ATOM 10968 C C . PHE A 1 24 ? 7.798 5.683 4.089 1.00 0.00 24 PHE A C 19
ATOM 10969 O O . PHE A 1 24 ? 8.446 6.579 4.594 1.00 0.00 24 PHE A O 19
ATOM 10986 N N . GLY A 1 25 ? 8.058 4.431 4.345 1.00 0.00 25 GLY A N 19
ATOM 10987 C CA . GLY A 1 25 ? 9.167 4.072 5.273 1.00 0.00 25 GLY A CA 19
ATOM 10988 C C . GLY A 1 25 ? 8.730 2.896 6.145 1.00 0.00 25 GLY A C 19
ATOM 10989 O O . GLY A 1 25 ? 9.543 2.159 6.667 1.00 0.00 25 GLY A O 19
ATOM 10993 N N . ARG A 1 26 ? 7.448 2.714 6.303 1.00 0.00 26 ARG A N 19
ATOM 10994 C CA . ARG A 1 26 ? 6.950 1.585 7.140 1.00 0.00 26 ARG A CA 19
ATOM 10995 C C . ARG A 1 26 ? 5.968 0.732 6.333 1.00 0.00 26 ARG A C 19
ATOM 10996 O O . ARG A 1 26 ? 4.983 1.223 5.818 1.00 0.00 26 ARG A O 19
ATOM 11017 N N . ALA A 1 27 ? 6.227 -0.541 6.217 1.00 0.00 27 ALA A N 19
ATOM 11018 C CA . ALA A 1 27 ? 5.306 -1.418 5.441 1.00 0.00 27 ALA A CA 19
ATOM 11019 C C . ALA A 1 27 ? 4.090 -1.798 6.290 1.00 0.00 27 ALA A C 19
ATOM 11020 O O . ALA A 1 27 ? 3.720 -2.952 6.380 1.00 0.00 27 ALA A O 19
ATOM 11027 N N . HIS A 1 28 ? 3.462 -0.836 6.909 1.00 0.00 28 HIS A N 19
ATOM 11028 C CA . HIS A 1 28 ? 2.266 -1.142 7.744 1.00 0.00 28 HIS A CA 19
ATOM 11029 C C . HIS A 1 28 ? 1.010 -0.657 7.020 1.00 0.00 28 HIS A C 19
ATOM 11030 O O . HIS A 1 28 ? 0.480 0.397 7.316 1.00 0.00 28 HIS A O 19
ATOM 11044 N N . GLY A 1 29 ? 0.541 -1.403 6.055 1.00 0.00 29 GLY A N 19
ATOM 11045 C CA . GLY A 1 29 ? -0.663 -0.959 5.301 1.00 0.00 29 GLY A CA 19
ATOM 11046 C C . GLY A 1 29 ? -1.612 -2.127 5.044 1.00 0.00 29 GLY A C 19
ATOM 11047 O O . GLY A 1 29 ? -1.493 -3.190 5.620 1.00 0.00 29 GLY A O 19
ATOM 11051 N N . LYS A 1 30 ? -2.557 -1.920 4.166 1.00 0.00 30 LYS A N 19
ATOM 11052 C CA . LYS A 1 30 ? -3.540 -2.992 3.834 1.00 0.00 30 LYS A CA 19
ATOM 11053 C C . LYS A 1 30 ? -3.822 -2.993 2.324 1.00 0.00 30 LYS A C 19
ATOM 11054 O O . LYS A 1 30 ? -2.963 -2.674 1.527 1.00 0.00 30 LYS A O 19
ATOM 11073 N N . CYS A 1 31 ? -5.017 -3.346 1.925 1.00 0.00 31 CYS A N 19
ATOM 11074 C CA . CYS A 1 31 ? -5.352 -3.360 0.469 1.00 0.00 31 CYS A CA 19
ATOM 11075 C C . CYS A 1 31 ? -6.716 -2.689 0.247 1.00 0.00 31 CYS A C 19
ATOM 11076 O O . CYS A 1 31 ? -7.749 -3.327 0.306 1.00 0.00 31 CYS A O 19
ATOM 11083 N N . MET A 1 32 ? -6.726 -1.406 -0.007 1.00 0.00 32 MET A N 19
ATOM 11084 C CA . MET A 1 32 ? -8.022 -0.697 -0.230 1.00 0.00 32 MET A CA 19
ATOM 11085 C C . MET A 1 32 ? -8.357 -0.638 -1.725 1.00 0.00 32 MET A C 19
ATOM 11086 O O . MET A 1 32 ? -7.531 -0.290 -2.545 1.00 0.00 32 MET A O 19
ATOM 11100 N N . ASN A 1 33 ? -9.568 -0.971 -2.081 1.00 0.00 33 ASN A N 19
ATOM 11101 C CA . ASN A 1 33 ? -9.968 -0.932 -3.518 1.00 0.00 33 ASN A CA 19
ATOM 11102 C C . ASN A 1 33 ? -8.938 -1.669 -4.379 1.00 0.00 33 ASN A C 19
ATOM 11103 O O . ASN A 1 33 ? -8.431 -1.140 -5.348 1.00 0.00 33 ASN A O 19
ATOM 11114 N N . ASN A 1 34 ? -8.632 -2.889 -4.033 1.00 0.00 34 ASN A N 19
ATOM 11115 C CA . ASN A 1 34 ? -7.642 -3.672 -4.828 1.00 0.00 34 ASN A CA 19
ATOM 11116 C C . ASN A 1 34 ? -6.299 -2.941 -4.879 1.00 0.00 34 ASN A C 19
ATOM 11117 O O . ASN A 1 34 ? -5.459 -3.224 -5.709 1.00 0.00 34 ASN A O 19
ATOM 11128 N N . LYS A 1 35 ? -6.087 -2.011 -3.990 1.00 0.00 35 LYS A N 19
ATOM 11129 C CA . LYS A 1 35 ? -4.792 -1.269 -3.979 1.00 0.00 35 LYS A CA 19
ATOM 11130 C C . LYS A 1 35 ? -4.179 -1.311 -2.577 1.00 0.00 35 LYS A C 19
ATOM 11131 O O . LYS A 1 35 ? -4.877 -1.261 -1.588 1.00 0.00 35 LYS A O 19
ATOM 11150 N N . CYS A 1 36 ? -2.882 -1.411 -2.478 1.00 0.00 36 CYS A N 19
ATOM 11151 C CA . CYS A 1 36 ? -2.249 -1.466 -1.128 1.00 0.00 36 CYS A CA 19
ATOM 11152 C C . CYS A 1 36 ? -2.163 -0.067 -0.508 1.00 0.00 36 CYS A C 19
ATOM 11153 O O . CYS A 1 36 ? -1.617 0.851 -1.087 1.00 0.00 36 CYS A O 19
ATOM 11160 N N . ARG A 1 37 ? -2.692 0.096 0.676 1.00 0.00 37 ARG A N 19
ATOM 11161 C CA . ARG A 1 37 ? -2.636 1.426 1.349 1.00 0.00 37 ARG A CA 19
ATOM 11162 C C . ARG A 1 37 ? -1.823 1.317 2.641 1.00 0.00 37 ARG A C 19
ATOM 11163 O O . ARG A 1 37 ? -1.964 0.371 3.389 1.00 0.00 37 ARG A O 19
ATOM 11184 N N . CYS A 1 38 ? -0.971 2.267 2.910 1.00 0.00 38 CYS A N 19
ATOM 11185 C CA . CYS A 1 38 ? -0.157 2.188 4.157 1.00 0.00 38 CYS A CA 19
ATOM 11186 C C . CYS A 1 38 ? -0.639 3.205 5.191 1.00 0.00 38 CYS A C 19
ATOM 11187 O O . CYS A 1 38 ? -0.826 4.370 4.899 1.00 0.00 38 CYS A O 19
ATOM 11194 N N . TYR A 1 39 ? -0.838 2.765 6.403 1.00 0.00 39 TYR A N 19
ATOM 11195 C CA . TYR A 1 39 ? -1.304 3.691 7.472 1.00 0.00 39 TYR A CA 19
ATOM 11196 C C . TYR A 1 39 ? -0.231 3.819 8.555 1.00 0.00 39 TYR A C 19
ATOM 11197 O O . TYR A 1 39 ? 0.669 3.007 8.648 1.00 0.00 39 TYR A O 19
ATOM 11215 N N . THR A 1 40 ? -0.317 4.829 9.373 1.00 0.00 40 THR A N 19
ATOM 11216 C CA . THR A 1 40 ? 0.700 5.004 10.449 1.00 0.00 40 THR A CA 19
ATOM 11217 C C . THR A 1 40 ? 0.016 5.358 11.772 1.00 0.00 40 THR A C 19
ATOM 11218 O O . THR A 1 40 ? -0.111 6.538 12.054 1.00 0.00 40 THR A O 19
ATOM 11230 N N . TRP A 1 1 ? -7.270 10.904 -6.481 1.00 0.00 1 TRP A N 20
ATOM 11231 C CA . TRP A 1 1 ? -8.381 11.185 -5.527 1.00 0.00 1 TRP A CA 20
ATOM 11232 C C . TRP A 1 1 ? -8.021 10.668 -4.130 1.00 0.00 1 TRP A C 20
ATOM 11233 O O . TRP A 1 1 ? -8.859 10.582 -3.254 1.00 0.00 1 TRP A O 20
ATOM 11256 N N . CYS A 1 2 ? -6.782 10.320 -3.919 1.00 0.00 2 CYS A N 20
ATOM 11257 C CA . CYS A 1 2 ? -6.374 9.807 -2.582 1.00 0.00 2 CYS A CA 20
ATOM 11258 C C . CYS A 1 2 ? -5.069 10.479 -2.134 1.00 0.00 2 CYS A C 20
ATOM 11259 O O . CYS A 1 2 ? -4.769 11.590 -2.524 1.00 0.00 2 CYS A O 20
ATOM 11266 N N . SER A 1 3 ? -4.293 9.817 -1.321 1.00 0.00 3 SER A N 20
ATOM 11267 C CA . SER A 1 3 ? -3.014 10.427 -0.856 1.00 0.00 3 SER A CA 20
ATOM 11268 C C . SER A 1 3 ? -1.963 9.340 -0.604 1.00 0.00 3 SER A C 20
ATOM 11269 O O . SER A 1 3 ? -1.003 9.211 -1.338 1.00 0.00 3 SER A O 20
ATOM 11277 N N . THR A 1 4 ? -2.134 8.565 0.432 1.00 0.00 4 THR A N 20
ATOM 11278 C CA . THR A 1 4 ? -1.142 7.493 0.737 1.00 0.00 4 THR A CA 20
ATOM 11279 C C . THR A 1 4 ? -1.385 6.262 -0.140 1.00 0.00 4 THR A C 20
ATOM 11280 O O . THR A 1 4 ? -1.668 5.186 0.351 1.00 0.00 4 THR A O 20
ATOM 11291 N N . CYS A 1 5 ? -1.271 6.407 -1.431 1.00 0.00 5 CYS A N 20
ATOM 11292 C CA . CYS A 1 5 ? -1.491 5.241 -2.334 1.00 0.00 5 CYS A CA 20
ATOM 11293 C C . CYS A 1 5 ? -0.169 4.822 -2.983 1.00 0.00 5 CYS A C 20
ATOM 11294 O O . CYS A 1 5 ? 0.627 5.650 -3.377 1.00 0.00 5 CYS A O 20
ATOM 11301 N N . LEU A 1 6 ? 0.071 3.544 -3.099 1.00 0.00 6 LEU A N 20
ATOM 11302 C CA . LEU A 1 6 ? 1.342 3.082 -3.726 1.00 0.00 6 LEU A CA 20
ATOM 11303 C C . LEU A 1 6 ? 1.137 2.850 -5.225 1.00 0.00 6 LEU A C 20
ATOM 11304 O O . LEU A 1 6 ? 0.050 3.004 -5.745 1.00 0.00 6 LEU A O 20
ATOM 11320 N N . ASP A 1 7 ? 2.175 2.483 -5.923 1.00 0.00 7 ASP A N 20
ATOM 11321 C CA . ASP A 1 7 ? 2.043 2.243 -7.388 1.00 0.00 7 ASP A CA 20
ATOM 11322 C C . ASP A 1 7 ? 1.978 0.739 -7.670 1.00 0.00 7 ASP A C 20
ATOM 11323 O O . ASP A 1 7 ? 2.161 0.298 -8.787 1.00 0.00 7 ASP A O 20
ATOM 11332 N N . LEU A 1 8 ? 1.717 -0.050 -6.665 1.00 0.00 8 LEU A N 20
ATOM 11333 C CA . LEU A 1 8 ? 1.640 -1.524 -6.876 1.00 0.00 8 LEU A CA 20
ATOM 11334 C C . LEU A 1 8 ? 0.325 -2.070 -6.323 1.00 0.00 8 LEU A C 20
ATOM 11335 O O . LEU A 1 8 ? -0.264 -1.515 -5.414 1.00 0.00 8 LEU A O 20
ATOM 11351 N N . ALA A 1 9 ? -0.139 -3.156 -6.870 1.00 0.00 9 ALA A N 20
ATOM 11352 C CA . ALA A 1 9 ? -1.416 -3.748 -6.392 1.00 0.00 9 ALA A CA 20
ATOM 11353 C C . ALA A 1 9 ? -1.232 -4.341 -4.994 1.00 0.00 9 ALA A C 20
ATOM 11354 O O . ALA A 1 9 ? -0.137 -4.393 -4.470 1.00 0.00 9 ALA A O 20
ATOM 11361 N N . CYS A 1 10 ? -2.294 -4.789 -4.386 1.00 0.00 10 CYS A N 20
ATOM 11362 C CA . CYS A 1 10 ? -2.175 -5.378 -3.024 1.00 0.00 10 CYS A CA 20
ATOM 11363 C C . CYS A 1 10 ? -2.809 -6.771 -2.995 1.00 0.00 10 CYS A C 20
ATOM 11364 O O . CYS A 1 10 ? -3.215 -7.300 -4.010 1.00 0.00 10 CYS A O 20
ATOM 11371 N N . GLY A 1 11 ? -2.890 -7.371 -1.840 1.00 0.00 11 GLY A N 20
ATOM 11372 C CA . GLY A 1 11 ? -3.491 -8.732 -1.746 1.00 0.00 11 GLY A CA 20
ATOM 11373 C C . GLY A 1 11 ? -2.665 -9.577 -0.776 1.00 0.00 11 GLY A C 20
ATOM 11374 O O . GLY A 1 11 ? -3.138 -10.547 -0.219 1.00 0.00 11 GLY A O 20
ATOM 11378 N N . ALA A 1 12 ? -1.430 -9.211 -0.569 1.00 0.00 12 ALA A N 20
ATOM 11379 C CA . ALA A 1 12 ? -0.565 -9.984 0.367 1.00 0.00 12 ALA A CA 20
ATOM 11380 C C . ALA A 1 12 ? 0.334 -9.028 1.156 1.00 0.00 12 ALA A C 20
ATOM 11381 O O . ALA A 1 12 ? 0.905 -8.106 0.608 1.00 0.00 12 ALA A O 20
ATOM 11388 N N . SER A 1 13 ? 0.459 -9.237 2.437 1.00 0.00 13 SER A N 20
ATOM 11389 C CA . SER A 1 13 ? 1.316 -8.337 3.263 1.00 0.00 13 SER A CA 20
ATOM 11390 C C . SER A 1 13 ? 2.658 -8.080 2.568 1.00 0.00 13 SER A C 20
ATOM 11391 O O . SER A 1 13 ? 3.184 -6.986 2.600 1.00 0.00 13 SER A O 20
ATOM 11399 N N . ARG A 1 14 ? 3.218 -9.082 1.950 1.00 0.00 14 ARG A N 20
ATOM 11400 C CA . ARG A 1 14 ? 4.531 -8.901 1.263 1.00 0.00 14 ARG A CA 20
ATOM 11401 C C . ARG A 1 14 ? 4.397 -7.946 0.072 1.00 0.00 14 ARG A C 20
ATOM 11402 O O . ARG A 1 14 ? 5.172 -7.022 -0.083 1.00 0.00 14 ARG A O 20
ATOM 11423 N N . GLU A 1 15 ? 3.430 -8.165 -0.775 1.00 0.00 15 GLU A N 20
ATOM 11424 C CA . GLU A 1 15 ? 3.259 -7.275 -1.958 1.00 0.00 15 GLU A CA 20
ATOM 11425 C C . GLU A 1 15 ? 3.173 -5.808 -1.525 1.00 0.00 15 GLU A C 20
ATOM 11426 O O . GLU A 1 15 ? 3.782 -4.945 -2.122 1.00 0.00 15 GLU A O 20
ATOM 11438 N N . CYS A 1 16 ? 2.424 -5.515 -0.497 1.00 0.00 16 CYS A N 20
ATOM 11439 C CA . CYS A 1 16 ? 2.313 -4.098 -0.040 1.00 0.00 16 CYS A CA 20
ATOM 11440 C C . CYS A 1 16 ? 3.448 -3.768 0.932 1.00 0.00 16 CYS A C 20
ATOM 11441 O O . CYS A 1 16 ? 3.696 -2.622 1.248 1.00 0.00 16 CYS A O 20
ATOM 11448 N N . TYR A 1 17 ? 4.139 -4.766 1.408 1.00 0.00 17 TYR A N 20
ATOM 11449 C CA . TYR A 1 17 ? 5.260 -4.512 2.358 1.00 0.00 17 TYR A CA 20
ATOM 11450 C C . TYR A 1 17 ? 6.458 -3.926 1.609 1.00 0.00 17 TYR A C 20
ATOM 11451 O O . TYR A 1 17 ? 6.978 -2.886 1.961 1.00 0.00 17 TYR A O 20
ATOM 11469 N N . ASP A 1 18 ? 6.900 -4.591 0.580 1.00 0.00 18 ASP A N 20
ATOM 11470 C CA . ASP A 1 18 ? 8.066 -4.088 -0.199 1.00 0.00 18 ASP A CA 20
ATOM 11471 C C . ASP A 1 18 ? 7.861 -2.630 -0.637 1.00 0.00 18 ASP A C 20
ATOM 11472 O O . ASP A 1 18 ? 8.723 -1.800 -0.431 1.00 0.00 18 ASP A O 20
ATOM 11481 N N . PRO A 1 19 ? 6.734 -2.369 -1.251 1.00 0.00 19 PRO A N 20
ATOM 11482 C CA . PRO A 1 19 ? 6.435 -1.001 -1.753 1.00 0.00 19 PRO A CA 20
ATOM 11483 C C . PRO A 1 19 ? 6.158 -0.013 -0.612 1.00 0.00 19 PRO A C 20
ATOM 11484 O O . PRO A 1 19 ? 6.827 0.993 -0.486 1.00 0.00 19 PRO A O 20
ATOM 11495 N N . CYS A 1 20 ? 5.179 -0.274 0.213 1.00 0.00 20 CYS A N 20
ATOM 11496 C CA . CYS A 1 20 ? 4.883 0.677 1.323 1.00 0.00 20 CYS A CA 20
ATOM 11497 C C . CYS A 1 20 ? 6.144 0.900 2.148 1.00 0.00 20 CYS A C 20
ATOM 11498 O O . CYS A 1 20 ? 6.498 2.017 2.478 1.00 0.00 20 CYS A O 20
ATOM 11505 N N . PHE A 1 21 ? 6.833 -0.158 2.468 1.00 0.00 21 PHE A N 20
ATOM 11506 C CA . PHE A 1 21 ? 8.087 -0.018 3.257 1.00 0.00 21 PHE A CA 20
ATOM 11507 C C . PHE A 1 21 ? 9.079 0.850 2.480 1.00 0.00 21 PHE A C 20
ATOM 11508 O O . PHE A 1 21 ? 9.879 1.562 3.051 1.00 0.00 21 PHE A O 20
ATOM 11525 N N . LYS A 1 22 ? 9.030 0.797 1.175 1.00 0.00 22 LYS A N 20
ATOM 11526 C CA . LYS A 1 22 ? 9.964 1.619 0.354 1.00 0.00 22 LYS A CA 20
ATOM 11527 C C . LYS A 1 22 ? 9.397 3.025 0.137 1.00 0.00 22 LYS A C 20
ATOM 11528 O O . LYS A 1 22 ? 10.117 4.003 0.134 1.00 0.00 22 LYS A O 20
ATOM 11547 N N . ALA A 1 23 ? 8.112 3.127 -0.069 1.00 0.00 23 ALA A N 20
ATOM 11548 C CA . ALA A 1 23 ? 7.494 4.463 -0.314 1.00 0.00 23 ALA A CA 20
ATOM 11549 C C . ALA A 1 23 ? 7.544 5.340 0.941 1.00 0.00 23 ALA A C 20
ATOM 11550 O O . ALA A 1 23 ? 8.276 6.308 1.001 1.00 0.00 23 ALA A O 20
ATOM 11557 N N . PHE A 1 24 ? 6.758 5.027 1.935 1.00 0.00 24 PHE A N 20
ATOM 11558 C CA . PHE A 1 24 ? 6.756 5.866 3.169 1.00 0.00 24 PHE A CA 20
ATOM 11559 C C . PHE A 1 24 ? 7.775 5.348 4.188 1.00 0.00 24 PHE A C 20
ATOM 11560 O O . PHE A 1 24 ? 8.064 6.000 5.172 1.00 0.00 24 PHE A O 20
ATOM 11577 N N . GLY A 1 25 ? 8.318 4.184 3.969 1.00 0.00 25 GLY A N 20
ATOM 11578 C CA . GLY A 1 25 ? 9.309 3.637 4.937 1.00 0.00 25 GLY A CA 20
ATOM 11579 C C . GLY A 1 25 ? 8.603 2.661 5.877 1.00 0.00 25 GLY A C 20
ATOM 11580 O O . GLY A 1 25 ? 9.007 1.526 6.028 1.00 0.00 25 GLY A O 20
ATOM 11584 N N . ARG A 1 26 ? 7.543 3.094 6.504 1.00 0.00 26 ARG A N 20
ATOM 11585 C CA . ARG A 1 26 ? 6.804 2.189 7.428 1.00 0.00 26 ARG A CA 20
ATOM 11586 C C . ARG A 1 26 ? 5.895 1.262 6.621 1.00 0.00 26 ARG A C 20
ATOM 11587 O O . ARG A 1 26 ? 5.141 1.699 5.773 1.00 0.00 26 ARG A O 20
ATOM 11608 N N . ALA A 1 27 ? 5.965 -0.017 6.869 1.00 0.00 27 ALA A N 20
ATOM 11609 C CA . ALA A 1 27 ? 5.111 -0.972 6.106 1.00 0.00 27 ALA A CA 20
ATOM 11610 C C . ALA A 1 27 ? 3.725 -1.094 6.748 1.00 0.00 27 ALA A C 20
ATOM 11611 O O . ALA A 1 27 ? 3.063 -2.105 6.623 1.00 0.00 27 ALA A O 20
ATOM 11618 N N . HIS A 1 28 ? 3.277 -0.074 7.428 1.00 0.00 28 HIS A N 20
ATOM 11619 C CA . HIS A 1 28 ? 1.929 -0.138 8.065 1.00 0.00 28 HIS A CA 20
ATOM 11620 C C . HIS A 1 28 ? 0.864 0.337 7.074 1.00 0.00 28 HIS A C 20
ATOM 11621 O O . HIS A 1 28 ? 0.567 1.514 6.986 1.00 0.00 28 HIS A O 20
ATOM 11635 N N . GLY A 1 29 ? 0.289 -0.562 6.320 1.00 0.00 29 GLY A N 20
ATOM 11636 C CA . GLY A 1 29 ? -0.747 -0.141 5.335 1.00 0.00 29 GLY A CA 20
ATOM 11637 C C . GLY A 1 29 ? -1.783 -1.252 5.142 1.00 0.00 29 GLY A C 20
ATOM 11638 O O . GLY A 1 29 ? -1.850 -2.196 5.904 1.00 0.00 29 GLY A O 20
ATOM 11642 N N . LYS A 1 30 ? -2.598 -1.135 4.127 1.00 0.00 30 LYS A N 20
ATOM 11643 C CA . LYS A 1 30 ? -3.643 -2.169 3.877 1.00 0.00 30 LYS A CA 20
ATOM 11644 C C . LYS A 1 30 ? -3.894 -2.331 2.373 1.00 0.00 30 LYS A C 20
ATOM 11645 O O . LYS A 1 30 ? -3.562 -1.473 1.580 1.00 0.00 30 LYS A O 20
ATOM 11664 N N . CYS A 1 31 ? -4.489 -3.425 1.981 1.00 0.00 31 CYS A N 20
ATOM 11665 C CA . CYS A 1 31 ? -4.777 -3.648 0.535 1.00 0.00 31 CYS A CA 20
ATOM 11666 C C . CYS A 1 31 ? -6.153 -3.067 0.190 1.00 0.00 31 CYS A C 20
ATOM 11667 O O . CYS A 1 31 ? -7.176 -3.643 0.501 1.00 0.00 31 CYS A O 20
ATOM 11674 N N . MET A 1 32 ? -6.185 -1.924 -0.439 1.00 0.00 32 MET A N 20
ATOM 11675 C CA . MET A 1 32 ? -7.497 -1.305 -0.788 1.00 0.00 32 MET A CA 20
ATOM 11676 C C . MET A 1 32 ? -7.603 -1.074 -2.298 1.00 0.00 32 MET A C 20
ATOM 11677 O O . MET A 1 32 ? -6.624 -0.818 -2.968 1.00 0.00 32 MET A O 20
ATOM 11691 N N . ASN A 1 33 ? -8.791 -1.159 -2.834 1.00 0.00 33 ASN A N 20
ATOM 11692 C CA . ASN A 1 33 ? -8.977 -0.941 -4.299 1.00 0.00 33 ASN A CA 20
ATOM 11693 C C . ASN A 1 33 ? -7.905 -1.691 -5.096 1.00 0.00 33 ASN A C 20
ATOM 11694 O O . ASN A 1 33 ? -7.411 -1.210 -6.097 1.00 0.00 33 ASN A O 20
ATOM 11705 N N . ASN A 1 34 ? -7.546 -2.868 -4.662 1.00 0.00 34 ASN A N 20
ATOM 11706 C CA . ASN A 1 34 ? -6.509 -3.652 -5.396 1.00 0.00 34 ASN A CA 20
ATOM 11707 C C . ASN A 1 34 ? -5.152 -2.947 -5.320 1.00 0.00 34 ASN A C 20
ATOM 11708 O O . ASN A 1 34 ? -4.202 -3.343 -5.963 1.00 0.00 34 ASN A O 20
ATOM 11719 N N . LYS A 1 35 ? -5.053 -1.907 -4.537 1.00 0.00 35 LYS A N 20
ATOM 11720 C CA . LYS A 1 35 ? -3.756 -1.179 -4.417 1.00 0.00 35 LYS A CA 20
ATOM 11721 C C . LYS A 1 35 ? -3.313 -1.142 -2.952 1.00 0.00 35 LYS A C 20
ATOM 11722 O O . LYS A 1 35 ? -4.120 -1.227 -2.048 1.00 0.00 35 LYS A O 20
ATOM 11741 N N . CYS A 1 36 ? -2.037 -1.020 -2.709 1.00 0.00 36 CYS A N 20
ATOM 11742 C CA . CYS A 1 36 ? -1.550 -0.983 -1.299 1.00 0.00 36 CYS A CA 20
ATOM 11743 C C . CYS A 1 36 ? -1.758 0.410 -0.696 1.00 0.00 36 CYS A C 20
ATOM 11744 O O . CYS A 1 36 ? -1.341 1.405 -1.253 1.00 0.00 36 CYS A O 20
ATOM 11751 N N . ARG A 1 37 ? -2.392 0.488 0.442 1.00 0.00 37 ARG A N 20
ATOM 11752 C CA . ARG A 1 37 ? -2.613 1.815 1.084 1.00 0.00 37 ARG A CA 20
ATOM 11753 C C . ARG A 1 37 ? -1.843 1.875 2.402 1.00 0.00 37 ARG A C 20
ATOM 11754 O O . ARG A 1 37 ? -1.677 0.878 3.072 1.00 0.00 37 ARG A O 20
ATOM 11775 N N . CYS A 1 38 ? -1.362 3.024 2.785 1.00 0.00 38 CYS A N 20
ATOM 11776 C CA . CYS A 1 38 ? -0.600 3.104 4.064 1.00 0.00 38 CYS A CA 20
ATOM 11777 C C . CYS A 1 38 ? -0.964 4.373 4.841 1.00 0.00 38 CYS A C 20
ATOM 11778 O O . CYS A 1 38 ? -1.292 5.392 4.271 1.00 0.00 38 CYS A O 20
ATOM 11785 N N . TYR A 1 39 ? -0.898 4.315 6.142 1.00 0.00 39 TYR A N 20
ATOM 11786 C CA . TYR A 1 39 ? -1.227 5.516 6.963 1.00 0.00 39 TYR A CA 20
ATOM 11787 C C . TYR A 1 39 ? -0.247 5.623 8.133 1.00 0.00 39 TYR A C 20
ATOM 11788 O O . TYR A 1 39 ? 0.173 4.630 8.693 1.00 0.00 39 TYR A O 20
ATOM 11806 N N . THR A 1 40 ? 0.127 6.815 8.506 1.00 0.00 40 THR A N 20
ATOM 11807 C CA . THR A 1 40 ? 1.087 6.967 9.638 1.00 0.00 40 THR A CA 20
ATOM 11808 C C . THR A 1 40 ? 0.660 8.124 10.545 1.00 0.00 40 THR A C 20
ATOM 11809 O O . THR A 1 40 ? 1.330 8.349 11.540 1.00 0.00 40 THR A O 20
ATOM 11821 N N . TRP A 1 1 ? 4.436 12.550 -5.785 1.00 0.00 1 TRP A N 21
ATOM 11822 C CA . TRP A 1 1 ? 4.327 11.232 -6.477 1.00 0.00 1 TRP A CA 21
ATOM 11823 C C . TRP A 1 1 ? 4.114 10.113 -5.454 1.00 0.00 1 TRP A C 21
ATOM 11824 O O . TRP A 1 1 ? 3.524 9.091 -5.748 1.00 0.00 1 TRP A O 21
ATOM 11847 N N . CYS A 1 2 ? 4.598 10.297 -4.258 1.00 0.00 2 CYS A N 21
ATOM 11848 C CA . CYS A 1 2 ? 4.436 9.246 -3.216 1.00 0.00 2 CYS A CA 21
ATOM 11849 C C . CYS A 1 2 ? 3.988 9.883 -1.897 1.00 0.00 2 CYS A C 21
ATOM 11850 O O . CYS A 1 2 ? 4.771 10.481 -1.185 1.00 0.00 2 CYS A O 21
ATOM 11857 N N . SER A 1 3 ? 2.734 9.756 -1.569 1.00 0.00 3 SER A N 21
ATOM 11858 C CA . SER A 1 3 ? 2.232 10.346 -0.298 1.00 0.00 3 SER A CA 21
ATOM 11859 C C . SER A 1 3 ? 2.190 9.274 0.795 1.00 0.00 3 SER A C 21
ATOM 11860 O O . SER A 1 3 ? 3.100 9.148 1.591 1.00 0.00 3 SER A O 21
ATOM 11868 N N . THR A 1 4 ? 1.143 8.500 0.836 1.00 0.00 4 THR A N 21
ATOM 11869 C CA . THR A 1 4 ? 1.042 7.432 1.873 1.00 0.00 4 THR A CA 21
ATOM 11870 C C . THR A 1 4 ? 1.640 6.123 1.349 1.00 0.00 4 THR A C 21
ATOM 11871 O O . THR A 1 4 ? 0.945 5.142 1.170 1.00 0.00 4 THR A O 21
ATOM 11882 N N . CYS A 1 5 ? 2.920 6.097 1.099 1.00 0.00 5 CYS A N 21
ATOM 11883 C CA . CYS A 1 5 ? 3.553 4.847 0.583 1.00 0.00 5 CYS A CA 21
ATOM 11884 C C . CYS A 1 5 ? 3.991 3.957 1.753 1.00 0.00 5 CYS A C 21
ATOM 11885 O O . CYS A 1 5 ? 4.723 4.382 2.625 1.00 0.00 5 CYS A O 21
ATOM 11892 N N . LEU A 1 6 ? 3.551 2.724 1.782 1.00 0.00 6 LEU A N 21
ATOM 11893 C CA . LEU A 1 6 ? 3.952 1.822 2.903 1.00 0.00 6 LEU A CA 21
ATOM 11894 C C . LEU A 1 6 ? 5.401 1.374 2.733 1.00 0.00 6 LEU A C 21
ATOM 11895 O O . LEU A 1 6 ? 6.040 1.651 1.738 1.00 0.00 6 LEU A O 21
ATOM 11911 N N . ASP A 1 7 ? 5.914 0.666 3.696 1.00 0.00 7 ASP A N 21
ATOM 11912 C CA . ASP A 1 7 ? 7.311 0.171 3.598 1.00 0.00 7 ASP A CA 21
ATOM 11913 C C . ASP A 1 7 ? 7.284 -1.342 3.386 1.00 0.00 7 ASP A C 21
ATOM 11914 O O . ASP A 1 7 ? 8.260 -2.031 3.607 1.00 0.00 7 ASP A O 21
ATOM 11923 N N . LEU A 1 8 ? 6.161 -1.864 2.964 1.00 0.00 8 LEU A N 21
ATOM 11924 C CA . LEU A 1 8 ? 6.058 -3.335 2.745 1.00 0.00 8 LEU A CA 21
ATOM 11925 C C . LEU A 1 8 ? 5.943 -3.658 1.258 1.00 0.00 8 LEU A C 21
ATOM 11926 O O . LEU A 1 8 ? 5.441 -2.877 0.474 1.00 0.00 8 LEU A O 21
ATOM 11942 N N . ALA A 1 9 ? 6.392 -4.818 0.873 1.00 0.00 9 ALA A N 21
ATOM 11943 C CA . ALA A 1 9 ? 6.301 -5.220 -0.555 1.00 0.00 9 ALA A CA 21
ATOM 11944 C C . ALA A 1 9 ? 4.840 -5.515 -0.906 1.00 0.00 9 ALA A C 21
ATOM 11945 O O . ALA A 1 9 ? 4.043 -5.839 -0.048 1.00 0.00 9 ALA A O 21
ATOM 11952 N N . CYS A 1 10 ? 4.474 -5.398 -2.152 1.00 0.00 10 CYS A N 21
ATOM 11953 C CA . CYS A 1 10 ? 3.058 -5.666 -2.531 1.00 0.00 10 CYS A CA 21
ATOM 11954 C C . CYS A 1 10 ? 2.978 -6.793 -3.564 1.00 0.00 10 CYS A C 21
ATOM 11955 O O . CYS A 1 10 ? 3.966 -7.414 -3.905 1.00 0.00 10 CYS A O 21
ATOM 11962 N N . GLY A 1 11 ? 1.802 -7.058 -4.057 1.00 0.00 11 GLY A N 21
ATOM 11963 C CA . GLY A 1 11 ? 1.629 -8.142 -5.066 1.00 0.00 11 GLY A CA 21
ATOM 11964 C C . GLY A 1 11 ? 0.133 -8.393 -5.268 1.00 0.00 11 GLY A C 21
ATOM 11965 O O . GLY A 1 11 ? -0.305 -8.798 -6.326 1.00 0.00 11 GLY A O 21
ATOM 11969 N N . ALA A 1 12 ? -0.652 -8.146 -4.255 1.00 0.00 12 ALA A N 21
ATOM 11970 C CA . ALA A 1 12 ? -2.123 -8.357 -4.375 1.00 0.00 12 ALA A CA 21
ATOM 11971 C C . ALA A 1 12 ? -2.868 -7.322 -3.528 1.00 0.00 12 ALA A C 21
ATOM 11972 O O . ALA A 1 12 ? -2.426 -6.943 -2.460 1.00 0.00 12 ALA A O 21
ATOM 11979 N N . SER A 1 13 ? -3.993 -6.859 -3.997 1.00 0.00 13 SER A N 21
ATOM 11980 C CA . SER A 1 13 ? -4.762 -5.845 -3.221 1.00 0.00 13 SER A CA 21
ATOM 11981 C C . SER A 1 13 ? -4.892 -6.280 -1.758 1.00 0.00 13 SER A C 21
ATOM 11982 O O . SER A 1 13 ? -4.627 -5.517 -0.850 1.00 0.00 13 SER A O 21
ATOM 11990 N N . ARG A 1 14 ? -5.300 -7.497 -1.522 1.00 0.00 14 ARG A N 21
ATOM 11991 C CA . ARG A 1 14 ? -5.448 -7.976 -0.117 1.00 0.00 14 ARG A CA 21
ATOM 11992 C C . ARG A 1 14 ? -4.124 -7.813 0.637 1.00 0.00 14 ARG A C 21
ATOM 11993 O O . ARG A 1 14 ? -4.097 -7.420 1.787 1.00 0.00 14 ARG A O 21
ATOM 12014 N N . GLU A 1 15 ? -3.025 -8.111 -0.002 1.00 0.00 15 GLU A N 21
ATOM 12015 C CA . GLU A 1 15 ? -1.706 -7.973 0.675 1.00 0.00 15 GLU A CA 21
ATOM 12016 C C . GLU A 1 15 ? -1.510 -6.537 1.162 1.00 0.00 15 GLU A C 21
ATOM 12017 O O . GLU A 1 15 ? -0.968 -6.302 2.221 1.00 0.00 15 GLU A O 21
ATOM 12029 N N . CYS A 1 16 ? -1.947 -5.575 0.397 1.00 0.00 16 CYS A N 21
ATOM 12030 C CA . CYS A 1 16 ? -1.785 -4.155 0.825 1.00 0.00 16 CYS A CA 21
ATOM 12031 C C . CYS A 1 16 ? -2.981 -3.725 1.680 1.00 0.00 16 CYS A C 21
ATOM 12032 O O . CYS A 1 16 ? -2.960 -2.694 2.323 1.00 0.00 16 CYS A O 21
ATOM 12039 N N . TYR A 1 17 ? -4.024 -4.510 1.694 1.00 0.00 17 TYR A N 21
ATOM 12040 C CA . TYR A 1 17 ? -5.221 -4.147 2.507 1.00 0.00 17 TYR A CA 21
ATOM 12041 C C . TYR A 1 17 ? -4.931 -4.349 3.997 1.00 0.00 17 TYR A C 21
ATOM 12042 O O . TYR A 1 17 ? -5.291 -3.538 4.825 1.00 0.00 17 TYR A O 21
ATOM 12060 N N . ASP A 1 18 ? -4.287 -5.428 4.346 1.00 0.00 18 ASP A N 21
ATOM 12061 C CA . ASP A 1 18 ? -3.981 -5.685 5.783 1.00 0.00 18 ASP A CA 21
ATOM 12062 C C . ASP A 1 18 ? -3.007 -4.628 6.337 1.00 0.00 18 ASP A C 21
ATOM 12063 O O . ASP A 1 18 ? -3.286 -4.009 7.347 1.00 0.00 18 ASP A O 21
ATOM 12072 N N . PRO A 1 19 ? -1.894 -4.450 5.666 1.00 0.00 19 PRO A N 21
ATOM 12073 C CA . PRO A 1 19 ? -0.884 -3.454 6.120 1.00 0.00 19 PRO A CA 21
ATOM 12074 C C . PRO A 1 19 ? -1.410 -2.023 5.984 1.00 0.00 19 PRO A C 21
ATOM 12075 O O . PRO A 1 19 ? -1.433 -1.268 6.935 1.00 0.00 19 PRO A O 21
ATOM 12086 N N . CYS A 1 20 ? -1.820 -1.641 4.808 1.00 0.00 20 CYS A N 21
ATOM 12087 C CA . CYS A 1 20 ? -2.329 -0.255 4.607 1.00 0.00 20 CYS A CA 21
ATOM 12088 C C . CYS A 1 20 ? -3.432 0.058 5.617 1.00 0.00 20 CYS A C 21
ATOM 12089 O O . CYS A 1 20 ? -3.586 1.181 6.055 1.00 0.00 20 CYS A O 21
ATOM 12096 N N . PHE A 1 21 ? -4.204 -0.924 5.983 1.00 0.00 21 PHE A N 21
ATOM 12097 C CA . PHE A 1 21 ? -5.305 -0.678 6.960 1.00 0.00 21 PHE A CA 21
ATOM 12098 C C . PHE A 1 21 ? -4.736 -0.412 8.354 1.00 0.00 21 PHE A C 21
ATOM 12099 O O . PHE A 1 21 ? -5.226 0.429 9.082 1.00 0.00 21 PHE A O 21
ATOM 12116 N N . LYS A 1 22 ? -3.709 -1.118 8.739 1.00 0.00 22 LYS A N 21
ATOM 12117 C CA . LYS A 1 22 ? -3.125 -0.891 10.093 1.00 0.00 22 LYS A CA 21
ATOM 12118 C C . LYS A 1 22 ? -2.129 0.272 10.059 1.00 0.00 22 LYS A C 21
ATOM 12119 O O . LYS A 1 22 ? -2.019 1.034 10.999 1.00 0.00 22 LYS A O 21
ATOM 12138 N N . ALA A 1 23 ? -1.400 0.412 8.988 1.00 0.00 23 ALA A N 21
ATOM 12139 C CA . ALA A 1 23 ? -0.409 1.522 8.903 1.00 0.00 23 ALA A CA 21
ATOM 12140 C C . ALA A 1 23 ? -1.126 2.871 8.803 1.00 0.00 23 ALA A C 21
ATOM 12141 O O . ALA A 1 23 ? -1.028 3.704 9.682 1.00 0.00 23 ALA A O 21
ATOM 12148 N N . PHE A 1 24 ? -1.842 3.095 7.736 1.00 0.00 24 PHE A N 21
ATOM 12149 C CA . PHE A 1 24 ? -2.557 4.393 7.580 1.00 0.00 24 PHE A CA 21
ATOM 12150 C C . PHE A 1 24 ? -3.956 4.311 8.200 1.00 0.00 24 PHE A C 21
ATOM 12151 O O . PHE A 1 24 ? -4.376 5.196 8.919 1.00 0.00 24 PHE A O 21
ATOM 12168 N N . GLY A 1 25 ? -4.680 3.258 7.933 1.00 0.00 25 GLY A N 21
ATOM 12169 C CA . GLY A 1 25 ? -6.046 3.133 8.518 1.00 0.00 25 GLY A CA 21
ATOM 12170 C C . GLY A 1 25 ? -7.059 2.810 7.418 1.00 0.00 25 GLY A C 21
ATOM 12171 O O . GLY A 1 25 ? -7.753 1.815 7.473 1.00 0.00 25 GLY A O 21
ATOM 12175 N N . ARG A 1 26 ? -7.159 3.652 6.427 1.00 0.00 26 ARG A N 21
ATOM 12176 C CA . ARG A 1 26 ? -8.139 3.401 5.329 1.00 0.00 26 ARG A CA 21
ATOM 12177 C C . ARG A 1 26 ? -7.516 2.535 4.232 1.00 0.00 26 ARG A C 21
ATOM 12178 O O . ARG A 1 26 ? -6.818 3.021 3.365 1.00 0.00 26 ARG A O 21
ATOM 12199 N N . ALA A 1 27 ? -7.770 1.254 4.256 1.00 0.00 27 ALA A N 21
ATOM 12200 C CA . ALA A 1 27 ? -7.199 0.363 3.207 1.00 0.00 27 ALA A CA 21
ATOM 12201 C C . ALA A 1 27 ? -7.615 0.862 1.822 1.00 0.00 27 ALA A C 21
ATOM 12202 O O . ALA A 1 27 ? -8.730 0.656 1.385 1.00 0.00 27 ALA A O 21
ATOM 12209 N N . HIS A 1 28 ? -6.729 1.524 1.133 1.00 0.00 28 HIS A N 21
ATOM 12210 C CA . HIS A 1 28 ? -7.073 2.047 -0.219 1.00 0.00 28 HIS A CA 21
ATOM 12211 C C . HIS A 1 28 ? -5.796 2.443 -0.962 1.00 0.00 28 HIS A C 21
ATOM 12212 O O . HIS A 1 28 ? -5.374 3.582 -0.926 1.00 0.00 28 HIS A O 21
ATOM 12226 N N . GLY A 1 29 ? -5.173 1.512 -1.627 1.00 0.00 29 GLY A N 21
ATOM 12227 C CA . GLY A 1 29 ? -3.921 1.840 -2.361 1.00 0.00 29 GLY A CA 21
ATOM 12228 C C . GLY A 1 29 ? -3.733 0.872 -3.525 1.00 0.00 29 GLY A C 21
ATOM 12229 O O . GLY A 1 29 ? -4.682 0.415 -4.129 1.00 0.00 29 GLY A O 21
ATOM 12233 N N . LYS A 1 30 ? -2.510 0.559 -3.844 1.00 0.00 30 LYS A N 21
ATOM 12234 C CA . LYS A 1 30 ? -2.250 -0.379 -4.972 1.00 0.00 30 LYS A CA 21
ATOM 12235 C C . LYS A 1 30 ? -0.875 -1.032 -4.810 1.00 0.00 30 LYS A C 21
ATOM 12236 O O . LYS A 1 30 ? -0.153 -0.759 -3.871 1.00 0.00 30 LYS A O 21
ATOM 12255 N N . CYS A 1 31 ? -0.506 -1.888 -5.721 1.00 0.00 31 CYS A N 21
ATOM 12256 C CA . CYS A 1 31 ? 0.825 -2.551 -5.621 1.00 0.00 31 CYS A CA 21
ATOM 12257 C C . CYS A 1 31 ? 1.763 -2.007 -6.702 1.00 0.00 31 CYS A C 21
ATOM 12258 O O . CYS A 1 31 ? 1.756 -2.457 -7.831 1.00 0.00 31 CYS A O 21
ATOM 12265 N N . MET A 1 32 ? 2.568 -1.038 -6.363 1.00 0.00 32 MET A N 21
ATOM 12266 C CA . MET A 1 32 ? 3.506 -0.458 -7.366 1.00 0.00 32 MET A CA 21
ATOM 12267 C C . MET A 1 32 ? 4.888 -0.266 -6.736 1.00 0.00 32 MET A C 21
ATOM 12268 O O . MET A 1 32 ? 5.046 -0.358 -5.535 1.00 0.00 32 MET A O 21
ATOM 12282 N N . ASN A 1 33 ? 5.893 -0.004 -7.529 1.00 0.00 33 ASN A N 21
ATOM 12283 C CA . ASN A 1 33 ? 7.253 0.186 -6.951 1.00 0.00 33 ASN A CA 21
ATOM 12284 C C . ASN A 1 33 ? 7.640 -1.070 -6.152 1.00 0.00 33 ASN A C 21
ATOM 12285 O O . ASN A 1 33 ? 8.533 -1.054 -5.330 1.00 0.00 33 ASN A O 21
ATOM 12296 N N . ASN A 1 34 ? 6.959 -2.160 -6.397 1.00 0.00 34 ASN A N 21
ATOM 12297 C CA . ASN A 1 34 ? 7.256 -3.429 -5.663 1.00 0.00 34 ASN A CA 21
ATOM 12298 C C . ASN A 1 34 ? 6.718 -3.339 -4.231 1.00 0.00 34 ASN A C 21
ATOM 12299 O O . ASN A 1 34 ? 6.824 -4.269 -3.456 1.00 0.00 34 ASN A O 21
ATOM 12310 N N . LYS A 1 35 ? 6.131 -2.225 -3.878 1.00 0.00 35 LYS A N 21
ATOM 12311 C CA . LYS A 1 35 ? 5.574 -2.070 -2.503 1.00 0.00 35 LYS A CA 21
ATOM 12312 C C . LYS A 1 35 ? 4.113 -1.620 -2.593 1.00 0.00 35 LYS A C 21
ATOM 12313 O O . LYS A 1 35 ? 3.628 -1.274 -3.652 1.00 0.00 35 LYS A O 21
ATOM 12332 N N . CYS A 1 36 ? 3.406 -1.623 -1.498 1.00 0.00 36 CYS A N 21
ATOM 12333 C CA . CYS A 1 36 ? 1.978 -1.194 -1.539 1.00 0.00 36 CYS A CA 21
ATOM 12334 C C . CYS A 1 36 ? 1.882 0.335 -1.514 1.00 0.00 36 CYS A C 21
ATOM 12335 O O . CYS A 1 36 ? 2.261 0.973 -0.552 1.00 0.00 36 CYS A O 21
ATOM 12342 N N . ARG A 1 37 ? 1.376 0.926 -2.564 1.00 0.00 37 ARG A N 21
ATOM 12343 C CA . ARG A 1 37 ? 1.253 2.413 -2.596 1.00 0.00 37 ARG A CA 21
ATOM 12344 C C . ARG A 1 37 ? -0.157 2.826 -2.171 1.00 0.00 37 ARG A C 21
ATOM 12345 O O . ARG A 1 37 ? -1.122 2.594 -2.873 1.00 0.00 37 ARG A O 21
ATOM 12366 N N . CYS A 1 38 ? -0.286 3.432 -1.023 1.00 0.00 38 CYS A N 21
ATOM 12367 C CA . CYS A 1 38 ? -1.635 3.851 -0.552 1.00 0.00 38 CYS A CA 21
ATOM 12368 C C . CYS A 1 38 ? -1.798 5.367 -0.670 1.00 0.00 38 CYS A C 21
ATOM 12369 O O . CYS A 1 38 ? -0.856 6.119 -0.517 1.00 0.00 38 CYS A O 21
ATOM 12376 N N . TYR A 1 39 ? -2.991 5.818 -0.941 1.00 0.00 39 TYR A N 21
ATOM 12377 C CA . TYR A 1 39 ? -3.227 7.283 -1.071 1.00 0.00 39 TYR A CA 21
ATOM 12378 C C . TYR A 1 39 ? -4.510 7.672 -0.331 1.00 0.00 39 TYR A C 21
ATOM 12379 O O . TYR A 1 39 ? -5.503 6.974 -0.383 1.00 0.00 39 TYR A O 21
ATOM 12397 N N . THR A 1 40 ? -4.500 8.780 0.356 1.00 0.00 40 THR A N 21
ATOM 12398 C CA . THR A 1 40 ? -5.722 9.207 1.095 1.00 0.00 40 THR A CA 21
ATOM 12399 C C . THR A 1 40 ? -6.120 10.628 0.686 1.00 0.00 40 THR A C 21
ATOM 12400 O O . THR A 1 40 ? -6.401 11.420 1.570 1.00 0.00 40 THR A O 21
ATOM 12412 N N . TRP A 1 1 ? 10.233 12.574 -1.588 1.00 0.00 1 TRP A N 22
ATOM 12413 C CA . TRP A 1 1 ? 10.660 11.146 -1.567 1.00 0.00 1 TRP A CA 22
ATOM 12414 C C . TRP A 1 1 ? 9.574 10.252 -2.169 1.00 0.00 1 TRP A C 22
ATOM 12415 O O . TRP A 1 1 ? 9.666 9.823 -3.302 1.00 0.00 1 TRP A O 22
ATOM 12438 N N . CYS A 1 2 ? 8.550 9.957 -1.415 1.00 0.00 2 CYS A N 22
ATOM 12439 C CA . CYS A 1 2 ? 7.466 9.080 -1.942 1.00 0.00 2 CYS A CA 22
ATOM 12440 C C . CYS A 1 2 ? 6.101 9.550 -1.437 1.00 0.00 2 CYS A C 22
ATOM 12441 O O . CYS A 1 2 ? 6.005 10.306 -0.490 1.00 0.00 2 CYS A O 22
ATOM 12448 N N . SER A 1 3 ? 5.044 9.104 -2.058 1.00 0.00 3 SER A N 22
ATOM 12449 C CA . SER A 1 3 ? 3.688 9.521 -1.605 1.00 0.00 3 SER A CA 22
ATOM 12450 C C . SER A 1 3 ? 3.220 8.604 -0.471 1.00 0.00 3 SER A C 22
ATOM 12451 O O . SER A 1 3 ? 3.992 8.217 0.382 1.00 0.00 3 SER A O 22
ATOM 12459 N N . THR A 1 4 ? 1.965 8.249 -0.457 1.00 0.00 4 THR A N 22
ATOM 12460 C CA . THR A 1 4 ? 1.462 7.351 0.622 1.00 0.00 4 THR A CA 22
ATOM 12461 C C . THR A 1 4 ? 1.844 5.901 0.312 1.00 0.00 4 THR A C 22
ATOM 12462 O O . THR A 1 4 ? 1.014 5.014 0.308 1.00 0.00 4 THR A O 22
ATOM 12473 N N . CYS A 1 5 ? 3.101 5.656 0.055 1.00 0.00 5 CYS A N 22
ATOM 12474 C CA . CYS A 1 5 ? 3.546 4.267 -0.253 1.00 0.00 5 CYS A CA 22
ATOM 12475 C C . CYS A 1 5 ? 4.101 3.605 1.011 1.00 0.00 5 CYS A C 22
ATOM 12476 O O . CYS A 1 5 ? 4.987 4.126 1.659 1.00 0.00 5 CYS A O 22
ATOM 12483 N N . LEU A 1 6 ? 3.582 2.462 1.369 1.00 0.00 6 LEU A N 22
ATOM 12484 C CA . LEU A 1 6 ? 4.072 1.769 2.596 1.00 0.00 6 LEU A CA 22
ATOM 12485 C C . LEU A 1 6 ? 5.395 1.055 2.314 1.00 0.00 6 LEU A C 22
ATOM 12486 O O . LEU A 1 6 ? 5.773 0.851 1.178 1.00 0.00 6 LEU A O 22
ATOM 12502 N N . ASP A 1 7 ? 6.099 0.666 3.344 1.00 0.00 7 ASP A N 22
ATOM 12503 C CA . ASP A 1 7 ? 7.395 -0.044 3.139 1.00 0.00 7 ASP A CA 22
ATOM 12504 C C . ASP A 1 7 ? 7.156 -1.555 3.060 1.00 0.00 7 ASP A C 22
ATOM 12505 O O . ASP A 1 7 ? 8.036 -2.347 3.331 1.00 0.00 7 ASP A O 22
ATOM 12514 N N . LEU A 1 8 ? 5.969 -1.958 2.694 1.00 0.00 8 LEU A N 22
ATOM 12515 C CA . LEU A 1 8 ? 5.670 -3.417 2.599 1.00 0.00 8 LEU A CA 22
ATOM 12516 C C . LEU A 1 8 ? 5.603 -3.850 1.136 1.00 0.00 8 LEU A C 22
ATOM 12517 O O . LEU A 1 8 ? 5.263 -3.078 0.262 1.00 0.00 8 LEU A O 22
ATOM 12533 N N . ALA A 1 9 ? 5.929 -5.081 0.864 1.00 0.00 9 ALA A N 22
ATOM 12534 C CA . ALA A 1 9 ? 5.890 -5.571 -0.542 1.00 0.00 9 ALA A CA 22
ATOM 12535 C C . ALA A 1 9 ? 4.440 -5.701 -1.016 1.00 0.00 9 ALA A C 22
ATOM 12536 O O . ALA A 1 9 ? 3.522 -5.751 -0.223 1.00 0.00 9 ALA A O 22
ATOM 12543 N N . CYS A 1 10 ? 4.225 -5.749 -2.302 1.00 0.00 10 CYS A N 22
ATOM 12544 C CA . CYS A 1 10 ? 2.830 -5.868 -2.817 1.00 0.00 10 CYS A CA 22
ATOM 12545 C C . CYS A 1 10 ? 2.598 -7.250 -3.437 1.00 0.00 10 CYS A C 22
ATOM 12546 O O . CYS A 1 10 ? 3.405 -8.148 -3.301 1.00 0.00 10 CYS A O 22
ATOM 12553 N N . GLY A 1 11 ? 1.494 -7.422 -4.114 1.00 0.00 11 GLY A N 22
ATOM 12554 C CA . GLY A 1 11 ? 1.197 -8.741 -4.743 1.00 0.00 11 GLY A CA 22
ATOM 12555 C C . GLY A 1 11 ? -0.317 -8.899 -4.905 1.00 0.00 11 GLY A C 22
ATOM 12556 O O . GLY A 1 11 ? -0.798 -9.366 -5.919 1.00 0.00 11 GLY A O 22
ATOM 12560 N N . ALA A 1 12 ? -1.071 -8.513 -3.911 1.00 0.00 12 ALA A N 22
ATOM 12561 C CA . ALA A 1 12 ? -2.555 -8.636 -4.000 1.00 0.00 12 ALA A CA 22
ATOM 12562 C C . ALA A 1 12 ? -3.219 -7.466 -3.271 1.00 0.00 12 ALA A C 22
ATOM 12563 O O . ALA A 1 12 ? -2.803 -7.077 -2.198 1.00 0.00 12 ALA A O 22
ATOM 12570 N N . SER A 1 13 ? -4.247 -6.900 -3.845 1.00 0.00 13 SER A N 22
ATOM 12571 C CA . SER A 1 13 ? -4.931 -5.757 -3.179 1.00 0.00 13 SER A CA 22
ATOM 12572 C C . SER A 1 13 ? -5.236 -6.109 -1.722 1.00 0.00 13 SER A C 22
ATOM 12573 O O . SER A 1 13 ? -5.271 -5.253 -0.861 1.00 0.00 13 SER A O 22
ATOM 12581 N N . ARG A 1 14 ? -5.451 -7.365 -1.439 1.00 0.00 14 ARG A N 22
ATOM 12582 C CA . ARG A 1 14 ? -5.749 -7.770 -0.035 1.00 0.00 14 ARG A CA 22
ATOM 12583 C C . ARG A 1 14 ? -4.475 -7.724 0.809 1.00 0.00 14 ARG A C 22
ATOM 12584 O O . ARG A 1 14 ? -4.448 -7.141 1.875 1.00 0.00 14 ARG A O 22
ATOM 12605 N N . GLU A 1 15 ? -3.418 -8.336 0.347 1.00 0.00 15 GLU A N 22
ATOM 12606 C CA . GLU A 1 15 ? -2.152 -8.320 1.133 1.00 0.00 15 GLU A CA 22
ATOM 12607 C C . GLU A 1 15 ? -1.845 -6.891 1.586 1.00 0.00 15 GLU A C 22
ATOM 12608 O O . GLU A 1 15 ? -1.412 -6.661 2.698 1.00 0.00 15 GLU A O 22
ATOM 12620 N N . CYS A 1 16 ? -2.080 -5.925 0.737 1.00 0.00 16 CYS A N 22
ATOM 12621 C CA . CYS A 1 16 ? -1.818 -4.510 1.129 1.00 0.00 16 CYS A CA 22
ATOM 12622 C C . CYS A 1 16 ? -3.022 -3.968 1.906 1.00 0.00 16 CYS A C 22
ATOM 12623 O O . CYS A 1 16 ? -2.916 -3.019 2.656 1.00 0.00 16 CYS A O 22
ATOM 12630 N N . TYR A 1 17 ? -4.165 -4.578 1.736 1.00 0.00 17 TYR A N 22
ATOM 12631 C CA . TYR A 1 17 ? -5.383 -4.114 2.464 1.00 0.00 17 TYR A CA 22
ATOM 12632 C C . TYR A 1 17 ? -5.157 -4.220 3.973 1.00 0.00 17 TYR A C 22
ATOM 12633 O O . TYR A 1 17 ? -5.520 -3.341 4.731 1.00 0.00 17 TYR A O 22
ATOM 12651 N N . ASP A 1 18 ? -4.553 -5.290 4.411 1.00 0.00 18 ASP A N 22
ATOM 12652 C CA . ASP A 1 18 ? -4.292 -5.458 5.870 1.00 0.00 18 ASP A CA 22
ATOM 12653 C C . ASP A 1 18 ? -3.437 -4.295 6.387 1.00 0.00 18 ASP A C 22
ATOM 12654 O O . ASP A 1 18 ? -3.835 -3.590 7.293 1.00 0.00 18 ASP A O 22
ATOM 12663 N N . PRO A 1 19 ? -2.289 -4.125 5.782 1.00 0.00 19 PRO A N 22
ATOM 12664 C CA . PRO A 1 19 ? -1.371 -3.025 6.178 1.00 0.00 19 PRO A CA 22
ATOM 12665 C C . PRO A 1 19 ? -1.963 -1.670 5.790 1.00 0.00 19 PRO A C 22
ATOM 12666 O O . PRO A 1 19 ? -2.112 -0.786 6.610 1.00 0.00 19 PRO A O 22
ATOM 12677 N N . CYS A 1 20 ? -2.304 -1.505 4.544 1.00 0.00 20 CYS A N 22
ATOM 12678 C CA . CYS A 1 20 ? -2.892 -0.215 4.094 1.00 0.00 20 CYS A CA 22
ATOM 12679 C C . CYS A 1 20 ? -4.024 0.181 5.036 1.00 0.00 20 CYS A C 22
ATOM 12680 O O . CYS A 1 20 ? -4.175 1.330 5.405 1.00 0.00 20 CYS A O 22
ATOM 12687 N N . PHE A 1 21 ? -4.815 -0.776 5.429 1.00 0.00 21 PHE A N 22
ATOM 12688 C CA . PHE A 1 21 ? -5.948 -0.482 6.353 1.00 0.00 21 PHE A CA 22
ATOM 12689 C C . PHE A 1 21 ? -5.413 0.002 7.702 1.00 0.00 21 PHE A C 22
ATOM 12690 O O . PHE A 1 21 ? -5.948 0.912 8.303 1.00 0.00 21 PHE A O 22
ATOM 12707 N N . LYS A 1 22 ? -4.364 -0.604 8.182 1.00 0.00 22 LYS A N 22
ATOM 12708 C CA . LYS A 1 22 ? -3.792 -0.186 9.493 1.00 0.00 22 LYS A CA 22
ATOM 12709 C C . LYS A 1 22 ? -2.865 1.021 9.309 1.00 0.00 22 LYS A C 22
ATOM 12710 O O . LYS A 1 22 ? -2.686 1.820 10.206 1.00 0.00 22 LYS A O 22
ATOM 12729 N N . ALA A 1 23 ? -2.268 1.154 8.156 1.00 0.00 23 ALA A N 22
ATOM 12730 C CA . ALA A 1 23 ? -1.347 2.303 7.921 1.00 0.00 23 ALA A CA 22
ATOM 12731 C C . ALA A 1 23 ? -2.124 3.621 7.872 1.00 0.00 23 ALA A C 22
ATOM 12732 O O . ALA A 1 23 ? -2.050 4.428 8.777 1.00 0.00 23 ALA A O 22
ATOM 12739 N N . PHE A 1 24 ? -2.863 3.853 6.821 1.00 0.00 24 PHE A N 22
ATOM 12740 C CA . PHE A 1 24 ? -3.631 5.131 6.722 1.00 0.00 24 PHE A CA 22
ATOM 12741 C C . PHE A 1 24 ? -5.032 4.970 7.322 1.00 0.00 24 PHE A C 22
ATOM 12742 O O . PHE A 1 24 ? -5.313 5.445 8.405 1.00 0.00 24 PHE A O 22
ATOM 12759 N N . GLY A 1 25 ? -5.911 4.307 6.622 1.00 0.00 25 GLY A N 22
ATOM 12760 C CA . GLY A 1 25 ? -7.291 4.112 7.136 1.00 0.00 25 GLY A CA 22
ATOM 12761 C C . GLY A 1 25 ? -8.098 3.324 6.104 1.00 0.00 25 GLY A C 22
ATOM 12762 O O . GLY A 1 25 ? -8.392 2.160 6.289 1.00 0.00 25 GLY A O 22
ATOM 12766 N N . ARG A 1 26 ? -8.450 3.946 5.013 1.00 0.00 26 ARG A N 22
ATOM 12767 C CA . ARG A 1 26 ? -9.228 3.226 3.966 1.00 0.00 26 ARG A CA 22
ATOM 12768 C C . ARG A 1 26 ? -8.339 2.181 3.287 1.00 0.00 26 ARG A C 22
ATOM 12769 O O . ARG A 1 26 ? -7.203 2.447 2.944 1.00 0.00 26 ARG A O 22
ATOM 12790 N N . ALA A 1 27 ? -8.840 0.994 3.096 1.00 0.00 27 ALA A N 22
ATOM 12791 C CA . ALA A 1 27 ? -8.014 -0.065 2.448 1.00 0.00 27 ALA A CA 22
ATOM 12792 C C . ALA A 1 27 ? -8.076 0.055 0.922 1.00 0.00 27 ALA A C 22
ATOM 12793 O O . ALA A 1 27 ? -8.499 -0.854 0.236 1.00 0.00 27 ALA A O 22
ATOM 12800 N N . HIS A 1 28 ? -7.652 1.166 0.385 1.00 0.00 28 HIS A N 22
ATOM 12801 C CA . HIS A 1 28 ? -7.681 1.336 -1.098 1.00 0.00 28 HIS A CA 22
ATOM 12802 C C . HIS A 1 28 ? -6.311 1.800 -1.602 1.00 0.00 28 HIS A C 22
ATOM 12803 O O . HIS A 1 28 ? -5.894 2.916 -1.357 1.00 0.00 28 HIS A O 22
ATOM 12817 N N . GLY A 1 29 ? -5.605 0.953 -2.303 1.00 0.00 29 GLY A N 22
ATOM 12818 C CA . GLY A 1 29 ? -4.263 1.352 -2.817 1.00 0.00 29 GLY A CA 22
ATOM 12819 C C . GLY A 1 29 ? -3.854 0.436 -3.973 1.00 0.00 29 GLY A C 22
ATOM 12820 O O . GLY A 1 29 ? -4.675 -0.004 -4.753 1.00 0.00 29 GLY A O 22
ATOM 12824 N N . LYS A 1 30 ? -2.585 0.153 -4.090 1.00 0.00 30 LYS A N 22
ATOM 12825 C CA . LYS A 1 30 ? -2.109 -0.729 -5.196 1.00 0.00 30 LYS A CA 22
ATOM 12826 C C . LYS A 1 30 ? -0.649 -1.140 -4.943 1.00 0.00 30 LYS A C 22
ATOM 12827 O O . LYS A 1 30 ? -0.216 -1.219 -3.811 1.00 0.00 30 LYS A O 22
ATOM 12846 N N . CYS A 1 31 ? 0.113 -1.411 -5.973 1.00 0.00 31 CYS A N 22
ATOM 12847 C CA . CYS A 1 31 ? 1.532 -1.824 -5.753 1.00 0.00 31 CYS A CA 22
ATOM 12848 C C . CYS A 1 31 ? 2.506 -0.831 -6.404 1.00 0.00 31 CYS A C 22
ATOM 12849 O O . CYS A 1 31 ? 2.633 -0.771 -7.611 1.00 0.00 31 CYS A O 22
ATOM 12856 N N . MET A 1 32 ? 3.214 -0.071 -5.608 1.00 0.00 32 MET A N 22
ATOM 12857 C CA . MET A 1 32 ? 4.205 0.896 -6.172 1.00 0.00 32 MET A CA 22
ATOM 12858 C C . MET A 1 32 ? 5.622 0.362 -5.942 1.00 0.00 32 MET A C 22
ATOM 12859 O O . MET A 1 32 ? 6.058 0.202 -4.820 1.00 0.00 32 MET A O 22
ATOM 12873 N N . ASN A 1 33 ? 6.342 0.072 -6.992 1.00 0.00 33 ASN A N 22
ATOM 12874 C CA . ASN A 1 33 ? 7.726 -0.462 -6.824 1.00 0.00 33 ASN A CA 22
ATOM 12875 C C . ASN A 1 33 ? 7.701 -1.736 -5.974 1.00 0.00 33 ASN A C 22
ATOM 12876 O O . ASN A 1 33 ? 8.384 -1.840 -4.975 1.00 0.00 33 ASN A O 22
ATOM 12887 N N . ASN A 1 34 ? 6.911 -2.700 -6.360 1.00 0.00 34 ASN A N 22
ATOM 12888 C CA . ASN A 1 34 ? 6.830 -3.968 -5.576 1.00 0.00 34 ASN A CA 22
ATOM 12889 C C . ASN A 1 34 ? 6.395 -3.677 -4.136 1.00 0.00 34 ASN A C 22
ATOM 12890 O O . ASN A 1 34 ? 6.471 -4.526 -3.271 1.00 0.00 34 ASN A O 22
ATOM 12901 N N . LYS A 1 35 ? 5.926 -2.486 -3.879 1.00 0.00 35 LYS A N 22
ATOM 12902 C CA . LYS A 1 35 ? 5.469 -2.139 -2.504 1.00 0.00 35 LYS A CA 22
ATOM 12903 C C . LYS A 1 35 ? 3.986 -1.763 -2.554 1.00 0.00 35 LYS A C 22
ATOM 12904 O O . LYS A 1 35 ? 3.455 -1.470 -3.604 1.00 0.00 35 LYS A O 22
ATOM 12923 N N . CYS A 1 36 ? 3.304 -1.787 -1.444 1.00 0.00 36 CYS A N 22
ATOM 12924 C CA . CYS A 1 36 ? 1.852 -1.448 -1.470 1.00 0.00 36 CYS A CA 22
ATOM 12925 C C . CYS A 1 36 ? 1.639 0.067 -1.411 1.00 0.00 36 CYS A C 22
ATOM 12926 O O . CYS A 1 36 ? 1.931 0.706 -0.419 1.00 0.00 36 CYS A O 22
ATOM 12933 N N . ARG A 1 37 ? 1.104 0.644 -2.454 1.00 0.00 37 ARG A N 22
ATOM 12934 C CA . ARG A 1 37 ? 0.843 2.110 -2.438 1.00 0.00 37 ARG A CA 22
ATOM 12935 C C . ARG A 1 37 ? -0.605 2.339 -2.005 1.00 0.00 37 ARG A C 22
ATOM 12936 O O . ARG A 1 37 ? -1.459 1.504 -2.232 1.00 0.00 37 ARG A O 22
ATOM 12957 N N . CYS A 1 38 ? -0.902 3.439 -1.376 1.00 0.00 38 CYS A N 22
ATOM 12958 C CA . CYS A 1 38 ? -2.307 3.657 -0.938 1.00 0.00 38 CYS A CA 22
ATOM 12959 C C . CYS A 1 38 ? -2.688 5.136 -0.994 1.00 0.00 38 CYS A C 22
ATOM 12960 O O . CYS A 1 38 ? -1.859 6.001 -1.195 1.00 0.00 38 CYS A O 22
ATOM 12967 N N . TYR A 1 39 ? -3.947 5.423 -0.809 1.00 0.00 39 TYR A N 22
ATOM 12968 C CA . TYR A 1 39 ? -4.410 6.838 -0.838 1.00 0.00 39 TYR A CA 22
ATOM 12969 C C . TYR A 1 39 ? -3.715 7.645 0.262 1.00 0.00 39 TYR A C 22
ATOM 12970 O O . TYR A 1 39 ? -2.722 7.224 0.821 1.00 0.00 39 TYR A O 22
ATOM 12988 N N . THR A 1 40 ? -4.226 8.803 0.569 1.00 0.00 40 THR A N 22
ATOM 12989 C CA . THR A 1 40 ? -3.589 9.642 1.627 1.00 0.00 40 THR A CA 22
ATOM 12990 C C . THR A 1 40 ? -3.396 8.823 2.909 1.00 0.00 40 THR A C 22
ATOM 12991 O O . THR A 1 40 ? -2.926 9.387 3.883 1.00 0.00 40 THR A O 22
ATOM 13003 N N . TRP A 1 1 ? -9.784 8.264 2.214 1.00 0.00 1 TRP A N 23
ATOM 13004 C CA . TRP A 1 1 ? -9.708 7.176 1.195 1.00 0.00 1 TRP A CA 23
ATOM 13005 C C . TRP A 1 1 ? -8.271 6.648 1.099 1.00 0.00 1 TRP A C 23
ATOM 13006 O O . TRP A 1 1 ? -7.919 5.668 1.727 1.00 0.00 1 TRP A O 23
ATOM 13029 N N . CYS A 1 2 ? -7.438 7.284 0.319 1.00 0.00 2 CYS A N 23
ATOM 13030 C CA . CYS A 1 2 ? -6.030 6.805 0.193 1.00 0.00 2 CYS A CA 23
ATOM 13031 C C . CYS A 1 2 ? -5.093 7.956 -0.185 1.00 0.00 2 CYS A C 23
ATOM 13032 O O . CYS A 1 2 ? -4.713 8.108 -1.329 1.00 0.00 2 CYS A O 23
ATOM 13039 N N . SER A 1 3 ? -4.705 8.758 0.767 1.00 0.00 3 SER A N 23
ATOM 13040 C CA . SER A 1 3 ? -3.779 9.882 0.454 1.00 0.00 3 SER A CA 23
ATOM 13041 C C . SER A 1 3 ? -2.390 9.322 0.139 1.00 0.00 3 SER A C 23
ATOM 13042 O O . SER A 1 3 ? -1.797 9.636 -0.873 1.00 0.00 3 SER A O 23
ATOM 13050 N N . THR A 1 4 ? -1.877 8.483 0.996 1.00 0.00 4 THR A N 23
ATOM 13051 C CA . THR A 1 4 ? -0.535 7.884 0.750 1.00 0.00 4 THR A CA 23
ATOM 13052 C C . THR A 1 4 ? -0.692 6.577 -0.035 1.00 0.00 4 THR A C 23
ATOM 13053 O O . THR A 1 4 ? -0.279 5.522 0.406 1.00 0.00 4 THR A O 23
ATOM 13064 N N . CYS A 1 5 ? -1.296 6.639 -1.191 1.00 0.00 5 CYS A N 23
ATOM 13065 C CA . CYS A 1 5 ? -1.493 5.404 -2.003 1.00 0.00 5 CYS A CA 23
ATOM 13066 C C . CYS A 1 5 ? -0.239 5.099 -2.826 1.00 0.00 5 CYS A C 23
ATOM 13067 O O . CYS A 1 5 ? 0.407 5.987 -3.344 1.00 0.00 5 CYS A O 23
ATOM 13074 N N . LEU A 1 6 ? 0.107 3.847 -2.952 1.00 0.00 6 LEU A N 23
ATOM 13075 C CA . LEU A 1 6 ? 1.319 3.481 -3.742 1.00 0.00 6 LEU A CA 23
ATOM 13076 C C . LEU A 1 6 ? 0.960 3.310 -5.220 1.00 0.00 6 LEU A C 23
ATOM 13077 O O . LEU A 1 6 ? -0.118 3.664 -5.654 1.00 0.00 6 LEU A O 23
ATOM 13093 N N . ASP A 1 7 ? 1.857 2.761 -5.992 1.00 0.00 7 ASP A N 23
ATOM 13094 C CA . ASP A 1 7 ? 1.571 2.556 -7.441 1.00 0.00 7 ASP A CA 23
ATOM 13095 C C . ASP A 1 7 ? 1.488 1.059 -7.752 1.00 0.00 7 ASP A C 23
ATOM 13096 O O . ASP A 1 7 ? 1.306 0.658 -8.884 1.00 0.00 7 ASP A O 23
ATOM 13105 N N . LEU A 1 8 ? 1.622 0.231 -6.751 1.00 0.00 8 LEU A N 23
ATOM 13106 C CA . LEU A 1 8 ? 1.552 -1.240 -6.980 1.00 0.00 8 LEU A CA 23
ATOM 13107 C C . LEU A 1 8 ? 0.189 -1.779 -6.547 1.00 0.00 8 LEU A C 23
ATOM 13108 O O . LEU A 1 8 ? -0.416 -1.296 -5.609 1.00 0.00 8 LEU A O 23
ATOM 13124 N N . ALA A 1 9 ? -0.296 -2.779 -7.226 1.00 0.00 9 ALA A N 23
ATOM 13125 C CA . ALA A 1 9 ? -1.617 -3.354 -6.860 1.00 0.00 9 ALA A CA 23
ATOM 13126 C C . ALA A 1 9 ? -1.513 -4.090 -5.525 1.00 0.00 9 ALA A C 23
ATOM 13127 O O . ALA A 1 9 ? -0.506 -4.695 -5.215 1.00 0.00 9 ALA A O 23
ATOM 13134 N N . CYS A 1 10 ? -2.541 -4.034 -4.724 1.00 0.00 10 CYS A N 23
ATOM 13135 C CA . CYS A 1 10 ? -2.485 -4.721 -3.402 1.00 0.00 10 CYS A CA 23
ATOM 13136 C C . CYS A 1 10 ? -2.938 -6.174 -3.521 1.00 0.00 10 CYS A C 23
ATOM 13137 O O . CYS A 1 10 ? -3.943 -6.482 -4.131 1.00 0.00 10 CYS A O 23
ATOM 13144 N N . GLY A 1 11 ? -2.195 -7.066 -2.931 1.00 0.00 11 GLY A N 23
ATOM 13145 C CA . GLY A 1 11 ? -2.556 -8.510 -2.986 1.00 0.00 11 GLY A CA 23
ATOM 13146 C C . GLY A 1 11 ? -2.159 -9.178 -1.668 1.00 0.00 11 GLY A C 23
ATOM 13147 O O . GLY A 1 11 ? -2.869 -10.015 -1.147 1.00 0.00 11 GLY A O 23
ATOM 13151 N N . ALA A 1 12 ? -1.030 -8.810 -1.122 1.00 0.00 12 ALA A N 23
ATOM 13152 C CA . ALA A 1 12 ? -0.588 -9.419 0.166 1.00 0.00 12 ALA A CA 23
ATOM 13153 C C . ALA A 1 12 ? 0.097 -8.361 1.039 1.00 0.00 12 ALA A C 23
ATOM 13154 O O . ALA A 1 12 ? 0.755 -7.463 0.547 1.00 0.00 12 ALA A O 23
ATOM 13161 N N . SER A 1 13 ? -0.058 -8.456 2.330 1.00 0.00 13 SER A N 23
ATOM 13162 C CA . SER A 1 13 ? 0.575 -7.453 3.233 1.00 0.00 13 SER A CA 23
ATOM 13163 C C . SER A 1 13 ? 2.050 -7.262 2.872 1.00 0.00 13 SER A C 23
ATOM 13164 O O . SER A 1 13 ? 2.602 -6.191 3.027 1.00 0.00 13 SER A O 23
ATOM 13172 N N . ARG A 1 14 ? 2.694 -8.290 2.391 1.00 0.00 14 ARG A N 23
ATOM 13173 C CA . ARG A 1 14 ? 4.131 -8.157 2.022 1.00 0.00 14 ARG A CA 23
ATOM 13174 C C . ARG A 1 14 ? 4.263 -7.435 0.680 1.00 0.00 14 ARG A C 23
ATOM 13175 O O . ARG A 1 14 ? 5.201 -6.696 0.451 1.00 0.00 14 ARG A O 23
ATOM 13196 N N . GLU A 1 15 ? 3.328 -7.638 -0.208 1.00 0.00 15 GLU A N 23
ATOM 13197 C CA . GLU A 1 15 ? 3.399 -6.960 -1.529 1.00 0.00 15 GLU A CA 23
ATOM 13198 C C . GLU A 1 15 ? 3.415 -5.445 -1.339 1.00 0.00 15 GLU A C 23
ATOM 13199 O O . GLU A 1 15 ? 4.190 -4.744 -1.955 1.00 0.00 15 GLU A O 23
ATOM 13211 N N . CYS A 1 16 ? 2.567 -4.933 -0.490 1.00 0.00 16 CYS A N 23
ATOM 13212 C CA . CYS A 1 16 ? 2.542 -3.460 -0.266 1.00 0.00 16 CYS A CA 23
ATOM 13213 C C . CYS A 1 16 ? 3.605 -3.061 0.765 1.00 0.00 16 CYS A C 23
ATOM 13214 O O . CYS A 1 16 ? 4.031 -1.926 0.822 1.00 0.00 16 CYS A O 23
ATOM 13221 N N . TYR A 1 17 ? 4.042 -3.988 1.575 1.00 0.00 17 TYR A N 23
ATOM 13222 C CA . TYR A 1 17 ? 5.082 -3.659 2.595 1.00 0.00 17 TYR A CA 23
ATOM 13223 C C . TYR A 1 17 ? 6.390 -3.275 1.894 1.00 0.00 17 TYR A C 23
ATOM 13224 O O . TYR A 1 17 ? 6.998 -2.269 2.200 1.00 0.00 17 TYR A O 23
ATOM 13242 N N . ASP A 1 18 ? 6.820 -4.068 0.953 1.00 0.00 18 ASP A N 23
ATOM 13243 C CA . ASP A 1 18 ? 8.083 -3.751 0.227 1.00 0.00 18 ASP A CA 23
ATOM 13244 C C . ASP A 1 18 ? 8.042 -2.318 -0.315 1.00 0.00 18 ASP A C 23
ATOM 13245 O O . ASP A 1 18 ? 8.918 -1.524 -0.033 1.00 0.00 18 ASP A O 23
ATOM 13254 N N . PRO A 1 19 ? 7.021 -2.036 -1.080 1.00 0.00 19 PRO A N 23
ATOM 13255 C CA . PRO A 1 19 ? 6.860 -0.685 -1.675 1.00 0.00 19 PRO A CA 23
ATOM 13256 C C . PRO A 1 19 ? 6.502 0.345 -0.601 1.00 0.00 19 PRO A C 23
ATOM 13257 O O . PRO A 1 19 ? 7.180 1.338 -0.429 1.00 0.00 19 PRO A O 23
ATOM 13268 N N . CYS A 1 20 ? 5.444 0.116 0.125 1.00 0.00 20 CYS A N 23
ATOM 13269 C CA . CYS A 1 20 ? 5.051 1.085 1.185 1.00 0.00 20 CYS A CA 23
ATOM 13270 C C . CYS A 1 20 ? 6.263 1.404 2.055 1.00 0.00 20 CYS A C 23
ATOM 13271 O O . CYS A 1 20 ? 6.465 2.525 2.479 1.00 0.00 20 CYS A O 23
ATOM 13278 N N . PHE A 1 21 ? 7.079 0.423 2.311 1.00 0.00 21 PHE A N 23
ATOM 13279 C CA . PHE A 1 21 ? 8.291 0.664 3.142 1.00 0.00 21 PHE A CA 23
ATOM 13280 C C . PHE A 1 21 ? 9.258 1.579 2.386 1.00 0.00 21 PHE A C 23
ATOM 13281 O O . PHE A 1 21 ? 9.806 2.514 2.936 1.00 0.00 21 PHE A O 23
ATOM 13298 N N . LYS A 1 22 ? 9.467 1.313 1.126 1.00 0.00 22 LYS A N 23
ATOM 13299 C CA . LYS A 1 22 ? 10.396 2.158 0.324 1.00 0.00 22 LYS A CA 23
ATOM 13300 C C . LYS A 1 22 ? 9.704 3.457 -0.103 1.00 0.00 22 LYS A C 23
ATOM 13301 O O . LYS A 1 22 ? 10.336 4.380 -0.578 1.00 0.00 22 LYS A O 23
ATOM 13320 N N . ALA A 1 23 ? 8.410 3.534 0.054 1.00 0.00 23 ALA A N 23
ATOM 13321 C CA . ALA A 1 23 ? 7.680 4.771 -0.353 1.00 0.00 23 ALA A CA 23
ATOM 13322 C C . ALA A 1 23 ? 7.591 5.766 0.812 1.00 0.00 23 ALA A C 23
ATOM 13323 O O . ALA A 1 23 ? 8.276 6.769 0.834 1.00 0.00 23 ALA A O 23
ATOM 13330 N N . PHE A 1 24 ? 6.743 5.504 1.771 1.00 0.00 24 PHE A N 23
ATOM 13331 C CA . PHE A 1 24 ? 6.602 6.447 2.922 1.00 0.00 24 PHE A CA 23
ATOM 13332 C C . PHE A 1 24 ? 7.600 6.104 4.034 1.00 0.00 24 PHE A C 23
ATOM 13333 O O . PHE A 1 24 ? 8.590 6.781 4.222 1.00 0.00 24 PHE A O 23
ATOM 13350 N N . GLY A 1 25 ? 7.344 5.060 4.772 1.00 0.00 25 GLY A N 23
ATOM 13351 C CA . GLY A 1 25 ? 8.268 4.672 5.868 1.00 0.00 25 GLY A CA 23
ATOM 13352 C C . GLY A 1 25 ? 7.681 3.472 6.610 1.00 0.00 25 GLY A C 23
ATOM 13353 O O . GLY A 1 25 ? 8.157 2.361 6.486 1.00 0.00 25 GLY A O 23
ATOM 13357 N N . ARG A 1 26 ? 6.639 3.682 7.370 1.00 0.00 26 ARG A N 23
ATOM 13358 C CA . ARG A 1 26 ? 6.013 2.545 8.104 1.00 0.00 26 ARG A CA 23
ATOM 13359 C C . ARG A 1 26 ? 5.356 1.592 7.103 1.00 0.00 26 ARG A C 23
ATOM 13360 O O . ARG A 1 26 ? 4.377 1.925 6.464 1.00 0.00 26 ARG A O 23
ATOM 13381 N N . ALA A 1 27 ? 5.898 0.417 6.947 1.00 0.00 27 ALA A N 23
ATOM 13382 C CA . ALA A 1 27 ? 5.317 -0.550 5.973 1.00 0.00 27 ALA A CA 23
ATOM 13383 C C . ALA A 1 27 ? 3.945 -1.042 6.442 1.00 0.00 27 ALA A C 23
ATOM 13384 O O . ALA A 1 27 ? 3.744 -2.220 6.664 1.00 0.00 27 ALA A O 23
ATOM 13391 N N . HIS A 1 28 ? 2.994 -0.158 6.583 1.00 0.00 28 HIS A N 23
ATOM 13392 C CA . HIS A 1 28 ? 1.639 -0.599 7.026 1.00 0.00 28 HIS A CA 23
ATOM 13393 C C . HIS A 1 28 ? 0.543 0.169 6.283 1.00 0.00 28 HIS A C 23
ATOM 13394 O O . HIS A 1 28 ? 0.575 1.384 6.166 1.00 0.00 28 HIS A O 23
ATOM 13408 N N . GLY A 1 29 ? -0.432 -0.538 5.785 1.00 0.00 29 GLY A N 23
ATOM 13409 C CA . GLY A 1 29 ? -1.541 0.127 5.053 1.00 0.00 29 GLY A CA 23
ATOM 13410 C C . GLY A 1 29 ? -2.674 -0.871 4.829 1.00 0.00 29 GLY A C 23
ATOM 13411 O O . GLY A 1 29 ? -2.999 -1.663 5.691 1.00 0.00 29 GLY A O 23
ATOM 13415 N N . LYS A 1 30 ? -3.274 -0.837 3.674 1.00 0.00 30 LYS A N 23
ATOM 13416 C CA . LYS A 1 30 ? -4.390 -1.783 3.381 1.00 0.00 30 LYS A CA 23
ATOM 13417 C C . LYS A 1 30 ? -4.399 -2.143 1.892 1.00 0.00 30 LYS A C 23
ATOM 13418 O O . LYS A 1 30 ? -3.491 -1.809 1.159 1.00 0.00 30 LYS A O 23
ATOM 13437 N N . CYS A 1 31 ? -5.419 -2.822 1.441 1.00 0.00 31 CYS A N 23
ATOM 13438 C CA . CYS A 1 31 ? -5.486 -3.201 -0.002 1.00 0.00 31 CYS A CA 23
ATOM 13439 C C . CYS A 1 31 ? -6.851 -2.817 -0.581 1.00 0.00 31 CYS A C 23
ATOM 13440 O O . CYS A 1 31 ? -7.813 -3.549 -0.462 1.00 0.00 31 CYS A O 23
ATOM 13447 N N . MET A 1 32 ? -6.943 -1.676 -1.212 1.00 0.00 32 MET A N 23
ATOM 13448 C CA . MET A 1 32 ? -8.253 -1.259 -1.801 1.00 0.00 32 MET A CA 23
ATOM 13449 C C . MET A 1 32 ? -8.051 -0.673 -3.201 1.00 0.00 32 MET A C 23
ATOM 13450 O O . MET A 1 32 ? -6.940 -0.516 -3.664 1.00 0.00 32 MET A O 23
ATOM 13464 N N . ASN A 1 33 ? -9.120 -0.355 -3.883 1.00 0.00 33 ASN A N 23
ATOM 13465 C CA . ASN A 1 33 ? -8.986 0.209 -5.258 1.00 0.00 33 ASN A CA 23
ATOM 13466 C C . ASN A 1 33 ? -7.937 -0.587 -6.038 1.00 0.00 33 ASN A C 23
ATOM 13467 O O . ASN A 1 33 ? -7.251 -0.063 -6.892 1.00 0.00 33 ASN A O 23
ATOM 13478 N N . ASN A 1 34 ? -7.810 -1.853 -5.734 1.00 0.00 34 ASN A N 23
ATOM 13479 C CA . ASN A 1 34 ? -6.807 -2.711 -6.434 1.00 0.00 34 ASN A CA 23
ATOM 13480 C C . ASN A 1 34 ? -5.391 -2.178 -6.196 1.00 0.00 34 ASN A C 23
ATOM 13481 O O . ASN A 1 34 ? -4.444 -2.610 -6.819 1.00 0.00 34 ASN A O 23
ATOM 13492 N N . LYS A 1 35 ? -5.241 -1.248 -5.294 1.00 0.00 35 LYS A N 23
ATOM 13493 C CA . LYS A 1 35 ? -3.888 -0.689 -5.010 1.00 0.00 35 LYS A CA 23
ATOM 13494 C C . LYS A 1 35 ? -3.657 -0.631 -3.503 1.00 0.00 35 LYS A C 23
ATOM 13495 O O . LYS A 1 35 ? -4.585 -0.522 -2.726 1.00 0.00 35 LYS A O 23
ATOM 13514 N N . CYS A 1 36 ? -2.429 -0.709 -3.080 1.00 0.00 36 CYS A N 23
ATOM 13515 C CA . CYS A 1 36 ? -2.153 -0.667 -1.618 1.00 0.00 36 CYS A CA 23
ATOM 13516 C C . CYS A 1 36 ? -2.394 0.735 -1.061 1.00 0.00 36 CYS A C 23
ATOM 13517 O O . CYS A 1 36 ? -1.983 1.726 -1.632 1.00 0.00 36 CYS A O 23
ATOM 13524 N N . ARG A 1 37 ? -3.035 0.816 0.068 1.00 0.00 37 ARG A N 23
ATOM 13525 C CA . ARG A 1 37 ? -3.286 2.139 0.696 1.00 0.00 37 ARG A CA 23
ATOM 13526 C C . ARG A 1 37 ? -2.499 2.211 2.006 1.00 0.00 37 ARG A C 23
ATOM 13527 O O . ARG A 1 37 ? -2.737 1.450 2.921 1.00 0.00 37 ARG A O 23
ATOM 13548 N N . CYS A 1 38 ? -1.543 3.091 2.100 1.00 0.00 38 CYS A N 23
ATOM 13549 C CA . CYS A 1 38 ? -0.736 3.163 3.350 1.00 0.00 38 CYS A CA 23
ATOM 13550 C C . CYS A 1 38 ? -1.150 4.356 4.207 1.00 0.00 38 CYS A C 23
ATOM 13551 O O . CYS A 1 38 ? -1.801 5.271 3.745 1.00 0.00 38 CYS A O 23
ATOM 13558 N N . TYR A 1 39 ? -0.773 4.354 5.458 1.00 0.00 39 TYR A N 23
ATOM 13559 C CA . TYR A 1 39 ? -1.146 5.499 6.337 1.00 0.00 39 TYR A CA 23
ATOM 13560 C C . TYR A 1 39 ? 0.086 6.009 7.095 1.00 0.00 39 TYR A C 23
ATOM 13561 O O . TYR A 1 39 ? 0.907 5.241 7.554 1.00 0.00 39 TYR A O 23
ATOM 13579 N N . THR A 1 40 ? 0.215 7.299 7.233 1.00 0.00 40 THR A N 23
ATOM 13580 C CA . THR A 1 40 ? 1.389 7.857 7.962 1.00 0.00 40 THR A CA 23
ATOM 13581 C C . THR A 1 40 ? 1.264 7.571 9.462 1.00 0.00 40 THR A C 23
ATOM 13582 O O . THR A 1 40 ? 0.200 7.144 9.878 1.00 0.00 40 THR A O 23
ATOM 13594 N N . TRP A 1 1 ? -8.219 11.075 2.516 1.00 0.00 1 TRP A N 24
ATOM 13595 C CA . TRP A 1 1 ? -8.438 9.619 2.765 1.00 0.00 1 TRP A CA 24
ATOM 13596 C C . TRP A 1 1 ? -7.281 8.805 2.182 1.00 0.00 1 TRP A C 24
ATOM 13597 O O . TRP A 1 1 ? -6.368 8.416 2.881 1.00 0.00 1 TRP A O 24
ATOM 13620 N N . CYS A 1 2 ? -7.321 8.538 0.907 1.00 0.00 2 CYS A N 24
ATOM 13621 C CA . CYS A 1 2 ? -6.233 7.741 0.278 1.00 0.00 2 CYS A CA 24
ATOM 13622 C C . CYS A 1 2 ? -5.080 8.660 -0.139 1.00 0.00 2 CYS A C 24
ATOM 13623 O O . CYS A 1 2 ? -4.760 8.790 -1.303 1.00 0.00 2 CYS A O 24
ATOM 13630 N N . SER A 1 3 ? -4.447 9.290 0.811 1.00 0.00 3 SER A N 24
ATOM 13631 C CA . SER A 1 3 ? -3.306 10.186 0.478 1.00 0.00 3 SER A CA 24
ATOM 13632 C C . SER A 1 3 ? -1.996 9.418 0.650 1.00 0.00 3 SER A C 24
ATOM 13633 O O . SER A 1 3 ? -1.036 9.633 -0.061 1.00 0.00 3 SER A O 24
ATOM 13641 N N . THR A 1 4 ? -1.961 8.510 1.589 1.00 0.00 4 THR A N 24
ATOM 13642 C CA . THR A 1 4 ? -0.725 7.710 1.811 1.00 0.00 4 THR A CA 24
ATOM 13643 C C . THR A 1 4 ? -0.766 6.445 0.947 1.00 0.00 4 THR A C 24
ATOM 13644 O O . THR A 1 4 ? -0.273 5.401 1.330 1.00 0.00 4 THR A O 24
ATOM 13655 N N . CYS A 1 5 ? -1.349 6.534 -0.219 1.00 0.00 5 CYS A N 24
ATOM 13656 C CA . CYS A 1 5 ? -1.420 5.342 -1.115 1.00 0.00 5 CYS A CA 24
ATOM 13657 C C . CYS A 1 5 ? -0.224 5.345 -2.073 1.00 0.00 5 CYS A C 24
ATOM 13658 O O . CYS A 1 5 ? 0.438 6.349 -2.245 1.00 0.00 5 CYS A O 24
ATOM 13665 N N . LEU A 1 6 ? 0.057 4.235 -2.698 1.00 0.00 6 LEU A N 24
ATOM 13666 C CA . LEU A 1 6 ? 1.210 4.186 -3.645 1.00 0.00 6 LEU A CA 24
ATOM 13667 C C . LEU A 1 6 ? 0.708 4.147 -5.089 1.00 0.00 6 LEU A C 24
ATOM 13668 O O . LEU A 1 6 ? -0.472 4.275 -5.352 1.00 0.00 6 LEU A O 24
ATOM 13684 N N . ASP A 1 7 ? 1.594 3.965 -6.028 1.00 0.00 7 ASP A N 24
ATOM 13685 C CA . ASP A 1 7 ? 1.170 3.910 -7.455 1.00 0.00 7 ASP A CA 24
ATOM 13686 C C . ASP A 1 7 ? 1.210 2.463 -7.951 1.00 0.00 7 ASP A C 24
ATOM 13687 O O . ASP A 1 7 ? 1.018 2.192 -9.120 1.00 0.00 7 ASP A O 24
ATOM 13696 N N . LEU A 1 8 ? 1.458 1.532 -7.069 1.00 0.00 8 LEU A N 24
ATOM 13697 C CA . LEU A 1 8 ? 1.510 0.102 -7.490 1.00 0.00 8 LEU A CA 24
ATOM 13698 C C . LEU A 1 8 ? 0.282 -0.646 -6.975 1.00 0.00 8 LEU A C 24
ATOM 13699 O O . LEU A 1 8 ? -0.315 -0.282 -5.979 1.00 0.00 8 LEU A O 24
ATOM 13715 N N . ALA A 1 9 ? -0.099 -1.690 -7.654 1.00 0.00 9 ALA A N 24
ATOM 13716 C CA . ALA A 1 9 ? -1.290 -2.470 -7.224 1.00 0.00 9 ALA A CA 24
ATOM 13717 C C . ALA A 1 9 ? -0.995 -3.220 -5.923 1.00 0.00 9 ALA A C 24
ATOM 13718 O O . ALA A 1 9 ? 0.122 -3.239 -5.445 1.00 0.00 9 ALA A O 24
ATOM 13725 N N . CYS A 1 10 ? -1.988 -3.837 -5.342 1.00 0.00 10 CYS A N 24
ATOM 13726 C CA . CYS A 1 10 ? -1.754 -4.580 -4.072 1.00 0.00 10 CYS A CA 24
ATOM 13727 C C . CYS A 1 10 ? -2.270 -6.014 -4.188 1.00 0.00 10 CYS A C 24
ATOM 13728 O O . CYS A 1 10 ? -2.626 -6.476 -5.254 1.00 0.00 10 CYS A O 24
ATOM 13735 N N . GLY A 1 11 ? -2.311 -6.718 -3.093 1.00 0.00 11 GLY A N 24
ATOM 13736 C CA . GLY A 1 11 ? -2.802 -8.123 -3.125 1.00 0.00 11 GLY A CA 24
ATOM 13737 C C . GLY A 1 11 ? -2.091 -8.928 -2.039 1.00 0.00 11 GLY A C 24
ATOM 13738 O O . GLY A 1 11 ? -2.701 -9.396 -1.099 1.00 0.00 11 GLY A O 24
ATOM 13742 N N . ALA A 1 12 ? -0.802 -9.089 -2.159 1.00 0.00 12 ALA A N 24
ATOM 13743 C CA . ALA A 1 12 ? -0.047 -9.861 -1.132 1.00 0.00 12 ALA A CA 24
ATOM 13744 C C . ALA A 1 12 ? 0.600 -8.908 -0.123 1.00 0.00 12 ALA A C 24
ATOM 13745 O O . ALA A 1 12 ? 1.175 -7.900 -0.487 1.00 0.00 12 ALA A O 24
ATOM 13752 N N . SER A 1 13 ? 0.513 -9.219 1.142 1.00 0.00 13 SER A N 24
ATOM 13753 C CA . SER A 1 13 ? 1.124 -8.331 2.171 1.00 0.00 13 SER A CA 24
ATOM 13754 C C . SER A 1 13 ? 2.508 -7.870 1.710 1.00 0.00 13 SER A C 24
ATOM 13755 O O . SER A 1 13 ? 2.774 -6.690 1.590 1.00 0.00 13 SER A O 24
ATOM 13763 N N . ARG A 1 14 ? 3.392 -8.793 1.447 1.00 0.00 14 ARG A N 24
ATOM 13764 C CA . ARG A 1 14 ? 4.759 -8.410 0.992 1.00 0.00 14 ARG A CA 24
ATOM 13765 C C . ARG A 1 14 ? 4.677 -7.553 -0.275 1.00 0.00 14 ARG A C 24
ATOM 13766 O O . ARG A 1 14 ? 5.472 -6.658 -0.481 1.00 0.00 14 ARG A O 24
ATOM 13787 N N . GLU A 1 15 ? 3.722 -7.818 -1.126 1.00 0.00 15 GLU A N 24
ATOM 13788 C CA . GLU A 1 15 ? 3.598 -7.010 -2.373 1.00 0.00 15 GLU A CA 24
ATOM 13789 C C . GLU A 1 15 ? 3.521 -5.525 -2.024 1.00 0.00 15 GLU A C 24
ATOM 13790 O O . GLU A 1 15 ? 4.147 -4.698 -2.653 1.00 0.00 15 GLU A O 24
ATOM 13802 N N . CYS A 1 16 ? 2.768 -5.181 -1.015 1.00 0.00 16 CYS A N 24
ATOM 13803 C CA . CYS A 1 16 ? 2.668 -3.749 -0.615 1.00 0.00 16 CYS A CA 24
ATOM 13804 C C . CYS A 1 16 ? 3.768 -3.438 0.402 1.00 0.00 16 CYS A C 24
ATOM 13805 O O . CYS A 1 16 ? 4.131 -2.300 0.622 1.00 0.00 16 CYS A O 24
ATOM 13812 N N . TYR A 1 17 ? 4.302 -4.458 1.016 1.00 0.00 17 TYR A N 24
ATOM 13813 C CA . TYR A 1 17 ? 5.387 -4.261 2.018 1.00 0.00 17 TYR A CA 24
ATOM 13814 C C . TYR A 1 17 ? 6.636 -3.694 1.335 1.00 0.00 17 TYR A C 24
ATOM 13815 O O . TYR A 1 17 ? 7.292 -2.805 1.844 1.00 0.00 17 TYR A O 24
ATOM 13833 N N . ASP A 1 18 ? 6.969 -4.213 0.186 1.00 0.00 18 ASP A N 24
ATOM 13834 C CA . ASP A 1 18 ? 8.176 -3.730 -0.546 1.00 0.00 18 ASP A CA 24
ATOM 13835 C C . ASP A 1 18 ? 8.020 -2.266 -0.986 1.00 0.00 18 ASP A C 24
ATOM 13836 O O . ASP A 1 18 ? 8.856 -1.439 -0.680 1.00 0.00 18 ASP A O 24
ATOM 13845 N N . PRO A 1 19 ? 6.964 -1.997 -1.707 1.00 0.00 19 PRO A N 24
ATOM 13846 C CA . PRO A 1 19 ? 6.713 -0.620 -2.215 1.00 0.00 19 PRO A CA 24
ATOM 13847 C C . PRO A 1 19 ? 6.381 0.349 -1.075 1.00 0.00 19 PRO A C 24
ATOM 13848 O O . PRO A 1 19 ? 7.022 1.367 -0.908 1.00 0.00 19 PRO A O 24
ATOM 13859 N N . CYS A 1 20 ? 5.382 0.045 -0.298 1.00 0.00 20 CYS A N 24
ATOM 13860 C CA . CYS A 1 20 ? 5.003 0.952 0.823 1.00 0.00 20 CYS A CA 24
ATOM 13861 C C . CYS A 1 20 ? 6.235 1.280 1.664 1.00 0.00 20 CYS A C 24
ATOM 13862 O O . CYS A 1 20 ? 6.392 2.380 2.155 1.00 0.00 20 CYS A O 24
ATOM 13869 N N . PHE A 1 21 ? 7.110 0.331 1.829 1.00 0.00 21 PHE A N 24
ATOM 13870 C CA . PHE A 1 21 ? 8.338 0.583 2.638 1.00 0.00 21 PHE A CA 24
ATOM 13871 C C . PHE A 1 21 ? 9.315 1.466 1.855 1.00 0.00 21 PHE A C 24
ATOM 13872 O O . PHE A 1 21 ? 10.065 2.235 2.420 1.00 0.00 21 PHE A O 24
ATOM 13889 N N . LYS A 1 22 ? 9.316 1.356 0.557 1.00 0.00 22 LYS A N 24
ATOM 13890 C CA . LYS A 1 22 ? 10.249 2.180 -0.263 1.00 0.00 22 LYS A CA 24
ATOM 13891 C C . LYS A 1 22 ? 9.758 3.630 -0.358 1.00 0.00 22 LYS A C 24
ATOM 13892 O O . LYS A 1 22 ? 10.541 4.553 -0.466 1.00 0.00 22 LYS A O 24
ATOM 13911 N N . ALA A 1 23 ? 8.470 3.839 -0.332 1.00 0.00 23 ALA A N 24
ATOM 13912 C CA . ALA A 1 23 ? 7.938 5.231 -0.434 1.00 0.00 23 ALA A CA 24
ATOM 13913 C C . ALA A 1 23 ? 7.808 5.870 0.952 1.00 0.00 23 ALA A C 24
ATOM 13914 O O . ALA A 1 23 ? 8.478 6.833 1.267 1.00 0.00 23 ALA A O 24
ATOM 13921 N N . PHE A 1 24 ? 6.942 5.350 1.778 1.00 0.00 24 PHE A N 24
ATOM 13922 C CA . PHE A 1 24 ? 6.761 5.938 3.137 1.00 0.00 24 PHE A CA 24
ATOM 13923 C C . PHE A 1 24 ? 7.865 5.464 4.086 1.00 0.00 24 PHE A C 24
ATOM 13924 O O . PHE A 1 24 ? 8.300 6.191 4.957 1.00 0.00 24 PHE A O 24
ATOM 13941 N N . GLY A 1 25 ? 8.318 4.251 3.933 1.00 0.00 25 GLY A N 24
ATOM 13942 C CA . GLY A 1 25 ? 9.387 3.738 4.836 1.00 0.00 25 GLY A CA 24
ATOM 13943 C C . GLY A 1 25 ? 8.765 2.821 5.890 1.00 0.00 25 GLY A C 24
ATOM 13944 O O . GLY A 1 25 ? 9.457 2.196 6.669 1.00 0.00 25 GLY A O 24
ATOM 13948 N N . ARG A 1 26 ? 7.463 2.736 5.921 1.00 0.00 26 ARG A N 24
ATOM 13949 C CA . ARG A 1 26 ? 6.795 1.859 6.923 1.00 0.00 26 ARG A CA 24
ATOM 13950 C C . ARG A 1 26 ? 5.861 0.874 6.215 1.00 0.00 26 ARG A C 24
ATOM 13951 O O . ARG A 1 26 ? 4.848 1.254 5.660 1.00 0.00 26 ARG A O 24
ATOM 13972 N N . ALA A 1 27 ? 6.197 -0.387 6.221 1.00 0.00 27 ALA A N 24
ATOM 13973 C CA . ALA A 1 27 ? 5.331 -1.393 5.541 1.00 0.00 27 ALA A CA 24
ATOM 13974 C C . ALA A 1 27 ? 4.096 -1.705 6.391 1.00 0.00 27 ALA A C 24
ATOM 13975 O O . ALA A 1 27 ? 3.876 -2.829 6.796 1.00 0.00 27 ALA A O 24
ATOM 13982 N N . HIS A 1 28 ? 3.282 -0.720 6.657 1.00 0.00 28 HIS A N 24
ATOM 13983 C CA . HIS A 1 28 ? 2.059 -0.964 7.473 1.00 0.00 28 HIS A CA 24
ATOM 13984 C C . HIS A 1 28 ? 0.832 -0.412 6.741 1.00 0.00 28 HIS A C 24
ATOM 13985 O O . HIS A 1 28 ? 0.397 0.698 6.983 1.00 0.00 28 HIS A O 24
ATOM 13999 N N . GLY A 1 29 ? 0.278 -1.173 5.839 1.00 0.00 29 GLY A N 24
ATOM 14000 C CA . GLY A 1 29 ? -0.909 -0.684 5.087 1.00 0.00 29 GLY A CA 24
ATOM 14001 C C . GLY A 1 29 ? -1.813 -1.856 4.714 1.00 0.00 29 GLY A C 24
ATOM 14002 O O . GLY A 1 29 ? -1.979 -2.796 5.466 1.00 0.00 29 GLY A O 24
ATOM 14006 N N . LYS A 1 30 ? -2.402 -1.801 3.552 1.00 0.00 30 LYS A N 24
ATOM 14007 C CA . LYS A 1 30 ? -3.305 -2.903 3.114 1.00 0.00 30 LYS A CA 24
ATOM 14008 C C . LYS A 1 30 ? -3.473 -2.872 1.593 1.00 0.00 30 LYS A C 24
ATOM 14009 O O . LYS A 1 30 ? -2.804 -2.132 0.899 1.00 0.00 30 LYS A O 24
ATOM 14028 N N . CYS A 1 31 ? -4.372 -3.661 1.074 1.00 0.00 31 CYS A N 24
ATOM 14029 C CA . CYS A 1 31 ? -4.599 -3.670 -0.400 1.00 0.00 31 CYS A CA 24
ATOM 14030 C C . CYS A 1 31 ? -5.989 -3.113 -0.707 1.00 0.00 31 CYS A C 24
ATOM 14031 O O . CYS A 1 31 ? -6.975 -3.820 -0.656 1.00 0.00 31 CYS A O 24
ATOM 14038 N N . MET A 1 32 ? -6.081 -1.849 -1.014 1.00 0.00 32 MET A N 24
ATOM 14039 C CA . MET A 1 32 ? -7.416 -1.254 -1.309 1.00 0.00 32 MET A CA 24
ATOM 14040 C C . MET A 1 32 ? -7.463 -0.723 -2.745 1.00 0.00 32 MET A C 24
ATOM 14041 O O . MET A 1 32 ? -6.469 -0.282 -3.288 1.00 0.00 32 MET A O 24
ATOM 14055 N N . ASN A 1 33 ? -8.612 -0.761 -3.362 1.00 0.00 33 ASN A N 24
ATOM 14056 C CA . ASN A 1 33 ? -8.724 -0.259 -4.761 1.00 0.00 33 ASN A CA 24
ATOM 14057 C C . ASN A 1 33 ? -7.653 -0.911 -5.639 1.00 0.00 33 ASN A C 24
ATOM 14058 O O . ASN A 1 33 ? -7.022 -0.263 -6.451 1.00 0.00 33 ASN A O 24
ATOM 14069 N N . ASN A 1 34 ? -7.436 -2.187 -5.474 1.00 0.00 34 ASN A N 24
ATOM 14070 C CA . ASN A 1 34 ? -6.399 -2.878 -6.290 1.00 0.00 34 ASN A CA 24
ATOM 14071 C C . ASN A 1 34 ? -5.053 -2.167 -6.132 1.00 0.00 34 ASN A C 24
ATOM 14072 O O . ASN A 1 34 ? -4.150 -2.339 -6.925 1.00 0.00 34 ASN A O 24
A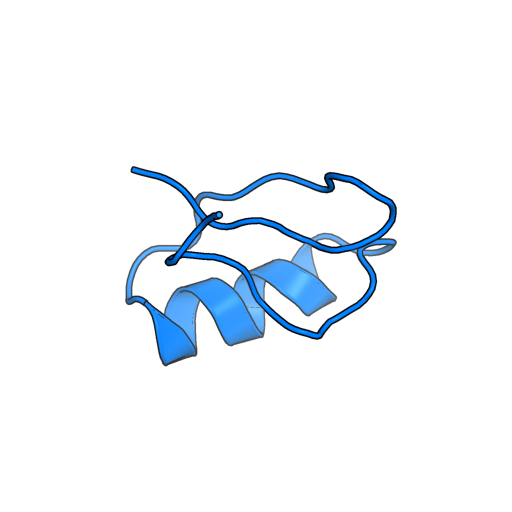TOM 14083 N N . LYS A 1 35 ? -4.915 -1.369 -5.106 1.00 0.00 35 LYS A N 24
ATOM 14084 C CA . LYS A 1 35 ? -3.630 -0.643 -4.884 1.00 0.00 35 LYS A CA 24
ATOM 14085 C C . LYS A 1 35 ? -3.201 -0.780 -3.421 1.00 0.00 35 LYS A C 24
ATOM 14086 O O . LYS A 1 35 ? -4.008 -1.039 -2.551 1.00 0.00 35 LYS A O 24
ATOM 14105 N N . CYS A 1 36 ? -1.937 -0.608 -3.140 1.00 0.00 36 CYS A N 24
ATOM 14106 C CA . CYS A 1 36 ? -1.468 -0.731 -1.727 1.00 0.00 36 CYS A CA 24
ATOM 14107 C C . CYS A 1 36 ? -1.726 0.572 -0.962 1.00 0.00 36 CYS A C 24
ATOM 14108 O O . CYS A 1 36 ? -1.265 1.630 -1.346 1.00 0.00 36 CYS A O 24
ATOM 14115 N N . ARG A 1 37 ? -2.455 0.503 0.121 1.00 0.00 37 ARG A N 24
ATOM 14116 C CA . ARG A 1 37 ? -2.739 1.737 0.913 1.00 0.00 37 ARG A CA 24
ATOM 14117 C C . ARG A 1 37 ? -2.093 1.630 2.297 1.00 0.00 37 ARG A C 24
ATOM 14118 O O . ARG A 1 37 ? -2.306 0.674 3.015 1.00 0.00 37 ARG A O 24
ATOM 14139 N N . CYS A 1 38 ? -1.302 2.596 2.679 1.00 0.00 38 CYS A N 24
ATOM 14140 C CA . CYS A 1 38 ? -0.651 2.527 4.019 1.00 0.00 38 CYS A CA 24
ATOM 14141 C C . CYS A 1 38 ? -1.114 3.686 4.903 1.00 0.00 38 CYS A C 24
ATOM 14142 O O . CYS A 1 38 ? -1.419 4.762 4.427 1.00 0.00 38 CYS A O 24
ATOM 14149 N N . TYR A 1 39 ? -1.164 3.472 6.189 1.00 0.00 39 TYR A N 24
ATOM 14150 C CA . TYR A 1 39 ? -1.604 4.558 7.110 1.00 0.00 39 TYR A CA 24
ATOM 14151 C C . TYR A 1 39 ? -0.546 4.791 8.191 1.00 0.00 39 TYR A C 24
ATOM 14152 O O . TYR A 1 39 ? 0.168 3.887 8.580 1.00 0.00 39 TYR A O 24
ATOM 14170 N N . THR A 1 40 ? -0.437 5.997 8.675 1.00 0.00 40 THR A N 24
ATOM 14171 C CA . THR A 1 40 ? 0.580 6.289 9.727 1.00 0.00 40 THR A CA 24
ATOM 14172 C C . THR A 1 40 ? -0.111 6.729 11.021 1.00 0.00 40 THR A C 24
ATOM 14173 O O . THR A 1 40 ? -1.327 6.641 11.080 1.00 0.00 40 THR A O 24
ATOM 14185 N N . TRP A 1 1 ? 8.876 11.414 -3.199 1.00 0.00 1 TRP A N 25
ATOM 14186 C CA . TRP A 1 1 ? 8.237 10.389 -4.074 1.00 0.00 1 TRP A CA 25
ATOM 14187 C C . TRP A 1 1 ? 6.738 10.289 -3.762 1.00 0.00 1 TRP A C 25
ATOM 14188 O O . TRP A 1 1 ? 5.961 11.141 -4.147 1.00 0.00 1 TRP A O 25
ATOM 14211 N N . CYS A 1 2 ? 6.319 9.264 -3.065 1.00 0.00 2 CYS A N 25
ATOM 14212 C CA . CYS A 1 2 ? 4.872 9.133 -2.736 1.00 0.00 2 CYS A CA 25
ATOM 14213 C C . CYS A 1 2 ? 4.632 9.539 -1.278 1.00 0.00 2 CYS A C 25
ATOM 14214 O O . CYS A 1 2 ? 5.560 9.782 -0.533 1.00 0.00 2 CYS A O 25
ATOM 14221 N N . SER A 1 3 ? 3.398 9.619 -0.867 1.00 0.00 3 SER A N 25
ATOM 14222 C CA . SER A 1 3 ? 3.110 10.014 0.541 1.00 0.00 3 SER A CA 25
ATOM 14223 C C . SER A 1 3 ? 2.591 8.811 1.335 1.00 0.00 3 SER A C 25
ATOM 14224 O O . SER A 1 3 ? 3.355 8.055 1.903 1.00 0.00 3 SER A O 25
ATOM 14232 N N . THR A 1 4 ? 1.299 8.627 1.383 1.00 0.00 4 THR A N 25
ATOM 14233 C CA . THR A 1 4 ? 0.738 7.473 2.143 1.00 0.00 4 THR A CA 25
ATOM 14234 C C . THR A 1 4 ? 1.281 6.153 1.588 1.00 0.00 4 THR A C 25
ATOM 14235 O O . THR A 1 4 ? 0.622 5.470 0.829 1.00 0.00 4 THR A O 25
ATOM 14246 N N . CYS A 1 5 ? 2.478 5.789 1.961 1.00 0.00 5 CYS A N 25
ATOM 14247 C CA . CYS A 1 5 ? 3.060 4.512 1.454 1.00 0.00 5 CYS A CA 25
ATOM 14248 C C . CYS A 1 5 ? 3.468 3.613 2.626 1.00 0.00 5 CYS A C 25
ATOM 14249 O O . CYS A 1 5 ? 3.569 4.053 3.754 1.00 0.00 5 CYS A O 25
ATOM 14256 N N . LEU A 1 6 ? 3.706 2.355 2.366 1.00 0.00 6 LEU A N 25
ATOM 14257 C CA . LEU A 1 6 ? 4.109 1.429 3.465 1.00 0.00 6 LEU A CA 25
ATOM 14258 C C . LEU A 1 6 ? 5.525 0.907 3.225 1.00 0.00 6 LEU A C 25
ATOM 14259 O O . LEU A 1 6 ? 6.035 0.949 2.123 1.00 0.00 6 LEU A O 25
ATOM 14275 N N . ASP A 1 7 ? 6.157 0.399 4.244 1.00 0.00 7 ASP A N 25
ATOM 14276 C CA . ASP A 1 7 ? 7.532 -0.143 4.070 1.00 0.00 7 ASP A CA 25
ATOM 14277 C C . ASP A 1 7 ? 7.454 -1.632 3.724 1.00 0.00 7 ASP A C 25
ATOM 14278 O O . ASP A 1 7 ? 8.442 -2.339 3.742 1.00 0.00 7 ASP A O 25
ATOM 14287 N N . LEU A 1 8 ? 6.280 -2.114 3.409 1.00 0.00 8 LEU A N 25
ATOM 14288 C CA . LEU A 1 8 ? 6.139 -3.559 3.063 1.00 0.00 8 LEU A CA 25
ATOM 14289 C C . LEU A 1 8 ? 6.054 -3.735 1.547 1.00 0.00 8 LEU A C 25
ATOM 14290 O O . LEU A 1 8 ? 5.620 -2.856 0.830 1.00 0.00 8 LEU A O 25
ATOM 14306 N N . ALA A 1 9 ? 6.473 -4.867 1.057 1.00 0.00 9 ALA A N 25
ATOM 14307 C CA . ALA A 1 9 ? 6.428 -5.109 -0.410 1.00 0.00 9 ALA A CA 25
ATOM 14308 C C . ALA A 1 9 ? 4.982 -5.329 -0.870 1.00 0.00 9 ALA A C 25
ATOM 14309 O O . ALA A 1 9 ? 4.094 -5.546 -0.070 1.00 0.00 9 ALA A O 25
ATOM 14316 N N . CYS A 1 10 ? 4.740 -5.275 -2.152 1.00 0.00 10 CYS A N 25
ATOM 14317 C CA . CYS A 1 10 ? 3.351 -5.483 -2.656 1.00 0.00 10 CYS A CA 25
ATOM 14318 C C . CYS A 1 10 ? 3.185 -6.917 -3.174 1.00 0.00 10 CYS A C 25
ATOM 14319 O O . CYS A 1 10 ? 4.029 -7.766 -2.960 1.00 0.00 10 CYS A O 25
ATOM 14326 N N . GLY A 1 11 ? 2.107 -7.189 -3.855 1.00 0.00 11 GLY A N 25
ATOM 14327 C CA . GLY A 1 11 ? 1.891 -8.564 -4.390 1.00 0.00 11 GLY A CA 25
ATOM 14328 C C . GLY A 1 11 ? 0.409 -8.929 -4.295 1.00 0.00 11 GLY A C 25
ATOM 14329 O O . GLY A 1 11 ? -0.077 -9.782 -5.011 1.00 0.00 11 GLY A O 25
ATOM 14333 N N . ALA A 1 12 ? -0.315 -8.293 -3.415 1.00 0.00 12 ALA A N 25
ATOM 14334 C CA . ALA A 1 12 ? -1.765 -8.611 -3.278 1.00 0.00 12 ALA A CA 25
ATOM 14335 C C . ALA A 1 12 ? -2.509 -7.433 -2.647 1.00 0.00 12 ALA A C 25
ATOM 14336 O O . ALA A 1 12 ? -2.257 -7.063 -1.517 1.00 0.00 12 ALA A O 25
ATOM 14343 N N . SER A 1 13 ? -3.428 -6.845 -3.363 1.00 0.00 13 SER A N 25
ATOM 14344 C CA . SER A 1 13 ? -4.188 -5.698 -2.793 1.00 0.00 13 SER A CA 25
ATOM 14345 C C . SER A 1 13 ? -4.597 -6.018 -1.353 1.00 0.00 13 SER A C 25
ATOM 14346 O O . SER A 1 13 ? -4.617 -5.158 -0.494 1.00 0.00 13 SER A O 25
ATOM 14354 N N . ARG A 1 14 ? -4.913 -7.255 -1.082 1.00 0.00 14 ARG A N 25
ATOM 14355 C CA . ARG A 1 14 ? -5.309 -7.636 0.302 1.00 0.00 14 ARG A CA 25
ATOM 14356 C C . ARG A 1 14 ? -4.082 -7.618 1.217 1.00 0.00 14 ARG A C 25
ATOM 14357 O O . ARG A 1 14 ? -4.167 -7.273 2.379 1.00 0.00 14 ARG A O 25
ATOM 14378 N N . GLU A 1 15 ? -2.937 -7.976 0.700 1.00 0.00 15 GLU A N 25
ATOM 14379 C CA . GLU A 1 15 ? -1.708 -7.962 1.542 1.00 0.00 15 GLU A CA 25
ATOM 14380 C C . GLU A 1 15 ? -1.477 -6.546 2.072 1.00 0.00 15 GLU A C 25
ATOM 14381 O O . GLU A 1 15 ? -1.234 -6.342 3.245 1.00 0.00 15 GLU A O 25
ATOM 14393 N N . CYS A 1 16 ? -1.572 -5.562 1.218 1.00 0.00 16 CYS A N 25
ATOM 14394 C CA . CYS A 1 16 ? -1.381 -4.158 1.680 1.00 0.00 16 CYS A CA 25
ATOM 14395 C C . CYS A 1 16 ? -2.650 -3.690 2.395 1.00 0.00 16 CYS A C 25
ATOM 14396 O O . CYS A 1 16 ? -2.651 -2.707 3.108 1.00 0.00 16 CYS A O 25
ATOM 14403 N N . TYR A 1 17 ? -3.731 -4.400 2.212 1.00 0.00 17 TYR A N 25
ATOM 14404 C CA . TYR A 1 17 ? -5.008 -4.017 2.879 1.00 0.00 17 TYR A CA 25
ATOM 14405 C C . TYR A 1 17 ? -4.855 -4.134 4.397 1.00 0.00 17 TYR A C 25
ATOM 14406 O O . TYR A 1 17 ? -5.179 -3.228 5.139 1.00 0.00 17 TYR A O 25
ATOM 14424 N N . ASP A 1 18 ? -4.356 -5.246 4.861 1.00 0.00 18 ASP A N 25
ATOM 14425 C CA . ASP A 1 18 ? -4.172 -5.431 6.329 1.00 0.00 18 ASP A CA 25
ATOM 14426 C C . ASP A 1 18 ? -3.387 -4.255 6.927 1.00 0.00 18 ASP A C 25
ATOM 14427 O O . ASP A 1 18 ? -3.834 -3.630 7.869 1.00 0.00 18 ASP A O 25
ATOM 14436 N N . PRO A 1 19 ? -2.237 -3.992 6.361 1.00 0.00 19 PRO A N 25
ATOM 14437 C CA . PRO A 1 19 ? -1.382 -2.878 6.851 1.00 0.00 19 PRO A CA 25
ATOM 14438 C C . PRO A 1 19 ? -2.024 -1.521 6.546 1.00 0.00 19 PRO A C 25
ATOM 14439 O O . PRO A 1 19 ? -2.232 -0.711 7.428 1.00 0.00 19 PRO A O 25
ATOM 14450 N N . CYS A 1 20 ? -2.336 -1.266 5.306 1.00 0.00 20 CYS A N 25
ATOM 14451 C CA . CYS A 1 20 ? -2.961 0.040 4.947 1.00 0.00 20 CYS A CA 25
ATOM 14452 C C . CYS A 1 20 ? -4.179 0.290 5.833 1.00 0.00 20 CYS A C 25
ATOM 14453 O O . CYS A 1 20 ? -4.444 1.400 6.249 1.00 0.00 20 CYS A O 25
ATOM 14460 N N . PHE A 1 21 ? -4.917 -0.742 6.130 1.00 0.00 21 PHE A N 25
ATOM 14461 C CA . PHE A 1 21 ? -6.118 -0.573 6.998 1.00 0.00 21 PHE A CA 25
ATOM 14462 C C . PHE A 1 21 ? -5.678 -0.303 8.436 1.00 0.00 21 PHE A C 25
ATOM 14463 O O . PHE A 1 21 ? -6.353 0.372 9.188 1.00 0.00 21 PHE A O 25
ATOM 14480 N N . LYS A 1 22 ? -4.545 -0.819 8.822 1.00 0.00 22 LYS A N 25
ATOM 14481 C CA . LYS A 1 22 ? -4.055 -0.582 10.208 1.00 0.00 22 LYS A CA 25
ATOM 14482 C C . LYS A 1 22 ? -3.250 0.720 10.254 1.00 0.00 22 LYS A C 25
ATOM 14483 O O . LYS A 1 22 ? -3.148 1.364 11.279 1.00 0.00 22 LYS A O 25
ATOM 14502 N N . ALA A 1 23 ? -2.680 1.112 9.145 1.00 0.00 23 ALA A N 25
ATOM 14503 C CA . ALA A 1 23 ? -1.881 2.373 9.116 1.00 0.00 23 ALA A CA 25
ATOM 14504 C C . ALA A 1 23 ? -2.768 3.567 8.745 1.00 0.00 23 ALA A C 25
ATOM 14505 O O . ALA A 1 23 ? -3.065 4.412 9.567 1.00 0.00 23 ALA A O 25
ATOM 14512 N N . PHE A 1 24 ? -3.181 3.649 7.509 1.00 0.00 24 PHE A N 25
ATOM 14513 C CA . PHE A 1 24 ? -4.036 4.793 7.079 1.00 0.00 24 PHE A CA 25
ATOM 14514 C C . PHE A 1 24 ? -5.505 4.530 7.428 1.00 0.00 24 PHE A C 25
ATOM 14515 O O . PHE A 1 24 ? -6.331 5.419 7.375 1.00 0.00 24 PHE A O 25
ATOM 14532 N N . GLY A 1 25 ? -5.838 3.321 7.792 1.00 0.00 25 GLY A N 25
ATOM 14533 C CA . GLY A 1 25 ? -7.252 3.014 8.152 1.00 0.00 25 GLY A CA 25
ATOM 14534 C C . GLY A 1 25 ? -8.015 2.538 6.915 1.00 0.00 25 GLY A C 25
ATOM 14535 O O . GLY A 1 25 ? -8.723 1.551 6.954 1.00 0.00 25 GLY A O 25
ATOM 14539 N N . ARG A 1 26 ? -7.886 3.232 5.817 1.00 0.00 26 ARG A N 25
ATOM 14540 C CA . ARG A 1 26 ? -8.614 2.812 4.586 1.00 0.00 26 ARG A CA 25
ATOM 14541 C C . ARG A 1 26 ? -7.725 1.910 3.725 1.00 0.00 26 ARG A C 25
ATOM 14542 O O . ARG A 1 26 ? -6.753 2.351 3.143 1.00 0.00 26 ARG A O 25
ATOM 14563 N N . ALA A 1 27 ? -8.052 0.650 3.640 1.00 0.00 27 ALA A N 25
ATOM 14564 C CA . ALA A 1 27 ? -7.228 -0.282 2.818 1.00 0.00 27 ALA A CA 25
ATOM 14565 C C . ALA A 1 27 ? -7.397 0.036 1.330 1.00 0.00 27 ALA A C 25
ATOM 14566 O O . ALA A 1 27 ? -7.972 -0.729 0.582 1.00 0.00 27 ALA A O 25
ATOM 14573 N N . HIS A 1 28 ? -6.898 1.160 0.898 1.00 0.00 28 HIS A N 25
ATOM 14574 C CA . HIS A 1 28 ? -7.025 1.533 -0.540 1.00 0.00 28 HIS A CA 25
ATOM 14575 C C . HIS A 1 28 ? -5.676 2.028 -1.068 1.00 0.00 28 HIS A C 25
ATOM 14576 O O . HIS A 1 28 ? -5.254 3.131 -0.778 1.00 0.00 28 HIS A O 25
ATOM 14590 N N . GLY A 1 29 ? -4.988 1.222 -1.831 1.00 0.00 29 GLY A N 25
ATOM 14591 C CA . GLY A 1 29 ? -3.663 1.657 -2.358 1.00 0.00 29 GLY A CA 25
ATOM 14592 C C . GLY A 1 29 ? -3.318 0.880 -3.630 1.00 0.00 29 GLY A C 25
ATOM 14593 O O . GLY A 1 29 ? -4.174 0.557 -4.429 1.00 0.00 29 GLY A O 25
ATOM 14597 N N . LYS A 1 30 ? -2.061 0.588 -3.823 1.00 0.00 30 LYS A N 25
ATOM 14598 C CA . LYS A 1 30 ? -1.638 -0.160 -5.046 1.00 0.00 30 LYS A CA 25
ATOM 14599 C C . LYS A 1 30 ? -0.190 -0.639 -4.897 1.00 0.00 30 LYS A C 25
ATOM 14600 O O . LYS A 1 30 ? 0.504 -0.255 -3.981 1.00 0.00 30 LYS A O 25
ATOM 14619 N N . CYS A 1 31 ? 0.279 -1.466 -5.792 1.00 0.00 31 CYS A N 25
ATOM 14620 C CA . CYS A 1 31 ? 1.690 -1.943 -5.687 1.00 0.00 31 CYS A CA 25
ATOM 14621 C C . CYS A 1 31 ? 2.613 -0.989 -6.452 1.00 0.00 31 CYS A C 25
ATOM 14622 O O . CYS A 1 31 ? 2.491 -0.817 -7.648 1.00 0.00 31 CYS A O 25
ATOM 14629 N N . MET A 1 32 ? 3.535 -0.368 -5.770 1.00 0.00 32 MET A N 25
ATOM 14630 C CA . MET A 1 32 ? 4.463 0.574 -6.459 1.00 0.00 32 MET A CA 25
ATOM 14631 C C . MET A 1 32 ? 5.907 0.309 -6.021 1.00 0.00 32 MET A C 25
ATOM 14632 O O . MET A 1 32 ? 6.196 0.183 -4.848 1.00 0.00 32 MET A O 25
ATOM 14646 N N . ASN A 1 33 ? 6.815 0.224 -6.956 1.00 0.00 33 ASN A N 25
ATOM 14647 C CA . ASN A 1 33 ? 8.238 -0.033 -6.591 1.00 0.00 33 ASN A CA 25
ATOM 14648 C C . ASN A 1 33 ? 8.340 -1.283 -5.712 1.00 0.00 33 ASN A C 25
ATOM 14649 O O . ASN A 1 33 ? 9.022 -1.293 -4.706 1.00 0.00 33 ASN A O 25
ATOM 14660 N N . ASN A 1 34 ? 7.663 -2.337 -6.082 1.00 0.00 34 ASN A N 25
ATOM 14661 C CA . ASN A 1 34 ? 7.717 -3.586 -5.267 1.00 0.00 34 ASN A CA 25
ATOM 14662 C C . ASN A 1 34 ? 7.202 -3.318 -3.850 1.00 0.00 34 ASN A C 25
ATOM 14663 O O . ASN A 1 34 ? 7.470 -4.066 -2.932 1.00 0.00 34 ASN A O 25
ATOM 14674 N N . LYS A 1 35 ? 6.462 -2.257 -3.666 1.00 0.00 35 LYS A N 25
ATOM 14675 C CA . LYS A 1 35 ? 5.930 -1.941 -2.307 1.00 0.00 35 LYS A CA 25
ATOM 14676 C C . LYS A 1 35 ? 4.476 -1.468 -2.403 1.00 0.00 35 LYS A C 25
ATOM 14677 O O . LYS A 1 35 ? 4.018 -1.052 -3.447 1.00 0.00 35 LYS A O 25
ATOM 14696 N N . CYS A 1 36 ? 3.745 -1.530 -1.323 1.00 0.00 36 CYS A N 25
ATOM 14697 C CA . CYS A 1 36 ? 2.321 -1.085 -1.362 1.00 0.00 36 CYS A CA 25
ATOM 14698 C C . CYS A 1 36 ? 2.231 0.442 -1.274 1.00 0.00 36 CYS A C 25
ATOM 14699 O O . CYS A 1 36 ? 2.812 1.061 -0.406 1.00 0.00 36 CYS A O 25
ATOM 14706 N N . ARG A 1 37 ? 1.489 1.050 -2.158 1.00 0.00 37 ARG A N 25
ATOM 14707 C CA . ARG A 1 37 ? 1.337 2.531 -2.122 1.00 0.00 37 ARG A CA 25
ATOM 14708 C C . ARG A 1 37 ? -0.127 2.876 -1.841 1.00 0.00 37 ARG A C 25
ATOM 14709 O O . ARG A 1 37 ? -0.994 2.643 -2.660 1.00 0.00 37 ARG A O 25
ATOM 14730 N N . CYS A 1 38 ? -0.416 3.415 -0.691 1.00 0.00 38 CYS A N 25
ATOM 14731 C CA . CYS A 1 38 ? -1.831 3.752 -0.368 1.00 0.00 38 CYS A CA 25
ATOM 14732 C C . CYS A 1 38 ? -2.120 5.228 -0.662 1.00 0.00 38 CYS A C 25
ATOM 14733 O O . CYS A 1 38 ? -1.339 6.101 -0.339 1.00 0.00 38 CYS A O 25
ATOM 14740 N N . TYR A 1 39 ? -3.242 5.508 -1.267 1.00 0.00 39 TYR A N 25
ATOM 14741 C CA . TYR A 1 39 ? -3.593 6.923 -1.578 1.00 0.00 39 TYR A CA 25
ATOM 14742 C C . TYR A 1 39 ? -5.082 7.166 -1.305 1.00 0.00 39 TYR A C 25
ATOM 14743 O O . TYR A 1 39 ? -5.925 6.356 -1.639 1.00 0.00 39 TYR A O 25
ATOM 14761 N N . THR A 1 40 ? -5.410 8.271 -0.699 1.00 0.00 40 THR A N 25
ATOM 14762 C CA . THR A 1 40 ? -6.843 8.560 -0.402 1.00 0.00 40 THR A CA 25
ATOM 14763 C C . THR A 1 40 ? -7.147 10.041 -0.641 1.00 0.00 40 THR A C 25
ATOM 14764 O O . THR A 1 40 ? -7.848 10.620 0.172 1.00 0.00 40 THR A O 25
ATOM 14776 N N . TRP A 1 1 ? 8.401 12.723 -3.465 1.00 0.00 1 TRP A N 26
ATOM 14777 C CA . TRP A 1 1 ? 8.351 11.510 -4.331 1.00 0.00 1 TRP A CA 26
ATOM 14778 C C . TRP A 1 1 ? 7.159 10.628 -3.928 1.00 0.00 1 TRP A C 26
ATOM 14779 O O . TRP A 1 1 ? 6.402 10.170 -4.761 1.00 0.00 1 TRP A O 26
ATOM 14802 N N . CYS A 1 2 ? 6.985 10.398 -2.655 1.00 0.00 2 CYS A N 26
ATOM 14803 C CA . CYS A 1 2 ? 5.841 9.559 -2.195 1.00 0.00 2 CYS A CA 26
ATOM 14804 C C . CYS A 1 2 ? 5.337 10.055 -0.839 1.00 0.00 2 CYS A C 26
ATOM 14805 O O . CYS A 1 2 ? 5.976 10.855 -0.184 1.00 0.00 2 CYS A O 26
ATOM 14812 N N . SER A 1 3 ? 4.197 9.586 -0.413 1.00 0.00 3 SER A N 26
ATOM 14813 C CA . SER A 1 3 ? 3.655 10.031 0.901 1.00 0.00 3 SER A CA 26
ATOM 14814 C C . SER A 1 3 ? 2.815 8.917 1.533 1.00 0.00 3 SER A C 26
ATOM 14815 O O . SER A 1 3 ? 3.112 8.438 2.609 1.00 0.00 3 SER A O 26
ATOM 14823 N N . THR A 1 4 ? 1.764 8.509 0.875 1.00 0.00 4 THR A N 26
ATOM 14824 C CA . THR A 1 4 ? 0.902 7.432 1.443 1.00 0.00 4 THR A CA 26
ATOM 14825 C C . THR A 1 4 ? 1.373 6.050 0.976 1.00 0.00 4 THR A C 26
ATOM 14826 O O . THR A 1 4 ? 0.605 5.271 0.447 1.00 0.00 4 THR A O 26
ATOM 14837 N N . CYS A 1 5 ? 2.623 5.730 1.179 1.00 0.00 5 CYS A N 26
ATOM 14838 C CA . CYS A 1 5 ? 3.125 4.388 0.756 1.00 0.00 5 CYS A CA 26
ATOM 14839 C C . CYS A 1 5 ? 3.793 3.685 1.940 1.00 0.00 5 CYS A C 26
ATOM 14840 O O . CYS A 1 5 ? 4.478 4.298 2.734 1.00 0.00 5 CYS A O 26
ATOM 14847 N N . LEU A 1 6 ? 3.592 2.401 2.070 1.00 0.00 6 LEU A N 26
ATOM 14848 C CA . LEU A 1 6 ? 4.208 1.665 3.211 1.00 0.00 6 LEU A CA 26
ATOM 14849 C C . LEU A 1 6 ? 5.573 1.106 2.813 1.00 0.00 6 LEU A C 26
ATOM 14850 O O . LEU A 1 6 ? 6.087 1.384 1.748 1.00 0.00 6 LEU A O 26
ATOM 14866 N N . ASP A 1 7 ? 6.161 0.314 3.666 1.00 0.00 7 ASP A N 26
ATOM 14867 C CA . ASP A 1 7 ? 7.492 -0.274 3.348 1.00 0.00 7 ASP A CA 26
ATOM 14868 C C . ASP A 1 7 ? 7.366 -1.790 3.180 1.00 0.00 7 ASP A C 26
ATOM 14869 O O . ASP A 1 7 ? 8.318 -2.525 3.349 1.00 0.00 7 ASP A O 26
ATOM 14878 N N . LEU A 1 8 ? 6.193 -2.262 2.853 1.00 0.00 8 LEU A N 26
ATOM 14879 C CA . LEU A 1 8 ? 6.003 -3.730 2.679 1.00 0.00 8 LEU A CA 26
ATOM 14880 C C . LEU A 1 8 ? 5.960 -4.089 1.194 1.00 0.00 8 LEU A C 26
ATOM 14881 O O . LEU A 1 8 ? 5.645 -3.272 0.352 1.00 0.00 8 LEU A O 26
ATOM 14897 N N . ALA A 1 9 ? 6.278 -5.309 0.870 1.00 0.00 9 ALA A N 26
ATOM 14898 C CA . ALA A 1 9 ? 6.264 -5.734 -0.557 1.00 0.00 9 ALA A CA 26
ATOM 14899 C C . ALA A 1 9 ? 4.824 -5.949 -1.033 1.00 0.00 9 ALA A C 26
ATOM 14900 O O . ALA A 1 9 ? 3.935 -6.211 -0.248 1.00 0.00 9 ALA A O 26
ATOM 14907 N N . CYS A 1 10 ? 4.585 -5.842 -2.313 1.00 0.00 10 CYS A N 26
ATOM 14908 C CA . CYS A 1 10 ? 3.200 -6.045 -2.825 1.00 0.00 10 CYS A CA 26
ATOM 14909 C C . CYS A 1 10 ? 3.024 -7.489 -3.306 1.00 0.00 10 CYS A C 26
ATOM 14910 O O . CYS A 1 10 ? 3.977 -8.163 -3.644 1.00 0.00 10 CYS A O 26
ATOM 14917 N N . GLY A 1 11 ? 1.812 -7.969 -3.336 1.00 0.00 11 GLY A N 26
ATOM 14918 C CA . GLY A 1 11 ? 1.573 -9.367 -3.793 1.00 0.00 11 GLY A CA 26
ATOM 14919 C C . GLY A 1 11 ? 0.078 -9.671 -3.723 1.00 0.00 11 GLY A C 26
ATOM 14920 O O . GLY A 1 11 ? -0.480 -10.307 -4.595 1.00 0.00 11 GLY A O 26
ATOM 14924 N N . ALA A 1 12 ? -0.577 -9.217 -2.690 1.00 0.00 12 ALA A N 26
ATOM 14925 C CA . ALA A 1 12 ? -2.039 -9.476 -2.563 1.00 0.00 12 ALA A CA 26
ATOM 14926 C C . ALA A 1 12 ? -2.749 -8.222 -2.046 1.00 0.00 12 ALA A C 26
ATOM 14927 O O . ALA A 1 12 ? -2.634 -7.866 -0.891 1.00 0.00 12 ALA A O 26
ATOM 14934 N N . SER A 1 13 ? -3.480 -7.552 -2.896 1.00 0.00 13 SER A N 26
ATOM 14935 C CA . SER A 1 13 ? -4.200 -6.321 -2.459 1.00 0.00 13 SER A CA 26
ATOM 14936 C C . SER A 1 13 ? -4.800 -6.529 -1.065 1.00 0.00 13 SER A C 26
ATOM 14937 O O . SER A 1 13 ? -4.895 -5.612 -0.275 1.00 0.00 13 SER A O 26
ATOM 14945 N N . ARG A 1 14 ? -5.195 -7.735 -0.757 1.00 0.00 14 ARG A N 26
ATOM 14946 C CA . ARG A 1 14 ? -5.778 -8.010 0.587 1.00 0.00 14 ARG A CA 26
ATOM 14947 C C . ARG A 1 14 ? -4.673 -7.999 1.646 1.00 0.00 14 ARG A C 26
ATOM 14948 O O . ARG A 1 14 ? -4.824 -7.436 2.711 1.00 0.00 14 ARG A O 26
ATOM 14969 N N . GLU A 1 15 ? -3.556 -8.610 1.358 1.00 0.00 15 GLU A N 26
ATOM 14970 C CA . GLU A 1 15 ? -2.442 -8.620 2.345 1.00 0.00 15 GLU A CA 26
ATOM 14971 C C . GLU A 1 15 ? -2.109 -7.183 2.751 1.00 0.00 15 GLU A C 26
ATOM 14972 O O . GLU A 1 15 ? -1.884 -6.888 3.908 1.00 0.00 15 GLU A O 26
ATOM 14984 N N . CYS A 1 16 ? -2.086 -6.287 1.804 1.00 0.00 16 CYS A N 26
ATOM 14985 C CA . CYS A 1 16 ? -1.780 -4.866 2.127 1.00 0.00 16 CYS A CA 26
ATOM 14986 C C . CYS A 1 16 ? -3.063 -4.146 2.548 1.00 0.00 16 CYS A C 26
ATOM 14987 O O . CYS A 1 16 ? -3.029 -3.088 3.145 1.00 0.00 16 CYS A O 26
ATOM 14994 N N . TYR A 1 17 ? -4.196 -4.722 2.253 1.00 0.00 17 TYR A N 26
ATOM 14995 C CA . TYR A 1 17 ? -5.482 -4.083 2.650 1.00 0.00 17 TYR A CA 26
ATOM 14996 C C . TYR A 1 17 ? -5.553 -3.994 4.176 1.00 0.00 17 TYR A C 26
ATOM 14997 O O . TYR A 1 17 ? -5.928 -2.985 4.733 1.00 0.00 17 TYR A O 26
ATOM 15015 N N . ASP A 1 18 ? -5.180 -5.047 4.850 1.00 0.00 18 ASP A N 26
ATOM 15016 C CA . ASP A 1 18 ? -5.209 -5.039 6.342 1.00 0.00 18 ASP A CA 26
ATOM 15017 C C . ASP A 1 18 ? -4.419 -3.841 6.890 1.00 0.00 18 ASP A C 26
ATOM 15018 O O . ASP A 1 18 ? -4.954 -3.033 7.626 1.00 0.00 18 ASP A O 26
ATOM 15027 N N . PRO A 1 19 ? -3.167 -3.763 6.517 1.00 0.00 19 PRO A N 26
ATOM 15028 C CA . PRO A 1 19 ? -2.302 -2.648 6.987 1.00 0.00 19 PRO A CA 26
ATOM 15029 C C . PRO A 1 19 ? -2.783 -1.304 6.430 1.00 0.00 19 PRO A C 26
ATOM 15030 O O . PRO A 1 19 ? -3.074 -0.388 7.173 1.00 0.00 19 PRO A O 26
ATOM 15041 N N . CYS A 1 20 ? -2.874 -1.174 5.135 1.00 0.00 20 CYS A N 26
ATOM 15042 C CA . CYS A 1 20 ? -3.341 0.120 4.557 1.00 0.00 20 CYS A CA 26
ATOM 15043 C C . CYS A 1 20 ? -4.623 0.558 5.264 1.00 0.00 20 CYS A C 26
ATOM 15044 O O . CYS A 1 20 ? -4.897 1.735 5.408 1.00 0.00 20 CYS A O 26
ATOM 15051 N N . PHE A 1 21 ? -5.403 -0.385 5.720 1.00 0.00 21 PHE A N 26
ATOM 15052 C CA . PHE A 1 21 ? -6.666 -0.033 6.435 1.00 0.00 21 PHE A CA 26
ATOM 15053 C C . PHE A 1 21 ? -6.330 0.643 7.765 1.00 0.00 21 PHE A C 26
ATOM 15054 O O . PHE A 1 21 ? -6.859 1.685 8.096 1.00 0.00 21 PHE A O 26
ATOM 15071 N N . LYS A 1 22 ? -5.446 0.058 8.528 1.00 0.00 22 LYS A N 26
ATOM 15072 C CA . LYS A 1 22 ? -5.068 0.670 9.834 1.00 0.00 22 LYS A CA 26
ATOM 15073 C C . LYS A 1 22 ? -4.001 1.748 9.616 1.00 0.00 22 LYS A C 26
ATOM 15074 O O . LYS A 1 22 ? -3.649 2.481 10.519 1.00 0.00 22 LYS A O 26
ATOM 15093 N N . ALA A 1 23 ? -3.481 1.844 8.421 1.00 0.00 23 ALA A N 26
ATOM 15094 C CA . ALA A 1 23 ? -2.433 2.867 8.139 1.00 0.00 23 ALA A CA 26
ATOM 15095 C C . ALA A 1 23 ? -3.074 4.207 7.765 1.00 0.00 23 ALA A C 26
ATOM 15096 O O . ALA A 1 23 ? -3.106 5.130 8.554 1.00 0.00 23 ALA A O 26
ATOM 15103 N N . PHE A 1 24 ? -3.582 4.327 6.567 1.00 0.00 24 PHE A N 26
ATOM 15104 C CA . PHE A 1 24 ? -4.214 5.615 6.157 1.00 0.00 24 PHE A CA 26
ATOM 15105 C C . PHE A 1 24 ? -5.711 5.602 6.486 1.00 0.00 24 PHE A C 26
ATOM 15106 O O . PHE A 1 24 ? -6.403 6.584 6.309 1.00 0.00 24 PHE A O 26
ATOM 15123 N N . GLY A 1 25 ? -6.215 4.496 6.962 1.00 0.00 25 GLY A N 26
ATOM 15124 C CA . GLY A 1 25 ? -7.667 4.426 7.299 1.00 0.00 25 GLY A CA 26
ATOM 15125 C C . GLY A 1 25 ? -8.470 4.091 6.040 1.00 0.00 25 GLY A C 26
ATOM 15126 O O . GLY A 1 25 ? -9.644 3.787 6.104 1.00 0.00 25 GLY A O 26
ATOM 15130 N N . ARG A 1 26 ? -7.846 4.143 4.895 1.00 0.00 26 ARG A N 26
ATOM 15131 C CA . ARG A 1 26 ? -8.573 3.824 3.631 1.00 0.00 26 ARG A CA 26
ATOM 15132 C C . ARG A 1 26 ? -7.854 2.697 2.883 1.00 0.00 26 ARG A C 26
ATOM 15133 O O . ARG A 1 26 ? -6.863 2.915 2.216 1.00 0.00 26 ARG A O 26
ATOM 15154 N N . ALA A 1 27 ? -8.344 1.493 3.000 1.00 0.00 27 ALA A N 26
ATOM 15155 C CA . ALA A 1 27 ? -7.689 0.343 2.310 1.00 0.00 27 ALA A CA 26
ATOM 15156 C C . ALA A 1 27 ? -7.902 0.422 0.795 1.00 0.00 27 ALA A C 26
ATOM 15157 O O . ALA A 1 27 ? -8.841 -0.131 0.258 1.00 0.00 27 ALA A O 26
ATOM 15164 N N . HIS A 1 28 ? -7.028 1.101 0.104 1.00 0.00 28 HIS A N 26
ATOM 15165 C CA . HIS A 1 28 ? -7.163 1.216 -1.377 1.00 0.00 28 HIS A CA 26
ATOM 15166 C C . HIS A 1 28 ? -5.830 1.663 -1.979 1.00 0.00 28 HIS A C 26
ATOM 15167 O O . HIS A 1 28 ? -5.621 2.830 -2.249 1.00 0.00 28 HIS A O 26
ATOM 15181 N N . GLY A 1 29 ? -4.918 0.751 -2.175 1.00 0.00 29 GLY A N 26
ATOM 15182 C CA . GLY A 1 29 ? -3.596 1.140 -2.740 1.00 0.00 29 GLY A CA 26
ATOM 15183 C C . GLY A 1 29 ? -3.229 0.237 -3.917 1.00 0.00 29 GLY A C 26
ATOM 15184 O O . GLY A 1 29 ? -4.061 -0.448 -4.479 1.00 0.00 29 GLY A O 26
ATOM 15188 N N . LYS A 1 30 ? -1.978 0.238 -4.290 1.00 0.00 30 LYS A N 26
ATOM 15189 C CA . LYS A 1 30 ? -1.527 -0.611 -5.432 1.00 0.00 30 LYS A CA 26
ATOM 15190 C C . LYS A 1 30 ? -0.127 -1.169 -5.152 1.00 0.00 30 LYS A C 26
ATOM 15191 O O . LYS A 1 30 ? 0.365 -1.107 -4.043 1.00 0.00 30 LYS A O 26
ATOM 15210 N N . CYS A 1 31 ? 0.522 -1.710 -6.149 1.00 0.00 31 CYS A N 26
ATOM 15211 C CA . CYS A 1 31 ? 1.891 -2.265 -5.933 1.00 0.00 31 CYS A CA 26
ATOM 15212 C C . CYS A 1 31 ? 2.940 -1.346 -6.569 1.00 0.00 31 CYS A C 26
ATOM 15213 O O . CYS A 1 31 ? 3.152 -1.364 -7.765 1.00 0.00 31 CYS A O 26
ATOM 15220 N N . MET A 1 32 ? 3.605 -0.552 -5.776 1.00 0.00 32 MET A N 26
ATOM 15221 C CA . MET A 1 32 ? 4.648 0.357 -6.334 1.00 0.00 32 MET A CA 26
ATOM 15222 C C . MET A 1 32 ? 6.019 -0.018 -5.766 1.00 0.00 32 MET A C 26
ATOM 15223 O O . MET A 1 32 ? 6.133 -0.456 -4.638 1.00 0.00 32 MET A O 26
ATOM 15237 N N . ASN A 1 33 ? 7.062 0.143 -6.536 1.00 0.00 33 ASN A N 26
ATOM 15238 C CA . ASN A 1 33 ? 8.419 -0.212 -6.029 1.00 0.00 33 ASN A CA 26
ATOM 15239 C C . ASN A 1 33 ? 8.389 -1.596 -5.375 1.00 0.00 33 ASN A C 26
ATOM 15240 O O . ASN A 1 33 ? 8.920 -1.797 -4.301 1.00 0.00 33 ASN A O 26
ATOM 15251 N N . ASN A 1 34 ? 7.762 -2.549 -6.010 1.00 0.00 34 ASN A N 26
ATOM 15252 C CA . ASN A 1 34 ? 7.690 -3.917 -5.419 1.00 0.00 34 ASN A CA 26
ATOM 15253 C C . ASN A 1 34 ? 7.061 -3.849 -4.025 1.00 0.00 34 ASN A C 26
ATOM 15254 O O . ASN A 1 34 ? 7.153 -4.775 -3.244 1.00 0.00 34 ASN A O 26
ATOM 15265 N N . LYS A 1 35 ? 6.417 -2.757 -3.713 1.00 0.00 35 LYS A N 26
ATOM 15266 C CA . LYS A 1 35 ? 5.775 -2.620 -2.375 1.00 0.00 35 LYS A CA 26
ATOM 15267 C C . LYS A 1 35 ? 4.323 -2.172 -2.544 1.00 0.00 35 LYS A C 26
ATOM 15268 O O . LYS A 1 35 ? 3.840 -2.011 -3.648 1.00 0.00 35 LYS A O 26
ATOM 15287 N N . CYS A 1 36 ? 3.618 -1.973 -1.466 1.00 0.00 36 CYS A N 26
ATOM 15288 C CA . CYS A 1 36 ? 2.196 -1.542 -1.585 1.00 0.00 36 CYS A CA 26
ATOM 15289 C C . CYS A 1 36 ? 2.069 -0.034 -1.359 1.00 0.00 36 CYS A C 26
ATOM 15290 O O . CYS A 1 36 ? 2.449 0.488 -0.327 1.00 0.00 36 CYS A O 26
ATOM 15297 N N . ARG A 1 37 ? 1.531 0.669 -2.318 1.00 0.00 37 ARG A N 26
ATOM 15298 C CA . ARG A 1 37 ? 1.370 2.142 -2.167 1.00 0.00 37 ARG A CA 26
ATOM 15299 C C . ARG A 1 37 ? -0.117 2.493 -2.081 1.00 0.00 37 ARG A C 26
ATOM 15300 O O . ARG A 1 37 ? -0.884 2.206 -2.978 1.00 0.00 37 ARG A O 26
ATOM 15321 N N . CYS A 1 38 ? -0.533 3.112 -1.011 1.00 0.00 38 CYS A N 26
ATOM 15322 C CA . CYS A 1 38 ? -1.971 3.480 -0.881 1.00 0.00 38 CYS A CA 26
ATOM 15323 C C . CYS A 1 38 ? -2.192 4.889 -1.434 1.00 0.00 38 CYS A C 26
ATOM 15324 O O . CYS A 1 38 ? -1.387 5.776 -1.231 1.00 0.00 38 CYS A O 26
ATOM 15331 N N . TYR A 1 39 ? -3.268 5.105 -2.139 1.00 0.00 39 TYR A N 26
ATOM 15332 C CA . TYR A 1 39 ? -3.519 6.463 -2.703 1.00 0.00 39 TYR A CA 26
ATOM 15333 C C . TYR A 1 39 ? -4.989 6.854 -2.529 1.00 0.00 39 TYR A C 26
ATOM 15334 O O . TYR A 1 39 ? -5.873 6.020 -2.556 1.00 0.00 39 TYR A O 26
ATOM 15352 N N . THR A 1 40 ? -5.254 8.119 -2.352 1.00 0.00 40 THR A N 26
ATOM 15353 C CA . THR A 1 40 ? -6.663 8.571 -2.177 1.00 0.00 40 THR A CA 26
ATOM 15354 C C . THR A 1 40 ? -6.897 9.873 -2.948 1.00 0.00 40 THR A C 26
ATOM 15355 O O . THR A 1 40 ? -6.432 10.903 -2.487 1.00 0.00 40 THR A O 26
ATOM 15367 N N . TRP A 1 1 ? -9.546 11.840 -3.489 1.00 0.00 1 TRP A N 27
ATOM 15368 C CA . TRP A 1 1 ? -9.937 10.455 -3.096 1.00 0.00 1 TRP A CA 27
ATOM 15369 C C . TRP A 1 1 ? -8.819 9.804 -2.271 1.00 0.00 1 TRP A C 27
ATOM 15370 O O . TRP A 1 1 ? -8.698 10.040 -1.085 1.00 0.00 1 TRP A O 27
ATOM 15393 N N . CYS A 1 2 ? -7.997 8.992 -2.884 1.00 0.00 2 CYS A N 27
ATOM 15394 C CA . CYS A 1 2 ? -6.892 8.339 -2.124 1.00 0.00 2 CYS A CA 27
ATOM 15395 C C . CYS A 1 2 ? -5.560 9.021 -2.447 1.00 0.00 2 CYS A C 27
ATOM 15396 O O . CYS A 1 2 ? -5.202 9.190 -3.595 1.00 0.00 2 CYS A O 27
ATOM 15403 N N . SER A 1 3 ? -4.825 9.420 -1.444 1.00 0.00 3 SER A N 27
ATOM 15404 C CA . SER A 1 3 ? -3.521 10.097 -1.703 1.00 0.00 3 SER A CA 27
ATOM 15405 C C . SER A 1 3 ? -2.374 9.351 -1.011 1.00 0.00 3 SER A C 27
ATOM 15406 O O . SER A 1 3 ? -1.259 9.332 -1.494 1.00 0.00 3 SER A O 27
ATOM 15414 N N . THR A 1 4 ? -2.629 8.743 0.116 1.00 0.00 4 THR A N 27
ATOM 15415 C CA . THR A 1 4 ? -1.537 8.012 0.826 1.00 0.00 4 THR A CA 27
ATOM 15416 C C . THR A 1 4 ? -1.470 6.555 0.365 1.00 0.00 4 THR A C 27
ATOM 15417 O O . THR A 1 4 ? -1.140 5.667 1.126 1.00 0.00 4 THR A O 27
ATOM 15428 N N . CYS A 1 5 ? -1.765 6.301 -0.878 1.00 0.00 5 CYS A N 27
ATOM 15429 C CA . CYS A 1 5 ? -1.698 4.900 -1.385 1.00 0.00 5 CYS A CA 27
ATOM 15430 C C . CYS A 1 5 ? -0.771 4.835 -2.599 1.00 0.00 5 CYS A C 27
ATOM 15431 O O . CYS A 1 5 ? -0.352 5.847 -3.124 1.00 0.00 5 CYS A O 27
ATOM 15438 N N . LEU A 1 6 ? -0.439 3.656 -3.042 1.00 0.00 6 LEU A N 27
ATOM 15439 C CA . LEU A 1 6 ? 0.471 3.533 -4.216 1.00 0.00 6 LEU A CA 27
ATOM 15440 C C . LEU A 1 6 ? -0.326 3.186 -5.475 1.00 0.00 6 LEU A C 27
ATOM 15441 O O . LEU A 1 6 ? -1.541 3.137 -5.461 1.00 0.00 6 LEU A O 27
ATOM 15457 N N . ASP A 1 7 ? 0.351 2.942 -6.563 1.00 0.00 7 ASP A N 27
ATOM 15458 C CA . ASP A 1 7 ? -0.362 2.596 -7.825 1.00 0.00 7 ASP A CA 27
ATOM 15459 C C . ASP A 1 7 ? -0.247 1.094 -8.098 1.00 0.00 7 ASP A C 27
ATOM 15460 O O . ASP A 1 7 ? -0.571 0.620 -9.169 1.00 0.00 7 ASP A O 27
ATOM 15469 N N . LEU A 1 8 ? 0.211 0.341 -7.134 1.00 0.00 8 LEU A N 27
ATOM 15470 C CA . LEU A 1 8 ? 0.345 -1.131 -7.333 1.00 0.00 8 LEU A CA 27
ATOM 15471 C C . LEU A 1 8 ? -0.853 -1.858 -6.723 1.00 0.00 8 LEU A C 27
ATOM 15472 O O . LEU A 1 8 ? -1.450 -1.403 -5.768 1.00 0.00 8 LEU A O 27
ATOM 15488 N N . ALA A 1 9 ? -1.204 -2.985 -7.271 1.00 0.00 9 ALA A N 27
ATOM 15489 C CA . ALA A 1 9 ? -2.362 -3.754 -6.732 1.00 0.00 9 ALA A CA 27
ATOM 15490 C C . ALA A 1 9 ? -1.975 -4.432 -5.414 1.00 0.00 9 ALA A C 27
ATOM 15491 O O . ALA A 1 9 ? -0.813 -4.672 -5.148 1.00 0.00 9 ALA A O 27
ATOM 15498 N N . CYS A 1 10 ? -2.934 -4.741 -4.584 1.00 0.00 10 CYS A N 27
ATOM 15499 C CA . CYS A 1 10 ? -2.609 -5.401 -3.287 1.00 0.00 10 CYS A CA 27
ATOM 15500 C C . CYS A 1 10 ? -2.864 -6.908 -3.377 1.00 0.00 10 CYS A C 27
ATOM 15501 O O . CYS A 1 10 ? -3.727 -7.361 -4.103 1.00 0.00 10 CYS A O 27
ATOM 15508 N N . GLY A 1 11 ? -2.117 -7.684 -2.645 1.00 0.00 11 GLY A N 27
ATOM 15509 C CA . GLY A 1 11 ? -2.305 -9.162 -2.682 1.00 0.00 11 GLY A CA 27
ATOM 15510 C C . GLY A 1 11 ? -1.034 -9.836 -2.165 1.00 0.00 11 GLY A C 27
ATOM 15511 O O . GLY A 1 11 ? -1.081 -10.729 -1.342 1.00 0.00 11 GLY A O 27
ATOM 15515 N N . ALA A 1 12 ? 0.103 -9.405 -2.637 1.00 0.00 12 ALA A N 27
ATOM 15516 C CA . ALA A 1 12 ? 1.384 -10.004 -2.170 1.00 0.00 12 ALA A CA 27
ATOM 15517 C C . ALA A 1 12 ? 2.059 -9.053 -1.175 1.00 0.00 12 ALA A C 27
ATOM 15518 O O . ALA A 1 12 ? 2.844 -8.205 -1.550 1.00 0.00 12 ALA A O 27
ATOM 15525 N N . SER A 1 13 ? 1.738 -9.184 0.088 1.00 0.00 13 SER A N 27
ATOM 15526 C CA . SER A 1 13 ? 2.334 -8.289 1.129 1.00 0.00 13 SER A CA 27
ATOM 15527 C C . SER A 1 13 ? 3.781 -7.923 0.785 1.00 0.00 13 SER A C 27
ATOM 15528 O O . SER A 1 13 ? 4.136 -6.763 0.711 1.00 0.00 13 SER A O 27
ATOM 15536 N N . ARG A 1 14 ? 4.618 -8.899 0.574 1.00 0.00 14 ARG A N 27
ATOM 15537 C CA . ARG A 1 14 ? 6.040 -8.600 0.237 1.00 0.00 14 ARG A CA 27
ATOM 15538 C C . ARG A 1 14 ? 6.108 -7.552 -0.875 1.00 0.00 14 ARG A C 27
ATOM 15539 O O . ARG A 1 14 ? 6.892 -6.623 -0.824 1.00 0.00 14 ARG A O 27
ATOM 15560 N N . GLU A 1 15 ? 5.294 -7.700 -1.884 1.00 0.00 15 GLU A N 27
ATOM 15561 C CA . GLU A 1 15 ? 5.310 -6.724 -3.010 1.00 0.00 15 GLU A CA 27
ATOM 15562 C C . GLU A 1 15 ? 4.934 -5.319 -2.522 1.00 0.00 15 GLU A C 27
ATOM 15563 O O . GLU A 1 15 ? 5.602 -4.354 -2.828 1.00 0.00 15 GLU A O 27
ATOM 15575 N N . CYS A 1 16 ? 3.870 -5.194 -1.775 1.00 0.00 16 CYS A N 27
ATOM 15576 C CA . CYS A 1 16 ? 3.460 -3.842 -1.284 1.00 0.00 16 CYS A CA 27
ATOM 15577 C C . CYS A 1 16 ? 4.266 -3.450 -0.042 1.00 0.00 16 CYS A C 27
ATOM 15578 O O . CYS A 1 16 ? 4.265 -2.307 0.374 1.00 0.00 16 CYS A O 27
ATOM 15585 N N . TYR A 1 17 ? 4.957 -4.384 0.551 1.00 0.00 17 TYR A N 27
ATOM 15586 C CA . TYR A 1 17 ? 5.762 -4.063 1.766 1.00 0.00 17 TYR A CA 27
ATOM 15587 C C . TYR A 1 17 ? 7.017 -3.268 1.386 1.00 0.00 17 TYR A C 27
ATOM 15588 O O . TYR A 1 17 ? 7.377 -2.311 2.041 1.00 0.00 17 TYR A O 27
ATOM 15606 N N . ASP A 1 18 ? 7.691 -3.662 0.340 1.00 0.00 18 ASP A N 27
ATOM 15607 C CA . ASP A 1 18 ? 8.928 -2.933 -0.071 1.00 0.00 18 ASP A CA 27
ATOM 15608 C C . ASP A 1 18 ? 8.630 -1.476 -0.469 1.00 0.00 18 ASP A C 27
ATOM 15609 O O . ASP A 1 18 ? 9.341 -0.578 -0.063 1.00 0.00 18 ASP A O 27
ATOM 15618 N N . PRO A 1 19 ? 7.607 -1.279 -1.264 1.00 0.00 19 PRO A N 27
ATOM 15619 C CA . PRO A 1 19 ? 7.262 0.094 -1.720 1.00 0.00 19 PRO A CA 27
ATOM 15620 C C . PRO A 1 19 ? 6.723 0.952 -0.570 1.00 0.00 19 PRO A C 27
ATOM 15621 O O . PRO A 1 19 ? 7.300 1.963 -0.223 1.00 0.00 19 PRO A O 27
ATOM 15632 N N . CYS A 1 20 ? 5.623 0.568 0.022 1.00 0.00 20 CYS A N 27
ATOM 15633 C CA . CYS A 1 20 ? 5.060 1.382 1.139 1.00 0.00 20 CYS A CA 27
ATOM 15634 C C . CYS A 1 20 ? 6.119 1.593 2.217 1.00 0.00 20 CYS A C 27
ATOM 15635 O O . CYS A 1 20 ? 6.214 2.647 2.816 1.00 0.00 20 CYS A O 27
ATOM 15642 N N . PHE A 1 21 ? 6.915 0.595 2.463 1.00 0.00 21 PHE A N 27
ATOM 15643 C CA . PHE A 1 21 ? 7.977 0.721 3.500 1.00 0.00 21 PHE A CA 27
ATOM 15644 C C . PHE A 1 21 ? 8.942 1.850 3.127 1.00 0.00 21 PHE A C 27
ATOM 15645 O O . PHE A 1 21 ? 9.341 2.642 3.959 1.00 0.00 21 PHE A O 27
ATOM 15662 N N . LYS A 1 22 ? 9.317 1.929 1.879 1.00 0.00 22 LYS A N 27
ATOM 15663 C CA . LYS A 1 22 ? 10.254 3.006 1.443 1.00 0.00 22 LYS A CA 27
ATOM 15664 C C . LYS A 1 22 ? 9.473 4.241 0.983 1.00 0.00 22 LYS A C 27
ATOM 15665 O O . LYS A 1 22 ? 10.048 5.256 0.642 1.00 0.00 22 LYS A O 27
ATOM 15684 N N . ALA A 1 23 ? 8.170 4.161 0.953 1.00 0.00 23 ALA A N 27
ATOM 15685 C CA . ALA A 1 23 ? 7.366 5.332 0.496 1.00 0.00 23 ALA A CA 27
ATOM 15686 C C . ALA A 1 23 ? 6.994 6.245 1.671 1.00 0.00 23 ALA A C 27
ATOM 15687 O O . ALA A 1 23 ? 7.472 7.357 1.778 1.00 0.00 23 ALA A O 27
ATOM 15694 N N . PHE A 1 24 ? 6.130 5.794 2.541 1.00 0.00 24 PHE A N 27
ATOM 15695 C CA . PHE A 1 24 ? 5.711 6.653 3.691 1.00 0.00 24 PHE A CA 27
ATOM 15696 C C . PHE A 1 24 ? 6.651 6.478 4.889 1.00 0.00 24 PHE A C 27
ATOM 15697 O O . PHE A 1 24 ? 7.130 7.441 5.454 1.00 0.00 24 PHE A O 27
ATOM 15714 N N . GLY A 1 25 ? 6.919 5.267 5.286 1.00 0.00 25 GLY A N 27
ATOM 15715 C CA . GLY A 1 25 ? 7.823 5.054 6.446 1.00 0.00 25 GLY A CA 27
ATOM 15716 C C . GLY A 1 25 ? 7.830 3.574 6.823 1.00 0.00 25 GLY A C 27
ATOM 15717 O O . GLY A 1 25 ? 8.714 2.832 6.442 1.00 0.00 25 GLY A O 27
ATOM 15721 N N . ARG A 1 26 ? 6.852 3.137 7.566 1.00 0.00 26 ARG A N 27
ATOM 15722 C CA . ARG A 1 26 ? 6.804 1.701 7.961 1.00 0.00 26 ARG A CA 27
ATOM 15723 C C . ARG A 1 26 ? 5.867 0.935 7.026 1.00 0.00 26 ARG A C 27
ATOM 15724 O O . ARG A 1 26 ? 4.807 1.409 6.672 1.00 0.00 26 ARG A O 27
ATOM 15745 N N . ALA A 1 27 ? 6.251 -0.243 6.619 1.00 0.00 27 ALA A N 27
ATOM 15746 C CA . ALA A 1 27 ? 5.381 -1.033 5.703 1.00 0.00 27 ALA A CA 27
ATOM 15747 C C . ALA A 1 27 ? 4.078 -1.421 6.409 1.00 0.00 27 ALA A C 27
ATOM 15748 O O . ALA A 1 27 ? 3.813 -2.582 6.651 1.00 0.00 27 ALA A O 27
ATOM 15755 N N . HIS A 1 28 ? 3.264 -0.456 6.741 1.00 0.00 28 HIS A N 27
ATOM 15756 C CA . HIS A 1 28 ? 1.978 -0.763 7.430 1.00 0.00 28 HIS A CA 27
ATOM 15757 C C . HIS A 1 28 ? 0.836 0.023 6.782 1.00 0.00 28 HIS A C 27
ATOM 15758 O O . HIS A 1 28 ? 0.887 1.232 6.676 1.00 0.00 28 HIS A O 27
ATOM 15772 N N . GLY A 1 29 ? -0.194 -0.649 6.346 1.00 0.00 29 GLY A N 27
ATOM 15773 C CA . GLY A 1 29 ? -1.329 0.075 5.708 1.00 0.00 29 GLY A CA 27
ATOM 15774 C C . GLY A 1 29 ? -2.442 -0.912 5.351 1.00 0.00 29 GLY A C 27
ATOM 15775 O O . GLY A 1 29 ? -2.756 -1.810 6.106 1.00 0.00 29 GLY A O 27
ATOM 15779 N N . LYS A 1 30 ? -3.045 -0.745 4.206 1.00 0.00 30 LYS A N 27
ATOM 15780 C CA . LYS A 1 30 ? -4.145 -1.665 3.797 1.00 0.00 30 LYS A CA 27
ATOM 15781 C C . LYS A 1 30 ? -4.253 -1.719 2.270 1.00 0.00 30 LYS A C 27
ATOM 15782 O O . LYS A 1 30 ? -3.310 -1.431 1.560 1.00 0.00 30 LYS A O 27
ATOM 15801 N N . CYS A 1 31 ? -5.401 -2.079 1.761 1.00 0.00 31 CYS A N 27
ATOM 15802 C CA . CYS A 1 31 ? -5.581 -2.144 0.282 1.00 0.00 31 CYS A CA 27
ATOM 15803 C C . CYS A 1 31 ? -6.897 -1.463 -0.109 1.00 0.00 31 CYS A C 27
ATOM 15804 O O . CYS A 1 31 ? -7.885 -1.549 0.593 1.00 0.00 31 CYS A O 27
ATOM 15811 N N . MET A 1 32 ? -6.916 -0.786 -1.223 1.00 0.00 32 MET A N 27
ATOM 15812 C CA . MET A 1 32 ? -8.168 -0.100 -1.656 1.00 0.00 32 MET A CA 27
ATOM 15813 C C . MET A 1 32 ? -8.403 -0.324 -3.152 1.00 0.00 32 MET A C 27
ATOM 15814 O O . MET A 1 32 ? -7.500 -0.204 -3.956 1.00 0.00 32 MET A O 27
ATOM 15828 N N . ASN A 1 33 ? -9.610 -0.644 -3.533 1.00 0.00 33 ASN A N 27
ATOM 15829 C CA . ASN A 1 33 ? -9.902 -0.869 -4.979 1.00 0.00 33 ASN A CA 27
ATOM 15830 C C . ASN A 1 33 ? -8.834 -1.773 -5.602 1.00 0.00 33 ASN A C 27
ATOM 15831 O O . ASN A 1 33 ? -8.283 -1.473 -6.642 1.00 0.00 33 ASN A O 27
ATOM 15842 N N . ASN A 1 34 ? -8.539 -2.877 -4.971 1.00 0.00 34 ASN A N 27
ATOM 15843 C CA . ASN A 1 34 ? -7.506 -3.809 -5.520 1.00 0.00 34 ASN A CA 27
ATOM 15844 C C . ASN A 1 34 ? -6.114 -3.175 -5.441 1.00 0.00 34 ASN A C 27
ATOM 15845 O O . ASN A 1 34 ? -5.141 -3.740 -5.898 1.00 0.00 34 ASN A O 27
ATOM 15856 N N . LYS A 1 35 ? -6.006 -2.007 -4.869 1.00 0.00 35 LYS A N 27
ATOM 15857 C CA . LYS A 1 35 ? -4.671 -1.349 -4.771 1.00 0.00 35 LYS A CA 27
ATOM 15858 C C . LYS A 1 35 ? -4.197 -1.337 -3.317 1.00 0.00 35 LYS A C 27
ATOM 15859 O O . LYS A 1 35 ? -4.933 -1.677 -2.413 1.00 0.00 35 LYS A O 27
ATOM 15878 N N . CYS A 1 36 ? -2.973 -0.949 -3.083 1.00 0.00 36 CYS A N 27
ATOM 15879 C CA . CYS A 1 36 ? -2.459 -0.916 -1.683 1.00 0.00 36 CYS A CA 27
ATOM 15880 C C . CYS A 1 36 ? -2.586 0.499 -1.116 1.00 0.00 36 CYS A C 27
ATOM 15881 O O . CYS A 1 36 ? -2.297 1.473 -1.782 1.00 0.00 36 CYS A O 27
ATOM 15888 N N . ARG A 1 37 ? -3.019 0.621 0.109 1.00 0.00 37 ARG A N 27
ATOM 15889 C CA . ARG A 1 37 ? -3.167 1.975 0.714 1.00 0.00 37 ARG A CA 27
ATOM 15890 C C . ARG A 1 37 ? -2.382 2.053 2.025 1.00 0.00 37 ARG A C 27
ATOM 15891 O O . ARG A 1 37 ? -2.695 1.382 2.987 1.00 0.00 37 ARG A O 27
ATOM 15912 N N . CYS A 1 38 ? -1.361 2.864 2.070 1.00 0.00 38 CYS A N 27
ATOM 15913 C CA . CYS A 1 38 ? -0.556 2.977 3.320 1.00 0.00 38 CYS A CA 27
ATOM 15914 C C . CYS A 1 38 ? -1.286 3.844 4.349 1.00 0.00 38 CYS A C 27
ATOM 15915 O O . CYS A 1 38 ? -1.904 4.836 4.015 1.00 0.00 38 CYS A O 27
ATOM 15922 N N . TYR A 1 39 ? -1.222 3.474 5.598 1.00 0.00 39 TYR A N 27
ATOM 15923 C CA . TYR A 1 39 ? -1.916 4.272 6.650 1.00 0.00 39 TYR A CA 27
ATOM 15924 C C . TYR A 1 39 ? -1.102 5.522 7.011 1.00 0.00 39 TYR A C 27
ATOM 15925 O O . TYR A 1 39 ? 0.078 5.612 6.731 1.00 0.00 39 TYR A O 27
ATOM 15943 N N . THR A 1 40 ? -1.728 6.489 7.628 1.00 0.00 40 THR A N 27
ATOM 15944 C CA . THR A 1 40 ? -0.997 7.734 8.007 1.00 0.00 40 THR A CA 27
ATOM 15945 C C . THR A 1 40 ? -1.402 8.175 9.417 1.00 0.00 40 THR A C 27
ATOM 15946 O O . THR A 1 40 ? -1.182 7.410 10.341 1.00 0.00 40 THR A O 27
ATOM 15958 N N . TRP A 1 1 ? 8.401 11.182 -3.087 1.00 0.00 1 TRP A N 28
ATOM 15959 C CA . TRP A 1 1 ? 9.094 9.878 -2.888 1.00 0.00 1 TRP A CA 28
ATOM 15960 C C . TRP A 1 1 ? 8.126 8.852 -2.286 1.00 0.00 1 TRP A C 28
ATOM 15961 O O . TRP A 1 1 ? 7.604 7.999 -2.975 1.00 0.00 1 TRP A O 28
ATOM 15984 N N . CYS A 1 2 ? 7.886 8.927 -1.005 1.00 0.00 2 CYS A N 28
ATOM 15985 C CA . CYS A 1 2 ? 6.956 7.952 -0.363 1.00 0.00 2 CYS A CA 28
ATOM 15986 C C . CYS A 1 2 ? 6.099 8.650 0.695 1.00 0.00 2 CYS A C 28
ATOM 15987 O O . CYS A 1 2 ? 6.510 8.820 1.826 1.00 0.00 2 CYS A O 28
ATOM 15994 N N . SER A 1 3 ? 4.911 9.052 0.340 1.00 0.00 3 SER A N 28
ATOM 15995 C CA . SER A 1 3 ? 4.030 9.734 1.330 1.00 0.00 3 SER A CA 28
ATOM 15996 C C . SER A 1 3 ? 3.243 8.693 2.134 1.00 0.00 3 SER A C 28
ATOM 15997 O O . SER A 1 3 ? 3.716 8.178 3.128 1.00 0.00 3 SER A O 28
ATOM 16005 N N . THR A 1 4 ? 2.047 8.375 1.714 1.00 0.00 4 THR A N 28
ATOM 16006 C CA . THR A 1 4 ? 1.242 7.362 2.457 1.00 0.00 4 THR A CA 28
ATOM 16007 C C . THR A 1 4 ? 1.517 5.963 1.899 1.00 0.00 4 THR A C 28
ATOM 16008 O O . THR A 1 4 ? 0.625 5.287 1.426 1.00 0.00 4 THR A O 28
ATOM 16019 N N . CYS A 1 5 ? 2.745 5.522 1.953 1.00 0.00 5 CYS A N 28
ATOM 16020 C CA . CYS A 1 5 ? 3.075 4.165 1.427 1.00 0.00 5 CYS A CA 28
ATOM 16021 C C . CYS A 1 5 ? 3.419 3.222 2.584 1.00 0.00 5 CYS A C 28
ATOM 16022 O O . CYS A 1 5 ? 3.926 3.638 3.607 1.00 0.00 5 CYS A O 28
ATOM 16029 N N . LEU A 1 6 ? 3.136 1.957 2.433 1.00 0.00 6 LEU A N 28
ATOM 16030 C CA . LEU A 1 6 ? 3.434 0.986 3.528 1.00 0.00 6 LEU A CA 28
ATOM 16031 C C . LEU A 1 6 ? 4.751 0.255 3.245 1.00 0.00 6 LEU A C 28
ATOM 16032 O O . LEU A 1 6 ? 5.320 0.372 2.178 1.00 0.00 6 LEU A O 28
ATOM 16048 N N . ASP A 1 7 ? 5.238 -0.501 4.194 1.00 0.00 7 ASP A N 28
ATOM 16049 C CA . ASP A 1 7 ? 6.517 -1.241 3.978 1.00 0.00 7 ASP A CA 28
ATOM 16050 C C . ASP A 1 7 ? 6.224 -2.667 3.506 1.00 0.00 7 ASP A C 28
ATOM 16051 O O . ASP A 1 7 ? 6.837 -3.618 3.949 1.00 0.00 7 ASP A O 28
ATOM 16060 N N . LEU A 1 8 ? 5.290 -2.820 2.610 1.00 0.00 8 LEU A N 28
ATOM 16061 C CA . LEU A 1 8 ? 4.954 -4.183 2.107 1.00 0.00 8 LEU A CA 28
ATOM 16062 C C . LEU A 1 8 ? 5.029 -4.213 0.582 1.00 0.00 8 LEU A C 28
ATOM 16063 O O . LEU A 1 8 ? 4.818 -3.217 -0.080 1.00 0.00 8 LEU A O 28
ATOM 16079 N N . ALA A 1 9 ? 5.324 -5.349 0.019 1.00 0.00 9 ALA A N 28
ATOM 16080 C CA . ALA A 1 9 ? 5.405 -5.440 -1.464 1.00 0.00 9 ALA A CA 28
ATOM 16081 C C . ALA A 1 9 ? 4.029 -5.792 -2.037 1.00 0.00 9 ALA A C 28
ATOM 16082 O O . ALA A 1 9 ? 3.383 -6.719 -1.591 1.00 0.00 9 ALA A O 28
ATOM 16089 N N . CYS A 1 10 ? 3.570 -5.061 -3.016 1.00 0.00 10 CYS A N 28
ATOM 16090 C CA . CYS A 1 10 ? 2.232 -5.366 -3.599 1.00 0.00 10 CYS A CA 28
ATOM 16091 C C . CYS A 1 10 ? 2.223 -6.781 -4.190 1.00 0.00 10 CYS A C 28
ATOM 16092 O O . CYS A 1 10 ? 3.252 -7.413 -4.330 1.00 0.00 10 CYS A O 28
ATOM 16099 N N . GLY A 1 11 ? 1.069 -7.283 -4.529 1.00 0.00 11 GLY A N 28
ATOM 16100 C CA . GLY A 1 11 ? 0.987 -8.658 -5.101 1.00 0.00 11 GLY A CA 28
ATOM 16101 C C . GLY A 1 11 ? -0.271 -9.344 -4.570 1.00 0.00 11 GLY A C 28
ATOM 16102 O O . GLY A 1 11 ? -0.767 -10.292 -5.146 1.00 0.00 11 GLY A O 28
ATOM 16106 N N . ALA A 1 12 ? -0.793 -8.863 -3.475 1.00 0.00 12 ALA A N 28
ATOM 16107 C CA . ALA A 1 12 ? -2.024 -9.470 -2.897 1.00 0.00 12 ALA A CA 28
ATOM 16108 C C . ALA A 1 12 ? -2.908 -8.374 -2.295 1.00 0.00 12 ALA A C 28
ATOM 16109 O O . ALA A 1 12 ? -2.497 -7.645 -1.414 1.00 0.00 12 ALA A O 28
ATOM 16116 N N . SER A 1 13 ? -4.114 -8.244 -2.769 1.00 0.00 13 SER A N 28
ATOM 16117 C CA . SER A 1 13 ? -5.018 -7.187 -2.230 1.00 0.00 13 SER A CA 28
ATOM 16118 C C . SER A 1 13 ? -5.112 -7.286 -0.704 1.00 0.00 13 SER A C 28
ATOM 16119 O O . SER A 1 13 ? -4.850 -6.336 0.007 1.00 0.00 13 SER A O 28
ATOM 16127 N N . ARG A 1 14 ? -5.490 -8.426 -0.197 1.00 0.00 14 ARG A N 28
ATOM 16128 C CA . ARG A 1 14 ? -5.610 -8.587 1.282 1.00 0.00 14 ARG A CA 28
ATOM 16129 C C . ARG A 1 14 ? -4.308 -8.173 1.975 1.00 0.00 14 ARG A C 28
ATOM 16130 O O . ARG A 1 14 ? -4.318 -7.486 2.977 1.00 0.00 14 ARG A O 28
ATOM 16151 N N . GLU A 1 15 ? -3.189 -8.590 1.453 1.00 0.00 15 GLU A N 28
ATOM 16152 C CA . GLU A 1 15 ? -1.889 -8.226 2.084 1.00 0.00 15 GLU A CA 28
ATOM 16153 C C . GLU A 1 15 ? -1.787 -6.706 2.259 1.00 0.00 15 GLU A C 28
ATOM 16154 O O . GLU A 1 15 ? -1.446 -6.219 3.318 1.00 0.00 15 GLU A O 28
ATOM 16166 N N . CYS A 1 16 ? -2.081 -5.951 1.234 1.00 0.00 16 CYS A N 28
ATOM 16167 C CA . CYS A 1 16 ? -2.001 -4.467 1.361 1.00 0.00 16 CYS A CA 28
ATOM 16168 C C . CYS A 1 16 ? -3.332 -3.915 1.883 1.00 0.00 16 CYS A C 28
ATOM 16169 O O . CYS A 1 16 ? -3.453 -2.746 2.195 1.00 0.00 16 CYS A O 28
ATOM 16176 N N . TYR A 1 17 ? -4.329 -4.752 1.989 1.00 0.00 17 TYR A N 28
ATOM 16177 C CA . TYR A 1 17 ? -5.652 -4.285 2.497 1.00 0.00 17 TYR A CA 28
ATOM 16178 C C . TYR A 1 17 ? -5.636 -4.218 4.027 1.00 0.00 17 TYR A C 28
ATOM 16179 O O . TYR A 1 17 ? -5.995 -3.221 4.618 1.00 0.00 17 TYR A O 28
ATOM 16197 N N . ASP A 1 18 ? -5.226 -5.276 4.671 1.00 0.00 18 ASP A N 28
ATOM 16198 C CA . ASP A 1 18 ? -5.191 -5.281 6.161 1.00 0.00 18 ASP A CA 28
ATOM 16199 C C . ASP A 1 18 ? -4.334 -4.126 6.707 1.00 0.00 18 ASP A C 28
ATOM 16200 O O . ASP A 1 18 ? -4.722 -3.477 7.657 1.00 0.00 18 ASP A O 28
ATOM 16209 N N . PRO A 1 19 ? -3.190 -3.912 6.104 1.00 0.00 19 PRO A N 28
ATOM 16210 C CA . PRO A 1 19 ? -2.284 -2.832 6.569 1.00 0.00 19 PRO A CA 28
ATOM 16211 C C . PRO A 1 19 ? -2.809 -1.452 6.161 1.00 0.00 19 PRO A C 28
ATOM 16212 O O . PRO A 1 19 ? -3.094 -0.618 6.998 1.00 0.00 19 PRO A O 28
ATOM 16223 N N . CYS A 1 20 ? -2.938 -1.199 4.885 1.00 0.00 20 CYS A N 28
ATOM 16224 C CA . CYS A 1 20 ? -3.440 0.132 4.444 1.00 0.00 20 CYS A CA 28
ATOM 16225 C C . CYS A 1 20 ? -4.660 0.512 5.276 1.00 0.00 20 CYS A C 28
ATOM 16226 O O . CYS A 1 20 ? -4.912 1.671 5.544 1.00 0.00 20 CYS A O 28
ATOM 16233 N N . PHE A 1 21 ? -5.411 -0.464 5.696 1.00 0.00 21 PHE A N 28
ATOM 16234 C CA . PHE A 1 21 ? -6.616 -0.175 6.522 1.00 0.00 21 PHE A CA 28
ATOM 16235 C C . PHE A 1 21 ? -6.207 0.051 7.981 1.00 0.00 21 PHE A C 28
ATOM 16236 O O . PHE A 1 21 ? -6.646 0.986 8.621 1.00 0.00 21 PHE A O 28
ATOM 16253 N N . LYS A 1 22 ? -5.360 -0.790 8.510 1.00 0.00 22 LYS A N 28
ATOM 16254 C CA . LYS A 1 22 ? -4.923 -0.609 9.923 1.00 0.00 22 LYS A CA 28
ATOM 16255 C C . LYS A 1 22 ? -4.023 0.624 10.032 1.00 0.00 22 LYS A C 28
ATOM 16256 O O . LYS A 1 22 ? -4.003 1.305 11.037 1.00 0.00 22 LYS A O 28
ATOM 16275 N N . ALA A 1 23 ? -3.280 0.918 9.000 1.00 0.00 23 ALA A N 28
ATOM 16276 C CA . ALA A 1 23 ? -2.384 2.108 9.041 1.00 0.00 23 ALA A CA 28
ATOM 16277 C C . ALA A 1 23 ? -3.204 3.395 8.904 1.00 0.00 23 ALA A C 28
ATOM 16278 O O . ALA A 1 23 ? -3.314 4.173 9.831 1.00 0.00 23 ALA A O 28
ATOM 16285 N N . PHE A 1 24 ? -3.775 3.628 7.753 1.00 0.00 24 PHE A N 28
ATOM 16286 C CA . PHE A 1 24 ? -4.580 4.870 7.556 1.00 0.00 24 PHE A CA 28
ATOM 16287 C C . PHE A 1 24 ? -6.051 4.627 7.918 1.00 0.00 24 PHE A C 28
ATOM 16288 O O . PHE A 1 24 ? -6.503 4.997 8.984 1.00 0.00 24 PHE A O 28
ATOM 16305 N N . GLY A 1 25 ? -6.802 4.011 7.043 1.00 0.00 25 GLY A N 28
ATOM 16306 C CA . GLY A 1 25 ? -8.237 3.751 7.344 1.00 0.00 25 GLY A CA 28
ATOM 16307 C C . GLY A 1 25 ? -8.977 3.396 6.052 1.00 0.00 25 GLY A C 28
ATOM 16308 O O . GLY A 1 25 ? -9.902 2.609 6.054 1.00 0.00 25 GLY A O 28
ATOM 16312 N N . ARG A 1 26 ? -8.578 3.966 4.946 1.00 0.00 26 ARG A N 28
ATOM 16313 C CA . ARG A 1 26 ? -9.265 3.651 3.659 1.00 0.00 26 ARG A CA 28
ATOM 16314 C C . ARG A 1 26 ? -8.391 2.719 2.813 1.00 0.00 26 ARG A C 28
ATOM 16315 O O . ARG A 1 26 ? -7.576 3.160 2.029 1.00 0.00 26 ARG A O 28
ATOM 16336 N N . ALA A 1 27 ? -8.551 1.432 2.967 1.00 0.00 27 ALA A N 28
ATOM 16337 C CA . ALA A 1 27 ? -7.724 0.479 2.171 1.00 0.00 27 ALA A CA 28
ATOM 16338 C C . ALA A 1 27 ? -7.911 0.742 0.674 1.00 0.00 27 ALA A C 28
ATOM 16339 O O . ALA A 1 27 ? -8.730 0.126 0.022 1.00 0.00 27 ALA A O 28
ATOM 16346 N N . HIS A 1 28 ? -7.156 1.653 0.126 1.00 0.00 28 HIS A N 28
ATOM 16347 C CA . HIS A 1 28 ? -7.287 1.959 -1.327 1.00 0.00 28 HIS A CA 28
ATOM 16348 C C . HIS A 1 28 ? -6.000 2.607 -1.841 1.00 0.00 28 HIS A C 28
ATOM 16349 O O . HIS A 1 28 ? -5.712 3.752 -1.551 1.00 0.00 28 HIS A O 28
ATOM 16363 N N . GLY A 1 29 ? -5.217 1.886 -2.595 1.00 0.00 29 GLY A N 28
ATOM 16364 C CA . GLY A 1 29 ? -3.948 2.471 -3.107 1.00 0.00 29 GLY A CA 28
ATOM 16365 C C . GLY A 1 29 ? -3.526 1.779 -4.399 1.00 0.00 29 GLY A C 28
ATOM 16366 O O . GLY A 1 29 ? -4.343 1.332 -5.181 1.00 0.00 29 GLY A O 28
ATOM 16370 N N . LYS A 1 30 ? -2.246 1.691 -4.623 1.00 0.00 30 LYS A N 28
ATOM 16371 C CA . LYS A 1 30 ? -1.740 1.030 -5.862 1.00 0.00 30 LYS A CA 28
ATOM 16372 C C . LYS A 1 30 ? -0.443 0.270 -5.564 1.00 0.00 30 LYS A C 28
ATOM 16373 O O . LYS A 1 30 ? -0.106 0.024 -4.423 1.00 0.00 30 LYS A O 28
ATOM 16392 N N . CYS A 1 31 ? 0.290 -0.099 -6.580 1.00 0.00 31 CYS A N 28
ATOM 16393 C CA . CYS A 1 31 ? 1.567 -0.837 -6.349 1.00 0.00 31 CYS A CA 28
ATOM 16394 C C . CYS A 1 31 ? 2.725 -0.113 -7.045 1.00 0.00 31 CYS A C 28
ATOM 16395 O O . CYS A 1 31 ? 2.846 -0.135 -8.254 1.00 0.00 31 CYS A O 28
ATOM 16402 N N . MET A 1 32 ? 3.582 0.515 -6.290 1.00 0.00 32 MET A N 28
ATOM 16403 C CA . MET A 1 32 ? 4.739 1.225 -6.904 1.00 0.00 32 MET A CA 28
ATOM 16404 C C . MET A 1 32 ? 5.994 0.357 -6.791 1.00 0.00 32 MET A C 28
ATOM 16405 O O . MET A 1 32 ? 6.386 -0.044 -5.716 1.00 0.00 32 MET A O 28
ATOM 16419 N N . ASN A 1 33 ? 6.625 0.057 -7.889 1.00 0.00 33 ASN A N 28
ATOM 16420 C CA . ASN A 1 33 ? 7.851 -0.790 -7.832 1.00 0.00 33 ASN A CA 28
ATOM 16421 C C . ASN A 1 33 ? 7.631 -1.985 -6.897 1.00 0.00 33 ASN A C 28
ATOM 16422 O O . ASN A 1 33 ? 8.419 -2.241 -6.010 1.00 0.00 33 ASN A O 28
ATOM 16433 N N . ASN A 1 34 ? 6.570 -2.721 -7.098 1.00 0.00 34 ASN A N 28
ATOM 16434 C CA . ASN A 1 34 ? 6.296 -3.909 -6.232 1.00 0.00 34 ASN A CA 28
ATOM 16435 C C . ASN A 1 34 ? 5.928 -3.477 -4.809 1.00 0.00 34 ASN A C 28
ATOM 16436 O O . ASN A 1 34 ? 5.753 -4.298 -3.934 1.00 0.00 34 ASN A O 28
ATOM 16447 N N . LYS A 1 35 ? 5.801 -2.200 -4.570 1.00 0.00 35 LYS A N 28
ATOM 16448 C CA . LYS A 1 35 ? 5.434 -1.732 -3.198 1.00 0.00 35 LYS A CA 28
ATOM 16449 C C . LYS A 1 35 ? 3.999 -1.198 -3.197 1.00 0.00 35 LYS A C 28
ATOM 16450 O O . LYS A 1 35 ? 3.514 -0.711 -4.192 1.00 0.00 35 LYS A O 28
ATOM 16469 N N . CYS A 1 36 ? 3.309 -1.294 -2.093 1.00 0.00 36 CYS A N 28
ATOM 16470 C CA . CYS A 1 36 ? 1.900 -0.796 -2.057 1.00 0.00 36 CYS A CA 28
ATOM 16471 C C . CYS A 1 36 ? 1.840 0.649 -1.554 1.00 0.00 36 CYS A C 28
ATOM 16472 O O . CYS A 1 36 ? 2.441 0.998 -0.558 1.00 0.00 36 CYS A O 28
ATOM 16479 N N . ARG A 1 37 ? 1.102 1.489 -2.231 1.00 0.00 37 ARG A N 28
ATOM 16480 C CA . ARG A 1 37 ? 0.985 2.908 -1.787 1.00 0.00 37 ARG A CA 28
ATOM 16481 C C . ARG A 1 37 ? -0.496 3.309 -1.738 1.00 0.00 37 ARG A C 28
ATOM 16482 O O . ARG A 1 37 ? -1.225 3.129 -2.693 1.00 0.00 37 ARG A O 28
ATOM 16503 N N . CYS A 1 38 ? -0.949 3.839 -0.635 1.00 0.00 38 CYS A N 28
ATOM 16504 C CA . CYS A 1 38 ? -2.386 4.231 -0.537 1.00 0.00 38 CYS A CA 28
ATOM 16505 C C . CYS A 1 38 ? -2.542 5.753 -0.624 1.00 0.00 38 CYS A C 28
ATOM 16506 O O . CYS A 1 38 ? -1.619 6.499 -0.364 1.00 0.00 38 CYS A O 28
ATOM 16513 N N . TYR A 1 39 ? -3.710 6.218 -0.984 1.00 0.00 39 TYR A N 28
ATOM 16514 C CA . TYR A 1 39 ? -3.933 7.692 -1.082 1.00 0.00 39 TYR A CA 28
ATOM 16515 C C . TYR A 1 39 ? -5.326 8.056 -0.554 1.00 0.00 39 TYR A C 28
ATOM 16516 O O . TYR A 1 39 ? -6.208 7.224 -0.478 1.00 0.00 39 TYR A O 28
ATOM 16534 N N . THR A 1 40 ? -5.530 9.296 -0.195 1.00 0.00 40 THR A N 28
ATOM 16535 C CA . THR A 1 40 ? -6.866 9.716 0.321 1.00 0.00 40 THR A CA 28
ATOM 16536 C C . THR A 1 40 ? -7.299 11.029 -0.338 1.00 0.00 40 THR A C 28
ATOM 16537 O O . THR A 1 40 ? -7.514 11.024 -1.538 1.00 0.00 40 THR A O 28
ATOM 16549 N N . TRP A 1 1 ? 10.911 8.984 -0.711 1.00 0.00 1 TRP A N 29
ATOM 16550 C CA . TRP A 1 1 ? 10.445 9.737 -1.912 1.00 0.00 1 TRP A CA 29
ATOM 16551 C C . TRP A 1 1 ? 8.923 9.917 -1.862 1.00 0.00 1 TRP A C 29
ATOM 16552 O O . TRP A 1 1 ? 8.423 11.022 -1.774 1.00 0.00 1 TRP A O 29
ATOM 16575 N N . CYS A 1 2 ? 8.183 8.844 -1.924 1.00 0.00 2 CYS A N 29
ATOM 16576 C CA . CYS A 1 2 ? 6.697 8.966 -1.887 1.00 0.00 2 CYS A CA 29
ATOM 16577 C C . CYS A 1 2 ? 6.220 9.272 -0.464 1.00 0.00 2 CYS A C 29
ATOM 16578 O O . CYS A 1 2 ? 6.964 9.775 0.355 1.00 0.00 2 CYS A O 29
ATOM 16585 N N . SER A 1 3 ? 4.985 8.978 -0.163 1.00 0.00 3 SER A N 29
ATOM 16586 C CA . SER A 1 3 ? 4.466 9.258 1.206 1.00 0.00 3 SER A CA 29
ATOM 16587 C C . SER A 1 3 ? 3.512 8.147 1.650 1.00 0.00 3 SER A C 29
ATOM 16588 O O . SER A 1 3 ? 3.716 7.508 2.663 1.00 0.00 3 SER A O 29
ATOM 16596 N N . THR A 1 4 ? 2.469 7.913 0.902 1.00 0.00 4 THR A N 29
ATOM 16597 C CA . THR A 1 4 ? 1.502 6.845 1.287 1.00 0.00 4 THR A CA 29
ATOM 16598 C C . THR A 1 4 ? 1.938 5.497 0.706 1.00 0.00 4 THR A C 29
ATOM 16599 O O . THR A 1 4 ? 1.295 4.951 -0.169 1.00 0.00 4 THR A O 29
ATOM 16610 N N . CYS A 1 5 ? 3.024 4.956 1.188 1.00 0.00 5 CYS A N 29
ATOM 16611 C CA . CYS A 1 5 ? 3.498 3.641 0.666 1.00 0.00 5 CYS A CA 29
ATOM 16612 C C . CYS A 1 5 ? 3.720 2.667 1.826 1.00 0.00 5 CYS A C 29
ATOM 16613 O O . CYS A 1 5 ? 4.011 3.066 2.935 1.00 0.00 5 CYS A O 29
ATOM 16620 N N . LEU A 1 6 ? 3.584 1.392 1.580 1.00 0.00 6 LEU A N 29
ATOM 16621 C CA . LEU A 1 6 ? 3.787 0.401 2.675 1.00 0.00 6 LEU A CA 29
ATOM 16622 C C . LEU A 1 6 ? 5.121 -0.323 2.500 1.00 0.00 6 LEU A C 29
ATOM 16623 O O . LEU A 1 6 ? 5.729 -0.287 1.448 1.00 0.00 6 LEU A O 29
ATOM 16639 N N . ASP A 1 7 ? 5.572 -0.990 3.521 1.00 0.00 7 ASP A N 29
ATOM 16640 C CA . ASP A 1 7 ? 6.858 -1.733 3.418 1.00 0.00 7 ASP A CA 29
ATOM 16641 C C . ASP A 1 7 ? 6.586 -3.140 2.884 1.00 0.00 7 ASP A C 29
ATOM 16642 O O . ASP A 1 7 ? 7.421 -4.020 2.961 1.00 0.00 7 ASP A O 29
ATOM 16651 N N . LEU A 1 8 ? 5.415 -3.356 2.348 1.00 0.00 8 LEU A N 29
ATOM 16652 C CA . LEU A 1 8 ? 5.071 -4.703 1.811 1.00 0.00 8 LEU A CA 29
ATOM 16653 C C . LEU A 1 8 ? 4.781 -4.618 0.310 1.00 0.00 8 LEU A C 29
ATOM 16654 O O . LEU A 1 8 ? 4.390 -3.588 -0.203 1.00 0.00 8 LEU A O 29
ATOM 16670 N N . ALA A 1 9 ? 4.969 -5.699 -0.394 1.00 0.00 9 ALA A N 29
ATOM 16671 C CA . ALA A 1 9 ? 4.707 -5.693 -1.860 1.00 0.00 9 ALA A CA 29
ATOM 16672 C C . ALA A 1 9 ? 3.238 -6.022 -2.136 1.00 0.00 9 ALA A C 29
ATOM 16673 O O . ALA A 1 9 ? 2.488 -6.357 -1.241 1.00 0.00 9 ALA A O 29
ATOM 16680 N N . CYS A 1 10 ? 2.821 -5.931 -3.369 1.00 0.00 10 CYS A N 29
ATOM 16681 C CA . CYS A 1 10 ? 1.401 -6.240 -3.699 1.00 0.00 10 CYS A CA 29
ATOM 16682 C C . CYS A 1 10 ? 1.279 -7.681 -4.204 1.00 0.00 10 CYS A C 29
ATOM 16683 O O . CYS A 1 10 ? 2.238 -8.270 -4.664 1.00 0.00 10 CYS A O 29
ATOM 16690 N N . GLY A 1 11 ? 0.110 -8.254 -4.122 1.00 0.00 11 GLY A N 29
ATOM 16691 C CA . GLY A 1 11 ? -0.067 -9.655 -4.599 1.00 0.00 11 GLY A CA 29
ATOM 16692 C C . GLY A 1 11 ? -1.266 -10.292 -3.896 1.00 0.00 11 GLY A C 29
ATOM 16693 O O . GLY A 1 11 ? -2.090 -10.936 -4.514 1.00 0.00 11 GLY A O 29
ATOM 16697 N N . ALA A 1 12 ? -1.371 -10.120 -2.607 1.00 0.00 12 ALA A N 29
ATOM 16698 C CA . ALA A 1 12 ? -2.518 -10.721 -1.868 1.00 0.00 12 ALA A CA 29
ATOM 16699 C C . ALA A 1 12 ? -3.408 -9.621 -1.286 1.00 0.00 12 ALA A C 29
ATOM 16700 O O . ALA A 1 12 ? -2.930 -8.622 -0.786 1.00 0.00 12 ALA A O 29
ATOM 16707 N N . SER A 1 13 ? -4.699 -9.797 -1.349 1.00 0.00 13 SER A N 29
ATOM 16708 C CA . SER A 1 13 ? -5.624 -8.761 -0.802 1.00 0.00 13 SER A CA 29
ATOM 16709 C C . SER A 1 13 ? -5.405 -8.589 0.704 1.00 0.00 13 SER A C 29
ATOM 16710 O O . SER A 1 13 ? -4.993 -7.543 1.165 1.00 0.00 13 SER A O 29
ATOM 16718 N N . ARG A 1 14 ? -5.685 -9.606 1.474 1.00 0.00 14 ARG A N 29
ATOM 16719 C CA . ARG A 1 14 ? -5.500 -9.500 2.951 1.00 0.00 14 ARG A CA 29
ATOM 16720 C C . ARG A 1 14 ? -4.064 -9.083 3.283 1.00 0.00 14 ARG A C 29
ATOM 16721 O O . ARG A 1 14 ? -3.794 -8.538 4.335 1.00 0.00 14 ARG A O 29
ATOM 16742 N N . GLU A 1 15 ? -3.141 -9.338 2.399 1.00 0.00 15 GLU A N 29
ATOM 16743 C CA . GLU A 1 15 ? -1.725 -8.959 2.672 1.00 0.00 15 GLU A CA 29
ATOM 16744 C C . GLU A 1 15 ? -1.569 -7.433 2.688 1.00 0.00 15 GLU A C 29
ATOM 16745 O O . GLU A 1 15 ? -1.103 -6.860 3.652 1.00 0.00 15 GLU A O 29
ATOM 16757 N N . CYS A 1 16 ? -1.946 -6.773 1.627 1.00 0.00 16 CYS A N 29
ATOM 16758 C CA . CYS A 1 16 ? -1.807 -5.287 1.584 1.00 0.00 16 CYS A CA 29
ATOM 16759 C C . CYS A 1 16 ? -3.018 -4.605 2.228 1.00 0.00 16 CYS A C 29
ATOM 16760 O O . CYS A 1 16 ? -2.960 -3.453 2.606 1.00 0.00 16 CYS A O 29
ATOM 16767 N N . TYR A 1 17 ? -4.111 -5.302 2.359 1.00 0.00 17 TYR A N 29
ATOM 16768 C CA . TYR A 1 17 ? -5.316 -4.680 2.982 1.00 0.00 17 TYR A CA 29
ATOM 16769 C C . TYR A 1 17 ? -5.092 -4.492 4.487 1.00 0.00 17 TYR A C 29
ATOM 16770 O O . TYR A 1 17 ? -5.378 -3.450 5.044 1.00 0.00 17 TYR A O 29
ATOM 16788 N N . ASP A 1 18 ? -4.578 -5.495 5.143 1.00 0.00 18 ASP A N 29
ATOM 16789 C CA . ASP A 1 18 ? -4.324 -5.392 6.610 1.00 0.00 18 ASP A CA 29
ATOM 16790 C C . ASP A 1 18 ? -3.451 -4.170 6.940 1.00 0.00 18 ASP A C 29
ATOM 16791 O O . ASP A 1 18 ? -3.792 -3.390 7.808 1.00 0.00 18 ASP A O 29
ATOM 16800 N N . PRO A 1 19 ? -2.343 -4.045 6.252 1.00 0.00 19 PRO A N 29
ATOM 16801 C CA . PRO A 1 19 ? -1.418 -2.908 6.506 1.00 0.00 19 PRO A CA 29
ATOM 16802 C C . PRO A 1 19 ? -2.045 -1.570 6.100 1.00 0.00 19 PRO A C 29
ATOM 16803 O O . PRO A 1 19 ? -2.282 -0.713 6.930 1.00 0.00 19 PRO A O 29
ATOM 16814 N N . CYS A 1 20 ? -2.314 -1.378 4.838 1.00 0.00 20 CYS A N 29
ATOM 16815 C CA . CYS A 1 20 ? -2.918 -0.089 4.399 1.00 0.00 20 CYS A CA 29
ATOM 16816 C C . CYS A 1 20 ? -4.059 0.285 5.340 1.00 0.00 20 CYS A C 29
ATOM 16817 O O . CYS A 1 20 ? -4.345 1.446 5.563 1.00 0.00 20 CYS A O 29
ATOM 16824 N N . PHE A 1 21 ? -4.707 -0.698 5.897 1.00 0.00 21 PHE A N 29
ATOM 16825 C CA . PHE A 1 21 ? -5.834 -0.417 6.834 1.00 0.00 21 PHE A CA 29
ATOM 16826 C C . PHE A 1 21 ? -5.303 0.199 8.129 1.00 0.00 21 PHE A C 29
ATOM 16827 O O . PHE A 1 21 ? -5.748 1.245 8.559 1.00 0.00 21 PHE A O 29
ATOM 16844 N N . LYS A 1 22 ? -4.356 -0.442 8.755 1.00 0.00 22 LYS A N 29
ATOM 16845 C CA . LYS A 1 22 ? -3.797 0.103 10.022 1.00 0.00 22 LYS A CA 29
ATOM 16846 C C . LYS A 1 22 ? -2.810 1.233 9.720 1.00 0.00 22 LYS A C 29
ATOM 16847 O O . LYS A 1 22 ? -2.361 1.932 10.607 1.00 0.00 22 LYS A O 29
ATOM 16866 N N . ALA A 1 23 ? -2.467 1.414 8.475 1.00 0.00 23 ALA A N 29
ATOM 16867 C CA . ALA A 1 23 ? -1.506 2.495 8.117 1.00 0.00 23 ALA A CA 29
ATOM 16868 C C . ALA A 1 23 ? -2.247 3.814 7.887 1.00 0.00 23 ALA A C 29
ATOM 16869 O O . ALA A 1 23 ? -2.225 4.703 8.716 1.00 0.00 23 ALA A O 29
ATOM 16876 N N . PHE A 1 24 ? -2.901 3.949 6.766 1.00 0.00 24 PHE A N 29
ATOM 16877 C CA . PHE A 1 24 ? -3.639 5.213 6.483 1.00 0.00 24 PHE A CA 29
ATOM 16878 C C . PHE A 1 24 ? -5.078 5.111 6.993 1.00 0.00 24 PHE A C 29
ATOM 16879 O O . PHE A 1 24 ? -5.878 6.006 6.807 1.00 0.00 24 PHE A O 29
ATOM 16896 N N . GLY A 1 25 ? -5.415 4.025 7.632 1.00 0.00 25 GLY A N 29
ATOM 16897 C CA . GLY A 1 25 ? -6.803 3.866 8.150 1.00 0.00 25 GLY A CA 29
ATOM 16898 C C . GLY A 1 25 ? -7.696 3.308 7.041 1.00 0.00 25 GLY A C 29
ATOM 16899 O O . GLY A 1 25 ? -8.465 2.390 7.251 1.00 0.00 25 GLY A O 29
ATOM 16903 N N . ARG A 1 26 ? -7.599 3.854 5.859 1.00 0.00 26 ARG A N 29
ATOM 16904 C CA . ARG A 1 26 ? -8.441 3.354 4.734 1.00 0.00 26 ARG A CA 29
ATOM 16905 C C . ARG A 1 26 ? -7.652 2.345 3.894 1.00 0.00 26 ARG A C 29
ATOM 16906 O O . ARG A 1 26 ? -6.695 2.690 3.230 1.00 0.00 26 ARG A O 29
ATOM 16927 N N . ALA A 1 27 ? -8.044 1.100 3.923 1.00 0.00 27 ALA A N 29
ATOM 16928 C CA . ALA A 1 27 ? -7.314 0.068 3.130 1.00 0.00 27 ALA A CA 29
ATOM 16929 C C . ALA A 1 27 ? -7.671 0.184 1.646 1.00 0.00 27 ALA A C 29
ATOM 16930 O O . ALA A 1 27 ? -8.401 -0.623 1.107 1.00 0.00 27 ALA A O 29
ATOM 16937 N N . HIS A 1 28 ? -7.156 1.182 0.982 1.00 0.00 28 HIS A N 29
ATOM 16938 C CA . HIS A 1 28 ? -7.458 1.353 -0.469 1.00 0.00 28 HIS A CA 29
ATOM 16939 C C . HIS A 1 28 ? -6.203 1.831 -1.203 1.00 0.00 28 HIS A C 29
ATOM 16940 O O . HIS A 1 28 ? -5.884 3.004 -1.205 1.00 0.00 28 HIS A O 29
ATOM 16954 N N . GLY A 1 29 ? -5.481 0.934 -1.819 1.00 0.00 29 GLY A N 29
ATOM 16955 C CA . GLY A 1 29 ? -4.244 1.350 -2.538 1.00 0.00 29 GLY A CA 29
ATOM 16956 C C . GLY A 1 29 ? -3.997 0.441 -3.742 1.00 0.00 29 GLY A C 29
ATOM 16957 O O . GLY A 1 29 ? -4.727 -0.498 -3.990 1.00 0.00 29 GLY A O 29
ATOM 16961 N N . LYS A 1 30 ? -2.967 0.721 -4.491 1.00 0.00 30 LYS A N 29
ATOM 16962 C CA . LYS A 1 30 ? -2.656 -0.115 -5.686 1.00 0.00 30 LYS A CA 29
ATOM 16963 C C . LYS A 1 30 ? -1.274 -0.757 -5.537 1.00 0.00 30 LYS A C 29
ATOM 16964 O O . LYS A 1 30 ? -0.771 -0.917 -4.445 1.00 0.00 30 LYS A O 29
ATOM 16983 N N . CYS A 1 31 ? -0.656 -1.120 -6.630 1.00 0.00 31 CYS A N 29
ATOM 16984 C CA . CYS A 1 31 ? 0.696 -1.746 -6.553 1.00 0.00 31 CYS A CA 29
ATOM 16985 C C . CYS A 1 31 ? 1.711 -0.898 -7.325 1.00 0.00 31 CYS A C 29
ATOM 16986 O O . CYS A 1 31 ? 1.946 -1.107 -8.499 1.00 0.00 31 CYS A O 29
ATOM 16993 N N . MET A 1 32 ? 2.310 0.060 -6.673 1.00 0.00 32 MET A N 29
ATOM 16994 C CA . MET A 1 32 ? 3.305 0.927 -7.366 1.00 0.00 32 MET A CA 29
ATOM 16995 C C . MET A 1 32 ? 4.705 0.306 -7.288 1.00 0.00 32 MET A C 29
ATOM 16996 O O . MET A 1 32 ? 5.255 0.124 -6.220 1.00 0.00 32 MET A O 29
ATOM 17010 N N . ASN A 1 33 ? 5.287 -0.012 -8.413 1.00 0.00 33 ASN A N 29
ATOM 17011 C CA . ASN A 1 33 ? 6.655 -0.614 -8.410 1.00 0.00 33 ASN A CA 29
ATOM 17012 C C . ASN A 1 33 ? 6.682 -1.896 -7.573 1.00 0.00 33 ASN A C 29
ATOM 17013 O O . ASN A 1 33 ? 7.581 -2.113 -6.786 1.00 0.00 33 ASN A O 29
ATOM 17024 N N . ASN A 1 34 ? 5.702 -2.745 -7.738 1.00 0.00 34 ASN A N 29
ATOM 17025 C CA . ASN A 1 34 ? 5.660 -4.019 -6.957 1.00 0.00 34 ASN A CA 29
ATOM 17026 C C . ASN A 1 34 ? 5.358 -3.739 -5.480 1.00 0.00 34 ASN A C 29
ATOM 17027 O O . ASN A 1 34 ? 5.272 -4.645 -4.675 1.00 0.00 34 ASN A O 29
ATOM 17038 N N . LYS A 1 35 ? 5.182 -2.498 -5.118 1.00 0.00 35 LYS A N 29
ATOM 17039 C CA . LYS A 1 35 ? 4.870 -2.176 -3.697 1.00 0.00 35 LYS A CA 29
ATOM 17040 C C . LYS A 1 35 ? 3.442 -1.635 -3.602 1.00 0.00 35 LYS A C 29
ATOM 17041 O O . LYS A 1 35 ? 2.937 -1.032 -4.528 1.00 0.00 35 LYS A O 29
ATOM 17060 N N . CYS A 1 36 ? 2.777 -1.860 -2.505 1.00 0.00 36 CYS A N 29
ATOM 17061 C CA . CYS A 1 36 ? 1.374 -1.371 -2.380 1.00 0.00 36 CYS A CA 29
ATOM 17062 C C . CYS A 1 36 ? 1.332 0.116 -2.012 1.00 0.00 36 CYS A C 29
ATOM 17063 O O . CYS A 1 36 ? 1.885 0.539 -1.016 1.00 0.00 36 CYS A O 29
ATOM 17070 N N . ARG A 1 37 ? 0.663 0.908 -2.809 1.00 0.00 37 ARG A N 29
ATOM 17071 C CA . ARG A 1 37 ? 0.560 2.367 -2.511 1.00 0.00 37 ARG A CA 29
ATOM 17072 C C . ARG A 1 37 ? -0.904 2.735 -2.265 1.00 0.00 37 ARG A C 29
ATOM 17073 O O . ARG A 1 37 ? -1.770 2.428 -3.060 1.00 0.00 37 ARG A O 29
ATOM 17094 N N . CYS A 1 38 ? -1.194 3.380 -1.170 1.00 0.00 38 CYS A N 29
ATOM 17095 C CA . CYS A 1 38 ? -2.610 3.747 -0.885 1.00 0.00 38 CYS A CA 29
ATOM 17096 C C . CYS A 1 38 ? -2.823 5.256 -1.036 1.00 0.00 38 CYS A C 29
ATOM 17097 O O . CYS A 1 38 ? -1.912 6.043 -0.878 1.00 0.00 38 CYS A O 29
ATOM 17104 N N . TYR A 1 39 ? -4.027 5.660 -1.335 1.00 0.00 39 TYR A N 29
ATOM 17105 C CA . TYR A 1 39 ? -4.317 7.114 -1.491 1.00 0.00 39 TYR A CA 29
ATOM 17106 C C . TYR A 1 39 ? -5.573 7.480 -0.696 1.00 0.00 39 TYR A C 29
ATOM 17107 O O . TYR A 1 39 ? -6.552 6.761 -0.701 1.00 0.00 39 TYR A O 29
ATOM 17125 N N . THR A 1 40 ? -5.551 8.589 -0.009 1.00 0.00 40 THR A N 29
ATOM 17126 C CA . THR A 1 40 ? -6.744 8.993 0.790 1.00 0.00 40 THR A CA 29
ATOM 17127 C C . THR A 1 40 ? -7.050 10.478 0.578 1.00 0.00 40 THR A C 29
ATOM 17128 O O . THR A 1 40 ? -6.777 10.971 -0.503 1.00 0.00 40 THR A O 29
ATOM 17140 N N . TRP A 1 1 ? 9.083 11.464 -3.543 1.00 0.00 1 TRP A N 30
ATOM 17141 C CA . TRP A 1 1 ? 9.616 10.072 -3.487 1.00 0.00 1 TRP A CA 30
ATOM 17142 C C . TRP A 1 1 ? 8.496 9.088 -3.136 1.00 0.00 1 TRP A C 30
ATOM 17143 O O . TRP A 1 1 ? 7.956 8.415 -3.991 1.00 0.00 1 TRP A O 30
ATOM 17166 N N . CYS A 1 2 ? 8.144 9.001 -1.882 1.00 0.00 2 CYS A N 30
ATOM 17167 C CA . CYS A 1 2 ? 7.059 8.063 -1.474 1.00 0.00 2 CYS A CA 30
ATOM 17168 C C . CYS A 1 2 ? 6.269 8.660 -0.303 1.00 0.00 2 CYS A C 30
ATOM 17169 O O . CYS A 1 2 ? 6.826 9.023 0.714 1.00 0.00 2 CYS A O 30
ATOM 17176 N N . SER A 1 3 ? 4.976 8.748 -0.434 1.00 0.00 3 SER A N 30
ATOM 17177 C CA . SER A 1 3 ? 4.152 9.304 0.675 1.00 0.00 3 SER A CA 30
ATOM 17178 C C . SER A 1 3 ? 3.168 8.238 1.162 1.00 0.00 3 SER A C 30
ATOM 17179 O O . SER A 1 3 ? 3.226 7.794 2.291 1.00 0.00 3 SER A O 30
ATOM 17187 N N . THR A 1 4 ? 2.270 7.819 0.313 1.00 0.00 4 THR A N 30
ATOM 17188 C CA . THR A 1 4 ? 1.287 6.775 0.720 1.00 0.00 4 THR A CA 30
ATOM 17189 C C . THR A 1 4 ? 1.833 5.380 0.394 1.00 0.00 4 THR A C 30
ATOM 17190 O O . THR A 1 4 ? 1.136 4.390 0.504 1.00 0.00 4 THR A O 30
ATOM 17201 N N . CYS A 1 5 ? 3.073 5.293 -0.005 1.00 0.00 5 CYS A N 30
ATOM 17202 C CA . CYS A 1 5 ? 3.660 3.961 -0.335 1.00 0.00 5 CYS A CA 30
ATOM 17203 C C . CYS A 1 5 ? 4.183 3.296 0.947 1.00 0.00 5 CYS A C 30
ATOM 17204 O O . CYS A 1 5 ? 4.969 3.868 1.676 1.00 0.00 5 CYS A O 30
ATOM 17211 N N . LEU A 1 6 ? 3.746 2.099 1.231 1.00 0.00 6 LEU A N 30
ATOM 17212 C CA . LEU A 1 6 ? 4.214 1.411 2.470 1.00 0.00 6 LEU A CA 30
ATOM 17213 C C . LEU A 1 6 ? 5.539 0.690 2.211 1.00 0.00 6 LEU A C 30
ATOM 17214 O O . LEU A 1 6 ? 6.038 0.663 1.104 1.00 0.00 6 LEU A O 30
ATOM 17230 N N . ASP A 1 7 ? 6.112 0.106 3.229 1.00 0.00 7 ASP A N 30
ATOM 17231 C CA . ASP A 1 7 ? 7.404 -0.615 3.046 1.00 0.00 7 ASP A CA 30
ATOM 17232 C C . ASP A 1 7 ? 7.148 -2.103 2.791 1.00 0.00 7 ASP A C 30
ATOM 17233 O O . ASP A 1 7 ? 8.044 -2.920 2.873 1.00 0.00 7 ASP A O 30
ATOM 17242 N N . LEU A 1 8 ? 5.932 -2.462 2.482 1.00 0.00 8 LEU A N 30
ATOM 17243 C CA . LEU A 1 8 ? 5.623 -3.899 2.224 1.00 0.00 8 LEU A CA 30
ATOM 17244 C C . LEU A 1 8 ? 5.394 -4.133 0.731 1.00 0.00 8 LEU A C 30
ATOM 17245 O O . LEU A 1 8 ? 4.700 -3.384 0.069 1.00 0.00 8 LEU A O 30
ATOM 17261 N N . ALA A 1 9 ? 5.974 -5.172 0.199 1.00 0.00 9 ALA A N 30
ATOM 17262 C CA . ALA A 1 9 ? 5.797 -5.467 -1.250 1.00 0.00 9 ALA A CA 30
ATOM 17263 C C . ALA A 1 9 ? 4.363 -5.927 -1.524 1.00 0.00 9 ALA A C 30
ATOM 17264 O O . ALA A 1 9 ? 3.802 -6.718 -0.792 1.00 0.00 9 ALA A O 30
ATOM 17271 N N . CYS A 1 10 ? 3.767 -5.436 -2.575 1.00 0.00 10 CYS A N 30
ATOM 17272 C CA . CYS A 1 10 ? 2.370 -5.841 -2.899 1.00 0.00 10 CYS A CA 30
ATOM 17273 C C . CYS A 1 10 ? 2.337 -7.286 -3.400 1.00 0.00 10 CYS A C 30
ATOM 17274 O O . CYS A 1 10 ? 3.298 -8.019 -3.279 1.00 0.00 10 CYS A O 30
ATOM 17281 N N . GLY A 1 11 ? 1.233 -7.698 -3.957 1.00 0.00 11 GLY A N 30
ATOM 17282 C CA . GLY A 1 11 ? 1.127 -9.094 -4.465 1.00 0.00 11 GLY A CA 30
ATOM 17283 C C . GLY A 1 11 ? -0.297 -9.604 -4.246 1.00 0.00 11 GLY A C 30
ATOM 17284 O O . GLY A 1 11 ? -0.854 -10.297 -5.074 1.00 0.00 11 GLY A O 30
ATOM 17288 N N . ALA A 1 12 ? -0.893 -9.265 -3.134 1.00 0.00 12 ALA A N 30
ATOM 17289 C CA . ALA A 1 12 ? -2.284 -9.729 -2.861 1.00 0.00 12 ALA A CA 30
ATOM 17290 C C . ALA A 1 12 ? -3.119 -8.586 -2.274 1.00 0.00 12 ALA A C 30
ATOM 17291 O O . ALA A 1 12 ? -2.753 -7.978 -1.286 1.00 0.00 12 ALA A O 30
ATOM 17298 N N . SER A 1 13 ? -4.241 -8.291 -2.875 1.00 0.00 13 SER A N 30
ATOM 17299 C CA . SER A 1 13 ? -5.102 -7.191 -2.353 1.00 0.00 13 SER A CA 30
ATOM 17300 C C . SER A 1 13 ? -5.181 -7.266 -0.827 1.00 0.00 13 SER A C 30
ATOM 17301 O O . SER A 1 13 ? -5.211 -6.260 -0.145 1.00 0.00 13 SER A O 30
ATOM 17309 N N . ARG A 1 14 ? -5.215 -8.452 -0.286 1.00 0.00 14 ARG A N 30
ATOM 17310 C CA . ARG A 1 14 ? -5.289 -8.597 1.196 1.00 0.00 14 ARG A CA 30
ATOM 17311 C C . ARG A 1 14 ? -3.947 -8.222 1.830 1.00 0.00 14 ARG A C 30
ATOM 17312 O O . ARG A 1 14 ? -3.891 -7.676 2.914 1.00 0.00 14 ARG A O 30
ATOM 17333 N N . GLU A 1 15 ? -2.864 -8.514 1.162 1.00 0.00 15 GLU A N 30
ATOM 17334 C CA . GLU A 1 15 ? -1.526 -8.177 1.728 1.00 0.00 15 GLU A CA 30
ATOM 17335 C C . GLU A 1 15 ? -1.411 -6.668 1.954 1.00 0.00 15 GLU A C 30
ATOM 17336 O O . GLU A 1 15 ? -0.953 -6.220 2.986 1.00 0.00 15 GLU A O 30
ATOM 17348 N N . CYS A 1 16 ? -1.823 -5.880 0.999 1.00 0.00 16 CYS A N 30
ATOM 17349 C CA . CYS A 1 16 ? -1.734 -4.400 1.167 1.00 0.00 16 CYS A CA 30
ATOM 17350 C C . CYS A 1 16 ? -2.959 -3.880 1.923 1.00 0.00 16 CYS A C 30
ATOM 17351 O O . CYS A 1 16 ? -2.981 -2.761 2.392 1.00 0.00 16 CYS A O 30
ATOM 17358 N N . TYR A 1 17 ? -3.979 -4.685 2.041 1.00 0.00 17 TYR A N 30
ATOM 17359 C CA . TYR A 1 17 ? -5.204 -4.239 2.762 1.00 0.00 17 TYR A CA 30
ATOM 17360 C C . TYR A 1 17 ? -4.946 -4.226 4.270 1.00 0.00 17 TYR A C 30
ATOM 17361 O O . TYR A 1 17 ? -5.063 -3.210 4.924 1.00 0.00 17 TYR A O 30
ATOM 17379 N N . ASP A 1 18 ? -4.586 -5.350 4.821 1.00 0.00 18 ASP A N 30
ATOM 17380 C CA . ASP A 1 18 ? -4.310 -5.414 6.283 1.00 0.00 18 ASP A CA 30
ATOM 17381 C C . ASP A 1 18 ? -3.465 -4.213 6.730 1.00 0.00 18 ASP A C 30
ATOM 17382 O O . ASP A 1 18 ? -3.801 -3.542 7.687 1.00 0.00 18 ASP A O 30
ATOM 17391 N N . PRO A 1 19 ? -2.384 -3.990 6.029 1.00 0.00 19 PRO A N 30
ATOM 17392 C CA . PRO A 1 19 ? -1.475 -2.870 6.374 1.00 0.00 19 PRO A CA 30
ATOM 17393 C C . PRO A 1 19 ? -2.084 -1.519 5.984 1.00 0.00 19 PRO A C 30
ATOM 17394 O O . PRO A 1 19 ? -2.381 -0.698 6.828 1.00 0.00 19 PRO A O 30
ATOM 17405 N N . CYS A 1 20 ? -2.270 -1.279 4.715 1.00 0.00 20 CYS A N 30
ATOM 17406 C CA . CYS A 1 20 ? -2.854 0.023 4.283 1.00 0.00 20 CYS A CA 30
ATOM 17407 C C . CYS A 1 20 ? -4.105 0.326 5.105 1.00 0.00 20 CYS A C 30
ATOM 17408 O O . CYS A 1 20 ? -4.461 1.470 5.319 1.00 0.00 20 CYS A O 30
ATOM 17415 N N . PHE A 1 21 ? -4.769 -0.694 5.570 1.00 0.00 21 PHE A N 30
ATOM 17416 C CA . PHE A 1 21 ? -6.000 -0.476 6.383 1.00 0.00 21 PHE A CA 30
ATOM 17417 C C . PHE A 1 21 ? -5.636 0.105 7.751 1.00 0.00 21 PHE A C 30
ATOM 17418 O O . PHE A 1 21 ? -6.196 1.091 8.185 1.00 0.00 21 PHE A O 30
ATOM 17435 N N . LYS A 1 22 ? -4.700 -0.498 8.432 1.00 0.00 22 LYS A N 30
ATOM 17436 C CA . LYS A 1 22 ? -4.302 0.025 9.771 1.00 0.00 22 LYS A CA 30
ATOM 17437 C C . LYS A 1 22 ? -3.300 1.173 9.610 1.00 0.00 22 LYS A C 30
ATOM 17438 O O . LYS A 1 22 ? -2.871 1.775 10.574 1.00 0.00 22 LYS A O 30
ATOM 17457 N N . ALA A 1 23 ? -2.924 1.476 8.396 1.00 0.00 23 ALA A N 30
ATOM 17458 C CA . ALA A 1 23 ? -1.948 2.581 8.166 1.00 0.00 23 ALA A CA 30
ATOM 17459 C C . ALA A 1 23 ? -2.677 3.915 7.967 1.00 0.00 23 ALA A C 30
ATOM 17460 O O . ALA A 1 23 ? -2.622 4.793 8.805 1.00 0.00 23 ALA A O 30
ATOM 17467 N N . PHE A 1 24 ? -3.355 4.078 6.861 1.00 0.00 24 PHE A N 30
ATOM 17468 C CA . PHE A 1 24 ? -4.077 5.361 6.613 1.00 0.00 24 PHE A CA 30
ATOM 17469 C C . PHE A 1 24 ? -5.487 5.305 7.207 1.00 0.00 24 PHE A C 30
ATOM 17470 O O . PHE A 1 24 ? -5.849 6.102 8.049 1.00 0.00 24 PHE A O 30
ATOM 17487 N N . GLY A 1 25 ? -6.285 4.369 6.773 1.00 0.00 25 GLY A N 30
ATOM 17488 C CA . GLY A 1 25 ? -7.671 4.261 7.309 1.00 0.00 25 GLY A CA 30
ATOM 17489 C C . GLY A 1 25 ? -8.566 3.574 6.276 1.00 0.00 25 GLY A C 30
ATOM 17490 O O . GLY A 1 25 ? -9.319 2.675 6.593 1.00 0.00 25 GLY A O 30
ATOM 17494 N N . ARG A 1 26 ? -8.488 3.989 5.041 1.00 0.00 26 ARG A N 30
ATOM 17495 C CA . ARG A 1 26 ? -9.332 3.356 3.986 1.00 0.00 26 ARG A CA 30
ATOM 17496 C C . ARG A 1 26 ? -8.509 2.335 3.197 1.00 0.00 26 ARG A C 30
ATOM 17497 O O . ARG A 1 26 ? -7.707 2.688 2.356 1.00 0.00 26 ARG A O 30
ATOM 17518 N N . ALA A 1 27 ? -8.699 1.072 3.466 1.00 0.00 27 ALA A N 30
ATOM 17519 C CA . ALA A 1 27 ? -7.924 0.027 2.736 1.00 0.00 27 ALA A CA 30
ATOM 17520 C C . ALA A 1 27 ? -8.193 0.109 1.230 1.00 0.00 27 ALA A C 30
ATOM 17521 O O . ALA A 1 27 ? -8.969 -0.653 0.687 1.00 0.00 27 ALA A O 30
ATOM 17528 N N . HIS A 1 28 ? -7.554 1.022 0.550 1.00 0.00 28 HIS A N 30
ATOM 17529 C CA . HIS A 1 28 ? -7.768 1.147 -0.922 1.00 0.00 28 HIS A CA 30
ATOM 17530 C C . HIS A 1 28 ? -6.500 1.683 -1.594 1.00 0.00 28 HIS A C 30
ATOM 17531 O O . HIS A 1 28 ? -6.194 2.858 -1.519 1.00 0.00 28 HIS A O 30
ATOM 17545 N N . GLY A 1 29 ? -5.755 0.831 -2.249 1.00 0.00 29 GLY A N 30
ATOM 17546 C CA . GLY A 1 29 ? -4.508 1.297 -2.917 1.00 0.00 29 GLY A CA 30
ATOM 17547 C C . GLY A 1 29 ? -4.101 0.312 -4.014 1.00 0.00 29 GLY A C 30
ATOM 17548 O O . GLY A 1 29 ? -4.824 -0.610 -4.337 1.00 0.00 29 GLY A O 30
ATOM 17552 N N . LYS A 1 30 ? -2.942 0.501 -4.587 1.00 0.00 30 LYS A N 30
ATOM 17553 C CA . LYS A 1 30 ? -2.477 -0.424 -5.663 1.00 0.00 30 LYS A CA 30
ATOM 17554 C C . LYS A 1 30 ? -1.068 -0.941 -5.331 1.00 0.00 30 LYS A C 30
ATOM 17555 O O . LYS A 1 30 ? -0.804 -1.357 -4.221 1.00 0.00 30 LYS A O 30
ATOM 17574 N N . CYS A 1 31 ? -0.161 -0.923 -6.273 1.00 0.00 31 CYS A N 30
ATOM 17575 C CA . CYS A 1 31 ? 1.216 -1.417 -5.988 1.00 0.00 31 CYS A CA 30
ATOM 17576 C C . CYS A 1 31 ? 2.244 -0.579 -6.753 1.00 0.00 31 CYS A C 30
ATOM 17577 O O . CYS A 1 31 ? 2.485 -0.791 -7.925 1.00 0.00 31 CYS A O 30
ATOM 17584 N N . MET A 1 32 ? 2.850 0.371 -6.097 1.00 0.00 32 MET A N 30
ATOM 17585 C CA . MET A 1 32 ? 3.865 1.225 -6.781 1.00 0.00 32 MET A CA 30
ATOM 17586 C C . MET A 1 32 ? 5.273 0.692 -6.506 1.00 0.00 32 MET A C 30
ATOM 17587 O O . MET A 1 32 ? 5.596 0.309 -5.399 1.00 0.00 32 MET A O 30
ATOM 17601 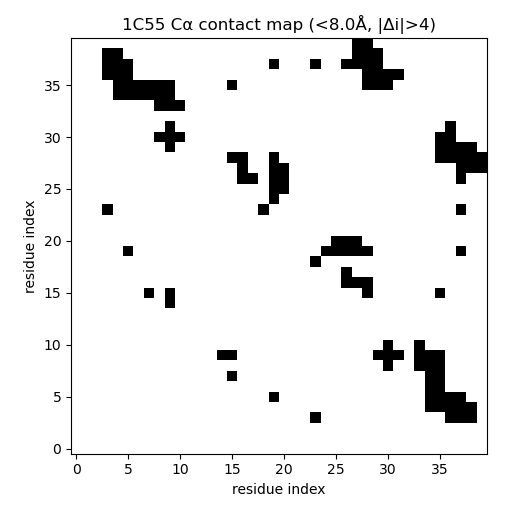N N . ASN A 1 33 ? 6.115 0.665 -7.502 1.00 0.00 33 ASN A N 30
ATOM 17602 C CA . ASN A 1 33 ? 7.499 0.155 -7.288 1.00 0.00 33 ASN A CA 30
ATOM 17603 C C . ASN A 1 33 ? 7.458 -1.179 -6.535 1.00 0.00 33 ASN A C 30
ATOM 17604 O O . ASN A 1 33 ? 8.299 -1.459 -5.704 1.00 0.00 33 ASN A O 30
ATOM 17615 N N . ASN A 1 34 ? 6.481 -1.999 -6.823 1.00 0.00 34 ASN A N 30
ATOM 17616 C CA . ASN A 1 34 ? 6.361 -3.325 -6.137 1.00 0.00 34 ASN A CA 30
ATOM 17617 C C . ASN A 1 34 ? 5.844 -3.150 -4.705 1.00 0.00 34 ASN A C 30
ATOM 17618 O O . ASN A 1 34 ? 5.600 -4.112 -4.004 1.00 0.00 34 ASN A O 30
ATOM 17629 N N . LYS A 1 35 ? 5.661 -1.934 -4.265 1.00 0.00 35 LYS A N 30
ATOM 17630 C CA . LYS A 1 35 ? 5.143 -1.715 -2.883 1.00 0.00 35 LYS A CA 30
ATOM 17631 C C . LYS A 1 35 ? 3.689 -1.251 -2.955 1.00 0.00 35 LYS A C 30
ATOM 17632 O O . LYS A 1 35 ? 3.281 -0.628 -3.912 1.00 0.00 35 LYS A O 30
ATOM 17651 N N . CYS A 1 36 ? 2.895 -1.554 -1.968 1.00 0.00 36 CYS A N 30
ATOM 17652 C CA . CYS A 1 36 ? 1.465 -1.125 -2.023 1.00 0.00 36 CYS A CA 30
ATOM 17653 C C . CYS A 1 36 ? 1.344 0.394 -1.860 1.00 0.00 36 CYS A C 30
ATOM 17654 O O . CYS A 1 36 ? 1.840 0.970 -0.912 1.00 0.00 36 CYS A O 30
ATOM 17661 N N . ARG A 1 37 ? 0.669 1.041 -2.773 1.00 0.00 37 ARG A N 30
ATOM 17662 C CA . ARG A 1 37 ? 0.493 2.518 -2.670 1.00 0.00 37 ARG A CA 30
ATOM 17663 C C . ARG A 1 37 ? -0.994 2.842 -2.498 1.00 0.00 37 ARG A C 30
ATOM 17664 O O . ARG A 1 37 ? -1.813 2.490 -3.324 1.00 0.00 37 ARG A O 30
ATOM 17685 N N . CYS A 1 38 ? -1.354 3.494 -1.427 1.00 0.00 38 CYS A N 30
ATOM 17686 C CA . CYS A 1 38 ? -2.794 3.816 -1.205 1.00 0.00 38 CYS A CA 30
ATOM 17687 C C . CYS A 1 38 ? -3.102 5.261 -1.610 1.00 0.00 38 CYS A C 30
ATOM 17688 O O . CYS A 1 38 ? -2.239 6.117 -1.610 1.00 0.00 38 CYS A O 30
ATOM 17695 N N . TYR A 1 39 ? -4.331 5.533 -1.956 1.00 0.00 39 TYR A N 30
ATOM 17696 C CA . TYR A 1 39 ? -4.706 6.920 -2.362 1.00 0.00 39 TYR A CA 30
ATOM 17697 C C . TYR A 1 39 ? -5.407 7.647 -1.205 1.00 0.00 39 TYR A C 30
ATOM 17698 O O . TYR A 1 39 ? -5.837 7.036 -0.246 1.00 0.00 39 TYR A O 30
ATOM 17716 N N . THR A 1 40 ? -5.528 8.943 -1.289 1.00 0.00 40 THR A N 30
ATOM 17717 C CA . THR A 1 40 ? -6.204 9.701 -0.196 1.00 0.00 40 THR A CA 30
ATOM 17718 C C . THR A 1 40 ? -7.493 10.341 -0.718 1.00 0.00 40 THR A C 30
ATOM 17719 O O . THR A 1 40 ? -8.524 9.693 -0.647 1.00 0.00 40 THR A O 30
ATOM 17731 N N . TRP A 1 1 ? 10.036 11.711 0.498 1.00 0.00 1 TRP A N 31
ATOM 17732 C CA . TRP A 1 1 ? 10.479 10.899 -0.675 1.00 0.00 1 TRP A CA 31
ATOM 17733 C C . TRP A 1 1 ? 9.269 10.247 -1.352 1.00 0.00 1 TRP A C 31
ATOM 17734 O O . TRP A 1 1 ? 8.641 10.827 -2.215 1.00 0.00 1 TRP A O 31
ATOM 17757 N N . CYS A 1 2 ? 8.944 9.043 -0.972 1.00 0.00 2 CYS A N 31
ATOM 17758 C CA . CYS A 1 2 ? 7.784 8.351 -1.597 1.00 0.00 2 CYS A CA 31
ATOM 17759 C C . CYS A 1 2 ? 6.474 9.008 -1.159 1.00 0.00 2 CYS A C 31
ATOM 17760 O O . CYS A 1 2 ? 6.430 9.736 -0.188 1.00 0.00 2 CYS A O 31
ATOM 17767 N N . SER A 1 3 ? 5.407 8.760 -1.869 1.00 0.00 3 SER A N 31
ATOM 17768 C CA . SER A 1 3 ? 4.102 9.378 -1.494 1.00 0.00 3 SER A CA 31
ATOM 17769 C C . SER A 1 3 ? 3.411 8.553 -0.405 1.00 0.00 3 SER A C 31
ATOM 17770 O O . SER A 1 3 ? 4.048 8.016 0.481 1.00 0.00 3 SER A O 31
ATOM 17778 N N . THR A 1 4 ? 2.110 8.451 -0.459 1.00 0.00 4 THR A N 31
ATOM 17779 C CA . THR A 1 4 ? 1.380 7.666 0.578 1.00 0.00 4 THR A CA 31
ATOM 17780 C C . THR A 1 4 ? 1.652 6.168 0.404 1.00 0.00 4 THR A C 31
ATOM 17781 O O . THR A 1 4 ? 0.771 5.403 0.067 1.00 0.00 4 THR A O 31
ATOM 17792 N N . CYS A 1 5 ? 2.864 5.743 0.636 1.00 0.00 5 CYS A N 31
ATOM 17793 C CA . CYS A 1 5 ? 3.186 4.294 0.490 1.00 0.00 5 CYS A CA 31
ATOM 17794 C C . CYS A 1 5 ? 3.762 3.750 1.799 1.00 0.00 5 CYS A C 31
ATOM 17795 O O . CYS A 1 5 ? 4.229 4.494 2.638 1.00 0.00 5 CYS A O 31
ATOM 17802 N N . LEU A 1 6 ? 3.735 2.459 1.981 1.00 0.00 6 LEU A N 31
ATOM 17803 C CA . LEU A 1 6 ? 4.284 1.877 3.240 1.00 0.00 6 LEU A CA 31
ATOM 17804 C C . LEU A 1 6 ? 5.575 1.110 2.945 1.00 0.00 6 LEU A C 31
ATOM 17805 O O . LEU A 1 6 ? 5.903 0.841 1.807 1.00 0.00 6 LEU A O 31
ATOM 17821 N N . ASP A 1 7 ? 6.309 0.753 3.963 1.00 0.00 7 ASP A N 31
ATOM 17822 C CA . ASP A 1 7 ? 7.578 0.002 3.738 1.00 0.00 7 ASP A CA 31
ATOM 17823 C C . ASP A 1 7 ? 7.273 -1.469 3.447 1.00 0.00 7 ASP A C 31
ATOM 17824 O O . ASP A 1 7 ? 8.162 -2.263 3.210 1.00 0.00 7 ASP A O 31
ATOM 17833 N N . LEU A 1 8 ? 6.023 -1.836 3.460 1.00 0.00 8 LEU A N 31
ATOM 17834 C CA . LEU A 1 8 ? 5.657 -3.253 3.182 1.00 0.00 8 LEU A CA 31
ATOM 17835 C C . LEU A 1 8 ? 5.652 -3.507 1.675 1.00 0.00 8 LEU A C 31
ATOM 17836 O O . LEU A 1 8 ? 5.082 -2.756 0.908 1.00 0.00 8 LEU A O 31
ATOM 17852 N N . ALA A 1 9 ? 6.280 -4.565 1.245 1.00 0.00 9 ALA A N 31
ATOM 17853 C CA . ALA A 1 9 ? 6.308 -4.870 -0.211 1.00 0.00 9 ALA A CA 31
ATOM 17854 C C . ALA A 1 9 ? 4.912 -5.281 -0.678 1.00 0.00 9 ALA A C 31
ATOM 17855 O O . ALA A 1 9 ? 4.234 -6.053 -0.029 1.00 0.00 9 ALA A O 31
ATOM 17862 N N . CYS A 1 10 ? 4.470 -4.770 -1.793 1.00 0.00 10 CYS A N 31
ATOM 17863 C CA . CYS A 1 10 ? 3.112 -5.135 -2.284 1.00 0.00 10 CYS A CA 31
ATOM 17864 C C . CYS A 1 10 ? 3.176 -6.410 -3.127 1.00 0.00 10 CYS A C 31
ATOM 17865 O O . CYS A 1 10 ? 4.230 -6.979 -3.336 1.00 0.00 10 CYS A O 31
ATOM 17872 N N . GLY A 1 11 ? 2.052 -6.862 -3.611 1.00 0.00 11 GLY A N 31
ATOM 17873 C CA . GLY A 1 11 ? 2.037 -8.100 -4.438 1.00 0.00 11 GLY A CA 31
ATOM 17874 C C . GLY A 1 11 ? 0.594 -8.438 -4.812 1.00 0.00 11 GLY A C 31
ATOM 17875 O O . GLY A 1 11 ? 0.321 -8.952 -5.878 1.00 0.00 11 GLY A O 31
ATOM 17879 N N . ALA A 1 12 ? -0.335 -8.148 -3.943 1.00 0.00 12 ALA A N 31
ATOM 17880 C CA . ALA A 1 12 ? -1.762 -8.447 -4.249 1.00 0.00 12 ALA A CA 31
ATOM 17881 C C . ALA A 1 12 ? -2.669 -7.401 -3.599 1.00 0.00 12 ALA A C 31
ATOM 17882 O O . ALA A 1 12 ? -2.329 -6.809 -2.593 1.00 0.00 12 ALA A O 31
ATOM 17889 N N . SER A 1 13 ? -3.820 -7.168 -4.166 1.00 0.00 13 SER A N 31
ATOM 17890 C CA . SER A 1 13 ? -4.748 -6.159 -3.580 1.00 0.00 13 SER A CA 31
ATOM 17891 C C . SER A 1 13 ? -4.896 -6.390 -2.073 1.00 0.00 13 SER A C 31
ATOM 17892 O O . SER A 1 13 ? -4.862 -5.464 -1.288 1.00 0.00 13 SER A O 31
ATOM 17900 N N . ARG A 1 14 ? -5.063 -7.619 -1.665 1.00 0.00 14 ARG A N 31
ATOM 17901 C CA . ARG A 1 14 ? -5.215 -7.905 -0.209 1.00 0.00 14 ARG A CA 31
ATOM 17902 C C . ARG A 1 14 ? -3.907 -7.619 0.532 1.00 0.00 14 ARG A C 31
ATOM 17903 O O . ARG A 1 14 ? -3.898 -7.001 1.578 1.00 0.00 14 ARG A O 31
ATOM 17924 N N . GLU A 1 15 ? -2.801 -8.066 0.002 1.00 0.00 15 GLU A N 31
ATOM 17925 C CA . GLU A 1 15 ? -1.497 -7.822 0.681 1.00 0.00 15 GLU A CA 31
ATOM 17926 C C . GLU A 1 15 ? -1.400 -6.363 1.137 1.00 0.00 15 GLU A C 31
ATOM 17927 O O . GLU A 1 15 ? -0.955 -6.075 2.231 1.00 0.00 15 GLU A O 31
ATOM 17939 N N . CYS A 1 16 ? -1.805 -5.442 0.307 1.00 0.00 16 CYS A N 31
ATOM 17940 C CA . CYS A 1 16 ? -1.728 -4.002 0.695 1.00 0.00 16 CYS A CA 31
ATOM 17941 C C . CYS A 1 16 ? -3.021 -3.559 1.388 1.00 0.00 16 CYS A C 31
ATOM 17942 O O . CYS A 1 16 ? -3.017 -2.672 2.218 1.00 0.00 16 CYS A O 31
ATOM 17949 N N . TYR A 1 17 ? -4.124 -4.168 1.053 1.00 0.00 17 TYR A N 31
ATOM 17950 C CA . TYR A 1 17 ? -5.417 -3.781 1.689 1.00 0.00 17 TYR A CA 31
ATOM 17951 C C . TYR A 1 17 ? -5.346 -3.994 3.204 1.00 0.00 17 TYR A C 31
ATOM 17952 O O . TYR A 1 17 ? -5.806 -3.179 3.979 1.00 0.00 17 TYR A O 31
ATOM 17970 N N . ASP A 1 18 ? -4.768 -5.083 3.629 1.00 0.00 18 ASP A N 31
ATOM 17971 C CA . ASP A 1 18 ? -4.660 -5.353 5.094 1.00 0.00 18 ASP A CA 31
ATOM 17972 C C . ASP A 1 18 ? -3.878 -4.231 5.789 1.00 0.00 18 ASP A C 31
ATOM 17973 O O . ASP A 1 18 ? -4.373 -3.605 6.708 1.00 0.00 18 ASP A O 31
ATOM 17982 N N . PRO A 1 19 ? -2.678 -4.011 5.324 1.00 0.00 19 PRO A N 31
ATOM 17983 C CA . PRO A 1 19 ? -1.819 -2.950 5.907 1.00 0.00 19 PRO A CA 31
ATOM 17984 C C . PRO A 1 19 ? -2.399 -1.570 5.598 1.00 0.00 19 PRO A C 31
ATOM 17985 O O . PRO A 1 19 ? -2.634 -0.770 6.481 1.00 0.00 19 PRO A O 31
ATOM 17996 N N . CYS A 1 20 ? -2.640 -1.292 4.350 1.00 0.00 20 CYS A N 31
ATOM 17997 C CA . CYS A 1 20 ? -3.216 0.031 3.981 1.00 0.00 20 CYS A CA 31
ATOM 17998 C C . CYS A 1 20 ? -4.429 0.321 4.862 1.00 0.00 20 CYS A C 31
ATOM 17999 O O . CYS A 1 20 ? -4.693 1.449 5.228 1.00 0.00 20 CYS A O 31
ATOM 18006 N N . PHE A 1 21 ? -5.162 -0.698 5.210 1.00 0.00 21 PHE A N 31
ATOM 18007 C CA . PHE A 1 21 ? -6.360 -0.497 6.076 1.00 0.00 21 PHE A CA 31
ATOM 18008 C C . PHE A 1 21 ? -5.927 -0.054 7.473 1.00 0.00 21 PHE A C 31
ATOM 18009 O O . PHE A 1 21 ? -6.508 0.834 8.065 1.00 0.00 21 PHE A O 31
ATOM 18026 N N . LYS A 1 22 ? -4.909 -0.671 8.005 1.00 0.00 22 LYS A N 31
ATOM 18027 C CA . LYS A 1 22 ? -4.431 -0.298 9.367 1.00 0.00 22 LYS A CA 31
ATOM 18028 C C . LYS A 1 22 ? -3.641 1.015 9.326 1.00 0.00 22 LYS A C 31
ATOM 18029 O O . LYS A 1 22 ? -3.564 1.733 10.303 1.00 0.00 22 LYS A O 31
ATOM 18048 N N . ALA A 1 23 ? -3.041 1.326 8.210 1.00 0.00 23 ALA A N 31
ATOM 18049 C CA . ALA A 1 23 ? -2.240 2.582 8.117 1.00 0.00 23 ALA A CA 31
ATOM 18050 C C . ALA A 1 23 ? -3.143 3.800 7.889 1.00 0.00 23 ALA A C 31
ATOM 18051 O O . ALA A 1 23 ? -3.336 4.613 8.771 1.00 0.00 23 ALA A O 31
ATOM 18058 N N . PHE A 1 24 ? -3.684 3.943 6.709 1.00 0.00 24 PHE A N 31
ATOM 18059 C CA . PHE A 1 24 ? -4.555 5.122 6.425 1.00 0.00 24 PHE A CA 31
ATOM 18060 C C . PHE A 1 24 ? -6.001 4.856 6.862 1.00 0.00 24 PHE A C 31
ATOM 18061 O O . PHE A 1 24 ? -6.752 5.772 7.131 1.00 0.00 24 PHE A O 31
ATOM 18078 N N . GLY A 1 25 ? -6.400 3.616 6.928 1.00 0.00 25 GLY A N 31
ATOM 18079 C CA . GLY A 1 25 ? -7.799 3.306 7.341 1.00 0.00 25 GLY A CA 31
ATOM 18080 C C . GLY A 1 25 ? -8.608 2.895 6.110 1.00 0.00 25 GLY A C 31
ATOM 18081 O O . GLY A 1 25 ? -9.178 1.823 6.058 1.00 0.00 25 GLY A O 31
ATOM 18085 N N . ARG A 1 26 ? -8.654 3.738 5.115 1.00 0.00 26 ARG A N 31
ATOM 18086 C CA . ARG A 1 26 ? -9.417 3.397 3.878 1.00 0.00 26 ARG A CA 31
ATOM 18087 C C . ARG A 1 26 ? -8.575 2.475 2.993 1.00 0.00 26 ARG A C 31
ATOM 18088 O O . ARG A 1 26 ? -7.596 2.887 2.404 1.00 0.00 26 ARG A O 31
ATOM 18109 N N . ALA A 1 27 ? -8.941 1.227 2.912 1.00 0.00 27 ALA A N 31
ATOM 18110 C CA . ALA A 1 27 ? -8.155 0.269 2.084 1.00 0.00 27 ALA A CA 31
ATOM 18111 C C . ALA A 1 27 ? -8.362 0.530 0.589 1.00 0.00 27 ALA A C 31
ATOM 18112 O O . ALA A 1 27 ? -9.209 -0.069 -0.044 1.00 0.00 27 ALA A O 31
ATOM 18119 N N . HIS A 1 28 ? -7.582 1.406 0.019 1.00 0.00 28 HIS A N 31
ATOM 18120 C CA . HIS A 1 28 ? -7.717 1.691 -1.438 1.00 0.00 28 HIS A CA 31
ATOM 18121 C C . HIS A 1 28 ? -6.369 2.149 -2.000 1.00 0.00 28 HIS A C 31
ATOM 18122 O O . HIS A 1 28 ? -6.110 3.329 -2.156 1.00 0.00 28 HIS A O 31
ATOM 18136 N N . GLY A 1 29 ? -5.504 1.219 -2.297 1.00 0.00 29 GLY A N 31
ATOM 18137 C CA . GLY A 1 29 ? -4.169 1.586 -2.841 1.00 0.00 29 GLY A CA 31
ATOM 18138 C C . GLY A 1 29 ? -3.772 0.597 -3.936 1.00 0.00 29 GLY A C 31
ATOM 18139 O O . GLY A 1 29 ? -4.597 -0.113 -4.475 1.00 0.00 29 GLY A O 31
ATOM 18143 N N . LYS A 1 30 ? -2.514 0.547 -4.268 1.00 0.00 30 LYS A N 31
ATOM 18144 C CA . LYS A 1 30 ? -2.060 -0.394 -5.330 1.00 0.00 30 LYS A CA 31
ATOM 18145 C C . LYS A 1 30 ? -0.664 -0.928 -4.998 1.00 0.00 30 LYS A C 31
ATOM 18146 O O . LYS A 1 30 ? -0.156 -0.729 -3.913 1.00 0.00 30 LYS A O 31
ATOM 18165 N N . CYS A 1 31 ? -0.040 -1.603 -5.924 1.00 0.00 31 CYS A N 31
ATOM 18166 C CA . CYS A 1 31 ? 1.324 -2.146 -5.660 1.00 0.00 31 CYS A CA 31
ATOM 18167 C C . CYS A 1 31 ? 2.350 -1.439 -6.551 1.00 0.00 31 CYS A C 31
ATOM 18168 O O . CYS A 1 31 ? 2.557 -1.809 -7.689 1.00 0.00 31 CYS A O 31
ATOM 18175 N N . MET A 1 32 ? 2.989 -0.419 -6.044 1.00 0.00 32 MET A N 31
ATOM 18176 C CA . MET A 1 32 ? 3.995 0.315 -6.870 1.00 0.00 32 MET A CA 31
ATOM 18177 C C . MET A 1 32 ? 5.390 0.198 -6.247 1.00 0.00 32 MET A C 31
ATOM 18178 O O . MET A 1 32 ? 5.537 -0.036 -5.064 1.00 0.00 32 MET A O 31
ATOM 18192 N N . ASN A 1 33 ? 6.417 0.363 -7.037 1.00 0.00 33 ASN A N 31
ATOM 18193 C CA . ASN A 1 33 ? 7.804 0.266 -6.494 1.00 0.00 33 ASN A CA 31
ATOM 18194 C C . ASN A 1 33 ? 7.934 -0.952 -5.577 1.00 0.00 33 ASN A C 31
ATOM 18195 O O . ASN A 1 33 ? 8.517 -0.880 -4.513 1.00 0.00 33 ASN A O 31
ATOM 18206 N N . ASN A 1 34 ? 7.397 -2.071 -5.978 1.00 0.00 34 ASN A N 31
ATOM 18207 C CA . ASN A 1 34 ? 7.493 -3.289 -5.125 1.00 0.00 34 ASN A CA 31
ATOM 18208 C C . ASN A 1 34 ? 6.940 -2.994 -3.730 1.00 0.00 34 ASN A C 31
ATOM 18209 O O . ASN A 1 34 ? 7.224 -3.692 -2.777 1.00 0.00 34 ASN A O 31
ATOM 18220 N N . LYS A 1 35 ? 6.150 -1.964 -3.606 1.00 0.00 35 LYS A N 31
ATOM 18221 C CA . LYS A 1 35 ? 5.575 -1.622 -2.273 1.00 0.00 35 LYS A CA 31
ATOM 18222 C C . LYS A 1 35 ? 4.123 -1.161 -2.427 1.00 0.00 35 LYS A C 31
ATOM 18223 O O . LYS A 1 35 ? 3.692 -0.780 -3.497 1.00 0.00 35 LYS A O 31
ATOM 18242 N N . CYS A 1 36 ? 3.363 -1.202 -1.368 1.00 0.00 36 CYS A N 31
ATOM 18243 C CA . CYS A 1 36 ? 1.936 -0.776 -1.456 1.00 0.00 36 CYS A CA 31
ATOM 18244 C C . CYS A 1 36 ? 1.829 0.748 -1.551 1.00 0.00 36 CYS A C 31
ATOM 18245 O O . CYS A 1 36 ? 2.403 1.472 -0.762 1.00 0.00 36 CYS A O 31
ATOM 18252 N N . ARG A 1 37 ? 1.089 1.240 -2.508 1.00 0.00 37 ARG A N 31
ATOM 18253 C CA . ARG A 1 37 ? 0.934 2.717 -2.651 1.00 0.00 37 ARG A CA 31
ATOM 18254 C C . ARG A 1 37 ? -0.529 3.110 -2.439 1.00 0.00 37 ARG A C 31
ATOM 18255 O O . ARG A 1 37 ? -1.339 3.038 -3.343 1.00 0.00 37 ARG A O 31
ATOM 18276 N N . CYS A 1 38 ? -0.874 3.518 -1.250 1.00 0.00 38 CYS A N 31
ATOM 18277 C CA . CYS A 1 38 ? -2.286 3.908 -0.972 1.00 0.00 38 CYS A CA 31
ATOM 18278 C C . CYS A 1 38 ? -2.546 5.348 -1.420 1.00 0.00 38 CYS A C 31
ATOM 18279 O O . CYS A 1 38 ? -1.706 6.214 -1.280 1.00 0.00 38 CYS A O 31
ATOM 18286 N N . TYR A 1 39 ? -3.710 5.612 -1.952 1.00 0.00 39 TYR A N 31
ATOM 18287 C CA . TYR A 1 39 ? -4.030 6.999 -2.399 1.00 0.00 39 TYR A CA 31
ATOM 18288 C C . TYR A 1 39 ? -5.482 7.340 -2.056 1.00 0.00 39 TYR A C 31
ATOM 18289 O O . TYR A 1 39 ? -6.361 6.503 -2.132 1.00 0.00 39 TYR A O 31
ATOM 18307 N N . THR A 1 40 ? -5.740 8.560 -1.676 1.00 0.00 40 THR A N 31
ATOM 18308 C CA . THR A 1 40 ? -7.134 8.954 -1.324 1.00 0.00 40 THR A CA 31
ATOM 18309 C C . THR A 1 40 ? -7.716 9.870 -2.405 1.00 0.00 40 THR A C 31
ATOM 18310 O O . THR A 1 40 ? -7.077 10.018 -3.434 1.00 0.00 40 THR A O 31
ATOM 18322 N N . TRP A 1 1 ? 9.603 11.562 -4.784 1.00 0.00 1 TRP A N 32
ATOM 18323 C CA . TRP A 1 1 ? 10.096 10.226 -4.339 1.00 0.00 1 TRP A CA 32
ATOM 18324 C C . TRP A 1 1 ? 8.956 9.203 -4.365 1.00 0.00 1 TRP A C 32
ATOM 18325 O O . TRP A 1 1 ? 8.710 8.561 -5.367 1.00 0.00 1 TRP A O 32
ATOM 18348 N N . CYS A 1 2 ? 8.260 9.040 -3.271 1.00 0.00 2 CYS A N 32
ATOM 18349 C CA . CYS A 1 2 ? 7.142 8.051 -3.242 1.00 0.00 2 CYS A CA 32
ATOM 18350 C C . CYS A 1 2 ? 5.941 8.620 -2.483 1.00 0.00 2 CYS A C 32
ATOM 18351 O O . CYS A 1 2 ? 6.072 9.141 -1.393 1.00 0.00 2 CYS A O 32
ATOM 18358 N N . SER A 1 3 ? 4.768 8.515 -3.047 1.00 0.00 3 SER A N 32
ATOM 18359 C CA . SER A 1 3 ? 3.558 9.041 -2.353 1.00 0.00 3 SER A CA 32
ATOM 18360 C C . SER A 1 3 ? 3.227 8.161 -1.138 1.00 0.00 3 SER A C 32
ATOM 18361 O O . SER A 1 3 ? 4.069 7.916 -0.297 1.00 0.00 3 SER A O 32
ATOM 18369 N N . THR A 1 4 ? 2.014 7.682 -1.035 1.00 0.00 4 THR A N 32
ATOM 18370 C CA . THR A 1 4 ? 1.653 6.822 0.131 1.00 0.00 4 THR A CA 32
ATOM 18371 C C . THR A 1 4 ? 1.951 5.351 -0.178 1.00 0.00 4 THR A C 32
ATOM 18372 O O . THR A 1 4 ? 1.057 4.531 -0.250 1.00 0.00 4 THR A O 32
ATOM 18383 N N . CYS A 1 5 ? 3.198 5.009 -0.355 1.00 0.00 5 CYS A N 32
ATOM 18384 C CA . CYS A 1 5 ? 3.545 3.586 -0.652 1.00 0.00 5 CYS A CA 32
ATOM 18385 C C . CYS A 1 5 ? 4.100 2.909 0.607 1.00 0.00 5 CYS A C 32
ATOM 18386 O O . CYS A 1 5 ? 5.064 3.359 1.194 1.00 0.00 5 CYS A O 32
ATOM 18393 N N . LEU A 1 6 ? 3.487 1.835 1.031 1.00 0.00 6 LEU A N 32
ATOM 18394 C CA . LEU A 1 6 ? 3.963 1.132 2.260 1.00 0.00 6 LEU A CA 32
ATOM 18395 C C . LEU A 1 6 ? 5.310 0.447 2.014 1.00 0.00 6 LEU A C 32
ATOM 18396 O O . LEU A 1 6 ? 5.859 0.499 0.932 1.00 0.00 6 LEU A O 32
ATOM 18412 N N . ASP A 1 7 ? 5.841 -0.195 3.019 1.00 0.00 7 ASP A N 32
ATOM 18413 C CA . ASP A 1 7 ? 7.151 -0.888 2.860 1.00 0.00 7 ASP A CA 32
ATOM 18414 C C . ASP A 1 7 ? 6.933 -2.333 2.402 1.00 0.00 7 ASP A C 32
ATOM 18415 O O . ASP A 1 7 ? 7.870 -3.085 2.221 1.00 0.00 7 ASP A O 32
ATOM 18424 N N . LEU A 1 8 ? 5.703 -2.725 2.210 1.00 0.00 8 LEU A N 32
ATOM 18425 C CA . LEU A 1 8 ? 5.426 -4.120 1.760 1.00 0.00 8 LEU A CA 32
ATOM 18426 C C . LEU A 1 8 ? 5.199 -4.146 0.248 1.00 0.00 8 LEU A C 32
ATOM 18427 O O . LEU A 1 8 ? 4.692 -3.206 -0.331 1.00 0.00 8 LEU A O 32
ATOM 18443 N N . ALA A 1 9 ? 5.575 -5.215 -0.394 1.00 0.00 9 ALA A N 32
ATOM 18444 C CA . ALA A 1 9 ? 5.387 -5.305 -1.869 1.00 0.00 9 ALA A CA 32
ATOM 18445 C C . ALA A 1 9 ? 3.927 -5.633 -2.197 1.00 0.00 9 ALA A C 32
ATOM 18446 O O . ALA A 1 9 ? 3.180 -6.088 -1.353 1.00 0.00 9 ALA A O 32
ATOM 18453 N N . CYS A 1 10 ? 3.514 -5.406 -3.414 1.00 0.00 10 CYS A N 32
ATOM 18454 C CA . CYS A 1 10 ? 2.100 -5.709 -3.785 1.00 0.00 10 CYS A CA 32
ATOM 18455 C C . CYS A 1 10 ? 1.972 -7.161 -4.253 1.00 0.00 10 CYS A C 32
ATOM 18456 O O . CYS A 1 10 ? 2.932 -7.775 -4.674 1.00 0.00 10 CYS A O 32
ATOM 18463 N N . GLY A 1 11 ? 0.792 -7.715 -4.181 1.00 0.00 11 GLY A N 32
ATOM 18464 C CA . GLY A 1 11 ? 0.602 -9.127 -4.620 1.00 0.00 11 GLY A CA 32
ATOM 18465 C C . GLY A 1 11 ? -0.481 -9.784 -3.764 1.00 0.00 11 GLY A C 32
ATOM 18466 O O . GLY A 1 11 ? -1.257 -10.590 -4.236 1.00 0.00 11 GLY A O 32
ATOM 18470 N N . ALA A 1 12 ? -0.540 -9.442 -2.505 1.00 0.00 12 ALA A N 32
ATOM 18471 C CA . ALA A 1 12 ? -1.573 -10.043 -1.615 1.00 0.00 12 ALA A CA 32
ATOM 18472 C C . ALA A 1 12 ? -2.509 -8.951 -1.088 1.00 0.00 12 ALA A C 32
ATOM 18473 O O . ALA A 1 12 ? -2.124 -8.124 -0.286 1.00 0.00 12 ALA A O 32
ATOM 18480 N N . SER A 1 13 ? -3.733 -8.939 -1.536 1.00 0.00 13 SER A N 32
ATOM 18481 C CA . SER A 1 13 ? -4.691 -7.898 -1.064 1.00 0.00 13 SER A CA 32
ATOM 18482 C C . SER A 1 13 ? -4.722 -7.852 0.467 1.00 0.00 13 SER A C 32
ATOM 18483 O O . SER A 1 13 ? -4.297 -6.891 1.079 1.00 0.00 13 SER A O 32
ATOM 18491 N N . ARG A 1 14 ? -5.230 -8.880 1.088 1.00 0.00 14 ARG A N 32
ATOM 18492 C CA . ARG A 1 14 ? -5.300 -8.897 2.578 1.00 0.00 14 ARG A CA 32
ATOM 18493 C C . ARG A 1 14 ? -3.997 -8.370 3.189 1.00 0.00 14 ARG A C 32
ATOM 18494 O O . ARG A 1 14 ? -4.000 -7.738 4.227 1.00 0.00 14 ARG A O 32
ATOM 18515 N N . GLU A 1 15 ? -2.883 -8.629 2.560 1.00 0.00 15 GLU A N 32
ATOM 18516 C CA . GLU A 1 15 ? -1.586 -8.148 3.114 1.00 0.00 15 GLU A CA 32
ATOM 18517 C C . GLU A 1 15 ? -1.530 -6.617 3.107 1.00 0.00 15 GLU A C 32
ATOM 18518 O O . GLU A 1 15 ? -1.093 -5.999 4.057 1.00 0.00 15 GLU A O 32
ATOM 18530 N N . CYS A 1 16 ? -1.963 -6.000 2.041 1.00 0.00 16 CYS A N 32
ATOM 18531 C CA . CYS A 1 16 ? -1.925 -4.510 1.980 1.00 0.00 16 CYS A CA 32
ATOM 18532 C C . CYS A 1 16 ? -3.230 -3.918 2.520 1.00 0.00 16 CYS A C 32
ATOM 18533 O O . CYS A 1 16 ? -3.296 -2.759 2.876 1.00 0.00 16 CYS A O 32
ATOM 18540 N N . TYR A 1 17 ? -4.268 -4.707 2.595 1.00 0.00 17 TYR A N 32
ATOM 18541 C CA . TYR A 1 17 ? -5.564 -4.190 3.125 1.00 0.00 17 TYR A CA 32
ATOM 18542 C C . TYR A 1 17 ? -5.455 -3.985 4.640 1.00 0.00 17 TYR A C 32
ATOM 18543 O O . TYR A 1 17 ? -5.893 -2.988 5.177 1.00 0.00 17 TYR A O 32
ATOM 18561 N N . ASP A 1 18 ? -4.870 -4.926 5.327 1.00 0.00 18 ASP A N 32
ATOM 18562 C CA . ASP A 1 18 ? -4.722 -4.799 6.805 1.00 0.00 18 ASP A CA 32
ATOM 18563 C C . ASP A 1 18 ? -3.962 -3.515 7.174 1.00 0.00 18 ASP A C 32
ATOM 18564 O O . ASP A 1 18 ? -4.420 -2.747 7.996 1.00 0.00 18 ASP A O 32
ATOM 18573 N N . PRO A 1 19 ? -2.814 -3.329 6.569 1.00 0.00 19 PRO A N 32
ATOM 18574 C CA . PRO A 1 19 ? -1.982 -2.132 6.869 1.00 0.00 19 PRO A CA 32
ATOM 18575 C C . PRO A 1 19 ? -2.650 -0.844 6.373 1.00 0.00 19 PRO A C 32
ATOM 18576 O O . PRO A 1 19 ? -2.909 0.062 7.140 1.00 0.00 19 PRO A O 32
ATOM 18587 N N . CYS A 1 20 ? -2.930 -0.747 5.103 1.00 0.00 20 CYS A N 32
ATOM 18588 C CA . CYS A 1 20 ? -3.576 0.493 4.585 1.00 0.00 20 CYS A CA 32
ATOM 18589 C C . CYS A 1 20 ? -4.807 0.821 5.430 1.00 0.00 20 CYS A C 32
ATOM 18590 O O . CYS A 1 20 ? -5.154 1.970 5.626 1.00 0.00 20 CYS A O 32
ATOM 18597 N N . PHE A 1 21 ? -5.464 -0.187 5.932 1.00 0.00 21 PHE A N 32
ATOM 18598 C CA . PHE A 1 21 ? -6.677 0.049 6.771 1.00 0.00 21 PHE A CA 32
ATOM 18599 C C . PHE A 1 21 ? -6.278 0.621 8.133 1.00 0.00 21 PHE A C 32
ATOM 18600 O O . PHE A 1 21 ? -6.980 1.430 8.706 1.00 0.00 21 PHE A O 32
ATOM 18617 N N . LYS A 1 22 ? -5.159 0.203 8.659 1.00 0.00 22 LYS A N 32
ATOM 18618 C CA . LYS A 1 22 ? -4.723 0.719 9.988 1.00 0.00 22 LYS A CA 32
ATOM 18619 C C . LYS A 1 22 ? -3.863 1.973 9.814 1.00 0.00 22 LYS A C 32
ATOM 18620 O O . LYS A 1 22 ? -3.777 2.806 10.693 1.00 0.00 22 LYS A O 32
ATOM 18639 N N . ALA A 1 23 ? -3.215 2.105 8.691 1.00 0.00 23 ALA A N 32
ATOM 18640 C CA . ALA A 1 23 ? -2.348 3.297 8.468 1.00 0.00 23 ALA A CA 32
ATOM 18641 C C . ALA A 1 23 ? -3.171 4.478 7.946 1.00 0.00 23 ALA A C 32
ATOM 18642 O O . ALA A 1 23 ? -3.329 5.479 8.617 1.00 0.00 23 ALA A O 32
ATOM 18649 N N . PHE A 1 24 ? -3.692 4.377 6.754 1.00 0.00 24 PHE A N 32
ATOM 18650 C CA . PHE A 1 24 ? -4.495 5.504 6.199 1.00 0.00 24 PHE A CA 32
ATOM 18651 C C . PHE A 1 24 ? -5.948 5.404 6.671 1.00 0.00 24 PHE A C 32
ATOM 18652 O O . PHE A 1 24 ? -6.591 6.398 6.944 1.00 0.00 24 PHE A O 32
ATOM 18669 N N . GLY A 1 25 ? -6.471 4.212 6.773 1.00 0.00 25 GLY A N 32
ATOM 18670 C CA . GLY A 1 25 ? -7.880 4.056 7.233 1.00 0.00 25 GLY A CA 32
ATOM 18671 C C . GLY A 1 25 ? -8.718 3.431 6.117 1.00 0.00 25 GLY A C 32
ATOM 18672 O O . GLY A 1 25 ? -9.346 2.406 6.300 1.00 0.00 25 GLY A O 32
ATOM 18676 N N . ARG A 1 26 ? -8.736 4.038 4.961 1.00 0.00 26 ARG A N 32
ATOM 18677 C CA . ARG A 1 26 ? -9.537 3.474 3.836 1.00 0.00 26 ARG A CA 32
ATOM 18678 C C . ARG A 1 26 ? -8.719 2.422 3.081 1.00 0.00 26 ARG A C 32
ATOM 18679 O O . ARG A 1 26 ? -7.776 2.738 2.383 1.00 0.00 26 ARG A O 32
ATOM 18700 N N . ALA A 1 27 ? -9.072 1.172 3.216 1.00 0.00 27 ALA A N 32
ATOM 18701 C CA . ALA A 1 27 ? -8.314 0.101 2.507 1.00 0.00 27 ALA A CA 32
ATOM 18702 C C . ALA A 1 27 ? -8.573 0.177 1.000 1.00 0.00 27 ALA A C 32
ATOM 18703 O O . ALA A 1 27 ? -9.433 -0.501 0.473 1.00 0.00 27 ALA A O 32
ATOM 18710 N N . HIS A 1 28 ? -7.836 0.997 0.303 1.00 0.00 28 HIS A N 32
ATOM 18711 C CA . HIS A 1 28 ? -8.041 1.115 -1.168 1.00 0.00 28 HIS A CA 32
ATOM 18712 C C . HIS A 1 28 ? -6.737 1.552 -1.843 1.00 0.00 28 HIS A C 32
ATOM 18713 O O . HIS A 1 28 ? -6.522 2.719 -2.112 1.00 0.00 28 HIS A O 32
ATOM 18727 N N . GLY A 1 29 ? -5.860 0.623 -2.113 1.00 0.00 29 GLY A N 32
ATOM 18728 C CA . GLY A 1 29 ? -4.570 0.986 -2.761 1.00 0.00 29 GLY A CA 32
ATOM 18729 C C . GLY A 1 29 ? -4.276 0.033 -3.918 1.00 0.00 29 GLY A C 32
ATOM 18730 O O . GLY A 1 29 ? -5.104 -0.765 -4.308 1.00 0.00 29 GLY A O 32
ATOM 18734 N N . LYS A 1 30 ? -3.099 0.118 -4.472 1.00 0.00 30 LYS A N 32
ATOM 18735 C CA . LYS A 1 30 ? -2.744 -0.776 -5.613 1.00 0.00 30 LYS A CA 32
ATOM 18736 C C . LYS A 1 30 ? -1.276 -1.197 -5.530 1.00 0.00 30 LYS A C 32
ATOM 18737 O O . LYS A 1 30 ? -0.746 -1.416 -4.463 1.00 0.00 30 LYS A O 32
ATOM 18756 N N . CYS A 1 31 ? -0.618 -1.311 -6.652 1.00 0.00 31 CYS A N 32
ATOM 18757 C CA . CYS A 1 31 ? 0.818 -1.720 -6.640 1.00 0.00 31 CYS A CA 32
ATOM 18758 C C . CYS A 1 31 ? 1.676 -0.672 -7.358 1.00 0.00 31 CYS A C 32
ATOM 18759 O O . CYS A 1 31 ? 1.857 -0.720 -8.559 1.00 0.00 31 CYS A O 32
ATOM 18766 N N . MET A 1 32 ? 2.207 0.271 -6.630 1.00 0.00 32 MET A N 32
ATOM 18767 C CA . MET A 1 32 ? 3.054 1.321 -7.267 1.00 0.00 32 MET A CA 32
ATOM 18768 C C . MET A 1 32 ? 4.527 1.096 -6.913 1.00 0.00 32 MET A C 32
ATOM 18769 O O . MET A 1 32 ? 4.854 0.677 -5.820 1.00 0.00 32 MET A O 32
ATOM 18783 N N . ASN A 1 33 ? 5.421 1.370 -7.826 1.00 0.00 33 ASN A N 32
ATOM 18784 C CA . ASN A 1 33 ? 6.870 1.168 -7.533 1.00 0.00 33 ASN A CA 32
ATOM 18785 C C . ASN A 1 33 ? 7.093 -0.213 -6.907 1.00 0.00 33 ASN A C 32
ATOM 18786 O O . ASN A 1 33 ? 7.960 -0.394 -6.076 1.00 0.00 33 ASN A O 32
ATOM 18797 N N . ASN A 1 34 ? 6.307 -1.184 -7.297 1.00 0.00 34 ASN A N 32
ATOM 18798 C CA . ASN A 1 34 ? 6.457 -2.562 -6.729 1.00 0.00 34 ASN A CA 32
ATOM 18799 C C . ASN A 1 34 ? 5.945 -2.603 -5.283 1.00 0.00 34 ASN A C 32
ATOM 18800 O O . ASN A 1 34 ? 5.933 -3.642 -4.648 1.00 0.00 34 ASN A O 32
ATOM 18811 N N . LYS A 1 35 ? 5.518 -1.486 -4.759 1.00 0.00 35 LYS A N 32
ATOM 18812 C CA . LYS A 1 35 ? 5.007 -1.462 -3.359 1.00 0.00 35 LYS A CA 32
ATOM 18813 C C . LYS A 1 35 ? 3.516 -1.126 -3.356 1.00 0.00 35 LYS A C 32
ATOM 18814 O O . LYS A 1 35 ? 3.016 -0.479 -4.256 1.00 0.00 35 LYS A O 32
ATOM 18833 N N . CYS A 1 36 ? 2.800 -1.552 -2.355 1.00 0.00 36 CYS A N 32
ATOM 18834 C CA . CYS A 1 36 ? 1.344 -1.246 -2.310 1.00 0.00 36 CYS A CA 32
ATOM 18835 C C . CYS A 1 36 ? 1.132 0.250 -2.071 1.00 0.00 36 CYS A C 32
ATOM 18836 O O . CYS A 1 36 ? 1.566 0.795 -1.075 1.00 0.00 36 CYS A O 32
ATOM 18843 N N . ARG A 1 37 ? 0.472 0.923 -2.976 1.00 0.00 37 ARG A N 32
ATOM 18844 C CA . ARG A 1 37 ? 0.241 2.384 -2.790 1.00 0.00 37 ARG A CA 32
ATOM 18845 C C . ARG A 1 37 ? -1.251 2.665 -2.609 1.00 0.00 37 ARG A C 32
ATOM 18846 O O . ARG A 1 37 ? -2.066 2.302 -3.433 1.00 0.00 37 ARG A O 32
ATOM 18867 N N . CYS A 1 38 ? -1.616 3.313 -1.539 1.00 0.00 38 CYS A N 32
ATOM 18868 C CA . CYS A 1 38 ? -3.056 3.619 -1.315 1.00 0.00 38 CYS A CA 32
ATOM 18869 C C . CYS A 1 38 ? -3.363 5.042 -1.785 1.00 0.00 38 CYS A C 32
ATOM 18870 O O . CYS A 1 38 ? -2.595 5.957 -1.561 1.00 0.00 38 CYS A O 32
ATOM 18877 N N . TYR A 1 39 ? -4.476 5.240 -2.439 1.00 0.00 39 TYR A N 32
ATOM 18878 C CA . TYR A 1 39 ? -4.812 6.611 -2.921 1.00 0.00 39 TYR A CA 32
ATOM 18879 C C . TYR A 1 39 ? -5.783 7.293 -1.948 1.00 0.00 39 TYR A C 32
ATOM 18880 O O . TYR A 1 39 ? -6.661 6.665 -1.390 1.00 0.00 39 TYR A O 32
ATOM 18898 N N . THR A 1 40 ? -5.626 8.571 -1.739 1.00 0.00 40 THR A N 32
ATOM 18899 C CA . THR A 1 40 ? -6.534 9.290 -0.800 1.00 0.00 40 THR A CA 32
ATOM 18900 C C . THR A 1 40 ? -7.676 9.955 -1.572 1.00 0.00 40 THR A C 32
ATOM 18901 O O . THR A 1 40 ? -7.477 10.265 -2.735 1.00 0.00 40 THR A O 32
ATOM 18913 N N . TRP A 1 1 ? 10.481 9.789 -2.006 1.00 0.00 1 TRP A N 33
ATOM 18914 C CA . TRP A 1 1 ? 10.169 8.983 -3.222 1.00 0.00 1 TRP A CA 33
ATOM 18915 C C . TRP A 1 1 ? 8.647 8.886 -3.418 1.00 0.00 1 TRP A C 33
ATOM 18916 O O . TRP A 1 1 ? 8.161 8.741 -4.522 1.00 0.00 1 TRP A O 33
ATOM 18939 N N . CYS A 1 2 ? 7.897 8.955 -2.352 1.00 0.00 2 CYS A N 33
ATOM 18940 C CA . CYS A 1 2 ? 6.412 8.856 -2.471 1.00 0.00 2 CYS A CA 33
ATOM 18941 C C . CYS A 1 2 ? 5.748 9.460 -1.224 1.00 0.00 2 CYS A C 33
ATOM 18942 O O . CYS A 1 2 ? 6.369 9.615 -0.191 1.00 0.00 2 CYS A O 33
ATOM 18949 N N . SER A 1 3 ? 4.491 9.807 -1.317 1.00 0.00 3 SER A N 33
ATOM 18950 C CA . SER A 1 3 ? 3.792 10.406 -0.141 1.00 0.00 3 SER A CA 33
ATOM 18951 C C . SER A 1 3 ? 3.195 9.306 0.747 1.00 0.00 3 SER A C 33
ATOM 18952 O O . SER A 1 3 ? 3.872 8.741 1.582 1.00 0.00 3 SER A O 33
ATOM 18960 N N . THR A 1 4 ? 1.935 8.996 0.576 1.00 0.00 4 THR A N 33
ATOM 18961 C CA . THR A 1 4 ? 1.312 7.931 1.417 1.00 0.00 4 THR A CA 33
ATOM 18962 C C . THR A 1 4 ? 1.789 6.555 0.950 1.00 0.00 4 THR A C 33
ATOM 18963 O O . THR A 1 4 ? 1.289 6.005 -0.012 1.00 0.00 4 THR A O 33
ATOM 18974 N N . CYS A 1 5 ? 2.758 5.999 1.621 1.00 0.00 5 CYS A N 33
ATOM 18975 C CA . CYS A 1 5 ? 3.278 4.661 1.212 1.00 0.00 5 CYS A CA 33
ATOM 18976 C C . CYS A 1 5 ? 3.690 3.865 2.453 1.00 0.00 5 CYS A C 33
ATOM 18977 O O . CYS A 1 5 ? 4.234 4.408 3.395 1.00 0.00 5 CYS A O 33
ATOM 18984 N N . LEU A 1 6 ? 3.434 2.584 2.467 1.00 0.00 6 LEU A N 33
ATOM 18985 C CA . LEU A 1 6 ? 3.813 1.766 3.656 1.00 0.00 6 LEU A CA 33
ATOM 18986 C C . LEU A 1 6 ? 5.158 1.075 3.420 1.00 0.00 6 LEU A C 33
ATOM 18987 O O . LEU A 1 6 ? 5.677 1.060 2.322 1.00 0.00 6 LEU A O 33
ATOM 19003 N N . ASP A 1 7 ? 5.724 0.503 4.445 1.00 0.00 7 ASP A N 33
ATOM 19004 C CA . ASP A 1 7 ? 7.036 -0.188 4.283 1.00 0.00 7 ASP A CA 33
ATOM 19005 C C . ASP A 1 7 ? 6.814 -1.649 3.887 1.00 0.00 7 ASP A C 33
ATOM 19006 O O . ASP A 1 7 ? 7.679 -2.486 4.048 1.00 0.00 7 ASP A O 33
ATOM 19015 N N . LEU A 1 8 ? 5.658 -1.961 3.369 1.00 0.00 8 LEU A N 33
ATOM 19016 C CA . LEU A 1 8 ? 5.381 -3.369 2.963 1.00 0.00 8 LEU A CA 33
ATOM 19017 C C . LEU A 1 8 ? 5.390 -3.494 1.441 1.00 0.00 8 LEU A C 33
ATOM 19018 O O . LEU A 1 8 ? 5.051 -2.572 0.727 1.00 0.00 8 LEU A O 33
ATOM 19034 N N . ALA A 1 9 ? 5.774 -4.633 0.944 1.00 0.00 9 ALA A N 33
ATOM 19035 C CA . ALA A 1 9 ? 5.808 -4.834 -0.532 1.00 0.00 9 ALA A CA 33
ATOM 19036 C C . ALA A 1 9 ? 4.440 -5.309 -1.028 1.00 0.00 9 ALA A C 33
ATOM 19037 O O . ALA A 1 9 ? 3.676 -5.898 -0.291 1.00 0.00 9 ALA A O 33
ATOM 19044 N N . CYS A 1 10 ? 4.122 -5.056 -2.268 1.00 0.00 10 CYS A N 33
ATOM 19045 C CA . CYS A 1 10 ? 2.799 -5.495 -2.798 1.00 0.00 10 CYS A CA 33
ATOM 19046 C C . CYS A 1 10 ? 2.871 -6.947 -3.276 1.00 0.00 10 CYS A C 33
ATOM 19047 O O . CYS A 1 10 ? 3.937 -7.506 -3.445 1.00 0.00 10 CYS A O 33
ATOM 19054 N N . GLY A 1 11 ? 1.741 -7.561 -3.493 1.00 0.00 11 GLY A N 33
ATOM 19055 C CA . GLY A 1 11 ? 1.729 -8.977 -3.957 1.00 0.00 11 GLY A CA 33
ATOM 19056 C C . GLY A 1 11 ? 0.292 -9.496 -3.919 1.00 0.00 11 GLY A C 33
ATOM 19057 O O . GLY A 1 11 ? -0.148 -10.207 -4.800 1.00 0.00 11 GLY A O 33
ATOM 19061 N N . ALA A 1 12 ? -0.444 -9.134 -2.906 1.00 0.00 12 ALA A N 33
ATOM 19062 C CA . ALA A 1 12 ? -1.858 -9.593 -2.805 1.00 0.00 12 ALA A CA 33
ATOM 19063 C C . ALA A 1 12 ? -2.753 -8.413 -2.412 1.00 0.00 12 ALA A C 33
ATOM 19064 O O . ALA A 1 12 ? -2.606 -7.838 -1.351 1.00 0.00 12 ALA A O 33
ATOM 19071 N N . SER A 1 13 ? -3.667 -8.041 -3.267 1.00 0.00 13 SER A N 33
ATOM 19072 C CA . SER A 1 13 ? -4.566 -6.888 -2.959 1.00 0.00 13 SER A CA 33
ATOM 19073 C C . SER A 1 13 ? -4.973 -6.886 -1.481 1.00 0.00 13 SER A C 33
ATOM 19074 O O . SER A 1 13 ? -4.803 -5.906 -0.785 1.00 0.00 13 SER A O 33
ATOM 19082 N N . ARG A 1 14 ? -5.518 -7.969 -0.999 1.00 0.00 14 ARG A N 33
ATOM 19083 C CA . ARG A 1 14 ? -5.945 -8.013 0.431 1.00 0.00 14 ARG A CA 33
ATOM 19084 C C . ARG A 1 14 ? -4.740 -7.878 1.370 1.00 0.00 14 ARG A C 33
ATOM 19085 O O . ARG A 1 14 ? -4.843 -7.315 2.441 1.00 0.00 14 ARG A O 33
ATOM 19106 N N . GLU A 1 15 ? -3.603 -8.388 0.984 1.00 0.00 15 GLU A N 33
ATOM 19107 C CA . GLU A 1 15 ? -2.405 -8.285 1.868 1.00 0.00 15 GLU A CA 33
ATOM 19108 C C . GLU A 1 15 ? -2.104 -6.818 2.187 1.00 0.00 15 GLU A C 33
ATOM 19109 O O . GLU A 1 15 ? -1.800 -6.465 3.309 1.00 0.00 15 GLU A O 33
ATOM 19121 N N . CYS A 1 16 ? -2.189 -5.960 1.208 1.00 0.00 16 CYS A N 33
ATOM 19122 C CA . CYS A 1 16 ? -1.909 -4.518 1.459 1.00 0.00 16 CYS A CA 33
ATOM 19123 C C . CYS A 1 16 ? -3.190 -3.800 1.888 1.00 0.00 16 CYS A C 33
ATOM 19124 O O . CYS A 1 16 ? -3.153 -2.812 2.595 1.00 0.00 16 CYS A O 33
ATOM 19131 N N . TYR A 1 17 ? -4.323 -4.295 1.474 1.00 0.00 17 TYR A N 33
ATOM 19132 C CA . TYR A 1 17 ? -5.606 -3.646 1.867 1.00 0.00 17 TYR A CA 33
ATOM 19133 C C . TYR A 1 17 ? -5.780 -3.717 3.387 1.00 0.00 17 TYR A C 33
ATOM 19134 O O . TYR A 1 17 ? -6.306 -2.812 4.005 1.00 0.00 17 TYR A O 33
ATOM 19152 N N . ASP A 1 18 ? -5.333 -4.784 3.995 1.00 0.00 18 ASP A N 33
ATOM 19153 C CA . ASP A 1 18 ? -5.460 -4.911 5.476 1.00 0.00 18 ASP A CA 33
ATOM 19154 C C . ASP A 1 18 ? -4.678 -3.789 6.164 1.00 0.00 18 ASP A C 33
ATOM 19155 O O . ASP A 1 18 ? -5.234 -3.026 6.929 1.00 0.00 18 ASP A O 33
ATOM 19164 N N . PRO A 1 19 ? -3.408 -3.718 5.858 1.00 0.00 19 PRO A N 33
ATOM 19165 C CA . PRO A 1 19 ? -2.543 -2.664 6.445 1.00 0.00 19 PRO A CA 33
ATOM 19166 C C . PRO A 1 19 ? -2.966 -1.290 5.921 1.00 0.00 19 PRO A C 33
ATOM 19167 O O . PRO A 1 19 ? -3.265 -0.389 6.679 1.00 0.00 19 PRO A O 33
ATOM 19178 N N . CYS A 1 20 ? -3.006 -1.132 4.628 1.00 0.00 20 CYS A N 33
ATOM 19179 C CA . CYS A 1 20 ? -3.425 0.173 4.044 1.00 0.00 20 CYS A CA 33
ATOM 19180 C C . CYS A 1 20 ? -4.741 0.610 4.683 1.00 0.00 20 CYS A C 33
ATOM 19181 O O . CYS A 1 20 ? -4.985 1.781 4.901 1.00 0.00 20 CYS A O 33
ATOM 19188 N N . PHE A 1 21 ? -5.587 -0.332 4.994 1.00 0.00 21 PHE A N 33
ATOM 19189 C CA . PHE A 1 21 ? -6.890 0.013 5.632 1.00 0.00 21 PHE A CA 33
ATOM 19190 C C . PHE A 1 21 ? -6.669 0.339 7.110 1.00 0.00 21 PHE A C 33
ATOM 19191 O O . PHE A 1 21 ? -7.363 1.151 7.690 1.00 0.00 21 PHE A O 33
ATOM 19208 N N . LYS A 1 22 ? -5.703 -0.288 7.723 1.00 0.00 22 LYS A N 33
ATOM 19209 C CA . LYS A 1 22 ? -5.430 -0.017 9.163 1.00 0.00 22 LYS A CA 33
ATOM 19210 C C . LYS A 1 22 ? -4.542 1.222 9.304 1.00 0.00 22 LYS A C 33
ATOM 19211 O O . LYS A 1 22 ? -4.533 1.880 10.325 1.00 0.00 22 LYS A O 33
ATOM 19230 N N . ALA A 1 23 ? -3.794 1.545 8.284 1.00 0.00 23 ALA A N 33
ATOM 19231 C CA . ALA A 1 23 ? -2.907 2.740 8.357 1.00 0.00 23 ALA A CA 33
ATOM 19232 C C . ALA A 1 23 ? -3.713 4.017 8.107 1.00 0.00 23 ALA A C 33
ATOM 19233 O O . ALA A 1 23 ? -3.819 4.874 8.963 1.00 0.00 23 ALA A O 33
ATOM 19240 N N . PHE A 1 24 ? -4.280 4.152 6.940 1.00 0.00 24 PHE A N 33
ATOM 19241 C CA . PHE A 1 24 ? -5.077 5.374 6.633 1.00 0.00 24 PHE A CA 33
ATOM 19242 C C . PHE A 1 24 ? -6.535 5.181 7.062 1.00 0.00 24 PHE A C 33
ATOM 19243 O O . PHE A 1 24 ? -7.069 5.943 7.844 1.00 0.00 24 PHE A O 33
ATOM 19260 N N . GLY A 1 25 ? -7.182 4.168 6.556 1.00 0.00 25 GLY A N 33
ATOM 19261 C CA . GLY A 1 25 ? -8.602 3.927 6.933 1.00 0.00 25 GLY A CA 33
ATOM 19262 C C . GLY A 1 25 ? -9.280 3.101 5.841 1.00 0.00 25 GLY A C 33
ATOM 19263 O O . GLY A 1 25 ? -9.415 1.898 5.955 1.00 0.00 25 GLY A O 33
ATOM 19267 N N . ARG A 1 26 ? -9.700 3.732 4.779 1.00 0.00 26 ARG A N 33
ATOM 19268 C CA . ARG A 1 26 ? -10.359 2.974 3.679 1.00 0.00 26 ARG A CA 33
ATOM 19269 C C . ARG A 1 26 ? -9.313 2.565 2.639 1.00 0.00 26 ARG A C 33
ATOM 19270 O O . ARG A 1 26 ? -8.806 3.382 1.897 1.00 0.00 26 ARG A O 33
ATOM 19291 N N . ALA A 1 27 ? -8.977 1.305 2.596 1.00 0.00 27 ALA A N 33
ATOM 19292 C CA . ALA A 1 27 ? -7.950 0.831 1.623 1.00 0.00 27 ALA A CA 33
ATOM 19293 C C . ALA A 1 27 ? -8.211 1.388 0.221 1.00 0.00 27 ALA A C 33
ATOM 19294 O O . ALA A 1 27 ? -9.295 1.279 -0.317 1.00 0.00 27 ALA A O 33
ATOM 19301 N N . HIS A 1 28 ? -7.206 1.967 -0.374 1.00 0.00 28 HIS A N 33
ATOM 19302 C CA . HIS A 1 28 ? -7.351 2.524 -1.748 1.00 0.00 28 HIS A CA 33
ATOM 19303 C C . HIS A 1 28 ? -5.971 2.922 -2.273 1.00 0.00 28 HIS A C 33
ATOM 19304 O O . HIS A 1 28 ? -5.653 4.089 -2.382 1.00 0.00 28 HIS A O 33
ATOM 19318 N N . GLY A 1 29 ? -5.139 1.962 -2.578 1.00 0.00 29 GLY A N 33
ATOM 19319 C CA . GLY A 1 29 ? -3.774 2.298 -3.069 1.00 0.00 29 GLY A CA 33
ATOM 19320 C C . GLY A 1 29 ? -3.371 1.373 -4.215 1.00 0.00 29 GLY A C 33
ATOM 19321 O O . GLY A 1 29 ? -4.195 0.746 -4.850 1.00 0.00 29 GLY A O 33
ATOM 19325 N N . LYS A 1 30 ? -2.095 1.291 -4.475 1.00 0.00 30 LYS A N 33
ATOM 19326 C CA . LYS A 1 30 ? -1.599 0.414 -5.575 1.00 0.00 30 LYS A CA 33
ATOM 19327 C C . LYS A 1 30 ? -0.210 -0.132 -5.216 1.00 0.00 30 LYS A C 33
ATOM 19328 O O . LYS A 1 30 ? 0.222 -0.050 -4.083 1.00 0.00 30 LYS A O 33
ATOM 19347 N N . CYS A 1 31 ? 0.497 -0.680 -6.168 1.00 0.00 31 CYS A N 33
ATOM 19348 C CA . CYS A 1 31 ? 1.859 -1.212 -5.869 1.00 0.00 31 CYS A CA 33
ATOM 19349 C C . CYS A 1 31 ? 2.913 -0.383 -6.608 1.00 0.00 31 CYS A C 33
ATOM 19350 O O . CYS A 1 31 ? 3.074 -0.490 -7.808 1.00 0.00 31 CYS A O 33
ATOM 19357 N N . MET A 1 32 ? 3.628 0.446 -5.900 1.00 0.00 32 MET A N 33
ATOM 19358 C CA . MET A 1 32 ? 4.668 1.288 -6.556 1.00 0.00 32 MET A CA 33
ATOM 19359 C C . MET A 1 32 ? 6.064 0.890 -6.064 1.00 0.00 32 MET A C 33
ATOM 19360 O O . MET A 1 32 ? 6.275 0.659 -4.890 1.00 0.00 32 MET A O 33
ATOM 19374 N N . ASN A 1 33 ? 7.018 0.814 -6.951 1.00 0.00 33 ASN A N 33
ATOM 19375 C CA . ASN A 1 33 ? 8.400 0.437 -6.532 1.00 0.00 33 ASN A CA 33
ATOM 19376 C C . ASN A 1 33 ? 8.374 -0.821 -5.659 1.00 0.00 33 ASN A C 33
ATOM 19377 O O . ASN A 1 33 ? 9.059 -0.908 -4.660 1.00 0.00 33 ASN A O 33
ATOM 19388 N N . ASN A 1 34 ? 7.593 -1.798 -6.032 1.00 0.00 34 ASN A N 33
ATOM 19389 C CA . ASN A 1 34 ? 7.526 -3.055 -5.228 1.00 0.00 34 ASN A CA 33
ATOM 19390 C C . ASN A 1 34 ? 6.897 -2.784 -3.857 1.00 0.00 34 ASN A C 33
ATOM 19391 O O . ASN A 1 34 ? 6.840 -3.652 -3.009 1.00 0.00 34 ASN A O 33
ATOM 19402 N N . LYS A 1 35 ? 6.416 -1.591 -3.634 1.00 0.00 35 LYS A N 33
ATOM 19403 C CA . LYS A 1 35 ? 5.783 -1.277 -2.321 1.00 0.00 35 LYS A CA 33
ATOM 19404 C C . LYS A 1 35 ? 4.343 -0.811 -2.548 1.00 0.00 35 LYS A C 33
ATOM 19405 O O . LYS A 1 35 ? 4.000 -0.327 -3.606 1.00 0.00 35 LYS A O 33
ATOM 19424 N N . CYS A 1 36 ? 3.492 -0.968 -1.572 1.00 0.00 36 CYS A N 33
ATOM 19425 C CA . CYS A 1 36 ? 2.072 -0.548 -1.752 1.00 0.00 36 CYS A CA 33
ATOM 19426 C C . CYS A 1 36 ? 1.893 0.940 -1.440 1.00 0.00 36 CYS A C 33
ATOM 19427 O O . CYS A 1 36 ? 2.145 1.395 -0.339 1.00 0.00 36 CYS A O 33
ATOM 19434 N N . ARG A 1 37 ? 1.445 1.697 -2.405 1.00 0.00 37 ARG A N 33
ATOM 19435 C CA . ARG A 1 37 ? 1.227 3.155 -2.183 1.00 0.00 37 ARG A CA 33
ATOM 19436 C C . ARG A 1 37 ? -0.272 3.426 -2.033 1.00 0.00 37 ARG A C 33
ATOM 19437 O O . ARG A 1 37 ? -1.057 3.111 -2.906 1.00 0.00 37 ARG A O 33
ATOM 19458 N N . CYS A 1 38 ? -0.682 3.997 -0.935 1.00 0.00 38 CYS A N 33
ATOM 19459 C CA . CYS A 1 38 ? -2.136 4.266 -0.745 1.00 0.00 38 CYS A CA 33
ATOM 19460 C C . CYS A 1 38 ? -2.421 5.769 -0.761 1.00 0.00 38 CYS A C 33
ATOM 19461 O O . CYS A 1 38 ? -1.535 6.584 -0.600 1.00 0.00 38 CYS A O 33
ATOM 19468 N N . TYR A 1 39 ? -3.661 6.137 -0.940 1.00 0.00 39 TYR A N 33
ATOM 19469 C CA . TYR A 1 39 ? -4.018 7.582 -0.950 1.00 0.00 39 TYR A CA 33
ATOM 19470 C C . TYR A 1 39 ? -3.652 8.208 0.398 1.00 0.00 39 TYR A C 33
ATOM 19471 O O . TYR A 1 39 ? -2.942 7.620 1.187 1.00 0.00 39 TYR A O 33
ATOM 19489 N N . THR A 1 40 ? -4.126 9.389 0.669 1.00 0.00 40 THR A N 33
ATOM 19490 C CA . THR A 1 40 ? -3.792 10.039 1.970 1.00 0.00 40 THR A CA 33
ATOM 19491 C C . THR A 1 40 ? -4.043 9.063 3.127 1.00 0.00 40 THR A C 33
ATOM 19492 O O . THR A 1 40 ? -3.661 9.382 4.241 1.00 0.00 40 THR A O 33
ATOM 19504 N N . TRP A 1 1 ? 9.062 12.028 -0.589 1.00 0.00 1 TRP A N 34
ATOM 19505 C CA . TRP A 1 1 ? 8.924 11.330 -1.900 1.00 0.00 1 TRP A CA 34
ATOM 19506 C C . TRP A 1 1 ? 7.475 11.409 -2.390 1.00 0.00 1 TRP A C 34
ATOM 19507 O O . TRP A 1 1 ? 7.157 12.148 -3.300 1.00 0.00 1 TRP A O 34
ATOM 19530 N N . CYS A 1 2 ? 6.595 10.654 -1.790 1.00 0.00 2 CYS A N 34
ATOM 19531 C CA . CYS A 1 2 ? 5.167 10.687 -2.217 1.00 0.00 2 CYS A CA 34
ATOM 19532 C C . CYS A 1 2 ? 4.280 11.113 -1.041 1.00 0.00 2 CYS A C 34
ATOM 19533 O O . CYS A 1 2 ? 4.560 12.082 -0.365 1.00 0.00 2 CYS A O 34
ATOM 19540 N N . SER A 1 3 ? 3.214 10.400 -0.788 1.00 0.00 3 SER A N 34
ATOM 19541 C CA . SER A 1 3 ? 2.323 10.777 0.346 1.00 0.00 3 SER A CA 34
ATOM 19542 C C . SER A 1 3 ? 1.920 9.529 1.141 1.00 0.00 3 SER A C 34
ATOM 19543 O O . SER A 1 3 ? 2.634 9.085 2.019 1.00 0.00 3 SER A O 34
ATOM 19551 N N . THR A 1 4 ? 0.783 8.958 0.844 1.00 0.00 4 THR A N 34
ATOM 19552 C CA . THR A 1 4 ? 0.343 7.742 1.586 1.00 0.00 4 THR A CA 34
ATOM 19553 C C . THR A 1 4 ? 0.925 6.485 0.936 1.00 0.00 4 THR A C 34
ATOM 19554 O O . THR A 1 4 ? 0.245 5.771 0.227 1.00 0.00 4 THR A O 34
ATOM 19565 N N . CYS A 1 5 ? 2.178 6.207 1.171 1.00 0.00 5 CYS A N 34
ATOM 19566 C CA . CYS A 1 5 ? 2.795 4.990 0.563 1.00 0.00 5 CYS A CA 34
ATOM 19567 C C . CYS A 1 5 ? 3.419 4.124 1.658 1.00 0.00 5 CYS A C 34
ATOM 19568 O O . CYS A 1 5 ? 3.879 4.619 2.667 1.00 0.00 5 CYS A O 34
ATOM 19575 N N . LEU A 1 6 ? 3.450 2.835 1.465 1.00 0.00 6 LEU A N 34
ATOM 19576 C CA . LEU A 1 6 ? 4.059 1.950 2.497 1.00 0.00 6 LEU A CA 34
ATOM 19577 C C . LEU A 1 6 ? 5.405 1.423 1.999 1.00 0.00 6 LEU A C 34
ATOM 19578 O O . LEU A 1 6 ? 5.742 1.547 0.838 1.00 0.00 6 LEU A O 34
ATOM 19594 N N . ASP A 1 7 ? 6.176 0.834 2.868 1.00 0.00 7 ASP A N 34
ATOM 19595 C CA . ASP A 1 7 ? 7.500 0.296 2.445 1.00 0.00 7 ASP A CA 34
ATOM 19596 C C . ASP A 1 7 ? 7.386 -1.202 2.157 1.00 0.00 7 ASP A C 34
ATOM 19597 O O . ASP A 1 7 ? 8.355 -1.934 2.217 1.00 0.00 7 ASP A O 34
ATOM 19606 N N . LEU A 1 8 ? 6.206 -1.662 1.845 1.00 0.00 8 LEU A N 34
ATOM 19607 C CA . LEU A 1 8 ? 6.021 -3.111 1.552 1.00 0.00 8 LEU A CA 34
ATOM 19608 C C . LEU A 1 8 ? 5.816 -3.321 0.053 1.00 0.00 8 LEU A C 34
ATOM 19609 O O . LEU A 1 8 ? 5.369 -2.440 -0.654 1.00 0.00 8 LEU A O 34
ATOM 19625 N N . ALA A 1 9 ? 6.144 -4.482 -0.438 1.00 0.00 9 ALA A N 34
ATOM 19626 C CA . ALA A 1 9 ? 5.973 -4.752 -1.892 1.00 0.00 9 ALA A CA 34
ATOM 19627 C C . ALA A 1 9 ? 4.540 -5.206 -2.182 1.00 0.00 9 ALA A C 34
ATOM 19628 O O . ALA A 1 9 ? 3.897 -5.827 -1.359 1.00 0.00 9 ALA A O 34
ATOM 19635 N N . CYS A 1 10 ? 4.035 -4.899 -3.346 1.00 0.00 10 CYS A N 34
ATOM 19636 C CA . CYS A 1 10 ? 2.643 -5.314 -3.689 1.00 0.00 10 CYS A CA 34
ATOM 19637 C C . CYS A 1 10 ? 2.634 -6.765 -4.178 1.00 0.00 10 CYS A C 34
ATOM 19638 O O . CYS A 1 10 ? 3.667 -7.344 -4.448 1.00 0.00 10 CYS A O 34
ATOM 19645 N N . GLY A 1 11 ? 1.478 -7.357 -4.297 1.00 0.00 11 GLY A N 34
ATOM 19646 C CA . GLY A 1 11 ? 1.415 -8.768 -4.773 1.00 0.00 11 GLY A CA 34
ATOM 19647 C C . GLY A 1 11 ? 0.301 -9.513 -4.035 1.00 0.00 11 GLY A C 34
ATOM 19648 O O . GLY A 1 11 ? -0.488 -10.216 -4.633 1.00 0.00 11 GLY A O 34
ATOM 19652 N N . ALA A 1 12 ? 0.232 -9.368 -2.741 1.00 0.00 12 ALA A N 34
ATOM 19653 C CA . ALA A 1 12 ? -0.831 -10.075 -1.969 1.00 0.00 12 ALA A CA 34
ATOM 19654 C C . ALA A 1 12 ? -1.857 -9.074 -1.432 1.00 0.00 12 ALA A C 34
ATOM 19655 O O . ALA A 1 12 ? -1.515 -8.110 -0.776 1.00 0.00 12 ALA A O 34
ATOM 19662 N N . SER A 1 13 ? -3.113 -9.299 -1.701 1.00 0.00 13 SER A N 34
ATOM 19663 C CA . SER A 1 13 ? -4.163 -8.365 -1.201 1.00 0.00 13 SER A CA 34
ATOM 19664 C C . SER A 1 13 ? -4.133 -8.315 0.328 1.00 0.00 13 SER A C 34
ATOM 19665 O O . SER A 1 13 ? -4.087 -7.258 0.925 1.00 0.00 13 SER A O 34
ATOM 19673 N N . ARG A 1 14 ? -4.158 -9.454 0.963 1.00 0.00 14 ARG A N 34
ATOM 19674 C CA . ARG A 1 14 ? -4.129 -9.479 2.454 1.00 0.00 14 ARG A CA 34
ATOM 19675 C C . ARG A 1 14 ? -2.831 -8.852 2.966 1.00 0.00 14 ARG A C 34
ATOM 19676 O O . ARG A 1 14 ? -2.814 -8.158 3.963 1.00 0.00 14 ARG A O 34
ATOM 19697 N N . GLU A 1 15 ? -1.743 -9.099 2.291 1.00 0.00 15 GLU A N 34
ATOM 19698 C CA . GLU A 1 15 ? -0.438 -8.529 2.733 1.00 0.00 15 GLU A CA 34
ATOM 19699 C C . GLU A 1 15 ? -0.504 -7.001 2.788 1.00 0.00 15 GLU A C 34
ATOM 19700 O O . GLU A 1 15 ? 0.001 -6.384 3.703 1.00 0.00 15 GLU A O 34
ATOM 19712 N N . CYS A 1 16 ? -1.114 -6.384 1.813 1.00 0.00 16 CYS A N 34
ATOM 19713 C CA . CYS A 1 16 ? -1.201 -4.895 1.815 1.00 0.00 16 CYS A CA 34
ATOM 19714 C C . CYS A 1 16 ? -2.475 -4.430 2.531 1.00 0.00 16 CYS A C 34
ATOM 19715 O O . CYS A 1 16 ? -2.539 -3.334 3.051 1.00 0.00 16 CYS A O 34
ATOM 19722 N N . TYR A 1 17 ? -3.489 -5.252 2.562 1.00 0.00 17 TYR A N 34
ATOM 19723 C CA . TYR A 1 17 ? -4.753 -4.848 3.245 1.00 0.00 17 TYR A CA 34
ATOM 19724 C C . TYR A 1 17 ? -4.508 -4.677 4.747 1.00 0.00 17 TYR A C 34
ATOM 19725 O O . TYR A 1 17 ? -4.993 -3.751 5.364 1.00 0.00 17 TYR A O 34
ATOM 19743 N N . ASP A 1 18 ? -3.759 -5.566 5.337 1.00 0.00 18 ASP A N 34
ATOM 19744 C CA . ASP A 1 18 ? -3.480 -5.465 6.799 1.00 0.00 18 ASP A CA 34
ATOM 19745 C C . ASP A 1 18 ? -2.741 -4.161 7.132 1.00 0.00 18 ASP A C 34
ATOM 19746 O O . ASP A 1 18 ? -3.177 -3.403 7.976 1.00 0.00 18 ASP A O 34
ATOM 19755 N N . PRO A 1 19 ? -1.632 -3.955 6.470 1.00 0.00 19 PRO A N 34
ATOM 19756 C CA . PRO A 1 19 ? -0.807 -2.742 6.717 1.00 0.00 19 PRO A CA 34
ATOM 19757 C C . PRO A 1 19 ? -1.497 -1.468 6.214 1.00 0.00 19 PRO A C 34
ATOM 19758 O O . PRO A 1 19 ? -1.722 -0.541 6.965 1.00 0.00 19 PRO A O 34
ATOM 19769 N N . CYS A 1 20 ? -1.821 -1.401 4.952 1.00 0.00 20 CYS A N 34
ATOM 19770 C CA . CYS A 1 20 ? -2.479 -0.171 4.423 1.00 0.00 20 CYS A CA 34
ATOM 19771 C C . CYS A 1 20 ? -3.699 0.175 5.274 1.00 0.00 20 CYS A C 34
ATOM 19772 O O . CYS A 1 20 ? -4.027 1.329 5.472 1.00 0.00 20 CYS A O 34
ATOM 19779 N N . PHE A 1 21 ? -4.370 -0.818 5.781 1.00 0.00 21 PHE A N 34
ATOM 19780 C CA . PHE A 1 21 ? -5.572 -0.552 6.623 1.00 0.00 21 PHE A CA 34
ATOM 19781 C C . PHE A 1 21 ? -5.150 -0.180 8.047 1.00 0.00 21 PHE A C 34
ATOM 19782 O O . PHE A 1 21 ? -5.806 0.593 8.716 1.00 0.00 21 PHE A O 34
ATOM 19799 N N . LYS A 1 22 ? -4.063 -0.728 8.516 1.00 0.00 22 LYS A N 34
ATOM 19800 C CA . LYS A 1 22 ? -3.605 -0.410 9.898 1.00 0.00 22 LYS A CA 34
ATOM 19801 C C . LYS A 1 22 ? -2.771 0.875 9.903 1.00 0.00 22 LYS A C 34
ATOM 19802 O O . LYS A 1 22 ? -2.732 1.597 10.879 1.00 0.00 22 LYS A O 34
ATOM 19821 N N . ALA A 1 23 ? -2.104 1.166 8.821 1.00 0.00 23 ALA A N 34
ATOM 19822 C CA . ALA A 1 23 ? -1.274 2.403 8.769 1.00 0.00 23 ALA A CA 34
ATOM 19823 C C . ALA A 1 23 ? -2.157 3.625 8.506 1.00 0.00 23 ALA A C 34
ATOM 19824 O O . ALA A 1 23 ? -2.163 4.573 9.266 1.00 0.00 23 ALA A O 34
ATOM 19831 N N . PHE A 1 24 ? -2.903 3.612 7.435 1.00 0.00 24 PHE A N 34
ATOM 19832 C CA . PHE A 1 24 ? -3.782 4.776 7.128 1.00 0.00 24 PHE A CA 34
ATOM 19833 C C . PHE A 1 24 ? -5.165 4.579 7.753 1.00 0.00 24 PHE A C 34
ATOM 19834 O O . PHE A 1 24 ? -5.534 5.256 8.692 1.00 0.00 24 PHE A O 34
ATOM 19851 N N . GLY A 1 25 ? -5.934 3.656 7.240 1.00 0.00 25 GLY A N 34
ATOM 19852 C CA . GLY A 1 25 ? -7.291 3.417 7.806 1.00 0.00 25 GLY A CA 34
ATOM 19853 C C . GLY A 1 25 ? -8.200 2.818 6.731 1.00 0.00 25 GLY A C 34
ATOM 19854 O O . GLY A 1 25 ? -8.722 1.732 6.882 1.00 0.00 25 GLY A O 34
ATOM 19858 N N . ARG A 1 26 ? -8.394 3.517 5.646 1.00 0.00 26 ARG A N 34
ATOM 19859 C CA . ARG A 1 26 ? -9.272 2.984 4.564 1.00 0.00 26 ARG A CA 34
ATOM 19860 C C . ARG A 1 26 ? -8.454 2.132 3.590 1.00 0.00 26 ARG A C 34
ATOM 19861 O O . ARG A 1 26 ? -7.869 2.634 2.651 1.00 0.00 26 ARG A O 34
ATOM 19882 N N . ALA A 1 27 ? -8.410 0.844 3.805 1.00 0.00 27 ALA A N 34
ATOM 19883 C CA . ALA A 1 27 ? -7.631 -0.038 2.890 1.00 0.00 27 ALA A CA 34
ATOM 19884 C C . ALA A 1 27 ? -7.991 0.259 1.431 1.00 0.00 27 ALA A C 34
ATOM 19885 O O . ALA A 1 27 ? -9.010 -0.174 0.930 1.00 0.00 27 ALA A O 34
ATOM 19892 N N . HIS A 1 28 ? -7.161 0.998 0.747 1.00 0.00 28 HIS A N 34
ATOM 19893 C CA . HIS A 1 28 ? -7.449 1.328 -0.678 1.00 0.00 28 HIS A CA 34
ATOM 19894 C C . HIS A 1 28 ? -6.200 1.918 -1.334 1.00 0.00 28 HIS A C 34
ATOM 19895 O O . HIS A 1 28 ? -5.910 3.090 -1.192 1.00 0.00 28 HIS A O 34
ATOM 19909 N N . GLY A 1 29 ? -5.449 1.120 -2.043 1.00 0.00 29 GLY A N 34
ATOM 19910 C CA . GLY A 1 29 ? -4.219 1.653 -2.689 1.00 0.00 29 GLY A CA 34
ATOM 19911 C C . GLY A 1 29 ? -3.905 0.874 -3.963 1.00 0.00 29 GLY A C 34
ATOM 19912 O O . GLY A 1 29 ? -4.720 0.133 -4.475 1.00 0.00 29 GLY A O 34
ATOM 19916 N N . LYS A 1 30 ? -2.719 1.045 -4.476 1.00 0.00 30 LYS A N 34
ATOM 19917 C CA . LYS A 1 30 ? -2.326 0.327 -5.721 1.00 0.00 30 LYS A CA 34
ATOM 19918 C C . LYS A 1 30 ? -0.881 -0.168 -5.608 1.00 0.00 30 LYS A C 34
ATOM 19919 O O . LYS A 1 30 ? -0.214 0.057 -4.618 1.00 0.00 30 LYS A O 34
ATOM 19938 N N . CYS A 1 31 ? -0.389 -0.836 -6.615 1.00 0.00 31 CYS A N 34
ATOM 19939 C CA . CYS A 1 31 ? 1.015 -1.335 -6.559 1.00 0.00 31 CYS A CA 34
ATOM 19940 C C . CYS A 1 31 ? 1.933 -0.409 -7.367 1.00 0.00 31 CYS A C 34
ATOM 19941 O O . CYS A 1 31 ? 1.996 -0.484 -8.578 1.00 0.00 31 CYS A O 34
ATOM 19948 N N . MET A 1 32 ? 2.645 0.458 -6.702 1.00 0.00 32 MET A N 34
ATOM 19949 C CA . MET A 1 32 ? 3.563 1.388 -7.421 1.00 0.00 32 MET A CA 34
ATOM 19950 C C . MET A 1 32 ? 5.005 0.881 -7.323 1.00 0.00 32 MET A C 34
ATOM 19951 O O . MET A 1 32 ? 5.529 0.679 -6.246 1.00 0.00 32 MET A O 34
ATOM 19965 N N . ASN A 1 33 ? 5.650 0.672 -8.439 1.00 0.00 33 ASN A N 34
ATOM 19966 C CA . ASN A 1 33 ? 7.056 0.175 -8.405 1.00 0.00 33 ASN A CA 34
ATOM 19967 C C . ASN A 1 33 ? 7.157 -1.053 -7.495 1.00 0.00 33 ASN A C 34
ATOM 19968 O O . ASN A 1 33 ? 7.978 -1.109 -6.601 1.00 0.00 33 ASN A O 34
ATOM 19979 N N . ASN A 1 34 ? 6.326 -2.034 -7.719 1.00 0.00 34 ASN A N 34
ATOM 19980 C CA . ASN A 1 34 ? 6.363 -3.265 -6.876 1.00 0.00 34 ASN A CA 34
ATOM 19981 C C . ASN A 1 34 ? 6.139 -2.914 -5.402 1.00 0.00 34 ASN A C 34
ATOM 19982 O O . ASN A 1 34 ? 6.595 -3.605 -4.514 1.00 0.00 34 ASN A O 34
ATOM 19993 N N . LYS A 1 35 ? 5.430 -1.851 -5.137 1.00 0.00 35 LYS A N 34
ATOM 19994 C CA . LYS A 1 35 ? 5.162 -1.462 -3.721 1.00 0.00 35 LYS A CA 34
ATOM 19995 C C . LYS A 1 35 ? 3.711 -0.996 -3.580 1.00 0.00 35 LYS A C 34
ATOM 19996 O O . LYS A 1 35 ? 3.167 -0.363 -4.459 1.00 0.00 35 LYS A O 34
ATOM 20015 N N . CYS A 1 36 ? 3.073 -1.314 -2.488 1.00 0.00 36 CYS A N 34
ATOM 20016 C CA . CYS A 1 36 ? 1.651 -0.898 -2.314 1.00 0.00 36 CYS A CA 34
ATOM 20017 C C . CYS A 1 36 ? 1.548 0.581 -1.931 1.00 0.00 36 CYS A C 34
ATOM 20018 O O . CYS A 1 36 ? 2.156 1.038 -0.981 1.00 0.00 36 CYS A O 34
ATOM 20025 N N . ARG A 1 37 ? 0.765 1.327 -2.661 1.00 0.00 37 ARG A N 34
ATOM 20026 C CA . ARG A 1 37 ? 0.593 2.774 -2.347 1.00 0.00 37 ARG A CA 34
ATOM 20027 C C . ARG A 1 37 ? -0.892 3.063 -2.106 1.00 0.00 37 ARG A C 34
ATOM 20028 O O . ARG A 1 37 ? -1.718 2.865 -2.975 1.00 0.00 37 ARG A O 34
ATOM 20049 N N . CYS A 1 38 ? -1.242 3.518 -0.934 1.00 0.00 38 CYS A N 34
ATOM 20050 C CA . CYS A 1 38 ? -2.678 3.800 -0.650 1.00 0.00 38 CYS A CA 34
ATOM 20051 C C . CYS A 1 38 ? -2.950 5.307 -0.666 1.00 0.00 38 CYS A C 34
ATOM 20052 O O . CYS A 1 38 ? -2.067 6.111 -0.444 1.00 0.00 38 CYS A O 34
ATOM 20059 N N . TYR A 1 39 ? -4.170 5.694 -0.930 1.00 0.00 39 TYR A N 34
ATOM 20060 C CA . TYR A 1 39 ? -4.503 7.148 -0.965 1.00 0.00 39 TYR A CA 34
ATOM 20061 C C . TYR A 1 39 ? -5.823 7.412 -0.231 1.00 0.00 39 TYR A C 34
ATOM 20062 O O . TYR A 1 39 ? -6.688 6.562 -0.162 1.00 0.00 39 TYR A O 34
ATOM 20080 N N . THR A 1 40 ? -5.984 8.588 0.313 1.00 0.00 40 THR A N 34
ATOM 20081 C CA . THR A 1 40 ? -7.247 8.909 1.035 1.00 0.00 40 THR A CA 34
ATOM 20082 C C . THR A 1 40 ? -8.346 9.275 0.034 1.00 0.00 40 THR A C 34
ATOM 20083 O O . THR A 1 40 ? -8.598 8.479 -0.855 1.00 0.00 40 THR A O 34
ATOM 20095 N N . TRP A 1 1 ? -8.850 11.786 -4.923 1.00 0.00 1 TRP A N 35
ATOM 20096 C CA . TRP A 1 1 ? -9.259 10.349 -4.958 1.00 0.00 1 TRP A CA 35
ATOM 20097 C C . TRP A 1 1 ? -8.677 9.607 -3.747 1.00 0.00 1 TRP A C 35
ATOM 20098 O O . TRP A 1 1 ? -9.355 9.394 -2.762 1.00 0.00 1 TRP A O 35
ATOM 20121 N N . CYS A 1 2 ? -7.428 9.219 -3.798 1.00 0.00 2 CYS A N 35
ATOM 20122 C CA . CYS A 1 2 ? -6.831 8.506 -2.632 1.00 0.00 2 CYS A CA 35
ATOM 20123 C C . CYS A 1 2 ? -5.903 9.450 -1.857 1.00 0.00 2 CYS A C 35
ATOM 20124 O O . CYS A 1 2 ? -5.795 10.621 -2.163 1.00 0.00 2 CYS A O 35
ATOM 20131 N N . SER A 1 3 ? -5.229 8.944 -0.865 1.00 0.00 3 SER A N 35
ATOM 20132 C CA . SER A 1 3 ? -4.302 9.800 -0.074 1.00 0.00 3 SER A CA 35
ATOM 20133 C C . SER A 1 3 ? -3.018 9.023 0.223 1.00 0.00 3 SER A C 35
ATOM 20134 O O . SER A 1 3 ? -1.978 9.277 -0.353 1.00 0.00 3 SER A O 35
ATOM 20142 N N . THR A 1 4 ? -3.087 8.070 1.113 1.00 0.00 4 THR A N 35
ATOM 20143 C CA . THR A 1 4 ? -1.878 7.263 1.443 1.00 0.00 4 THR A CA 35
ATOM 20144 C C . THR A 1 4 ? -1.808 6.034 0.533 1.00 0.00 4 THR A C 35
ATOM 20145 O O . THR A 1 4 ? -1.344 4.983 0.926 1.00 0.00 4 THR A O 35
ATOM 20156 N N . CYS A 1 5 ? -2.275 6.157 -0.680 1.00 0.00 5 CYS A N 35
ATOM 20157 C CA . CYS A 1 5 ? -2.244 4.996 -1.613 1.00 0.00 5 CYS A CA 35
ATOM 20158 C C . CYS A 1 5 ? -1.027 5.091 -2.546 1.00 0.00 5 CYS A C 35
ATOM 20159 O O . CYS A 1 5 ? -0.777 6.112 -3.155 1.00 0.00 5 CYS A O 35
ATOM 20166 N N . LEU A 1 6 ? -0.270 4.033 -2.661 1.00 0.00 6 LEU A N 35
ATOM 20167 C CA . LEU A 1 6 ? 0.924 4.066 -3.555 1.00 0.00 6 LEU A CA 35
ATOM 20168 C C . LEU A 1 6 ? 0.491 3.867 -5.008 1.00 0.00 6 LEU A C 35
ATOM 20169 O O . LEU A 1 6 ? -0.683 3.878 -5.322 1.00 0.00 6 LEU A O 35
ATOM 20185 N N . ASP A 1 7 ? 1.426 3.677 -5.896 1.00 0.00 7 ASP A N 35
ATOM 20186 C CA . ASP A 1 7 ? 1.062 3.468 -7.325 1.00 0.00 7 ASP A CA 35
ATOM 20187 C C . ASP A 1 7 ? 1.337 2.016 -7.722 1.00 0.00 7 ASP A C 35
ATOM 20188 O O . ASP A 1 7 ? 1.450 1.690 -8.887 1.00 0.00 7 ASP A O 35
ATOM 20197 N N . LEU A 1 8 ? 1.447 1.140 -6.758 1.00 0.00 8 LEU A N 35
ATOM 20198 C CA . LEU A 1 8 ? 1.716 -0.292 -7.076 1.00 0.00 8 LEU A CA 35
ATOM 20199 C C . LEU A 1 8 ? 0.519 -1.156 -6.686 1.00 0.00 8 LEU A C 35
ATOM 20200 O O . LEU A 1 8 ? -0.239 -0.826 -5.795 1.00 0.00 8 LEU A O 35
ATOM 20216 N N . ALA A 1 9 ? 0.345 -2.262 -7.352 1.00 0.00 9 ALA A N 35
ATOM 20217 C CA . ALA A 1 9 ? -0.803 -3.152 -7.030 1.00 0.00 9 ALA A CA 35
ATOM 20218 C C . ALA A 1 9 ? -0.553 -3.879 -5.707 1.00 0.00 9 ALA A C 35
ATOM 20219 O O . ALA A 1 9 ? 0.538 -3.855 -5.172 1.00 0.00 9 ALA A O 35
ATOM 20226 N N . CYS A 1 10 ? -1.554 -4.524 -5.173 1.00 0.00 10 CYS A N 35
ATOM 20227 C CA . CYS A 1 10 ? -1.366 -5.249 -3.883 1.00 0.00 10 CYS A CA 35
ATOM 20228 C C . CYS A 1 10 ? -1.625 -6.746 -4.069 1.00 0.00 10 CYS A C 35
ATOM 20229 O O . CYS A 1 10 ? -1.948 -7.203 -5.147 1.00 0.00 10 CYS A O 35
ATOM 20236 N N . GLY A 1 11 ? -1.482 -7.512 -3.022 1.00 0.00 11 GLY A N 35
ATOM 20237 C CA . GLY A 1 11 ? -1.715 -8.981 -3.130 1.00 0.00 11 GLY A CA 35
ATOM 20238 C C . GLY A 1 11 ? -0.812 -9.707 -2.133 1.00 0.00 11 GLY A C 35
ATOM 20239 O O . GLY A 1 11 ? -1.267 -10.481 -1.314 1.00 0.00 11 GLY A O 35
ATOM 20243 N N . ALA A 1 12 ? 0.467 -9.456 -2.192 1.00 0.00 12 ALA A N 35
ATOM 20244 C CA . ALA A 1 12 ? 1.405 -10.124 -1.245 1.00 0.00 12 ALA A CA 35
ATOM 20245 C C . ALA A 1 12 ? 1.968 -9.093 -0.263 1.00 0.00 12 ALA A C 35
ATOM 20246 O O . ALA A 1 12 ? 2.254 -7.970 -0.627 1.00 0.00 12 ALA A O 35
ATOM 20253 N N . SER A 1 13 ? 2.128 -9.461 0.978 1.00 0.00 13 SER A N 35
ATOM 20254 C CA . SER A 1 13 ? 2.671 -8.491 1.972 1.00 0.00 13 SER A CA 35
ATOM 20255 C C . SER A 1 13 ? 3.965 -7.867 1.446 1.00 0.00 13 SER A C 35
ATOM 20256 O O . SER A 1 13 ? 4.059 -6.669 1.268 1.00 0.00 13 SER A O 35
ATOM 20264 N N . ARG A 1 14 ? 4.962 -8.668 1.192 1.00 0.00 14 ARG A N 35
ATOM 20265 C CA . ARG A 1 14 ? 6.245 -8.112 0.675 1.00 0.00 14 ARG A CA 35
ATOM 20266 C C . ARG A 1 14 ? 5.980 -7.214 -0.536 1.00 0.00 14 ARG A C 35
ATOM 20267 O O . ARG A 1 14 ? 6.745 -6.318 -0.835 1.00 0.00 14 ARG A O 35
ATOM 20288 N N . GLU A 1 15 ? 4.901 -7.444 -1.236 1.00 0.00 15 GLU A N 35
ATOM 20289 C CA . GLU A 1 15 ? 4.594 -6.599 -2.426 1.00 0.00 15 GLU A CA 35
ATOM 20290 C C . GLU A 1 15 ? 4.295 -5.165 -1.990 1.00 0.00 15 GLU A C 35
ATOM 20291 O O . GLU A 1 15 ? 4.872 -4.224 -2.493 1.00 0.00 15 GLU A O 35
ATOM 20303 N N . CYS A 1 16 ? 3.400 -4.990 -1.059 1.00 0.00 16 CYS A N 35
ATOM 20304 C CA . CYS A 1 16 ? 3.073 -3.610 -0.593 1.00 0.00 16 CYS A CA 35
ATOM 20305 C C . CYS A 1 16 ? 4.092 -3.163 0.462 1.00 0.00 16 CYS A C 35
ATOM 20306 O O . CYS A 1 16 ? 4.254 -1.989 0.725 1.00 0.00 16 CYS A O 35
ATOM 20313 N N . TYR A 1 17 ? 4.781 -4.096 1.064 1.00 0.00 17 TYR A N 35
ATOM 20314 C CA . TYR A 1 17 ? 5.793 -3.737 2.103 1.00 0.00 17 TYR A CA 35
ATOM 20315 C C . TYR A 1 17 ? 7.000 -3.055 1.447 1.00 0.00 17 TYR A C 35
ATOM 20316 O O . TYR A 1 17 ? 7.419 -1.988 1.851 1.00 0.00 17 TYR A O 35
ATOM 20334 N N . ASP A 1 18 ? 7.559 -3.664 0.440 1.00 0.00 18 ASP A N 35
ATOM 20335 C CA . ASP A 1 18 ? 8.737 -3.056 -0.243 1.00 0.00 18 ASP A CA 35
ATOM 20336 C C . ASP A 1 18 ? 8.470 -1.585 -0.584 1.00 0.00 18 ASP A C 35
ATOM 20337 O O . ASP A 1 18 ? 9.261 -0.723 -0.255 1.00 0.00 18 ASP A O 35
ATOM 20346 N N . PRO A 1 19 ? 7.364 -1.343 -1.240 1.00 0.00 19 PRO A N 35
ATOM 20347 C CA . PRO A 1 19 ? 7.001 0.043 -1.631 1.00 0.00 19 PRO A CA 35
ATOM 20348 C C . PRO A 1 19 ? 6.620 0.872 -0.403 1.00 0.00 19 PRO A C 35
ATOM 20349 O O . PRO A 1 19 ? 7.202 1.904 -0.135 1.00 0.00 19 PRO A O 35
ATOM 20360 N N . CYS A 1 20 ? 5.651 0.427 0.346 1.00 0.00 20 CYS A N 35
ATOM 20361 C CA . CYS A 1 20 ? 5.237 1.189 1.557 1.00 0.00 20 CYS A CA 35
ATOM 20362 C C . CYS A 1 20 ? 6.451 1.437 2.449 1.00 0.00 20 CYS A C 35
ATOM 20363 O O . CYS A 1 20 ? 6.627 2.507 3.000 1.00 0.00 20 CYS A O 35
ATOM 20370 N N . PHE A 1 21 ? 7.289 0.448 2.588 1.00 0.00 21 PHE A N 35
ATOM 20371 C CA . PHE A 1 21 ? 8.502 0.604 3.439 1.00 0.00 21 PHE A CA 35
ATOM 20372 C C . PHE A 1 21 ? 9.405 1.700 2.867 1.00 0.00 21 PHE A C 35
ATOM 20373 O O . PHE A 1 21 ? 10.015 2.461 3.592 1.00 0.00 21 PHE A O 35
ATOM 20390 N N . LYS A 1 22 ? 9.491 1.784 1.568 1.00 0.00 22 LYS A N 35
ATOM 20391 C CA . LYS A 1 22 ? 10.350 2.827 0.937 1.00 0.00 22 LYS A CA 35
ATOM 20392 C C . LYS A 1 22 ? 9.542 4.105 0.675 1.00 0.00 22 LYS A C 35
ATOM 20393 O O . LYS A 1 22 ? 10.092 5.144 0.368 1.00 0.00 22 LYS A O 35
ATOM 20412 N N . ALA A 1 23 ? 8.242 4.034 0.779 1.00 0.00 23 ALA A N 35
ATOM 20413 C CA . ALA A 1 23 ? 7.404 5.243 0.517 1.00 0.00 23 ALA A CA 35
ATOM 20414 C C . ALA A 1 23 ? 7.181 6.056 1.798 1.00 0.00 23 ALA A C 35
ATOM 20415 O O . ALA A 1 23 ? 7.724 7.132 1.962 1.00 0.00 23 ALA A O 35
ATOM 20422 N N . PHE A 1 24 ? 6.377 5.563 2.701 1.00 0.00 24 PHE A N 35
ATOM 20423 C CA . PHE A 1 24 ? 6.113 6.323 3.959 1.00 0.00 24 PHE A CA 35
ATOM 20424 C C . PHE A 1 24 ? 7.203 6.043 4.996 1.00 0.00 24 PHE A C 35
ATOM 20425 O O . PHE A 1 24 ? 7.795 6.947 5.553 1.00 0.00 24 PHE A O 35
ATOM 20442 N N . GLY A 1 25 ? 7.464 4.795 5.262 1.00 0.00 25 GLY A N 35
ATOM 20443 C CA . GLY A 1 25 ? 8.505 4.440 6.267 1.00 0.00 25 GLY A CA 35
ATOM 20444 C C . GLY A 1 25 ? 8.116 3.119 6.926 1.00 0.00 25 GLY A C 35
ATOM 20445 O O . GLY A 1 25 ? 8.892 2.185 6.978 1.00 0.00 25 GLY A O 35
ATOM 20449 N N . ARG A 1 26 ? 6.910 3.031 7.417 1.00 0.00 26 ARG A N 35
ATOM 20450 C CA . ARG A 1 26 ? 6.452 1.767 8.061 1.00 0.00 26 ARG A CA 35
ATOM 20451 C C . ARG A 1 26 ? 5.684 0.923 7.039 1.00 0.00 26 ARG A C 35
ATOM 20452 O O . ARG A 1 26 ? 4.731 1.377 6.438 1.00 0.00 26 ARG A O 35
ATOM 20473 N N . ALA A 1 27 ? 6.100 -0.295 6.826 1.00 0.00 27 ALA A N 35
ATOM 20474 C CA . ALA A 1 27 ? 5.401 -1.158 5.829 1.00 0.00 27 ALA A CA 35
ATOM 20475 C C . ALA A 1 27 ? 4.011 -1.557 6.330 1.00 0.00 27 ALA A C 35
ATOM 20476 O O . ALA A 1 27 ? 3.684 -2.725 6.406 1.00 0.00 27 ALA A O 35
ATOM 20483 N N . HIS A 1 28 ? 3.186 -0.605 6.666 1.00 0.00 28 HIS A N 35
ATOM 20484 C CA . HIS A 1 28 ? 1.820 -0.953 7.151 1.00 0.00 28 HIS A CA 35
ATOM 20485 C C . HIS A 1 28 ? 0.757 -0.375 6.213 1.00 0.00 28 HIS A C 35
ATOM 20486 O O . HIS A 1 28 ? 0.537 0.822 6.161 1.00 0.00 28 HIS A O 35
ATOM 20500 N N . GLY A 1 29 ? 0.095 -1.223 5.476 1.00 0.00 29 GLY A N 35
ATOM 20501 C CA . GLY A 1 29 ? -0.958 -0.742 4.541 1.00 0.00 29 GLY A CA 35
ATOM 20502 C C . GLY A 1 29 ? -1.899 -1.899 4.205 1.00 0.00 29 GLY A C 35
ATOM 20503 O O . GLY A 1 29 ? -1.872 -2.937 4.836 1.00 0.00 29 GLY A O 35
ATOM 20507 N N . LYS A 1 30 ? -2.733 -1.729 3.219 1.00 0.00 30 LYS A N 35
ATOM 20508 C CA . LYS A 1 30 ? -3.679 -2.822 2.849 1.00 0.00 30 LYS A CA 35
ATOM 20509 C C . LYS A 1 30 ? -3.808 -2.928 1.327 1.00 0.00 30 LYS A C 35
ATOM 20510 O O . LYS A 1 30 ? -3.276 -2.122 0.590 1.00 0.00 30 LYS A O 35
ATOM 20529 N N . CYS A 1 31 ? -4.517 -3.916 0.854 1.00 0.00 31 CYS A N 35
ATOM 20530 C CA . CYS A 1 31 ? -4.688 -4.078 -0.619 1.00 0.00 31 CYS A CA 35
ATOM 20531 C C . CYS A 1 31 ? -6.064 -3.562 -1.047 1.00 0.00 31 CYS A C 35
ATOM 20532 O O . CYS A 1 31 ? -7.039 -4.287 -1.035 1.00 0.00 31 CYS A O 35
ATOM 20539 N N . MET A 1 32 ? -6.154 -2.315 -1.424 1.00 0.00 32 MET A N 35
ATOM 20540 C CA . MET A 1 32 ? -7.474 -1.763 -1.849 1.00 0.00 32 MET A CA 35
ATOM 20541 C C . MET A 1 32 ? -7.465 -1.440 -3.346 1.00 0.00 32 MET A C 35
ATOM 20542 O O . MET A 1 32 ? -6.448 -1.096 -3.913 1.00 0.00 32 MET A O 35
ATOM 20556 N N . ASN A 1 33 ? -8.597 -1.550 -3.988 1.00 0.00 33 ASN A N 35
ATOM 20557 C CA . ASN A 1 33 ? -8.667 -1.251 -5.449 1.00 0.00 33 ASN A CA 35
ATOM 20558 C C . ASN A 1 33 ? -7.498 -1.904 -6.190 1.00 0.00 33 ASN A C 35
ATOM 20559 O O . ASN A 1 33 ? -6.944 -1.341 -7.113 1.00 0.00 33 ASN A O 35
ATOM 20570 N N . ASN A 1 34 ? -7.121 -3.090 -5.800 1.00 0.00 34 ASN A N 35
ATOM 20571 C CA . ASN A 1 34 ? -5.992 -3.774 -6.496 1.00 0.00 34 ASN A CA 35
ATOM 20572 C C . ASN A 1 34 ? -4.683 -3.022 -6.241 1.00 0.00 34 ASN A C 35
ATOM 20573 O O . ASN A 1 34 ? -3.713 -3.195 -6.949 1.00 0.00 34 ASN A O 35
ATOM 20584 N N . LYS A 1 35 ? -4.649 -2.185 -5.238 1.00 0.00 35 LYS A N 35
ATOM 20585 C CA . LYS A 1 35 ? -3.401 -1.420 -4.945 1.00 0.00 35 LYS A CA 35
ATOM 20586 C C . LYS A 1 35 ? -3.067 -1.499 -3.452 1.00 0.00 35 LYS A C 35
ATOM 20587 O O . LYS A 1 35 ? -3.858 -1.962 -2.654 1.00 0.00 35 LYS A O 35
ATOM 20606 N N . CYS A 1 36 ? -1.901 -1.054 -3.069 1.00 0.00 36 CYS A N 35
ATOM 20607 C CA . CYS A 1 36 ? -1.525 -1.109 -1.626 1.00 0.00 36 CYS A CA 35
ATOM 20608 C C . CYS A 1 36 ? -1.826 0.228 -0.942 1.00 0.00 36 CYS A C 35
ATOM 20609 O O . CYS A 1 36 ? -1.209 1.235 -1.227 1.00 0.00 36 CYS A O 35
ATOM 20616 N N . ARG A 1 37 ? -2.761 0.242 -0.032 1.00 0.00 37 ARG A N 35
ATOM 20617 C CA . ARG A 1 37 ? -3.089 1.512 0.680 1.00 0.00 37 ARG A CA 35
ATOM 20618 C C . ARG A 1 37 ? -2.394 1.531 2.045 1.00 0.00 37 ARG A C 35
ATOM 20619 O O . ARG A 1 37 ? -2.637 0.689 2.883 1.00 0.00 37 ARG A O 35
ATOM 20640 N N . CYS A 1 38 ? -1.523 2.474 2.274 1.00 0.00 38 CYS A N 35
ATOM 20641 C CA . CYS A 1 38 ? -0.809 2.517 3.584 1.00 0.00 38 CYS A CA 35
ATOM 20642 C C . CYS A 1 38 ? -1.343 3.646 4.468 1.00 0.00 38 CYS A C 35
ATOM 20643 O O . CYS A 1 38 ? -2.154 4.446 4.050 1.00 0.00 38 CYS A O 35
ATOM 20650 N N . TYR A 1 39 ? -0.875 3.725 5.687 1.00 0.00 39 TYR A N 35
ATOM 20651 C CA . TYR A 1 39 ? -1.340 4.817 6.592 1.00 0.00 39 TYR A CA 35
ATOM 20652 C C . TYR A 1 39 ? -0.144 5.403 7.356 1.00 0.00 39 TYR A C 35
ATOM 20653 O O . TYR A 1 39 ? 0.775 4.697 7.721 1.00 0.00 39 TYR A O 35
ATOM 20671 N N . THR A 1 40 ? -0.149 6.685 7.600 1.00 0.00 40 THR A N 35
ATOM 20672 C CA . THR A 1 40 ? 0.990 7.305 8.339 1.00 0.00 40 THR A CA 35
ATOM 20673 C C . THR A 1 40 ? 0.536 7.769 9.725 1.00 0.00 40 THR A C 35
ATOM 20674 O O . THR A 1 40 ? -0.056 8.833 9.808 1.00 0.00 40 THR A O 35
#

Organism: Tityus serrulatus (NCBI:txid6887)

Radius of gyration: 8.62 Å; Cα contacts (8 Å, |Δi|>4): 66; chains: 1; bounding box: 19×22×17 Å

CATH classification: 3.30.30.10

Secondary structure (DSSP, 8-state):
--SSEEEEE-S-HHHHHHHHHHHTSS--EEEETTEEEE--

Foldseek 3Di:
DADQWDPFFDDDLCRQQVCSCVPVNGSAFPGPPRTTGHDD

GO terms:
  GO:0005576 extracellular region (C, EXP)
  GO:0044562 venom-mediated inhibition of voltage-gated potassium channel activity (P, IDA)

InterPro domains:
  IPR001947 Scorpion short chain toxin, potassium channel inhibitor [PF00451] (31-61)
  IPR001947 Scorpion short chain toxin, potassium channel inhibitor [PR00286] (32-45)
  IPR001947 Scorpion short chain toxin, potassium channel inhibitor [PR00286] (48-61)
  IPR036574 Knottin, scorpion toxin-like superfamily [G3DSA:3.30.30.10] (23-62)
  IPR036574 Knottin, scorpion toxin-like superfamily [SSF57095] (23-61)

Sequence (40 aa):
WCSTCLDLACGASRECYDPCFKAFGRAHGKCMNNKCRCYTWCSTCLDLACGASRECYDPCFKAFGRAHGKCMNNKCRCYTWCSTCLDLACGASRECYDPCFKAFGRAHGKCMNNKCRCYTWCSTCLDLACGASRECYDPCFKAFGRAHGKCMNNKCRCYTWCSTCLDLACGASRECYDPCFKAFGRAHGKCMNNKCRCYTWCSTCLDLACGASRECYDPCFKAFGRAHGKCMNNKCRCYTWCSTCLDLACGASRECYDPCFKAFGRAHGKCMNNKCRCYTWCSTCLDLACGASRECYDPCFKAFGRAHGKCMNNKCRCYTWCSTCLDLACGASRECYDPCFKAFGRAHGKCMNNKCRCYTWCSTCLDLACGASRECYDPCFKAFGRAHGKCMNNKCRCYTWCSTCLDLACGASRECYDPCFKAFGRAHGKCMNNKCRCYTWCSTCLDLACGASRECYDPCFKAFGRAHGKCMNNKCRCYTWCSTCLDLACGASRECYDPCFKAFGRAHGKCMNNKCRCYTWCSTCLDLACGASRECYDPCFKAFGRAHGKCMNNKCRCYTWCSTCLDLACGASRECYDPCFKAFGRAHGKCMNNKCRCYTWCSTCLDLACGASRECYDPCFKAFGRAHGKCMNNKCRCYTWCSTCLDLACGASRECYDPCFKAFGRAHGKCMNNKCRCYTWCSTCLDLACGASRECYDPCFKAFGRAHGKCMNNKCRCYTWCSTCLDLACGASRECYDPCFKAFGRAHGKCMNNKCRCYTWCSTCLDLACGASRECYDPCFKAFGRAHGKCMNNKCRCYTWCSTCLDLACGASRECYDPCFKAFGRAHGKCMNNKCRCYTWCSTCLDLACGASRECYDPCFKAFGRAHGKCMNNKCRCYTWCSTCLDLACGASRECYDPCFKAFGRAHGKCMNNKCRCYTWCSTCLDLACGASRECYDPCFKAFGRAHGKCMNNKCRCYTWCSTCLDLACGASRECYDPCFKAFGRAHGKCMNNKCRCYTWCSTCLDLACGASRECYDPCFKAFGRAHGKCMNNKCRCYTWCSTCLDLACGASRECYDPCFKAFGRAHGKCMNNKCRCYTWCSTCLDLACGASRECYDPCFKAFGRAHGKCMNNKCRCYTWCSTCLDLACGASRECYDPCFKAFGRAHGKCMNNKCRCYTWCSTCLDLACGASRECYDPCFKAFGRAHGKCMNNKCRCYTWCSTCLDLACGASRECYDPCFKAFGRAHGKCMNNKCRCYTWCSTCLDLACGASRECYDPCFKAFGRAHGKCMNNKCRCYTWCSTCLDLACGASRECYDPCFKAFGRAHGKCMNNKCRCYTWCSTCLDLACGASRECYDPCFKAFGRAHGKCMNNKCRCYTWCSTCLDLACGASRECYDPCFKAFGRAHGKCMNNKCRCYT